Protein AF-A0A8J2MH77-F1 (afdb_monomer)

Organism: NCBI:txid2874296

Foldseek 3Di:
DCVVVVVLVVVCVVLVVVLCVPPPVVVVLVVCVVVLVVVVVVVVVDPPDPPQQWDWDDDPFFIWTAGSPRRDIDGDDGPDPDDPQDDPVRSVVLVVVVVVVVVDPDDDPVVVVNSVVVSVVVVVSVVVVVLVVLLVLLVPDLQRWLVSLLVLLCLLDDDPVNVVLVVLLVVLLLLLLLLVVLLVLLVVVLVVLLVVVVVDDDDPVVLVVSLVSLVVSVVVSVCSNPQPPDDPADPVNVVQLQLLLALLLCVQPVLLLVLLLLVVCFVPLVVSLCCCVLAVCQSLSVVLALSSLLSSLVSLLSNLLVQLLPDPALLCLLVTSCLSVLLVLCVSPHDCVPLLVVLLVLLVVLVPPPPPPDALDLDLQVRQCSVPVDGDPDSVRSCVDPVSVVNNVVNLVVLLVSLVVSLCSVQVDAGDDDLSLLSSLLSSLVSNCVNVVVDDSLQNLLSSLLNNCSSHPLCSQLPPSSPDPDDDDDPPPSSVSSNVSSVLLSCLSNLPADDPVSVVNNVNSVSSPVSNVSSCVRRVVSNVDDRPDRDDDPVNVVCCADNPAHDKRKDWLSSSLVNLVSCLVCVVSSDPPPDPSSVSSVPRDRDDRDDGHIDMHRRYHPDDDPLVVLVVLLVVLLVLVSLLSQLVQDDRALVRSLPDDDDPSSQVSSCVVPVDDPPDDTNNVSSVVSVVSVVVSVVVVNADVVVSRSVSVSVSSVSSVVSVVVVVSSVVSSVSSVVSSVVSVVSSVVSVVVSVVVVVVSVVVVD

Nearest PDB structures (foldseek):
  3fay-assembly1_A  TM=6.952E-01  e=3.331E-10  Homo sapiens
  5cjp-assembly1_F  TM=6.753E-01  e=3.017E-07  Homo sapiens
  8bos-assembly1_G  TM=6.877E-01  e=4.235E-05  Homo sapiens
  1wq1-assembly1_G  TM=7.220E-01  e=9.146E-05  Homo sapiens
  7r04-assembly1_A  TM=6.239E-01  e=4.298E-03  Homo sapiens

Structure (mmCIF, N/CA/C/O backbone):
data_AF-A0A8J2MH77-F1
#
_entry.id   AF-A0A8J2MH77-F1
#
loop_
_atom_site.group_PDB
_atom_site.id
_atom_site.type_symbol
_atom_site.label_atom_id
_atom_site.label_alt_id
_atom_site.label_comp_id
_atom_site.label_asym_id
_atom_site.label_entity_id
_atom_site.label_seq_id
_atom_site.pdbx_PDB_ins_code
_atom_site.Cartn_x
_atom_site.Cartn_y
_atom_site.Cartn_z
_atom_site.occupancy
_atom_site.B_iso_or_equiv
_atom_site.auth_seq_id
_atom_site.auth_comp_id
_atom_site.auth_asym_id
_atom_site.auth_atom_id
_atom_site.pdbx_PDB_model_num
ATOM 1 N N . MET A 1 1 ? -25.781 25.210 -47.324 1.00 32.56 1 MET A N 1
ATOM 2 C CA . MET A 1 1 ? -24.846 26.352 -47.526 1.00 32.56 1 MET A CA 1
ATOM 3 C C . MET A 1 1 ? -23.500 25.759 -47.931 1.00 32.56 1 MET A C 1
ATOM 5 O O . MET A 1 1 ? -22.536 25.812 -47.178 1.00 32.56 1 MET A O 1
ATOM 9 N N . ASP A 1 2 ? -23.463 25.140 -49.112 1.00 33.31 2 ASP A N 1
ATOM 10 C CA . ASP A 1 2 ? -22.453 24.125 -49.464 1.00 33.31 2 ASP A CA 1
ATOM 11 C C . ASP A 1 2 ? -21.458 24.575 -50.543 1.00 33.31 2 ASP A C 1
ATOM 13 O O . ASP A 1 2 ? -20.593 23.811 -50.939 1.00 33.31 2 ASP A O 1
ATOM 17 N N . GLY A 1 3 ? -21.502 25.842 -50.970 1.00 34.28 3 GLY A N 1
ATOM 18 C CA . GLY A 1 3 ? -20.587 26.362 -51.998 1.00 34.28 3 GLY A CA 1
ATOM 19 C C . GLY A 1 3 ? -19.181 26.726 -51.496 1.00 34.28 3 GLY A C 1
ATOM 20 O O . GLY A 1 3 ? -18.197 26.453 -52.171 1.00 34.28 3 GLY A O 1
ATOM 21 N N . ARG A 1 4 ? -19.044 27.297 -50.287 1.00 34.88 4 ARG A N 1
ATOM 22 C CA . ARG A 1 4 ? -17.733 27.769 -49.778 1.00 34.88 4 ARG A CA 1
ATOM 23 C C . ARG A 1 4 ? -16.819 26.645 -49.276 1.00 34.88 4 ARG A C 1
ATOM 25 O O . ARG A 1 4 ? -15.604 26.817 -49.256 1.00 34.88 4 ARG A O 1
ATOM 32 N N . LYS A 1 5 ? -17.395 25.503 -48.877 1.00 38.47 5 LYS A N 1
ATOM 33 C CA . LYS A 1 5 ? -16.638 24.297 -48.500 1.00 38.47 5 LYS A CA 1
ATOM 34 C C . LYS A 1 5 ? -15.933 23.693 -49.714 1.00 38.47 5 LYS A C 1
ATOM 36 O O . LYS A 1 5 ? -14.769 23.337 -49.601 1.00 38.47 5 LYS A O 1
ATOM 41 N N . ASP A 1 6 ? -16.605 23.664 -50.862 1.00 40.16 6 ASP A N 1
ATOM 42 C CA . ASP A 1 6 ? -16.087 23.111 -52.118 1.00 40.16 6 ASP A CA 1
ATOM 43 C C . ASP A 1 6 ? -14.986 23.973 -52.751 1.00 40.16 6 ASP A C 1
ATOM 45 O O . ASP A 1 6 ? -14.080 23.461 -53.403 1.00 40.16 6 ASP A O 1
ATOM 49 N N . GLU A 1 7 ? -15.032 25.287 -52.545 1.00 38.53 7 GLU A N 1
ATOM 50 C CA . GLU A 1 7 ? -14.050 26.217 -53.105 1.00 38.53 7 GLU A CA 1
ATOM 51 C C . GLU A 1 7 ? -12.748 26.232 -52.290 1.00 38.53 7 GLU A C 1
ATOM 53 O O . GLU A 1 7 ? -11.663 26.122 -52.859 1.00 38.53 7 GLU A O 1
ATOM 58 N N . ALA A 1 8 ? -12.842 26.243 -50.953 1.00 37.66 8 ALA A N 1
ATOM 59 C CA . ALA A 1 8 ? -11.688 26.078 -50.064 1.00 37.66 8 ALA A CA 1
ATOM 60 C C . ALA A 1 8 ? -11.055 24.680 -50.198 1.00 37.66 8 ALA A C 1
ATOM 62 O O . ALA A 1 8 ? -9.833 24.545 -50.154 1.00 37.66 8 ALA A O 1
ATOM 63 N N . ALA A 1 9 ? -11.878 23.651 -50.428 1.00 40.94 9 ALA A N 1
ATOM 64 C CA . ALA A 1 9 ? -11.451 22.293 -50.749 1.00 40.94 9 ALA A CA 1
ATOM 65 C C . ALA A 1 9 ? -10.641 22.208 -52.039 1.00 40.94 9 ALA A C 1
ATOM 67 O O . ALA A 1 9 ? -9.537 21.663 -52.057 1.00 40.94 9 ALA A O 1
ATOM 68 N N . LYS A 1 10 ? -11.199 22.761 -53.122 1.00 45.19 10 LYS A N 1
ATOM 69 C CA . LYS A 1 10 ? -10.570 22.791 -54.441 1.00 45.19 10 LYS A CA 1
ATOM 70 C C . LYS A 1 10 ? -9.275 23.596 -54.407 1.00 45.19 10 LYS A C 1
ATOM 72 O O . LYS A 1 10 ? -8.287 23.115 -54.946 1.00 45.19 10 LYS A O 1
ATOM 77 N N . LEU A 1 11 ? -9.254 24.733 -53.705 1.00 42.66 11 LEU A N 1
ATOM 78 C CA . LEU A 1 11 ? -8.065 25.574 -53.536 1.00 42.66 11 LEU A CA 1
ATOM 79 C C . LEU A 1 11 ? -6.962 24.883 -52.720 1.00 42.66 11 LEU A C 1
ATOM 81 O O . LEU A 1 11 ? -5.804 24.911 -53.131 1.00 42.66 11 LEU A O 1
ATOM 85 N N . LEU A 1 12 ? -7.304 24.201 -51.620 1.00 42.41 12 LEU A N 1
ATOM 86 C CA . LEU A 1 12 ? -6.349 23.396 -50.848 1.00 42.41 12 LEU A CA 1
ATOM 87 C C . LEU A 1 12 ? -5.789 22.233 -51.673 1.00 42.41 12 LEU A C 1
ATOM 89 O O . LEU A 1 12 ? -4.597 21.970 -51.590 1.00 42.41 12 LEU A O 1
ATOM 93 N N . LEU A 1 13 ? -6.610 21.571 -52.492 1.00 45.09 13 LEU A N 1
ATOM 94 C CA . LEU A 1 13 ? -6.180 20.496 -53.393 1.00 45.09 13 LEU A CA 1
ATOM 95 C C . LEU A 1 13 ? -5.223 20.992 -54.485 1.00 45.09 13 LEU A C 1
ATOM 97 O O . LEU A 1 13 ? -4.204 20.348 -54.729 1.00 45.09 13 LEU A O 1
ATOM 101 N N . THR A 1 14 ? -5.510 22.140 -55.103 1.00 43.84 14 THR A N 1
ATOM 102 C CA . THR A 1 14 ? -4.630 22.743 -56.117 1.00 43.84 14 THR A CA 1
ATOM 103 C C . THR A 1 14 ? -3.326 23.259 -55.515 1.00 43.84 14 THR A C 1
ATOM 105 O O . THR A 1 14 ? -2.261 23.008 -56.069 1.00 43.84 14 THR A O 1
ATOM 108 N N . SER A 1 15 ? -3.367 23.899 -54.341 1.00 43.00 15 SER A N 1
ATOM 109 C CA . SER A 1 15 ? -2.154 24.365 -53.657 1.00 43.00 15 SER A CA 1
ATOM 110 C C . SER A 1 15 ? -1.329 23.207 -53.085 1.00 43.00 15 SER A C 1
ATOM 112 O O . SER A 1 15 ? -0.107 23.290 -53.049 1.00 43.00 15 SER A O 1
ATOM 114 N N . TRP A 1 16 ? -1.955 22.098 -52.683 1.00 43.03 16 TRP A N 1
ATOM 115 C CA . TRP A 1 16 ? -1.269 20.885 -52.223 1.00 43.03 16 TRP A CA 1
ATOM 116 C C . TRP A 1 16 ? -0.548 20.171 -53.377 1.00 43.03 16 TRP A C 1
ATOM 118 O O . TRP A 1 16 ? 0.623 19.817 -53.227 1.00 43.03 16 TRP A O 1
ATOM 128 N N . GLU A 1 17 ? -1.188 20.006 -54.540 1.00 42.44 17 GLU A N 1
ATOM 129 C CA . GLU A 1 17 ? -0.544 19.450 -55.744 1.00 42.44 17 GLU A CA 1
ATOM 130 C C . GLU A 1 17 ? 0.687 20.273 -56.166 1.00 42.44 17 GLU A C 1
ATOM 132 O O . GLU A 1 17 ? 1.724 19.702 -56.510 1.00 42.44 17 GLU A O 1
ATOM 137 N N . GLU A 1 18 ? 0.611 21.600 -56.060 1.00 40.75 18 GLU A N 1
ATOM 138 C CA . GLU A 1 18 ? 1.691 22.527 -56.411 1.00 40.75 18 GLU A CA 1
ATOM 139 C C . GLU A 1 18 ? 2.835 22.536 -55.372 1.00 40.75 18 GLU A C 1
ATOM 141 O O . GLU A 1 18 ? 4.012 22.529 -55.738 1.00 40.75 18 GLU A O 1
ATOM 146 N N . ILE A 1 19 ? 2.512 22.442 -54.074 1.00 40.53 19 ILE A N 1
ATOM 147 C CA . ILE A 1 19 ? 3.480 22.316 -52.968 1.00 40.53 19 ILE A CA 1
ATOM 148 C C . ILE A 1 19 ? 4.237 20.981 -53.026 1.00 40.53 19 ILE A C 1
ATOM 150 O O . ILE A 1 19 ? 5.456 20.949 -52.827 1.00 40.53 19 ILE A O 1
ATOM 154 N N . ILE A 1 20 ? 3.540 19.867 -53.285 1.00 40.91 20 ILE A N 1
ATOM 155 C CA . ILE A 1 20 ? 4.188 18.553 -53.367 1.00 40.91 20 ILE A CA 1
ATOM 156 C C . ILE A 1 20 ? 5.107 18.484 -54.587 1.00 40.91 20 ILE A C 1
ATOM 158 O O . ILE A 1 20 ? 6.259 18.073 -54.440 1.00 40.91 20 ILE A O 1
ATOM 162 N N . ARG A 1 21 ? 4.640 18.931 -55.760 1.00 41.59 21 ARG A N 1
ATOM 163 C CA . ARG A 1 21 ? 5.411 18.841 -57.008 1.00 41.59 21 ARG A CA 1
ATOM 164 C C . ARG A 1 21 ? 6.644 19.745 -57.042 1.00 41.59 21 ARG A C 1
ATOM 166 O O . ARG A 1 21 ? 7.680 19.297 -57.521 1.00 41.59 21 ARG A O 1
ATOM 173 N N . ASN A 1 22 ? 6.561 20.970 -56.515 1.00 38.12 22 ASN A N 1
ATOM 174 C CA . ASN A 1 22 ? 7.612 21.975 -56.723 1.00 38.12 22 ASN A CA 1
ATOM 175 C C . ASN A 1 22 ? 8.608 22.121 -55.560 1.00 38.12 22 ASN A C 1
ATOM 177 O O . ASN A 1 22 ? 9.707 22.623 -55.778 1.00 38.12 22 ASN A O 1
ATOM 181 N N . ILE A 1 23 ? 8.250 21.704 -54.338 1.00 37.31 23 ILE A N 1
ATOM 182 C CA . ILE A 1 23 ? 9.076 21.939 -53.134 1.00 37.31 23 ILE A CA 1
ATOM 183 C C . ILE A 1 23 ? 9.503 20.621 -52.472 1.00 37.31 23 ILE A C 1
ATOM 185 O O . ILE A 1 23 ? 10.637 20.484 -52.024 1.00 37.31 23 ILE A O 1
ATOM 189 N N . LEU A 1 24 ? 8.614 19.625 -52.419 1.00 38.00 24 LEU A N 1
ATOM 190 C CA . LEU A 1 24 ? 8.828 18.401 -51.640 1.00 38.00 24 LEU A CA 1
ATOM 191 C C . LEU A 1 24 ? 9.552 17.291 -52.411 1.00 38.00 24 LEU A C 1
ATOM 193 O O . LEU A 1 24 ? 10.429 16.653 -51.841 1.00 38.00 24 LEU A O 1
ATOM 197 N N . ILE A 1 25 ? 9.234 17.060 -53.687 1.00 41.53 25 ILE A N 1
ATOM 198 C CA . ILE A 1 25 ? 9.850 15.978 -54.479 1.00 41.53 25 ILE A CA 1
ATOM 199 C C . ILE A 1 25 ? 11.392 16.088 -54.552 1.00 41.53 25 ILE A C 1
ATOM 201 O O . ILE A 1 25 ? 12.051 15.080 -54.297 1.00 41.53 25 ILE A O 1
ATOM 205 N N . PRO A 1 26 ? 12.010 17.264 -54.781 1.00 38.03 26 PRO A N 1
ATOM 206 C CA . PRO A 1 26 ? 13.470 17.363 -54.891 1.00 38.03 26 PRO A CA 1
ATOM 207 C C . PRO A 1 26 ? 14.224 17.074 -53.579 1.00 38.03 26 PRO A C 1
ATOM 209 O O . PRO A 1 26 ? 15.264 16.423 -53.599 1.00 38.03 26 PRO A O 1
ATOM 212 N N . GLU A 1 27 ? 13.696 17.489 -52.420 1.00 38.53 27 GLU A N 1
ATOM 213 C CA . GLU A 1 27 ? 14.328 17.250 -51.105 1.00 38.53 27 GLU A CA 1
ATOM 214 C C . GLU A 1 27 ? 13.970 15.891 -50.472 1.00 38.53 27 GLU A C 1
ATOM 216 O O . GLU A 1 27 ? 14.640 15.436 -49.534 1.00 38.53 27 GLU A O 1
ATOM 221 N N . TYR A 1 28 ? 12.906 15.239 -50.953 1.00 38.19 28 TYR A N 1
ATOM 222 C CA . TYR A 1 28 ? 12.456 13.921 -50.492 1.00 38.19 28 TYR A CA 1
ATOM 223 C C . TYR A 1 28 ? 13.142 12.779 -51.264 1.00 38.19 28 TYR A C 1
ATOM 225 O O . TYR A 1 28 ? 13.461 11.755 -50.661 1.00 38.19 28 TYR A O 1
ATOM 233 N N . VAL A 1 29 ? 13.468 12.990 -52.548 1.00 36.62 29 VAL A N 1
ATOM 234 C CA . VAL A 1 29 ? 14.237 12.060 -53.406 1.00 36.62 29 VAL A CA 1
ATOM 235 C C . VAL A 1 29 ? 15.697 11.928 -52.948 1.00 36.62 29 VAL A C 1
ATOM 237 O O . VAL A 1 29 ? 16.232 10.829 -52.907 1.00 36.62 29 VAL A O 1
ATOM 240 N N . VAL A 1 30 ? 16.320 12.999 -52.447 1.00 40.22 30 VAL A N 1
ATOM 241 C CA . VAL A 1 30 ? 17.690 12.956 -51.881 1.00 40.22 30 VAL A CA 1
ATOM 242 C C . VAL A 1 30 ? 17.781 12.117 -50.587 1.00 40.22 30 VAL A C 1
ATOM 244 O O . VAL A 1 30 ? 18.870 11.760 -50.138 1.00 40.22 30 VAL A O 1
ATOM 247 N N . ARG A 1 31 ? 16.643 11.796 -49.951 1.00 39.34 31 ARG A N 1
ATOM 248 C CA . ARG A 1 31 ? 16.578 11.117 -48.644 1.00 39.34 31 ARG A CA 1
ATOM 249 C C . ARG A 1 31 ? 16.193 9.635 -48.699 1.00 39.34 31 ARG A C 1
ATOM 251 O O . ARG A 1 31 ? 16.380 8.950 -47.697 1.00 39.34 31 ARG A O 1
ATOM 258 N N . LEU A 1 32 ? 15.671 9.138 -49.822 1.00 38.81 32 LEU A N 1
ATOM 259 C CA . LEU A 1 32 ? 15.300 7.724 -50.024 1.00 38.81 32 LEU A CA 1
ATOM 260 C C . LEU A 1 32 ? 16.290 6.956 -50.918 1.00 38.81 32 LEU A C 1
ATOM 262 O O . LEU A 1 32 ? 16.138 5.746 -51.106 1.00 38.81 32 LEU A O 1
ATOM 266 N N . THR A 1 33 ? 17.360 7.632 -51.341 1.00 41.03 33 THR A N 1
ATOM 267 C CA . THR A 1 33 ? 18.315 7.185 -52.362 1.00 41.03 33 THR A CA 1
ATOM 268 C C . THR A 1 33 ? 19.063 5.902 -52.019 1.00 41.03 33 THR A C 1
ATOM 270 O O . THR A 1 33 ? 19.430 5.109 -52.879 1.00 41.03 33 THR A O 1
ATOM 273 N N . GLU A 1 34 ? 19.260 5.631 -50.732 1.00 43.97 34 GLU A N 1
ATOM 274 C CA . GLU A 1 34 ? 19.968 4.431 -50.276 1.00 43.97 34 GLU A CA 1
ATOM 275 C C . GLU A 1 34 ? 19.021 3.227 -50.055 1.00 43.97 34 GLU A C 1
ATOM 277 O O . GLU A 1 34 ? 19.471 2.081 -50.095 1.00 43.97 34 GLU A O 1
ATOM 282 N N . GLU A 1 35 ? 17.708 3.452 -49.875 1.00 40.56 35 GLU A N 1
ATOM 283 C CA . GLU A 1 35 ? 16.699 2.390 -49.673 1.00 40.56 35 GLU A CA 1
ATOM 284 C C . GLU A 1 35 ? 16.152 1.843 -51.007 1.00 40.56 35 GLU A C 1
ATOM 286 O O . GLU A 1 35 ? 15.698 0.697 -51.085 1.00 40.56 35 GLU A O 1
ATOM 291 N N . ILE A 1 36 ? 16.257 2.630 -52.077 1.00 41.44 36 ILE A N 1
ATOM 292 C CA . ILE A 1 36 ? 15.829 2.254 -53.427 1.00 41.44 36 ILE A CA 1
ATOM 293 C C . ILE A 1 36 ? 16.927 1.464 -54.156 1.00 41.44 36 ILE A C 1
ATOM 295 O O . ILE A 1 36 ? 16.639 0.425 -54.754 1.00 41.44 36 ILE A O 1
ATOM 299 N N . VAL A 1 37 ? 18.202 1.816 -53.957 1.00 46.09 37 VAL A N 1
ATOM 300 C CA . VAL A 1 37 ? 19.368 1.052 -54.452 1.00 46.09 37 VAL A CA 1
ATOM 301 C C . VAL A 1 37 ? 19.386 -0.404 -53.952 1.00 46.09 37 VAL A C 1
ATOM 303 O O . VAL A 1 37 ? 19.778 -1.320 -54.678 1.00 46.09 37 VAL A O 1
ATOM 306 N N . GLU A 1 38 ? 18.929 -0.663 -52.727 1.00 45.69 38 GLU A N 1
ATOM 307 C CA . GLU A 1 38 ? 18.955 -2.006 -52.129 1.00 45.69 38 GLU A CA 1
ATOM 308 C C . GLU A 1 38 ? 17.793 -2.905 -52.594 1.00 45.69 38 GLU A C 1
ATOM 310 O O . GLU A 1 38 ? 17.936 -4.128 -52.670 1.00 45.69 38 GLU A O 1
ATOM 315 N N . ARG A 1 39 ? 16.648 -2.318 -52.963 1.00 42.66 39 ARG A N 1
ATOM 316 C CA . ARG A 1 39 ? 15.490 -3.054 -53.500 1.00 42.66 39 ARG A CA 1
ATOM 317 C C . ARG A 1 39 ? 15.588 -3.280 -55.015 1.00 42.66 39 ARG A C 1
ATOM 319 O O . ARG A 1 39 ? 15.124 -4.317 -55.487 1.00 42.66 39 ARG A O 1
ATOM 326 N N . LYS A 1 40 ? 16.311 -2.413 -55.731 1.00 42.69 40 LYS A N 1
ATOM 327 C CA . LYS A 1 40 ? 16.685 -2.555 -57.150 1.00 42.69 40 LYS A CA 1
ATOM 328 C C . LYS A 1 40 ? 17.549 -3.798 -57.428 1.00 42.69 40 LYS A C 1
ATOM 330 O O . LYS A 1 40 ? 17.243 -4.573 -58.328 1.00 42.69 40 LYS A O 1
ATOM 335 N N . LYS A 1 41 ? 18.512 -4.115 -56.550 1.00 49.72 41 LYS A N 1
ATOM 336 C CA . LYS A 1 41 ? 19.298 -5.373 -56.609 1.00 49.72 41 LYS A CA 1
ATOM 337 C C . LYS A 1 41 ? 18.456 -6.654 -56.478 1.00 49.72 41 LYS A C 1
ATOM 339 O O . LYS A 1 41 ? 18.820 -7.703 -57.009 1.00 49.72 41 LYS A O 1
ATOM 344 N N . LYS A 1 42 ? 17.326 -6.590 -55.764 1.00 44.25 42 LYS A N 1
ATOM 345 C CA . LYS A 1 42 ? 16.375 -7.709 -55.619 1.00 44.25 42 LYS A CA 1
ATOM 346 C C . LYS A 1 42 ? 15.509 -7.910 -56.866 1.00 44.25 42 LYS A C 1
ATOM 348 O O . LYS A 1 42 ? 15.154 -9.044 -57.171 1.00 44.25 42 LYS A O 1
ATOM 353 N N . TRP A 1 43 ? 15.201 -6.827 -57.574 1.00 43.38 43 TRP A N 1
ATOM 354 C CA . TRP A 1 43 ? 14.435 -6.816 -58.822 1.00 43.38 43 TRP A CA 1
ATOM 355 C C . TRP A 1 43 ? 15.252 -7.369 -60.007 1.00 43.38 43 TRP A C 1
ATOM 357 O O . TRP A 1 43 ? 14.765 -8.213 -60.753 1.00 43.38 43 TRP A O 1
ATOM 367 N N . GLU A 1 44 ? 16.547 -7.044 -60.092 1.00 45.06 44 GLU A N 1
ATOM 368 C CA . GLU A 1 44 ? 17.473 -7.555 -61.128 1.00 45.06 44 GLU A CA 1
ATOM 369 C C . GLU A 1 44 ? 17.693 -9.084 -61.096 1.00 45.06 44 GLU A C 1
ATOM 371 O O . GLU A 1 44 ? 18.141 -9.678 -62.081 1.00 45.06 44 GLU A O 1
ATOM 376 N N . SER A 1 45 ? 17.352 -9.735 -59.980 1.00 47.94 45 SER A N 1
ATOM 377 C CA . SER A 1 45 ? 17.552 -11.172 -59.754 1.00 47.94 45 SER A CA 1
ATOM 378 C C . SER A 1 45 ? 16.382 -12.053 -60.231 1.00 47.94 45 SER A C 1
ATOM 380 O O . SER A 1 45 ? 16.531 -13.271 -60.275 1.00 47.94 45 SER A O 1
ATOM 382 N N . ASN A 1 46 ? 15.230 -11.477 -60.607 1.00 48.06 46 ASN A N 1
ATOM 383 C CA . ASN A 1 46 ? 14.027 -12.219 -61.014 1.00 48.06 46 ASN A CA 1
ATOM 384 C C . ASN A 1 46 ? 13.506 -11.703 -62.373 1.00 48.06 46 ASN A C 1
ATOM 386 O O . ASN A 1 46 ? 12.667 -10.813 -62.453 1.00 48.06 46 ASN A O 1
ATOM 390 N N . ARG A 1 47 ? 14.035 -12.257 -63.472 1.00 43.41 47 ARG A N 1
ATOM 391 C CA . ARG A 1 47 ? 13.955 -11.674 -64.831 1.00 43.41 47 ARG A CA 1
ATOM 392 C C . ARG A 1 47 ? 12.625 -11.801 -65.597 1.00 43.41 47 ARG A C 1
ATOM 394 O O . ARG A 1 47 ? 12.576 -11.346 -66.736 1.00 43.41 47 ARG A O 1
ATOM 401 N N . ASN A 1 48 ? 11.560 -12.370 -65.027 1.00 44.22 48 ASN A N 1
ATOM 402 C CA . ASN A 1 48 ? 10.367 -12.738 -65.812 1.00 44.22 48 ASN A CA 1
ATOM 403 C C . ASN A 1 48 ? 9.104 -11.873 -65.639 1.00 44.22 48 ASN A C 1
ATOM 405 O O . ASN A 1 48 ? 8.105 -12.196 -66.268 1.00 44.22 48 ASN A O 1
ATOM 409 N N . ASN A 1 49 ? 9.129 -10.751 -64.912 1.00 42.03 49 ASN A N 1
ATOM 410 C CA . ASN A 1 49 ? 8.001 -9.803 -64.892 1.00 42.03 49 ASN A CA 1
ATOM 411 C C . ASN A 1 49 ? 8.479 -8.376 -65.196 1.00 42.03 49 ASN A C 1
ATOM 413 O O . ASN A 1 49 ? 9.029 -7.699 -64.336 1.00 42.03 49 ASN A O 1
ATOM 417 N N . LYS A 1 50 ? 8.264 -7.917 -66.433 1.00 42.19 50 LYS A N 1
ATOM 418 C CA . LYS A 1 50 ? 8.654 -6.579 -66.921 1.00 42.19 50 LYS A CA 1
ATOM 419 C C . LYS A 1 50 ? 7.561 -5.500 -66.789 1.00 42.19 50 LYS A C 1
ATOM 421 O O . LYS A 1 50 ? 7.726 -4.428 -67.352 1.00 42.19 50 LYS A O 1
ATOM 426 N N . ASN A 1 51 ? 6.482 -5.750 -66.041 1.00 40.22 51 ASN A N 1
ATOM 427 C CA . ASN A 1 51 ? 5.388 -4.779 -65.853 1.00 40.22 51 ASN A CA 1
ATOM 428 C C . ASN A 1 51 ? 5.390 -4.067 -64.479 1.00 40.22 51 ASN A C 1
ATOM 430 O O . ASN A 1 51 ? 4.469 -3.307 -64.200 1.00 40.22 51 ASN A O 1
ATOM 434 N N . ASP A 1 52 ? 6.421 -4.262 -63.648 1.00 42.66 52 ASP A N 1
ATOM 435 C CA . ASP A 1 52 ? 6.524 -3.697 -62.291 1.00 42.66 52 ASP A CA 1
ATOM 436 C C . ASP A 1 52 ? 7.585 -2.576 -62.200 1.00 42.66 52 ASP A C 1
ATOM 438 O O . ASP A 1 52 ? 8.521 -2.658 -61.405 1.00 42.66 52 ASP A O 1
ATOM 442 N N . GLU A 1 53 ? 7.477 -1.518 -63.013 1.00 43.25 53 GLU A N 1
ATOM 443 C CA . GLU A 1 53 ? 8.308 -0.304 -62.839 1.00 43.25 53 GLU A CA 1
ATOM 444 C C . GLU A 1 53 ? 7.928 0.488 -61.572 1.00 43.25 53 GLU A C 1
ATOM 446 O O . GLU A 1 53 ? 8.721 1.298 -61.093 1.00 43.25 53 GLU A O 1
ATOM 451 N N . TYR A 1 54 ? 6.746 0.229 -60.994 1.00 43.31 54 TYR A N 1
ATOM 452 C CA . TYR A 1 54 ? 6.190 0.948 -59.848 1.00 43.31 54 TYR A CA 1
ATOM 453 C C . TYR A 1 54 ? 5.694 0.003 -58.738 1.00 43.31 54 TYR A C 1
ATOM 455 O O . TYR A 1 54 ? 4.827 -0.837 -58.967 1.00 43.31 54 TYR A O 1
ATOM 463 N N . LEU A 1 55 ? 6.180 0.177 -57.504 1.00 38.72 55 LEU A N 1
ATOM 464 C CA . LEU A 1 55 ? 5.677 -0.525 -56.317 1.00 38.72 55 LEU A CA 1
ATOM 465 C C . LEU A 1 55 ? 4.349 0.091 -55.864 1.00 38.72 55 LEU A C 1
ATOM 467 O O . LEU A 1 55 ? 4.321 1.246 -55.438 1.00 38.72 55 LEU A O 1
ATOM 471 N N . ARG A 1 56 ? 3.271 -0.693 -55.961 1.00 40.16 56 ARG A N 1
ATOM 472 C CA . ARG A 1 56 ? 1.898 -0.315 -55.606 1.00 40.16 56 ARG A CA 1
ATOM 473 C C . ARG A 1 56 ? 1.610 -0.622 -54.135 1.00 40.16 56 ARG A C 1
ATOM 475 O O . ARG A 1 56 ? 1.669 -1.780 -53.729 1.00 40.16 56 ARG A O 1
ATOM 482 N N . GLU A 1 57 ? 1.259 0.390 -53.350 1.00 36.44 57 GLU A N 1
ATOM 483 C CA . GLU A 1 57 ? 0.781 0.232 -51.971 1.00 36.44 57 GLU A CA 1
ATOM 484 C C . GLU A 1 57 ? -0.653 0.780 -51.881 1.00 36.44 57 GLU A C 1
ATOM 486 O O . GLU A 1 57 ? -0.892 1.972 -52.097 1.00 36.44 57 GLU A O 1
ATOM 491 N N . GLU A 1 58 ? -1.620 -0.111 -51.643 1.00 36.62 58 GLU A N 1
ATOM 492 C CA . GLU A 1 58 ? -3.044 0.229 -51.548 1.00 36.62 58 GLU A CA 1
ATOM 493 C C . GLU A 1 58 ? -3.447 0.548 -50.107 1.00 36.62 58 GLU A C 1
ATOM 495 O O . GLU A 1 58 ? -3.090 -0.161 -49.163 1.00 36.62 58 GLU A O 1
ATOM 500 N N . PHE A 1 59 ? -4.239 1.604 -49.947 1.00 40.62 59 PHE A N 1
ATOM 501 C CA . PHE A 1 59 ? -4.885 1.987 -48.697 1.00 40.62 59 PHE A CA 1
ATOM 502 C C . PHE A 1 59 ? -6.397 2.112 -48.930 1.00 40.62 59 PHE A C 1
ATOM 504 O O . PHE A 1 59 ? -6.829 2.245 -50.073 1.00 40.62 59 PHE A O 1
ATOM 511 N N . GLU A 1 60 ? -7.199 2.126 -47.857 1.00 34.47 60 GLU A N 1
ATOM 512 C CA . GLU A 1 60 ? -8.671 2.242 -47.942 1.00 34.47 60 GLU A CA 1
ATOM 513 C C . GLU A 1 60 ? -9.156 3.449 -48.777 1.00 34.47 60 GLU A C 1
ATOM 515 O O . GLU A 1 60 ? -10.241 3.387 -49.345 1.00 34.47 60 GLU A O 1
ATOM 520 N N . ASP A 1 61 ? -8.331 4.497 -48.930 1.00 37.69 61 ASP A N 1
ATOM 521 C CA . ASP A 1 61 ? -8.697 5.758 -49.591 1.00 37.69 61 ASP A CA 1
ATOM 522 C C . ASP A 1 61 ? -7.771 6.182 -50.762 1.00 37.69 61 ASP A C 1
ATOM 524 O O . ASP A 1 61 ? -7.822 7.336 -51.196 1.00 37.69 61 ASP A O 1
ATOM 528 N N . GLY A 1 62 ? -6.910 5.300 -51.293 1.00 41.47 62 GLY A N 1
ATOM 529 C CA . GLY A 1 62 ? -6.078 5.608 -52.473 1.00 41.47 62 GLY A CA 1
ATOM 530 C C . GLY A 1 62 ? -4.862 4.697 -52.676 1.00 41.47 62 GLY A C 1
ATOM 531 O O . GLY A 1 62 ? -4.545 3.866 -51.825 1.00 41.47 62 GLY A O 1
ATOM 532 N N . VAL A 1 63 ? -4.166 4.868 -53.807 1.00 37.66 63 VAL A N 1
ATOM 533 C CA . VAL A 1 63 ? -3.046 4.006 -54.227 1.00 37.66 63 VAL A CA 1
ATOM 534 C C . VAL A 1 63 ? -1.778 4.825 -54.462 1.00 37.66 63 VAL A C 1
ATOM 536 O O . VAL A 1 63 ? -1.800 5.853 -55.140 1.00 37.66 63 VAL A O 1
ATOM 539 N N . LEU A 1 64 ? -0.661 4.368 -53.899 1.00 39.75 64 LEU A N 1
ATOM 540 C CA . LEU A 1 64 ? 0.646 5.005 -54.044 1.00 39.75 64 LEU A CA 1
ATOM 541 C C . LEU A 1 64 ? 1.565 4.124 -54.900 1.00 39.75 64 LEU A C 1
ATOM 543 O O . LEU A 1 64 ? 1.679 2.928 -54.640 1.00 39.75 64 LEU A O 1
ATOM 547 N N . TYR A 1 65 ? 2.208 4.714 -55.909 1.00 41.12 65 TYR A N 1
ATOM 548 C CA . TYR A 1 65 ? 3.080 4.031 -56.865 1.00 41.12 65 TYR A CA 1
ATOM 549 C C . TYR A 1 65 ? 4.508 4.582 -56.754 1.00 41.12 65 TYR A C 1
ATOM 551 O O . TYR A 1 65 ? 4.737 5.775 -56.935 1.00 41.12 65 TYR A O 1
ATOM 559 N N . ILE A 1 66 ? 5.493 3.737 -56.452 1.00 42.62 66 ILE A N 1
ATOM 560 C CA . ILE A 1 66 ? 6.898 4.158 -56.285 1.00 42.62 66 ILE A CA 1
ATOM 561 C C . ILE A 1 66 ? 7.736 3.606 -57.434 1.00 42.62 66 ILE A C 1
ATOM 563 O O . ILE A 1 66 ? 7.916 2.391 -57.498 1.00 42.62 66 ILE A O 1
ATOM 567 N N . ASN A 1 67 ? 8.271 4.472 -58.303 1.00 41.66 67 ASN A N 1
ATOM 568 C CA . ASN A 1 67 ? 9.154 4.057 -59.394 1.00 41.66 67 ASN A CA 1
ATOM 569 C C . ASN A 1 67 ? 10.468 3.497 -58.828 1.00 41.66 67 ASN A C 1
ATOM 571 O O . ASN A 1 67 ? 11.168 4.175 -58.069 1.00 41.66 67 ASN A O 1
ATOM 575 N N . VAL A 1 68 ? 10.799 2.260 -59.189 1.00 39.88 68 VAL A N 1
ATOM 576 C CA . VAL A 1 68 ? 11.935 1.519 -58.618 1.00 39.88 68 VAL A CA 1
ATOM 577 C C . VAL A 1 68 ? 13.279 1.962 -59.218 1.00 39.88 68 VAL A C 1
ATOM 579 O O . VAL A 1 68 ? 14.325 1.770 -58.597 1.00 39.88 68 VAL A O 1
ATOM 582 N N . ASP A 1 69 ? 13.268 2.593 -60.394 1.00 34.22 69 ASP A N 1
ATOM 583 C CA . ASP A 1 69 ? 14.472 2.955 -61.141 1.00 34.22 69 ASP A CA 1
ATOM 584 C C . ASP A 1 69 ? 14.971 4.376 -60.886 1.00 34.22 69 ASP A C 1
ATOM 586 O O . ASP A 1 69 ? 16.188 4.586 -60.880 1.00 34.22 69 ASP A O 1
ATOM 590 N N . ASN A 1 70 ? 14.059 5.327 -60.669 1.00 37.69 70 ASN A N 1
ATOM 591 C CA . ASN A 1 70 ? 14.374 6.753 -60.536 1.00 37.69 70 ASN A CA 1
ATOM 592 C C . ASN A 1 70 ? 13.768 7.422 -59.289 1.00 37.69 70 ASN A C 1
ATOM 594 O O . ASN A 1 70 ? 13.826 8.645 -59.164 1.00 37.69 70 ASN A O 1
ATOM 598 N N . GLU A 1 71 ? 13.191 6.635 -58.377 1.00 35.97 71 GLU A N 1
ATOM 599 C CA . GLU A 1 71 ? 12.673 7.097 -57.079 1.00 35.97 71 GLU A CA 1
ATOM 600 C C . GLU A 1 71 ? 11.478 8.052 -57.163 1.00 35.97 71 GLU A C 1
ATOM 602 O O . GLU A 1 71 ? 11.069 8.644 -56.159 1.00 35.97 71 GLU A O 1
ATOM 607 N N . GLN A 1 72 ? 10.881 8.202 -58.347 1.00 37.62 72 GLN A N 1
ATOM 608 C CA . GLN A 1 72 ? 9.696 9.026 -58.515 1.00 37.62 72 GLN A CA 1
ATOM 609 C C . GLN A 1 72 ? 8.489 8.364 -57.853 1.00 37.62 72 GLN A C 1
ATOM 611 O O . GLN A 1 72 ? 7.993 7.325 -58.289 1.00 37.62 72 GLN A O 1
ATOM 616 N N . VAL A 1 73 ? 7.982 9.007 -56.803 1.00 37.41 73 VAL A N 1
ATOM 617 C CA . VAL A 1 73 ? 6.693 8.660 -56.203 1.00 37.41 73 VAL A CA 1
ATOM 618 C C . VAL A 1 73 ? 5.588 9.281 -57.051 1.00 37.41 73 VAL A C 1
ATOM 620 O O . VAL A 1 73 ? 5.432 10.502 -57.087 1.00 37.41 73 VAL A O 1
ATOM 623 N N . ILE A 1 74 ? 4.811 8.435 -57.718 1.00 38.56 74 ILE A N 1
ATOM 624 C CA . ILE A 1 74 ? 3.556 8.809 -58.361 1.00 38.56 74 ILE A CA 1
ATOM 625 C C . ILE A 1 74 ? 2.440 8.496 -57.370 1.00 38.56 74 ILE A C 1
ATOM 627 O O . ILE A 1 74 ? 2.161 7.347 -57.035 1.00 38.56 74 ILE A O 1
ATOM 631 N N . TYR A 1 75 ? 1.829 9.549 -56.844 1.00 37.09 75 TYR A N 1
ATOM 632 C CA . TYR A 1 75 ? 0.691 9.430 -55.948 1.00 37.09 75 TYR A CA 1
ATOM 633 C C . TYR A 1 75 ? -0.590 9.687 -56.725 1.00 37.09 75 TYR A C 1
ATOM 635 O O . TYR A 1 75 ? -0.732 10.766 -57.306 1.00 37.09 75 TYR A O 1
ATOM 643 N N . ASP A 1 76 ? -1.513 8.727 -56.706 1.00 38.19 76 ASP A N 1
ATOM 644 C CA . ASP A 1 76 ? -2.854 8.964 -57.218 1.00 38.19 76 ASP A CA 1
ATOM 645 C C . ASP A 1 76 ? -3.724 9.593 -56.126 1.00 38.19 76 ASP A C 1
ATOM 647 O O . ASP A 1 76 ? -3.768 9.155 -54.973 1.00 38.19 76 ASP A O 1
ATOM 651 N N . LYS A 1 77 ? -4.377 10.688 -56.509 1.00 36.31 77 LYS A N 1
ATOM 652 C CA . LYS A 1 77 ? -5.138 11.590 -55.642 1.00 36.31 77 LYS A CA 1
ATOM 653 C C . LYS A 1 77 ? -6.236 10.833 -54.871 1.00 36.31 77 LYS A C 1
ATOM 655 O O . LYS A 1 77 ? -6.996 10.094 -55.494 1.00 36.31 77 LYS A O 1
ATOM 660 N N . PRO A 1 78 ? -6.416 11.050 -53.554 1.00 39.28 78 PRO A N 1
ATOM 661 C CA . PRO A 1 78 ? -7.554 10.490 -52.845 1.00 39.28 78 PRO A CA 1
ATOM 662 C C . PRO A 1 78 ? -8.818 11.227 -53.283 1.00 39.28 78 PRO A C 1
ATOM 664 O O . PRO A 1 78 ? -8.872 12.460 -53.291 1.00 39.28 78 PRO A O 1
ATOM 667 N N . ASN A 1 79 ? -9.859 10.465 -53.613 1.00 37.97 79 ASN A N 1
ATOM 668 C CA . ASN A 1 79 ? -11.115 11.000 -54.148 1.00 37.97 79 ASN A CA 1
ATOM 669 C C . ASN A 1 79 ? -11.889 11.877 -53.143 1.00 37.97 79 ASN A C 1
ATOM 671 O O . ASN A 1 79 ? -12.792 12.610 -53.540 1.00 37.97 79 ASN A O 1
ATOM 675 N N . LYS A 1 80 ? -11.537 11.830 -51.850 1.00 39.59 80 LYS A N 1
ATOM 676 C CA . LYS A 1 80 ? -12.101 12.675 -50.789 1.00 39.59 80 LYS A CA 1
ATOM 677 C C . LYS A 1 80 ? -11.014 13.122 -49.811 1.00 39.59 80 LYS A C 1
ATOM 679 O O . LYS A 1 80 ? -10.851 12.557 -48.736 1.00 39.59 80 LYS A O 1
ATOM 684 N N . ILE A 1 81 ? -10.287 14.184 -50.146 1.00 43.06 81 ILE A N 1
ATOM 685 C CA . ILE A 1 81 ? -9.664 15.006 -49.101 1.00 43.06 81 ILE A CA 1
ATOM 686 C C . ILE A 1 81 ? -10.783 15.890 -48.593 1.00 43.06 81 ILE A C 1
ATOM 688 O O . ILE A 1 81 ? -11.152 16.796 -49.323 1.00 43.06 81 ILE A O 1
ATOM 692 N N . ILE A 1 82 ? -11.350 15.589 -47.421 1.00 45.88 82 ILE A N 1
ATOM 693 C CA . ILE A 1 82 ? -11.890 16.543 -46.431 1.00 45.88 82 ILE A CA 1
ATOM 694 C C . ILE A 1 82 ? -12.715 15.793 -45.390 1.00 45.88 82 ILE A C 1
ATOM 696 O O . ILE A 1 82 ? -13.722 15.180 -45.712 1.00 45.88 82 ILE A O 1
ATOM 700 N N . GLU A 1 83 ? -12.245 15.871 -44.143 1.00 35.47 83 GLU A N 1
ATOM 701 C CA . GLU A 1 83 ? -13.029 16.242 -42.946 1.00 35.47 83 GLU A CA 1
ATOM 702 C C . GLU A 1 83 ? -12.197 16.065 -41.659 1.00 35.47 83 GLU A C 1
ATOM 704 O O . GLU A 1 83 ? -12.509 16.680 -40.647 1.00 35.47 83 GLU A O 1
ATOM 709 N N . TRP A 1 84 ? -11.108 15.282 -41.677 1.00 38.09 84 TRP A N 1
ATOM 710 C CA . TRP A 1 84 ? -10.471 14.792 -40.436 1.00 38.09 84 TRP A CA 1
ATOM 711 C C . TRP A 1 84 ? -9.014 15.252 -40.232 1.00 38.09 84 TRP A C 1
ATOM 713 O O . TRP A 1 84 ? -8.390 14.914 -39.227 1.00 38.09 84 TRP A O 1
ATOM 723 N N . MET A 1 85 ? -8.442 16.006 -41.180 1.00 35.91 85 MET A N 1
ATOM 724 C CA . MET A 1 85 ? -7.012 16.370 -41.183 1.00 35.91 85 MET A CA 1
ATOM 725 C C . MET A 1 85 ? -6.678 17.706 -40.498 1.00 35.91 85 MET A C 1
ATOM 727 O O . MET A 1 85 ? -5.546 17.879 -40.053 1.00 35.91 85 MET A O 1
ATOM 731 N N . LEU A 1 86 ? -7.638 18.628 -40.390 1.00 39.97 86 LEU A N 1
ATOM 732 C CA . LEU A 1 86 ? -7.492 19.948 -39.766 1.00 39.97 86 LEU A CA 1
ATOM 733 C C . LEU A 1 86 ? -8.759 20.251 -38.957 1.00 39.97 86 LEU A C 1
ATOM 735 O O . LEU A 1 86 ? -9.861 19.919 -39.399 1.00 39.97 86 LEU A O 1
ATOM 739 N N . ARG A 1 87 ? -8.630 20.873 -37.780 1.00 41.75 87 ARG A N 1
ATOM 740 C CA . ARG A 1 87 ? -9.803 21.328 -37.012 1.00 41.75 87 ARG A CA 1
ATOM 741 C C . ARG A 1 87 ? -10.498 22.475 -37.744 1.00 41.75 87 ARG A C 1
ATOM 743 O O . ARG A 1 87 ? -9.877 23.195 -38.520 1.00 41.75 87 ARG A O 1
ATOM 750 N N . ARG A 1 88 ? -11.788 22.678 -37.462 1.00 43.16 88 ARG A N 1
ATOM 751 C CA . ARG A 1 88 ? -12.618 23.724 -38.089 1.00 43.16 88 ARG A CA 1
ATOM 752 C C . ARG A 1 88 ? -11.964 25.113 -38.015 1.00 43.16 88 ARG A C 1
ATOM 754 O O . ARG A 1 88 ? -11.866 25.787 -39.031 1.00 43.16 88 ARG A O 1
ATOM 761 N N . GLU A 1 89 ? -11.394 25.449 -36.858 1.00 46.25 89 GLU A N 1
ATOM 762 C CA . GLU A 1 89 ? -10.642 26.692 -36.620 1.00 46.25 89 GLU A CA 1
ATOM 763 C C . GLU A 1 89 ? -9.355 26.808 -37.458 1.00 46.25 89 GLU A C 1
ATOM 765 O O . GLU A 1 89 ? -8.937 27.901 -37.828 1.00 46.25 89 GLU A O 1
ATOM 770 N N . GLU A 1 90 ? -8.698 25.690 -37.770 1.00 45.12 90 GLU A N 1
ATOM 771 C CA . GLU A 1 90 ? -7.456 25.663 -38.552 1.00 45.12 90 GLU A CA 1
ATOM 772 C C . GLU A 1 90 ? -7.754 25.822 -40.050 1.00 45.12 90 GLU A C 1
ATOM 774 O O . GLU A 1 90 ? -7.021 26.516 -40.752 1.00 45.12 90 GLU A O 1
ATOM 779 N N . ILE A 1 91 ? -8.866 25.252 -40.526 1.00 45.53 91 ILE A N 1
ATOM 780 C CA . ILE A 1 91 ? -9.376 25.446 -41.892 1.00 45.53 91 ILE A CA 1
ATOM 781 C C . ILE A 1 91 ? -9.862 26.887 -42.081 1.00 45.53 91 ILE A C 1
ATOM 783 O O . ILE A 1 91 ? -9.583 27.494 -43.115 1.00 45.53 91 ILE A O 1
ATOM 787 N N . GLU A 1 92 ? -10.549 27.451 -41.087 1.00 47.59 92 GLU A N 1
ATOM 788 C CA . GLU A 1 92 ? -11.037 28.833 -41.115 1.00 47.59 92 GLU A CA 1
ATOM 789 C C . GLU A 1 92 ? -9.890 29.848 -41.079 1.00 47.59 92 GLU A C 1
ATOM 791 O O . GLU A 1 92 ? -9.883 30.756 -41.906 1.00 47.59 92 GLU A O 1
ATOM 796 N N . ASN A 1 93 ? -8.867 29.641 -40.241 1.00 47.00 93 ASN A N 1
ATOM 797 C CA . ASN A 1 93 ? -7.668 30.486 -40.221 1.00 47.00 93 ASN A CA 1
ATOM 798 C C . ASN A 1 93 ? -6.901 30.452 -41.553 1.00 47.00 93 ASN A C 1
ATOM 800 O O . ASN A 1 93 ? -6.504 31.495 -42.070 1.00 47.00 93 ASN A O 1
ATOM 804 N N . ILE A 1 94 ? -6.707 29.266 -42.142 1.00 47.00 94 ILE A N 1
ATOM 805 C CA . ILE A 1 94 ? -6.030 29.134 -43.444 1.00 47.00 94 ILE A CA 1
ATOM 806 C C . ILE A 1 94 ? -6.879 29.770 -44.557 1.00 47.00 94 ILE A C 1
ATOM 808 O O . ILE A 1 94 ? -6.345 30.472 -45.415 1.00 47.00 94 ILE A O 1
ATOM 812 N N . SER A 1 95 ? -8.202 29.602 -44.511 1.00 48.69 95 SER A N 1
ATOM 813 C CA . SER A 1 95 ? -9.130 30.213 -45.472 1.00 48.69 95 SER A CA 1
ATOM 814 C C . SER A 1 95 ? -9.200 31.737 -45.338 1.00 48.69 95 SER A C 1
ATOM 816 O O . SER A 1 95 ? -9.311 32.424 -46.350 1.00 48.69 95 SER A O 1
ATOM 818 N N . GLN A 1 96 ? -9.110 32.287 -44.122 1.00 50.97 96 GLN A N 1
ATOM 819 C CA . GLN A 1 96 ? -9.015 33.732 -43.885 1.00 50.97 96 GLN A CA 1
ATOM 820 C C . GLN A 1 96 ? -7.706 34.298 -44.429 1.00 50.97 96 GLN A C 1
ATOM 822 O O . GLN A 1 96 ? -7.752 35.261 -45.183 1.00 50.97 96 GLN A O 1
ATOM 827 N N . MET A 1 97 ? -6.567 33.645 -44.183 1.00 47.06 97 MET A N 1
ATOM 828 C CA . MET A 1 97 ? -5.276 34.076 -44.738 1.00 47.06 97 MET A CA 1
ATOM 829 C C . MET A 1 97 ? -5.252 34.064 -46.279 1.00 47.06 97 MET A C 1
ATOM 831 O O . MET A 1 97 ? -4.658 34.947 -46.898 1.00 47.06 97 MET A O 1
ATOM 835 N N . ILE A 1 98 ? -5.921 33.097 -46.916 1.00 47.56 98 ILE A N 1
ATOM 836 C CA . ILE A 1 98 ? -6.048 33.014 -48.384 1.00 47.56 98 ILE A CA 1
ATOM 837 C C . ILE A 1 98 ? -7.059 34.046 -48.927 1.00 47.56 98 ILE A C 1
ATOM 839 O O . ILE A 1 98 ? -6.848 34.624 -49.994 1.00 47.56 98 ILE A O 1
ATOM 843 N N . ASN A 1 99 ? -8.140 34.334 -48.199 1.00 48.25 99 ASN A N 1
ATOM 844 C CA . ASN A 1 99 ? -9.119 35.351 -48.599 1.00 48.25 99 ASN A CA 1
ATOM 845 C C . ASN A 1 99 ? -8.614 36.787 -48.395 1.00 48.25 99 ASN A C 1
ATOM 847 O O . ASN A 1 99 ? -8.889 37.650 -49.232 1.00 48.25 99 ASN A O 1
ATOM 851 N N . ASP A 1 100 ? -7.829 37.040 -47.350 1.00 47.03 100 ASP A N 1
ATOM 852 C CA . ASP A 1 100 ? -7.134 38.314 -47.140 1.00 47.03 100 ASP A CA 1
ATOM 853 C C . ASP A 1 100 ? -6.099 38.566 -48.253 1.00 47.03 100 ASP A C 1
ATOM 855 O O . ASP A 1 100 ? -5.906 39.702 -48.687 1.00 47.03 100 ASP A O 1
ATOM 859 N N . LYS A 1 101 ? -5.534 37.495 -48.829 1.00 45.78 101 LYS A N 1
ATOM 860 C CA . LYS A 1 101 ? -4.701 37.527 -50.041 1.00 45.78 101 LYS A CA 1
ATOM 861 C C . LYS A 1 101 ? -5.490 37.867 -51.313 1.00 45.78 101 LYS A C 1
ATOM 863 O O . LYS A 1 101 ? -5.004 38.649 -52.127 1.00 45.78 101 LYS A O 1
ATOM 868 N N . ASN A 1 102 ? -6.720 37.375 -51.481 1.00 48.75 102 ASN A N 1
ATOM 869 C CA . ASN A 1 102 ? -7.564 37.768 -52.623 1.00 48.75 102 ASN A CA 1
ATOM 870 C C . ASN A 1 102 ? -7.904 39.272 -52.623 1.00 48.75 102 ASN A C 1
ATOM 872 O O . ASN A 1 102 ? -8.146 39.840 -53.689 1.00 48.75 102 ASN A O 1
ATOM 876 N N . LYS A 1 103 ? -7.865 39.927 -51.452 1.00 46.31 103 LYS A N 1
ATOM 877 C CA . LYS A 1 103 ? -7.997 41.387 -51.309 1.00 46.31 103 LYS A CA 1
ATOM 878 C C . LYS A 1 103 ? -6.686 42.161 -51.517 1.00 46.31 103 LYS A C 1
ATOM 880 O O . LYS A 1 103 ? -6.745 43.335 -51.865 1.00 46.31 103 LYS A O 1
ATOM 885 N N . MET A 1 104 ? -5.524 41.527 -51.357 1.00 43.16 104 MET A N 1
ATOM 886 C CA . MET A 1 104 ? -4.190 42.139 -51.456 1.00 43.16 104 MET A CA 1
ATOM 887 C C . MET A 1 104 ? -3.420 41.602 -52.676 1.00 43.16 104 MET A C 1
ATOM 889 O O . MET A 1 104 ? -2.365 40.979 -52.557 1.00 43.16 104 MET A O 1
ATOM 893 N N . ARG A 1 105 ? -3.936 41.836 -53.887 1.00 46.28 105 ARG A N 1
ATOM 894 C CA . ARG A 1 105 ? -3.187 41.570 -55.126 1.00 46.28 105 ARG A CA 1
ATOM 895 C C . ARG A 1 105 ? -2.097 42.629 -55.320 1.00 46.28 105 ARG A C 1
ATOM 897 O O . ARG A 1 105 ? -2.375 43.643 -55.947 1.00 46.28 105 ARG A O 1
ATOM 904 N N . GLN A 1 106 ? -0.894 42.384 -54.788 1.00 47.00 106 GLN A N 1
ATOM 905 C CA . GLN A 1 106 ? 0.427 42.770 -55.337 1.00 47.00 106 GLN A CA 1
ATOM 906 C C . GLN A 1 106 ? 1.552 42.518 -54.303 1.00 47.00 106 GLN A C 1
ATOM 908 O O . GLN A 1 106 ? 1.774 43.358 -53.435 1.00 47.00 106 GLN A O 1
ATOM 913 N N . LYS A 1 107 ? 2.272 41.384 -54.411 1.00 43.03 107 LYS A N 1
ATOM 914 C CA . LYS A 1 107 ? 3.739 41.217 -54.196 1.00 43.03 107 LYS A CA 1
ATOM 915 C C . LYS A 1 107 ? 4.126 39.727 -54.145 1.00 43.03 107 LYS A C 1
ATOM 917 O O . LYS A 1 107 ? 3.700 39.005 -53.252 1.00 43.03 107 LYS A O 1
ATOM 922 N N . ASN A 1 108 ? 4.984 39.306 -55.076 1.00 50.03 108 ASN A N 1
ATOM 923 C CA . ASN A 1 108 ? 5.329 37.905 -55.367 1.00 50.03 108 ASN A CA 1
ATOM 924 C C . ASN A 1 108 ? 6.265 37.197 -54.356 1.00 50.03 108 ASN A C 1
ATOM 926 O O . ASN A 1 108 ? 6.486 36.001 -54.512 1.00 50.03 108 ASN A O 1
ATOM 930 N N . ASP A 1 109 ? 6.780 37.864 -53.316 1.00 45.69 109 ASP A N 1
ATOM 931 C CA . ASP A 1 109 ? 7.673 37.217 -52.328 1.00 45.69 109 ASP A CA 1
ATOM 932 C C . ASP A 1 109 ? 6.935 36.615 -51.113 1.00 45.69 109 ASP A C 1
ATOM 934 O O . ASP A 1 109 ? 7.392 35.624 -50.547 1.00 45.69 109 ASP A O 1
ATOM 938 N N . ASN A 1 110 ? 5.747 37.123 -50.753 1.00 45.78 110 ASN A N 1
ATOM 939 C CA . ASN A 1 110 ? 4.951 36.582 -49.632 1.00 45.78 110 ASN A CA 1
ATOM 940 C C . ASN A 1 110 ? 4.274 35.235 -49.958 1.00 45.78 110 ASN A C 1
ATOM 942 O O . ASN A 1 110 ? 3.874 34.499 -49.055 1.00 45.78 110 ASN A O 1
ATOM 946 N N . ASP A 1 111 ? 4.139 34.899 -51.243 1.00 42.41 111 ASP A N 1
ATOM 947 C CA . ASP A 1 111 ? 3.451 33.690 -51.704 1.00 42.41 111 ASP A CA 1
ATOM 948 C C . ASP A 1 111 ? 4.258 32.416 -51.439 1.00 42.41 111 ASP A C 1
ATOM 950 O O . ASP A 1 111 ? 3.692 31.388 -51.060 1.00 42.41 111 ASP A O 1
ATOM 954 N N . LYS A 1 112 ? 5.585 32.496 -51.570 1.00 45.50 112 LYS A N 1
ATOM 955 C CA . LYS A 1 112 ? 6.491 31.366 -51.342 1.00 45.50 112 LYS A CA 1
ATOM 956 C C . LYS A 1 112 ? 6.566 31.005 -49.859 1.00 45.50 112 LYS A C 1
ATOM 958 O O . LYS A 1 112 ? 6.473 29.835 -49.503 1.00 45.50 112 LYS A O 1
ATOM 963 N N . GLU A 1 113 ? 6.598 32.015 -48.993 1.00 44.28 113 GLU A N 1
ATOM 964 C CA . GLU A 1 113 ? 6.657 31.839 -47.541 1.00 44.28 113 GLU A CA 1
ATOM 965 C C . GLU A 1 113 ? 5.374 31.204 -46.971 1.00 44.28 113 GLU A C 1
ATOM 967 O O . GLU A 1 113 ? 5.431 30.329 -46.107 1.00 44.28 113 GLU A O 1
ATOM 972 N N . ILE A 1 114 ? 4.195 31.590 -47.469 1.00 44.12 114 ILE A N 1
ATOM 973 C CA . ILE A 1 114 ? 2.918 30.990 -47.044 1.00 44.12 114 ILE A CA 1
ATOM 974 C C . ILE A 1 114 ? 2.820 29.528 -47.508 1.00 44.12 114 ILE A C 1
ATOM 976 O O . ILE A 1 114 ? 2.389 28.669 -46.734 1.00 44.12 114 ILE A O 1
ATOM 980 N N . MET A 1 115 ? 3.264 29.229 -48.732 1.00 43.00 115 MET A N 1
ATOM 981 C CA . MET A 1 115 ? 3.300 27.865 -49.272 1.00 43.00 115 MET A CA 1
ATOM 982 C C . MET A 1 115 ? 4.304 26.983 -48.517 1.00 43.00 115 MET A C 1
ATOM 984 O O . MET A 1 115 ? 3.979 25.849 -48.170 1.00 43.00 115 MET A O 1
ATOM 988 N N . GLU A 1 116 ? 5.476 27.507 -48.156 1.00 46.56 116 GLU A N 1
ATOM 989 C CA . GLU A 1 116 ? 6.461 26.823 -47.308 1.00 46.56 116 GLU A CA 1
ATOM 990 C C . GLU A 1 116 ? 5.934 26.595 -45.881 1.00 46.56 116 GLU A C 1
ATOM 992 O O . GLU A 1 116 ? 6.095 25.509 -45.316 1.00 46.56 116 GLU A O 1
ATOM 997 N N . ARG A 1 117 ? 5.216 27.562 -45.297 1.00 46.66 117 ARG A N 1
ATOM 998 C CA . ARG A 1 117 ? 4.545 27.405 -43.991 1.00 46.66 117 ARG A CA 1
ATOM 999 C C . ARG A 1 117 ? 3.423 26.360 -44.032 1.00 46.66 117 ARG A C 1
ATOM 1001 O O . ARG A 1 117 ? 3.231 25.625 -43.064 1.00 46.66 117 ARG A O 1
ATOM 1008 N N . ALA A 1 118 ? 2.687 26.256 -45.136 1.00 44.22 118 ALA A N 1
ATOM 1009 C CA . ALA A 1 118 ? 1.684 25.209 -45.328 1.00 44.22 118 ALA A CA 1
ATOM 1010 C C . ALA A 1 118 ? 2.341 23.831 -45.531 1.00 44.22 118 ALA A C 1
ATOM 1012 O O . ALA A 1 118 ? 1.959 22.864 -44.869 1.00 44.22 118 ALA A O 1
ATOM 1013 N N . ALA A 1 119 ? 3.384 23.751 -46.364 1.00 46.81 119 ALA A N 1
ATOM 1014 C CA . ALA A 1 119 ? 4.162 22.538 -46.608 1.00 46.81 119 ALA A CA 1
ATOM 1015 C C . ALA A 1 119 ? 4.775 21.989 -45.315 1.00 46.81 119 ALA A C 1
ATOM 1017 O O . ALA A 1 119 ? 4.640 20.805 -45.010 1.00 46.81 119 ALA A O 1
ATOM 1018 N N . THR A 1 120 ? 5.396 22.855 -44.512 1.00 48.09 120 THR A N 1
ATOM 1019 C CA . THR A 1 120 ? 5.985 22.484 -43.219 1.00 48.09 120 THR A CA 1
ATOM 1020 C C . THR A 1 120 ? 4.929 21.985 -42.236 1.00 48.09 120 THR A C 1
ATOM 1022 O O . THR A 1 120 ? 5.162 20.969 -41.582 1.00 48.09 120 THR A O 1
ATOM 1025 N N . LYS A 1 121 ? 3.739 22.600 -42.172 1.00 47.75 121 LYS A N 1
ATOM 1026 C CA . LYS A 1 121 ? 2.619 22.098 -41.351 1.00 47.75 121 LYS A CA 1
ATOM 1027 C C . LYS A 1 121 ? 2.119 20.724 -41.809 1.00 47.75 121 LYS A C 1
ATOM 1029 O O . LYS A 1 121 ? 1.934 19.838 -40.974 1.00 47.75 121 LYS A O 1
ATOM 1034 N N . ILE A 1 122 ? 1.957 20.510 -43.115 1.00 48.06 122 ILE A N 1
ATOM 1035 C CA . ILE A 1 122 ? 1.544 19.213 -43.682 1.00 48.06 122 ILE A CA 1
ATOM 1036 C C . ILE A 1 122 ? 2.607 18.143 -43.401 1.00 48.06 122 ILE A C 1
ATOM 1038 O O . ILE A 1 122 ? 2.284 17.045 -42.944 1.00 48.06 122 ILE A O 1
ATOM 1042 N N . GLN A 1 123 ? 3.889 18.470 -43.583 1.00 48.72 123 GLN A N 1
ATOM 1043 C CA . GLN A 1 123 ? 5.007 17.586 -43.250 1.00 48.72 123 GLN A CA 1
ATOM 1044 C C . GLN A 1 123 ? 5.049 17.245 -41.754 1.00 48.72 123 GLN A C 1
ATOM 1046 O O . GLN A 1 123 ? 5.284 16.089 -41.399 1.00 48.72 123 GLN A O 1
ATOM 1051 N N . GLN A 1 124 ? 4.829 18.222 -40.868 1.00 48.47 124 GLN A N 1
ATOM 1052 C CA . GLN A 1 124 ? 4.761 18.007 -39.420 1.00 48.47 124 GLN A CA 1
ATOM 1053 C C . GLN A 1 124 ? 3.602 17.073 -39.055 1.00 48.47 124 GLN A C 1
ATOM 1055 O O . GLN A 1 124 ? 3.793 16.143 -38.268 1.00 48.47 124 GLN A O 1
ATOM 1060 N N . TRP A 1 125 ? 2.429 17.261 -39.664 1.00 52.44 125 TRP A N 1
ATOM 1061 C CA . TRP A 1 125 ? 1.276 16.386 -39.457 1.00 52.44 125 TRP A CA 1
ATOM 1062 C C . TRP A 1 125 ? 1.531 14.965 -39.965 1.00 52.44 125 TRP A C 1
ATOM 1064 O O . TRP A 1 125 ? 1.289 14.007 -39.233 1.00 52.44 125 TRP A O 1
ATOM 1074 N N . TRP A 1 126 ? 2.083 14.804 -41.171 1.00 51.06 126 TRP A N 1
ATOM 1075 C CA . TRP A 1 126 ? 2.394 13.484 -41.725 1.00 51.06 126 TRP A CA 1
ATOM 1076 C C . TRP A 1 126 ? 3.438 12.751 -40.883 1.00 51.06 126 TRP A C 1
ATOM 1078 O O . TRP A 1 126 ? 3.244 11.586 -40.539 1.00 51.06 126 TRP A O 1
ATOM 1088 N N . LYS A 1 127 ? 4.509 13.441 -40.464 1.00 54.81 127 LYS A N 1
ATOM 1089 C CA . LYS A 1 127 ? 5.506 12.898 -39.526 1.00 54.81 127 LYS A CA 1
ATOM 1090 C C . LYS A 1 127 ? 4.852 12.460 -38.218 1.00 54.81 127 LYS A C 1
ATOM 1092 O O . LYS A 1 127 ? 5.150 11.370 -37.739 1.00 54.81 127 LYS A O 1
ATOM 1097 N N . LYS A 1 128 ? 3.925 13.259 -37.679 1.00 61.09 128 LYS A N 1
ATOM 1098 C CA . LYS A 1 128 ? 3.154 12.924 -36.476 1.00 61.09 128 LYS A CA 1
ATOM 1099 C C . LYS A 1 128 ? 2.280 11.684 -36.698 1.00 61.09 128 LYS A C 1
ATOM 1101 O O . LYS A 1 128 ? 2.365 10.755 -35.904 1.00 61.09 128 LYS A O 1
ATOM 1106 N N . ARG A 1 129 ? 1.491 11.611 -37.777 1.00 62.56 129 ARG A N 1
ATOM 1107 C CA . ARG A 1 129 ? 0.639 10.447 -38.099 1.00 62.56 129 ARG A CA 1
ATOM 1108 C C . ARG A 1 129 ? 1.462 9.179 -38.319 1.00 62.56 129 ARG A C 1
ATOM 1110 O O . ARG A 1 129 ? 1.124 8.132 -37.779 1.00 62.56 129 ARG A O 1
ATOM 1117 N N . LEU A 1 130 ? 2.553 9.274 -39.074 1.00 64.81 130 LEU A N 1
ATOM 1118 C CA . LEU A 1 130 ? 3.456 8.154 -39.330 1.00 64.81 130 LEU A CA 1
ATOM 1119 C C . LEU A 1 130 ? 4.144 7.680 -38.046 1.00 64.81 130 LEU A C 1
ATOM 1121 O O . LEU A 1 130 ? 4.288 6.476 -37.847 1.00 64.81 130 LEU A O 1
ATOM 1125 N N . PHE A 1 131 ? 4.546 8.607 -37.172 1.00 70.62 131 PHE A N 1
ATOM 1126 C CA . PHE A 1 131 ? 5.047 8.289 -35.837 1.00 70.62 131 PHE A CA 1
ATOM 1127 C C . PHE A 1 131 ? 3.998 7.518 -35.031 1.00 70.62 131 PHE A C 1
ATOM 1129 O O . PHE A 1 131 ? 4.309 6.436 -34.547 1.00 70.62 131 PHE A O 1
ATOM 1136 N N . TRP A 1 132 ? 2.754 8.007 -34.968 1.00 72.19 132 TRP A N 1
ATOM 1137 C CA . TRP A 1 132 ? 1.666 7.328 -34.256 1.00 72.19 132 TRP A CA 1
ATOM 1138 C C . TRP A 1 132 ? 1.360 5.941 -34.817 1.00 72.19 132 TRP A C 1
ATOM 1140 O O . TRP A 1 132 ? 1.234 5.012 -34.033 1.00 72.19 132 TRP A O 1
ATOM 1150 N N . LYS A 1 133 ? 1.334 5.761 -36.144 1.00 73.81 133 LYS A N 1
ATOM 1151 C CA . LYS A 1 133 ? 1.136 4.439 -36.762 1.00 73.81 133 LYS A CA 1
ATOM 1152 C C . LYS A 1 133 ? 2.236 3.450 -36.356 1.00 73.81 133 LYS A C 1
ATOM 1154 O O . LYS A 1 133 ? 1.932 2.342 -35.931 1.00 73.81 133 LYS A O 1
ATOM 1159 N N . ASN A 1 134 ? 3.506 3.859 -36.437 1.00 76.69 134 ASN A N 1
ATOM 1160 C CA . ASN A 1 134 ? 4.627 3.009 -36.010 1.00 76.69 134 ASN A CA 1
ATOM 1161 C C . ASN A 1 134 ? 4.566 2.733 -34.498 1.00 76.69 134 ASN A C 1
ATOM 1163 O O . ASN A 1 134 ? 4.896 1.643 -34.047 1.00 76.69 134 ASN A O 1
ATOM 1167 N N . PHE A 1 135 ? 4.149 3.721 -33.708 1.00 79.00 135 PHE A N 1
ATOM 1168 C CA . PHE A 1 135 ? 4.036 3.599 -32.259 1.00 79.00 135 PHE A CA 1
ATOM 1169 C C . PHE A 1 135 ? 2.880 2.677 -31.840 1.00 79.00 135 PHE A C 1
ATOM 1171 O O . PHE A 1 135 ? 3.020 1.908 -30.894 1.00 79.00 135 PHE A O 1
ATOM 1178 N N . GLU A 1 136 ? 1.758 2.696 -32.563 1.00 79.31 136 GLU A N 1
ATOM 1179 C CA . GLU A 1 136 ? 0.663 1.739 -32.389 1.00 79.31 136 GLU A CA 1
ATOM 1180 C C . GLU A 1 136 ? 1.079 0.317 -32.765 1.00 79.31 136 GLU A C 1
ATOM 1182 O O . GLU A 1 136 ? 0.767 -0.609 -32.018 1.00 79.31 136 GLU A O 1
ATOM 1187 N N . GLU A 1 137 ? 1.820 0.136 -33.867 1.00 81.19 137 GLU A N 1
ATOM 1188 C CA . GLU A 1 137 ? 2.403 -1.166 -34.226 1.00 81.19 137 GLU A CA 1
ATOM 1189 C C . GLU A 1 137 ? 3.317 -1.672 -33.104 1.00 81.19 137 GLU A C 1
ATOM 1191 O O . GLU A 1 137 ? 3.190 -2.818 -32.682 1.00 81.19 137 GLU A O 1
ATOM 1196 N N . LEU A 1 138 ? 4.180 -0.805 -32.564 1.00 86.38 138 LEU A N 1
ATOM 1197 C CA . LEU A 1 138 ? 5.090 -1.139 -31.467 1.00 86.38 138 LEU A CA 1
ATOM 1198 C C . LEU A 1 138 ? 4.350 -1.538 -30.176 1.00 86.38 138 LEU A C 1
ATOM 1200 O O . LEU A 1 138 ? 4.844 -2.387 -29.441 1.00 86.38 138 LEU A O 1
ATOM 1204 N N . LYS A 1 139 ? 3.167 -0.967 -29.911 1.00 80.19 139 LYS A N 1
ATOM 1205 C CA . LYS A 1 139 ? 2.353 -1.282 -28.723 1.00 80.19 139 LYS A CA 1
ATOM 1206 C C . LYS A 1 139 ? 1.457 -2.507 -28.868 1.00 80.19 139 LYS A C 1
ATOM 1208 O O . LYS A 1 139 ? 1.197 -3.172 -27.872 1.00 80.19 139 LYS A O 1
ATOM 1213 N N . ARG A 1 140 ? 0.909 -2.752 -30.061 1.00 81.75 140 ARG A N 1
ATOM 1214 C CA . ARG A 1 140 ? -0.090 -3.810 -30.295 1.00 81.75 140 ARG A CA 1
ATOM 1215 C C . ARG A 1 140 ? 0.512 -5.106 -30.830 1.00 81.75 140 ARG A C 1
ATOM 1217 O O . ARG A 1 140 ? -0.127 -6.143 -30.709 1.00 81.75 140 ARG A O 1
ATOM 1224 N N . SER A 1 141 ? 1.683 -5.050 -31.462 1.00 84.44 141 SER A N 1
ATOM 1225 C CA . SER A 1 141 ? 2.310 -6.223 -32.071 1.00 84.44 141 SER A CA 1
ATOM 1226 C C . SER A 1 141 ? 3.203 -6.969 -31.083 1.00 84.44 141 SER A C 1
ATOM 1228 O O . SER A 1 141 ? 4.120 -6.389 -30.508 1.00 84.44 141 SER A O 1
ATOM 1230 N N . ASP A 1 142 ? 3.027 -8.287 -30.989 1.00 83.69 142 ASP A N 1
ATOM 1231 C CA . ASP A 1 142 ? 3.945 -9.174 -30.255 1.00 83.69 142 ASP A CA 1
ATOM 1232 C C . ASP A 1 142 ? 5.313 -9.322 -30.953 1.00 83.69 142 ASP A C 1
ATOM 1234 O O . ASP A 1 142 ? 6.313 -9.735 -30.355 1.00 83.69 142 ASP A O 1
ATOM 1238 N N . LYS A 1 143 ? 5.371 -9.003 -32.253 1.00 85.06 143 LYS A N 1
ATOM 1239 C CA . LYS A 1 143 ? 6.559 -9.127 -33.109 1.00 85.06 143 LYS A CA 1
ATOM 1240 C C . LYS A 1 143 ? 6.727 -7.857 -33.950 1.00 85.06 143 LYS A C 1
ATOM 1242 O O . LYS A 1 143 ? 6.482 -7.885 -35.157 1.00 85.06 143 LYS A O 1
ATOM 1247 N N . PRO A 1 144 ? 7.106 -6.727 -33.330 1.00 87.81 144 PRO A N 1
ATOM 1248 C CA . PRO A 1 144 ? 7.278 -5.468 -34.044 1.00 87.81 144 PRO A CA 1
ATOM 1249 C C . PRO A 1 144 ? 8.411 -5.570 -35.069 1.00 87.81 144 PRO A C 1
ATOM 1251 O O . PRO A 1 144 ? 9.430 -6.230 -34.838 1.00 87.81 144 PRO A O 1
ATOM 1254 N N . SER A 1 145 ? 8.237 -4.907 -36.212 1.00 84.50 145 SER A N 1
ATOM 1255 C CA . SER A 1 145 ? 9.233 -4.923 -37.282 1.00 84.50 145 SER A CA 1
ATOM 1256 C C . SER A 1 145 ? 10.497 -4.141 -36.897 1.00 84.50 145 SER A C 1
ATOM 1258 O O . SER A 1 145 ? 10.431 -3.090 -36.252 1.00 84.50 145 SER A O 1
ATOM 1260 N N . LEU A 1 146 ? 11.672 -4.594 -37.357 1.00 81.94 146 LEU A N 1
ATOM 1261 C CA . LEU A 1 146 ? 12.939 -3.884 -37.116 1.00 81.94 146 LEU A CA 1
ATOM 1262 C C . LEU A 1 146 ? 12.905 -2.450 -37.671 1.00 81.94 146 LEU A C 1
ATOM 1264 O O . LEU A 1 146 ? 13.506 -1.543 -37.100 1.00 81.94 146 LEU A O 1
ATOM 1268 N N . ARG A 1 147 ? 12.149 -2.221 -38.754 1.00 82.06 147 ARG A N 1
ATOM 1269 C CA . ARG A 1 147 ? 11.899 -0.888 -39.319 1.00 82.06 147 ARG A CA 1
ATOM 1270 C C . ARG A 1 147 ? 11.218 0.039 -38.312 1.00 82.06 147 ARG A C 1
ATOM 1272 O O . ARG A 1 147 ? 11.630 1.193 -38.197 1.00 82.06 147 ARG A O 1
ATOM 1279 N N . VAL A 1 148 ? 10.183 -0.437 -37.622 1.00 82.00 148 VAL A N 1
ATOM 1280 C CA . VAL A 1 148 ? 9.472 0.347 -36.606 1.00 82.00 148 VAL A CA 1
ATOM 1281 C C . VAL A 1 148 ? 10.372 0.625 -35.410 1.00 82.00 148 VAL A C 1
ATOM 1283 O O . VAL A 1 148 ? 10.495 1.784 -35.013 1.00 82.00 148 VAL A O 1
ATOM 1286 N N . VAL A 1 149 ? 11.083 -0.391 -34.912 1.00 86.31 149 VAL A N 1
ATOM 1287 C CA . VAL A 1 149 ? 12.038 -0.234 -33.803 1.00 86.31 149 VAL A CA 1
ATOM 1288 C C . VAL A 1 149 ? 13.131 0.776 -34.156 1.00 86.31 149 VAL A C 1
ATOM 1290 O O . VAL A 1 149 ? 13.354 1.712 -33.399 1.00 86.31 149 VAL A O 1
ATOM 1293 N N . ARG A 1 150 ? 13.736 0.689 -35.348 1.00 85.31 150 ARG A N 1
ATOM 1294 C CA . ARG A 1 150 ? 14.750 1.643 -35.833 1.00 85.31 150 ARG A CA 1
ATOM 1295 C C . ARG A 1 150 ? 14.242 3.084 -35.911 1.00 85.31 150 ARG A C 1
ATOM 1297 O O . ARG A 1 150 ? 15.003 4.012 -35.681 1.00 85.31 150 ARG A O 1
ATOM 1304 N N . ARG A 1 151 ? 12.965 3.302 -36.238 1.00 81.81 151 ARG A N 1
ATOM 1305 C CA . ARG A 1 151 ? 12.381 4.656 -36.287 1.00 81.81 151 ARG A CA 1
ATOM 1306 C C . ARG A 1 151 ? 12.120 5.241 -34.902 1.00 81.81 151 ARG A C 1
ATOM 1308 O O . ARG A 1 151 ? 12.155 6.458 -34.750 1.00 81.81 151 ARG A O 1
ATOM 1315 N N . LEU A 1 152 ? 11.822 4.390 -33.924 1.00 85.94 152 LEU A N 1
ATOM 1316 C CA . LEU A 1 152 ? 11.453 4.792 -32.567 1.00 85.94 152 LEU A CA 1
ATOM 1317 C C . LEU A 1 152 ? 12.613 4.669 -31.568 1.00 85.94 152 LEU A C 1
ATOM 1319 O O . LEU A 1 152 ? 12.503 5.203 -30.470 1.00 85.94 152 LEU A O 1
ATOM 1323 N N . ILE A 1 153 ? 13.743 4.070 -31.961 1.00 86.38 153 ILE A N 1
ATOM 1324 C CA . ILE A 1 153 ? 14.950 3.939 -31.136 1.00 86.38 153 ILE A CA 1
ATOM 1325 C C . ILE A 1 153 ? 15.453 5.263 -30.539 1.00 86.38 153 ILE A C 1
ATOM 1327 O O . ILE A 1 153 ? 15.899 5.235 -29.394 1.00 86.38 153 ILE A O 1
ATOM 1331 N N . PRO A 1 154 ? 15.326 6.444 -31.193 1.00 84.81 154 PRO A N 1
ATOM 1332 C CA . PRO A 1 154 ? 15.762 7.695 -30.575 1.00 84.81 154 PRO A CA 1
ATOM 1333 C C . PRO A 1 154 ? 14.960 8.059 -29.318 1.00 84.81 154 PRO A C 1
ATOM 1335 O O . PRO A 1 154 ? 15.399 8.902 -28.545 1.00 84.81 154 PRO A O 1
ATOM 1338 N N . LEU A 1 155 ? 13.797 7.435 -29.086 1.00 84.12 155 LEU A N 1
ATOM 1339 C CA . LEU A 1 155 ? 13.056 7.584 -27.833 1.00 84.12 155 LEU A CA 1
ATOM 1340 C C . LEU A 1 155 ? 13.790 6.959 -26.638 1.00 84.12 155 LEU A C 1
ATOM 1342 O O . LEU A 1 155 ? 13.512 7.373 -25.520 1.00 84.12 155 LEU A O 1
ATOM 1346 N N . LEU A 1 156 ? 14.732 6.032 -26.841 1.00 81.94 156 LEU A N 1
ATOM 1347 C CA . LEU A 1 156 ? 15.589 5.509 -25.767 1.00 81.94 156 LEU A CA 1
ATOM 1348 C C . LEU A 1 156 ? 16.689 6.486 -25.340 1.00 81.94 156 LEU A C 1
ATOM 1350 O O . LEU A 1 156 ? 17.288 6.307 -24.285 1.00 81.94 156 LEU A O 1
ATOM 1354 N N . LEU A 1 157 ? 16.990 7.510 -26.146 1.00 79.94 157 LEU A N 1
ATOM 1355 C CA . LEU A 1 157 ? 18.033 8.471 -25.799 1.00 79.94 157 LEU A CA 1
ATOM 1356 C C . LEU A 1 157 ? 17.587 9.345 -24.628 1.00 79.94 157 LEU A C 1
ATOM 1358 O O . LEU A 1 157 ? 16.510 9.943 -24.660 1.00 79.94 157 LEU A O 1
ATOM 1362 N N . HIS A 1 158 ? 18.462 9.458 -23.634 1.00 69.81 158 HIS A N 1
ATOM 1363 C CA . HIS A 1 158 ? 18.262 10.302 -22.467 1.00 69.81 158 HIS A CA 1
ATOM 1364 C C . HIS A 1 158 ? 18.221 11.780 -22.878 1.00 69.81 158 HIS A C 1
ATOM 1366 O O . HIS A 1 158 ? 19.158 12.295 -23.496 1.00 69.81 158 HIS A O 1
ATOM 1372 N N . ARG A 1 159 ? 17.142 12.487 -22.539 1.00 73.94 159 ARG A N 1
ATOM 1373 C CA . ARG A 1 159 ? 17.020 13.931 -22.793 1.00 73.94 159 ARG A CA 1
ATOM 1374 C C . ARG A 1 159 ? 17.634 14.713 -21.637 1.00 73.94 159 ARG A C 1
ATOM 1376 O O . ARG A 1 159 ? 17.698 14.224 -20.515 1.00 73.94 159 ARG A O 1
ATOM 1383 N N . TRP A 1 160 ? 18.042 15.956 -21.886 1.00 56.78 160 TRP A N 1
ATOM 1384 C CA . TRP A 1 160 ? 18.487 16.852 -20.808 1.00 56.78 160 TRP A CA 1
ATOM 1385 C C . TRP A 1 160 ? 17.404 17.035 -19.733 1.00 56.78 160 TRP A C 1
ATOM 1387 O O . TRP A 1 160 ? 17.699 17.006 -18.541 1.00 56.78 160 TRP A O 1
ATOM 1397 N N . ASN A 1 161 ? 16.143 17.171 -20.159 1.00 68.94 161 ASN A N 1
ATOM 1398 C CA . ASN A 1 161 ? 15.019 17.315 -19.237 1.00 68.94 161 ASN A CA 1
ATOM 1399 C C . ASN A 1 161 ? 14.783 16.059 -18.393 1.00 68.94 161 ASN A C 1
ATOM 1401 O O . ASN A 1 161 ? 14.453 16.225 -17.227 1.00 68.94 161 ASN A O 1
ATOM 1405 N N . ASP A 1 162 ? 15.025 14.854 -18.927 1.00 78.06 162 ASP A N 1
ATOM 1406 C CA . ASP A 1 162 ? 14.827 13.598 -18.186 1.00 78.06 162 ASP A CA 1
ATOM 1407 C C . ASP A 1 162 ? 15.663 13.612 -16.890 1.00 78.06 162 ASP A C 1
ATOM 1409 O O . ASP A 1 162 ? 15.151 13.362 -15.807 1.00 78.06 162 ASP A O 1
ATOM 1413 N N . GLY A 1 163 ? 16.923 14.059 -16.963 1.00 78.12 163 GLY A N 1
ATOM 1414 C CA . GLY A 1 163 ? 17.811 14.095 -15.791 1.00 78.12 163 GLY A CA 1
ATOM 1415 C C . GLY A 1 163 ? 17.448 15.181 -14.780 1.00 78.12 163 GLY A C 1
ATOM 1416 O O . GLY A 1 163 ? 17.736 15.047 -13.592 1.00 78.12 163 GLY A O 1
ATOM 1417 N N . ARG A 1 164 ? 16.811 16.265 -15.238 1.00 84.12 164 ARG A N 1
ATOM 1418 C CA . ARG A 1 164 ? 16.286 17.308 -14.352 1.00 84.12 164 ARG A CA 1
ATOM 1419 C C . ARG A 1 164 ? 15.024 16.831 -13.641 1.00 84.12 164 ARG A C 1
ATOM 1421 O O . ARG A 1 164 ? 14.934 17.015 -12.435 1.00 84.12 164 ARG A O 1
ATOM 1428 N N . GLU A 1 165 ? 14.097 16.232 -14.386 1.00 85.50 165 GLU A N 1
ATOM 1429 C CA . GLU A 1 165 ? 12.841 15.675 -13.876 1.00 85.50 165 GLU A CA 1
ATOM 1430 C C . GLU A 1 165 ? 13.113 14.553 -12.864 1.00 85.50 165 GLU A C 1
ATOM 1432 O O . GLU A 1 165 ? 12.542 14.571 -11.777 1.00 85.50 165 GLU A O 1
ATOM 1437 N N . ASP A 1 166 ? 14.044 13.641 -13.164 1.00 85.12 166 ASP A N 1
ATOM 1438 C CA . ASP A 1 166 ? 14.445 12.561 -12.255 1.00 85.12 166 ASP A CA 1
ATOM 1439 C C . ASP A 1 166 ? 15.060 13.109 -10.960 1.00 85.12 166 ASP A C 1
ATOM 1441 O O . ASP A 1 166 ? 14.666 12.712 -9.863 1.00 85.12 166 ASP A O 1
ATOM 1445 N N . LYS A 1 167 ? 15.977 14.079 -11.071 1.00 87.38 167 LYS A N 1
ATOM 1446 C CA . LYS A 1 167 ? 16.595 14.719 -9.904 1.00 87.38 167 LYS A CA 1
ATOM 1447 C C . LYS A 1 167 ? 15.562 15.447 -9.040 1.00 87.38 167 LYS A C 1
ATOM 1449 O O . LYS A 1 167 ? 15.563 15.296 -7.823 1.00 87.38 167 LYS A O 1
ATOM 1454 N N . GLU A 1 168 ? 14.681 16.225 -9.663 1.00 90.50 168 GLU A N 1
ATOM 1455 C CA . GLU A 1 168 ? 13.603 16.938 -8.973 1.00 90.50 168 GLU A CA 1
ATOM 1456 C C . GLU A 1 168 ? 12.640 15.962 -8.282 1.00 90.50 168 GLU A C 1
ATOM 1458 O O . GLU A 1 168 ? 12.201 16.205 -7.157 1.00 90.50 168 GLU A O 1
ATOM 1463 N N . LEU A 1 169 ? 12.327 14.832 -8.922 1.00 89.12 169 LEU A N 1
ATOM 1464 C CA . LEU A 1 169 ? 11.478 13.798 -8.343 1.00 89.12 169 LEU A CA 1
ATOM 1465 C C . LEU A 1 169 ? 12.134 13.154 -7.116 1.00 89.12 169 LEU A C 1
ATOM 1467 O O . LEU A 1 169 ? 11.468 12.990 -6.093 1.00 89.12 169 LEU A O 1
ATOM 1471 N N . GLU A 1 170 ? 13.420 12.808 -7.191 1.00 87.31 170 GLU A N 1
ATOM 1472 C CA . GLU A 1 170 ? 14.176 12.251 -6.063 1.00 87.31 170 GLU A CA 1
ATOM 1473 C C . GLU A 1 170 ? 14.271 13.238 -4.889 1.00 87.31 170 GLU A C 1
ATOM 1475 O O . GLU A 1 170 ? 13.994 12.867 -3.745 1.00 87.31 170 GLU A O 1
ATOM 1480 N N . GLU A 1 171 ? 14.584 14.510 -5.155 1.00 89.69 171 GLU A N 1
ATOM 1481 C CA . GLU A 1 171 ? 14.649 15.561 -4.131 1.00 89.69 171 GLU A CA 1
ATOM 1482 C C . GLU A 1 171 ? 13.292 15.754 -3.436 1.00 89.69 171 GLU A C 1
ATOM 1484 O O . GLU A 1 171 ? 13.214 15.762 -2.203 1.00 89.69 171 GLU A O 1
ATOM 1489 N N . ASN A 1 172 ? 12.202 15.825 -4.208 1.00 91.88 172 ASN A N 1
ATOM 1490 C CA . ASN A 1 172 ? 10.850 15.958 -3.666 1.00 91.88 172 ASN A CA 1
ATOM 1491 C C . ASN A 1 172 ? 10.397 14.722 -2.878 1.00 91.88 172 ASN A C 1
ATOM 1493 O O . ASN A 1 172 ? 9.710 14.863 -1.865 1.00 91.88 172 ASN A O 1
ATOM 1497 N N . ARG A 1 173 ? 10.776 13.509 -3.299 1.00 91.69 173 ARG A N 1
ATOM 1498 C CA . ARG A 1 173 ? 10.485 12.274 -2.551 1.00 91.69 173 ARG A CA 1
ATOM 1499 C C . ARG A 1 173 ? 11.195 12.260 -1.206 1.00 91.69 173 ARG A C 1
ATOM 1501 O O . ARG A 1 173 ? 10.556 12.012 -0.183 1.00 91.69 173 ARG A O 1
ATOM 1508 N N . LEU A 1 174 ? 12.490 12.574 -1.188 1.00 90.69 174 LEU A N 1
ATOM 1509 C CA . LEU A 1 174 ? 13.243 12.698 0.058 1.00 90.69 174 LEU A CA 1
ATOM 1510 C C . LEU A 1 174 ? 12.615 13.764 0.966 1.00 90.69 174 LEU A C 1
ATOM 1512 O O . LEU A 1 174 ? 12.423 13.523 2.160 1.00 90.69 174 LEU A O 1
ATOM 1516 N N . TYR A 1 175 ? 12.242 14.916 0.407 1.00 92.44 175 TYR A N 1
ATOM 1517 C CA . TYR A 1 175 ? 11.593 15.986 1.158 1.00 92.44 175 TYR A CA 1
ATOM 1518 C C . TYR A 1 175 ? 10.238 15.563 1.742 1.00 92.44 175 TYR A C 1
ATOM 1520 O O . TYR A 1 175 ? 9.972 15.796 2.923 1.00 92.44 175 TYR A O 1
ATOM 1528 N N . ALA A 1 176 ? 9.405 14.862 0.970 1.00 93.00 176 ALA A N 1
ATOM 1529 C CA . ALA A 1 176 ? 8.137 14.323 1.449 1.00 93.00 176 ALA A CA 1
ATOM 1530 C C . ALA A 1 176 ? 8.339 13.327 2.603 1.00 93.00 176 ALA A C 1
ATOM 1532 O O . ALA A 1 176 ? 7.635 13.404 3.608 1.00 93.00 176 ALA A O 1
ATOM 1533 N N . ILE A 1 177 ? 9.331 12.434 2.517 1.00 91.06 177 ILE A N 1
ATOM 1534 C CA . ILE A 1 177 ? 9.649 11.476 3.590 1.00 91.06 177 ILE A CA 1
ATOM 1535 C C . ILE A 1 177 ? 10.091 12.208 4.863 1.00 91.06 177 ILE A C 1
ATOM 1537 O O . ILE A 1 177 ? 9.630 11.878 5.960 1.00 91.06 177 ILE A O 1
ATOM 1541 N N . LYS A 1 178 ? 10.928 13.243 4.726 1.00 90.94 178 LYS A N 1
ATOM 1542 C CA . LYS A 1 178 ? 11.321 14.111 5.842 1.00 90.94 178 LYS A CA 1
ATOM 1543 C C . LYS A 1 178 ? 10.113 14.768 6.506 1.00 90.94 178 LYS A C 1
ATOM 1545 O O . LYS A 1 178 ? 10.004 14.761 7.733 1.00 90.94 178 LYS A O 1
ATOM 1550 N N . LEU A 1 179 ? 9.183 15.297 5.710 1.00 91.50 179 LEU A N 1
ATOM 1551 C CA . LEU A 1 179 ? 7.944 15.888 6.214 1.00 91.50 179 LEU A CA 1
ATOM 1552 C C . LEU A 1 179 ? 7.049 14.862 6.917 1.00 91.50 179 LEU A C 1
ATOM 1554 O O . LEU A 1 179 ? 6.533 15.169 7.986 1.00 91.50 179 LEU A O 1
ATOM 1558 N N . ILE A 1 180 ? 6.894 13.649 6.376 1.00 91.12 180 ILE A N 1
ATOM 1559 C CA . ILE A 1 180 ? 6.120 12.570 7.016 1.00 91.12 180 ILE A CA 1
ATOM 1560 C C . ILE A 1 180 ? 6.704 12.234 8.389 1.00 91.12 180 ILE A C 1
ATOM 1562 O O . ILE A 1 180 ? 5.977 12.215 9.382 1.00 91.12 180 ILE A O 1
ATOM 1566 N N . ASN A 1 181 ? 8.019 12.024 8.470 1.00 89.94 181 ASN A N 1
ATOM 1567 C CA . ASN A 1 181 ? 8.689 11.698 9.728 1.00 89.94 181 ASN A CA 1
ATOM 1568 C C . ASN A 1 181 ? 8.588 12.846 10.750 1.00 89.94 181 ASN A C 1
ATOM 1570 O O . ASN A 1 181 ? 8.386 12.594 11.940 1.00 89.94 181 ASN A O 1
ATOM 1574 N N . ALA A 1 182 ? 8.697 14.100 10.297 1.00 89.06 182 ALA A N 1
ATOM 1575 C CA . ALA A 1 182 ? 8.515 15.285 11.134 1.00 89.06 182 ALA A CA 1
ATOM 1576 C C . ALA A 1 182 ? 7.076 15.426 11.645 1.00 89.06 182 ALA A C 1
ATOM 1578 O O . ALA A 1 182 ? 6.869 15.690 12.827 1.00 89.06 182 ALA A O 1
ATOM 1579 N N . ASN A 1 183 ? 6.086 15.216 10.778 1.00 90.81 183 ASN A N 1
ATOM 1580 C CA . ASN A 1 183 ? 4.669 15.293 11.127 1.00 90.81 183 ASN A CA 1
ATOM 1581 C C . ASN A 1 183 ? 4.281 14.208 12.128 1.00 90.81 183 ASN A C 1
ATOM 1583 O O . ASN A 1 183 ? 3.648 14.521 13.129 1.00 90.81 183 ASN A O 1
ATOM 1587 N N . ARG A 1 184 ? 4.739 12.970 11.918 1.00 86.44 184 ARG A N 1
ATOM 1588 C CA . ARG A 1 184 ? 4.525 11.875 12.869 1.00 86.44 184 ARG A CA 1
ATOM 1589 C C . ARG A 1 184 ? 5.141 12.178 14.233 1.00 86.44 184 ARG A C 1
ATOM 1591 O O . ARG A 1 184 ? 4.504 11.976 15.256 1.00 86.44 184 ARG A O 1
ATOM 1598 N N . TYR A 1 185 ? 6.362 12.712 14.254 1.00 87.88 185 TYR A N 1
ATOM 1599 C CA . TYR A 1 185 ? 6.996 13.119 15.507 1.00 87.88 185 TYR A CA 1
ATOM 1600 C C . TYR A 1 185 ? 6.195 14.202 16.240 1.00 87.88 185 TYR A C 1
ATOM 1602 O O . TYR A 1 185 ? 6.035 14.133 17.456 1.00 87.88 185 TYR A O 1
ATOM 1610 N N . LEU A 1 186 ? 5.677 15.197 15.513 1.00 86.00 186 LEU A N 1
ATOM 1611 C CA . LEU A 1 186 ? 4.815 16.225 16.094 1.00 86.00 186 LEU A CA 1
ATOM 1612 C C . LEU A 1 186 ? 3.523 15.624 16.652 1.00 86.00 186 LEU A C 1
ATOM 1614 O O . LEU A 1 186 ? 3.123 15.996 17.749 1.00 86.00 186 LEU A O 1
ATOM 1618 N N . GLU A 1 187 ? 2.906 14.691 15.933 1.00 83.94 187 GLU A N 1
ATOM 1619 C CA . GLU A 1 187 ? 1.698 13.986 16.362 1.00 83.94 187 GLU A CA 1
ATOM 1620 C C . GLU A 1 187 ? 1.923 13.185 17.653 1.00 83.94 187 GLU A C 1
ATOM 1622 O O . GLU A 1 187 ? 1.215 13.399 18.636 1.00 83.94 187 GLU A O 1
ATOM 1627 N N . GLU A 1 188 ? 2.961 12.345 17.703 1.00 84.19 188 GLU A N 1
ATOM 1628 C CA . GLU A 1 188 ? 3.338 11.578 18.900 1.00 84.19 188 GLU A CA 1
ATOM 1629 C C . GLU A 1 188 ? 3.590 12.504 20.096 1.00 84.19 188 GLU A C 1
ATOM 1631 O O . GLU A 1 188 ? 3.058 12.304 21.189 1.00 84.19 188 GLU A O 1
ATOM 1636 N N . LYS A 1 189 ? 4.361 13.579 19.889 1.00 84.38 189 LYS A N 1
ATOM 1637 C CA . LYS A 1 189 ? 4.665 14.535 20.958 1.00 84.38 189 LYS A CA 1
ATOM 1638 C C . LYS A 1 189 ? 3.445 15.331 21.400 1.00 84.38 189 LYS A C 1
ATOM 1640 O O . LYS A 1 189 ? 3.384 15.729 22.559 1.00 84.38 189 LYS A O 1
ATOM 1645 N N . MET A 1 190 ? 2.475 15.569 20.523 1.00 80.06 190 MET A N 1
ATOM 1646 C CA . MET A 1 190 ? 1.208 16.186 20.910 1.00 80.06 190 MET A CA 1
ATOM 1647 C C . MET A 1 190 ? 0.364 15.284 21.792 1.00 80.06 190 MET A C 1
ATOM 1649 O O . MET A 1 190 ? -0.215 15.782 22.754 1.00 80.06 190 MET A O 1
ATOM 1653 N N . ILE A 1 191 ? 0.314 13.987 21.493 1.00 76.44 191 ILE A N 1
ATOM 1654 C CA . ILE A 1 191 ? -0.372 13.008 22.340 1.00 76.44 191 ILE A CA 1
ATOM 1655 C C . ILE A 1 191 ? 0.278 13.005 23.731 1.00 76.44 191 ILE A C 1
ATOM 1657 O O . ILE A 1 191 ? -0.416 13.216 24.724 1.00 76.44 191 ILE A O 1
ATOM 1661 N N . ASP A 1 192 ? 1.614 12.929 23.801 1.00 77.38 192 ASP A N 1
ATOM 1662 C CA . ASP A 1 192 ? 2.357 13.012 25.069 1.00 77.38 192 ASP A CA 1
ATOM 1663 C C . ASP A 1 192 ? 2.048 14.304 25.852 1.00 77.38 192 ASP A C 1
ATOM 1665 O O . ASP A 1 192 ? 1.954 14.300 27.082 1.00 77.38 192 ASP A O 1
ATOM 1669 N N . LEU A 1 193 ? 1.947 15.442 25.156 1.00 75.00 193 LEU A N 1
ATOM 1670 C CA . LEU A 1 193 ? 1.648 16.737 25.769 1.00 75.00 193 LEU A CA 1
ATOM 1671 C C . LEU A 1 193 ? 0.214 16.802 26.292 1.00 75.00 193 LEU A C 1
ATOM 1673 O O . LEU A 1 193 ? 0.006 17.322 27.385 1.00 75.00 193 LEU A O 1
ATOM 1677 N N . ASN A 1 194 ? -0.751 16.262 25.552 1.00 69.56 194 ASN A N 1
ATOM 1678 C CA . ASN A 1 194 ? -2.141 16.176 25.988 1.00 69.56 194 ASN A CA 1
ATOM 1679 C C . ASN A 1 194 ? -2.276 15.337 27.258 1.00 69.56 194 ASN A C 1
ATOM 1681 O O . ASN A 1 194 ? -2.877 15.796 28.227 1.00 69.56 194 ASN A O 1
ATOM 1685 N N . ASP A 1 195 ? -1.632 14.171 27.294 1.00 68.62 195 ASP A N 1
ATOM 1686 C CA . ASP A 1 195 ? -1.600 13.307 28.474 1.00 68.62 195 ASP A CA 1
ATOM 1687 C C . ASP A 1 195 ? -0.983 14.009 29.684 1.00 68.62 195 ASP A C 1
ATOM 1689 O O . ASP A 1 195 ? -1.459 13.863 30.813 1.00 68.62 195 ASP A O 1
ATOM 1693 N N . LYS A 1 196 ? 0.092 14.777 29.467 1.00 71.25 196 LYS A N 1
ATOM 1694 C CA . LYS A 1 196 ? 0.717 15.579 30.524 1.00 71.25 196 LYS A CA 1
ATOM 1695 C C . LYS A 1 196 ? -0.231 16.667 31.013 1.00 71.25 196 LYS A C 1
ATOM 1697 O O . LYS A 1 196 ? -0.430 16.766 32.215 1.00 71.25 196 LYS A O 1
ATOM 1702 N N . ILE A 1 197 ? -0.849 17.437 30.118 1.00 67.38 197 ILE A N 1
ATOM 1703 C CA . ILE A 1 197 ? -1.802 18.500 30.477 1.00 67.38 197 ILE A CA 1
ATOM 1704 C C . ILE A 1 197 ? -2.992 17.932 31.260 1.00 67.38 197 ILE A C 1
ATOM 1706 O O . ILE A 1 197 ? -3.355 18.497 32.287 1.00 67.38 197 ILE A O 1
ATOM 1710 N N . ALA A 1 198 ? -3.544 16.787 30.849 1.00 65.50 198 ALA A N 1
ATOM 1711 C CA . ALA A 1 198 ? -4.640 16.123 31.556 1.00 65.50 198 ALA A CA 1
ATOM 1712 C C . ALA A 1 198 ? -4.261 15.692 32.987 1.00 65.50 198 ALA A C 1
ATOM 1714 O O . ALA A 1 198 ? -5.098 15.709 33.889 1.00 65.50 198 ALA A O 1
ATOM 1715 N N . LYS A 1 199 ? -2.993 15.324 33.212 1.00 65.00 199 LYS A N 1
ATOM 1716 C CA . LYS A 1 199 ? -2.464 14.901 34.521 1.00 65.00 199 LYS A CA 1
ATOM 1717 C C . LYS A 1 199 ? -2.011 16.065 35.407 1.00 65.00 199 LYS A C 1
ATOM 1719 O O . LYS A 1 199 ? -1.793 15.860 36.600 1.00 65.00 199 LYS A O 1
ATOM 1724 N N . LEU A 1 200 ? -1.844 17.268 34.859 1.00 62.22 200 LEU A N 1
ATOM 1725 C CA . LEU A 1 200 ? -1.322 18.419 35.593 1.00 62.22 200 LEU A CA 1
ATOM 1726 C C . LEU A 1 200 ? -2.412 19.084 36.438 1.00 62.22 200 LEU A C 1
ATOM 1728 O O . LEU A 1 200 ? -3.128 19.980 35.997 1.00 62.22 200 LEU A O 1
ATOM 1732 N N . SER A 1 201 ? -2.481 18.693 37.710 1.00 52.00 201 SER A N 1
ATOM 1733 C CA . SER A 1 201 ? -3.064 19.524 38.761 1.00 52.00 201 SER A CA 1
ATOM 1734 C C . SER A 1 201 ? -2.039 20.581 39.197 1.00 52.00 201 SER A C 1
ATOM 1736 O O . SER A 1 201 ? -1.182 20.296 40.025 1.00 52.00 201 SER A O 1
ATOM 1738 N N . ILE A 1 202 ? -2.112 21.767 38.583 1.00 49.69 202 ILE A N 1
ATOM 1739 C CA . ILE A 1 202 ? -1.638 23.084 39.063 1.00 49.69 202 ILE A CA 1
ATOM 1740 C C . ILE A 1 202 ? -0.360 23.045 39.937 1.00 49.69 202 ILE A C 1
ATOM 1742 O O . ILE A 1 202 ? -0.461 22.962 41.155 1.00 49.69 202 ILE A O 1
ATOM 1746 N N . ASN A 1 203 ? 0.830 23.173 39.331 1.00 54.81 203 ASN A N 1
ATOM 1747 C CA . ASN A 1 203 ? 2.079 23.554 40.019 1.00 54.81 203 ASN A CA 1
ATOM 1748 C C . ASN A 1 203 ? 3.013 24.331 39.066 1.00 54.81 203 ASN A C 1
ATOM 1750 O O . ASN A 1 203 ? 3.444 23.777 38.057 1.00 54.81 203 ASN A O 1
ATOM 1754 N N . GLU A 1 204 ? 3.371 25.579 39.401 1.00 54.03 204 GLU A N 1
ATOM 1755 C CA . GLU A 1 204 ? 4.145 26.531 38.565 1.00 54.03 204 GLU A CA 1
ATOM 1756 C C . GLU A 1 204 ? 5.479 25.981 38.015 1.00 54.03 204 GLU A C 1
ATOM 1758 O O . GLU A 1 204 ? 5.826 26.226 36.860 1.00 54.03 204 GLU A O 1
ATOM 1763 N N . ILE A 1 205 ? 6.207 25.169 38.793 1.00 51.50 205 ILE A N 1
ATOM 1764 C CA . ILE A 1 205 ? 7.510 24.599 38.388 1.00 51.50 205 ILE A CA 1
ATOM 1765 C C . ILE A 1 205 ? 7.365 23.649 37.180 1.00 51.50 205 ILE A C 1
ATOM 1767 O O . ILE A 1 205 ? 8.236 23.606 36.315 1.00 51.50 205 ILE A O 1
ATOM 1771 N N . GLN A 1 206 ? 6.230 22.951 37.053 1.00 59.72 206 GLN A N 1
ATOM 1772 C CA . GLN A 1 206 ? 5.970 22.027 35.942 1.00 59.72 206 GLN A CA 1
ATOM 1773 C C . GLN A 1 206 ? 5.623 22.755 34.628 1.00 59.72 206 GLN A C 1
ATOM 1775 O O . GLN A 1 206 ? 5.752 22.165 33.555 1.00 59.72 206 GLN A O 1
ATOM 1780 N N . PHE A 1 207 ? 5.234 24.038 34.679 1.00 64.06 207 PHE A N 1
ATOM 1781 C CA . PHE A 1 207 ? 4.884 24.835 33.494 1.00 64.06 207 PHE A CA 1
ATOM 1782 C C . PHE A 1 207 ? 6.114 25.301 32.708 1.00 64.06 207 PHE A C 1
ATOM 1784 O O . PHE A 1 207 ? 6.101 25.269 31.473 1.00 64.06 207 PHE A O 1
ATOM 1791 N N . GLN A 1 208 ? 7.191 25.689 33.397 1.00 64.19 208 GLN A N 1
ATOM 1792 C CA . GLN A 1 208 ? 8.435 26.126 32.753 1.00 64.19 208 GLN A CA 1
ATOM 1793 C C . GLN A 1 208 ? 9.102 24.972 31.984 1.00 64.19 208 GLN A C 1
ATOM 1795 O O . GLN A 1 208 ? 9.544 25.143 30.843 1.00 64.19 208 GLN A O 1
ATOM 1800 N N . ASP A 1 209 ? 9.088 23.770 32.567 1.00 69.38 209 ASP A N 1
ATOM 1801 C CA . ASP A 1 209 ? 9.565 22.541 31.924 1.00 69.38 209 ASP A CA 1
ATOM 1802 C C . ASP A 1 209 ? 8.737 22.187 30.680 1.00 69.38 209 ASP A C 1
ATOM 1804 O O . ASP A 1 209 ? 9.282 21.774 29.651 1.00 69.38 209 ASP A O 1
ATOM 1808 N N . LEU A 1 210 ? 7.421 22.418 30.726 1.00 70.38 210 LEU A N 1
ATOM 1809 C CA . LEU A 1 210 ? 6.518 22.196 29.596 1.00 70.38 210 LEU A CA 1
ATOM 1810 C C . LEU A 1 210 ? 6.773 23.182 28.450 1.00 70.38 210 LEU A C 1
ATOM 1812 O O . LEU A 1 210 ? 6.804 22.773 27.288 1.00 70.38 210 LEU A O 1
ATOM 1816 N N . GLN A 1 211 ? 7.035 24.457 28.752 1.00 70.38 211 GLN A N 1
ATOM 1817 C CA . GLN A 1 211 ? 7.415 25.451 27.742 1.00 70.38 211 GLN A CA 1
ATOM 1818 C C . GLN A 1 211 ? 8.754 25.119 27.068 1.00 70.38 211 GLN A C 1
ATOM 1820 O O . GLN A 1 211 ? 8.876 25.239 25.845 1.00 70.38 211 GLN A O 1
ATOM 1825 N N . ASN A 1 212 ? 9.749 24.668 27.835 1.00 74.25 212 ASN A N 1
ATOM 1826 C CA . ASN A 1 212 ? 11.034 24.229 27.286 1.00 74.25 212 ASN A CA 1
ATOM 1827 C C . ASN A 1 212 ? 10.877 22.965 26.430 1.00 74.25 212 ASN A C 1
ATOM 1829 O O . ASN A 1 212 ? 11.425 22.895 25.329 1.00 74.25 212 ASN A O 1
ATOM 1833 N N . SER A 1 213 ? 10.060 22.006 26.879 1.00 77.31 213 SER A N 1
ATOM 1834 C CA . SER A 1 213 ? 9.702 20.818 26.099 1.00 77.31 213 SER A CA 1
ATOM 1835 C C . SER A 1 213 ? 9.032 21.191 24.774 1.00 77.31 213 SER A C 1
ATOM 1837 O O . SER A 1 213 ? 9.394 20.635 23.742 1.00 77.31 213 SER A O 1
ATOM 1839 N N . LEU A 1 214 ? 8.094 22.145 24.772 1.00 76.88 214 LEU A N 1
ATOM 1840 C CA . LEU A 1 214 ? 7.409 22.621 23.563 1.00 76.88 214 LEU A CA 1
ATOM 1841 C C . LEU A 1 214 ? 8.380 23.244 22.558 1.00 76.88 214 LEU A C 1
ATOM 1843 O O . LEU A 1 214 ? 8.347 22.890 21.380 1.00 76.88 214 LEU A O 1
ATOM 1847 N N . LYS A 1 215 ? 9.274 24.129 23.019 1.00 79.12 215 LYS A N 1
ATOM 1848 C CA . LYS A 1 215 ? 10.316 24.712 22.162 1.00 79.12 215 LYS A CA 1
ATOM 1849 C C . LYS A 1 215 ? 11.193 23.619 21.563 1.00 79.12 215 LYS A C 1
ATOM 1851 O O . LYS A 1 215 ? 11.321 23.579 20.348 1.00 79.12 215 LYS A O 1
ATOM 1856 N N . ASN A 1 216 ? 11.697 22.695 22.384 1.00 83.75 216 ASN A N 1
ATOM 1857 C CA . ASN A 1 216 ? 12.536 21.581 21.933 1.00 83.75 216 ASN A CA 1
ATOM 1858 C C . ASN A 1 216 ? 11.837 20.689 20.898 1.00 83.75 216 ASN A C 1
ATOM 1860 O O . ASN A 1 216 ? 12.470 20.276 19.930 1.00 83.75 216 ASN A O 1
ATOM 1864 N N . ILE A 1 217 ? 10.538 20.418 21.063 1.00 83.00 217 ILE A N 1
ATOM 1865 C CA . ILE A 1 217 ? 9.746 19.650 20.091 1.00 83.00 217 ILE A CA 1
ATOM 1866 C C . ILE A 1 217 ? 9.714 20.361 18.733 1.00 83.00 217 ILE A C 1
ATOM 1868 O O . ILE A 1 217 ? 9.919 19.714 17.707 1.00 83.00 217 ILE A O 1
ATOM 1872 N N . ILE A 1 218 ? 9.502 21.681 18.711 1.00 80.25 218 ILE A N 1
ATOM 1873 C CA . ILE A 1 218 ? 9.484 22.466 17.468 1.00 80.25 218 ILE A CA 1
ATOM 1874 C C . ILE A 1 218 ? 10.861 22.441 16.796 1.00 80.25 218 ILE A C 1
ATOM 1876 O O . ILE A 1 218 ? 10.942 22.150 15.601 1.00 80.25 218 ILE A O 1
ATOM 1880 N N . THR A 1 219 ? 11.937 22.686 17.551 1.00 83.44 219 THR A N 1
ATOM 1881 C CA . THR A 1 219 ? 13.304 22.677 17.008 1.00 83.44 219 THR A CA 1
ATOM 1882 C C . THR A 1 219 ? 13.683 21.304 16.465 1.00 83.44 219 THR A C 1
ATOM 1884 O O . THR A 1 219 ? 14.309 21.208 15.413 1.00 83.44 219 THR A O 1
ATOM 1887 N N . GLU A 1 220 ? 13.299 20.230 17.154 1.00 82.62 220 GLU A N 1
ATOM 1888 C CA . GLU A 1 220 ? 13.606 18.872 16.715 1.00 82.62 220 GLU A CA 1
ATOM 1889 C C . GLU A 1 220 ? 12.823 18.502 15.452 1.00 82.62 220 GLU A C 1
ATOM 1891 O O . GLU A 1 220 ? 13.407 17.987 14.502 1.00 82.62 220 GLU A O 1
ATOM 1896 N N . ALA A 1 221 ? 11.540 18.867 15.371 1.00 80.19 221 ALA A N 1
ATOM 1897 C CA . ALA A 1 221 ? 10.743 18.703 14.155 1.00 80.19 221 ALA A CA 1
ATOM 1898 C C . ALA A 1 221 ? 11.340 19.458 12.949 1.00 80.19 221 ALA A C 1
ATOM 1900 O O . ALA A 1 221 ? 11.271 18.977 11.819 1.00 80.19 221 ALA A O 1
ATOM 1901 N N . GLU A 1 222 ? 11.946 20.629 13.172 1.00 82.75 222 GLU A N 1
ATOM 1902 C CA . GLU A 1 222 ? 12.670 21.382 12.138 1.00 82.75 222 GLU A CA 1
ATOM 1903 C C . GLU A 1 222 ? 13.976 20.717 11.715 1.00 82.75 222 GLU A C 1
ATOM 1905 O O . GLU A 1 222 ? 14.291 20.677 10.520 1.00 82.75 222 GLU A O 1
ATOM 1910 N N . ARG A 1 223 ? 14.718 20.147 12.666 1.00 81.00 223 ARG A N 1
ATOM 1911 C CA . ARG A 1 223 ? 15.931 19.372 12.376 1.00 81.00 223 ARG A CA 1
ATOM 1912 C C . ARG A 1 223 ? 15.628 18.146 11.521 1.00 81.00 223 ARG A C 1
ATOM 1914 O O . ARG A 1 223 ? 16.367 17.909 10.570 1.00 81.00 223 ARG A O 1
ATOM 1921 N N . LYS A 1 224 ? 14.509 17.444 11.760 1.00 79.06 224 LYS A N 1
ATOM 1922 C CA . LYS A 1 224 ? 14.084 16.283 10.942 1.00 79.06 224 LYS A CA 1
ATOM 1923 C C . LYS A 1 224 ? 13.953 16.606 9.450 1.00 79.06 224 LYS A C 1
ATOM 1925 O O . LYS A 1 224 ? 14.055 15.717 8.608 1.00 79.06 224 LYS A O 1
ATOM 1930 N N . VAL A 1 225 ? 13.705 17.876 9.129 1.00 79.38 225 VAL A N 1
ATOM 1931 C CA . VAL A 1 225 ? 13.491 18.370 7.764 1.00 79.38 225 VAL A CA 1
ATOM 1932 C C . VAL A 1 225 ? 14.779 18.947 7.180 1.00 79.38 225 VAL A C 1
ATOM 1934 O O . VAL A 1 225 ? 15.118 18.672 6.032 1.00 79.38 225 VAL A O 1
ATOM 1937 N N . THR A 1 226 ? 15.526 19.713 7.973 1.00 75.75 226 THR A N 1
ATOM 1938 C CA . THR A 1 226 ? 16.748 20.414 7.535 1.00 75.75 226 THR A CA 1
ATOM 1939 C C . THR A 1 226 ? 18.018 19.559 7.594 1.00 75.75 226 THR A C 1
ATOM 1941 O O . THR A 1 226 ? 19.080 20.004 7.163 1.00 75.75 226 THR A O 1
ATOM 1944 N N . ALA A 1 227 ? 17.944 18.323 8.101 1.00 66.50 227 ALA A N 1
ATOM 1945 C CA . ALA A 1 227 ? 19.063 17.384 8.103 1.00 66.50 227 ALA A CA 1
ATOM 1946 C C . ALA A 1 227 ? 19.471 16.991 6.666 1.00 66.50 227 ALA A C 1
ATOM 1948 O O . ALA A 1 227 ? 18.910 16.068 6.076 1.00 66.50 227 ALA A O 1
ATOM 1949 N N . ASP A 1 228 ? 20.449 17.702 6.099 1.00 55.47 228 ASP A N 1
ATOM 1950 C CA . ASP A 1 228 ? 20.951 17.513 4.723 1.00 55.47 228 ASP A CA 1
ATOM 1951 C C . ASP A 1 228 ? 22.334 16.850 4.644 1.00 55.47 228 ASP A C 1
ATOM 1953 O O . ASP A 1 228 ? 22.909 16.723 3.563 1.00 55.47 228 ASP A O 1
ATOM 1957 N N . LYS A 1 229 ? 22.898 16.396 5.770 1.00 52.44 229 LYS A N 1
ATOM 1958 C CA . LYS A 1 229 ? 24.198 15.708 5.760 1.00 52.44 229 LYS A CA 1
ATOM 1959 C C . LYS A 1 229 ? 24.059 14.286 5.205 1.00 52.44 229 LYS A C 1
ATOM 1961 O O . LYS A 1 229 ? 24.006 13.320 5.958 1.00 52.44 229 LYS A O 1
ATOM 1966 N N . LEU A 1 230 ? 24.035 14.174 3.878 1.00 52.75 230 LEU A N 1
ATOM 1967 C CA . LEU A 1 230 ? 24.387 12.956 3.152 1.00 52.75 230 LEU A CA 1
ATOM 1968 C C . LEU A 1 230 ? 25.829 12.585 3.522 1.00 52.75 230 LEU A C 1
ATOM 1970 O O . LEU A 1 230 ? 26.748 13.387 3.352 1.00 52.75 230 LEU A O 1
ATOM 1974 N N . LEU A 1 231 ? 26.023 11.387 4.074 1.00 51.69 231 LEU A N 1
ATOM 1975 C CA . LEU A 1 231 ? 27.343 10.890 4.456 1.00 51.69 231 LEU A CA 1
ATOM 1976 C C . LEU A 1 231 ? 28.277 10.857 3.238 1.00 51.69 231 LEU A C 1
ATOM 1978 O O . LEU A 1 231 ? 27.941 10.298 2.194 1.00 51.69 231 LEU A O 1
ATOM 1982 N N . SER A 1 232 ? 29.487 11.398 3.391 1.00 43.31 232 SER A N 1
ATOM 1983 C CA . SER A 1 232 ? 30.609 11.056 2.520 1.00 43.31 232 SER A CA 1
ATOM 1984 C C . SER A 1 232 ? 30.971 9.594 2.784 1.00 43.31 232 SER A C 1
ATOM 1986 O O . SER A 1 232 ? 31.523 9.268 3.832 1.00 43.31 232 SER A O 1
ATOM 1988 N N . VAL A 1 233 ? 30.588 8.703 1.874 1.00 50.84 233 VAL A N 1
ATOM 1989 C CA . VAL A 1 233 ? 30.721 7.255 2.069 1.00 50.84 233 VAL A CA 1
ATOM 1990 C C . VAL A 1 233 ? 32.153 6.797 1.768 1.00 50.84 233 VAL A C 1
ATOM 1992 O O . VAL A 1 233 ? 32.586 6.817 0.613 1.00 50.84 233 VAL A O 1
ATOM 1995 N N . ASP A 1 234 ? 32.867 6.308 2.783 1.00 54.59 234 ASP A N 1
ATOM 1996 C CA . ASP A 1 234 ? 34.142 5.606 2.608 1.00 54.59 234 ASP A CA 1
ATOM 1997 C C . ASP A 1 234 ? 33.956 4.259 1.884 1.00 54.59 234 ASP A C 1
ATOM 1999 O O . ASP A 1 234 ? 32.893 3.636 1.917 1.00 54.59 234 ASP A O 1
ATOM 2003 N N . LYS A 1 235 ? 35.015 3.722 1.256 1.00 54.66 235 LYS A N 1
ATOM 2004 C CA . LYS A 1 235 ? 34.944 2.436 0.521 1.00 54.66 235 LYS A CA 1
ATOM 2005 C C . LYS A 1 235 ? 34.424 1.262 1.371 1.00 54.66 235 LYS A C 1
ATOM 2007 O O . LYS A 1 235 ? 33.750 0.387 0.830 1.00 54.66 235 LYS A O 1
ATOM 2012 N N . LYS A 1 236 ? 34.723 1.234 2.678 1.00 55.09 236 LYS A N 1
ATOM 2013 C CA . LYS A 1 236 ? 34.216 0.211 3.615 1.00 55.09 236 LYS A CA 1
ATOM 2014 C C . LYS A 1 236 ? 32.720 0.381 3.893 1.00 55.09 236 LYS A C 1
ATOM 2016 O O . LYS A 1 236 ? 31.993 -0.611 3.891 1.00 55.09 236 LYS A O 1
ATOM 2021 N N . ASP A 1 237 ? 32.256 1.615 4.055 1.00 62.38 237 ASP A N 1
ATOM 2022 C CA . ASP A 1 237 ? 30.837 1.908 4.262 1.00 62.38 237 ASP A CA 1
ATOM 2023 C C . ASP A 1 237 ? 30.027 1.641 2.998 1.00 62.38 237 ASP A C 1
ATOM 2025 O O . ASP A 1 237 ? 28.927 1.109 3.079 1.00 62.38 237 ASP A O 1
ATOM 2029 N N . ARG A 1 238 ? 30.615 1.836 1.812 1.00 65.56 238 ARG A N 1
ATOM 2030 C CA . ARG A 1 238 ? 29.982 1.462 0.541 1.00 65.56 238 ARG A CA 1
ATOM 2031 C C . ARG A 1 238 ? 29.695 -0.038 0.443 1.00 65.56 238 ARG A C 1
ATOM 2033 O O . ARG A 1 238 ? 28.643 -0.421 -0.057 1.00 65.56 238 ARG A O 1
ATOM 2040 N N . MET A 1 239 ? 30.594 -0.892 0.942 1.00 61.81 239 MET A N 1
ATOM 2041 C CA . MET A 1 239 ? 30.357 -2.342 0.989 1.00 61.81 239 MET A CA 1
ATOM 2042 C C . MET A 1 239 ? 29.261 -2.726 1.991 1.00 61.81 239 MET A C 1
ATOM 2044 O O . MET A 1 239 ? 28.501 -3.652 1.713 1.00 61.81 239 MET A O 1
ATOM 2048 N N . LYS A 1 240 ? 29.154 -2.020 3.127 1.00 70.00 240 LYS A N 1
ATOM 2049 C CA . LYS A 1 240 ? 28.057 -2.206 4.093 1.00 70.00 240 LYS A CA 1
ATOM 2050 C C . LYS A 1 240 ? 26.716 -1.755 3.506 1.00 70.00 240 LYS A C 1
ATOM 2052 O O . LYS A 1 240 ? 25.758 -2.520 3.544 1.00 70.00 240 LYS A O 1
ATOM 2057 N N . LEU A 1 241 ? 26.668 -0.568 2.898 1.00 74.75 241 LEU A N 1
ATOM 2058 C CA . LEU A 1 241 ? 25.465 -0.007 2.271 1.00 74.75 241 LEU A CA 1
ATOM 2059 C C . LEU A 1 241 ? 24.940 -0.902 1.142 1.00 74.75 241 LEU A C 1
ATOM 2061 O O . LEU A 1 241 ? 23.746 -1.174 1.086 1.00 74.75 241 LEU A O 1
ATOM 2065 N N . ASN A 1 242 ? 25.838 -1.467 0.332 1.00 84.31 242 ASN A N 1
ATOM 2066 C CA . ASN A 1 242 ? 25.497 -2.424 -0.724 1.00 84.31 242 ASN A CA 1
ATOM 2067 C C . ASN A 1 242 ? 24.782 -3.686 -0.192 1.00 84.31 242 ASN A C 1
ATOM 2069 O O . ASN A 1 242 ? 23.997 -4.301 -0.909 1.00 84.31 242 ASN A O 1
ATOM 2073 N N . ARG A 1 243 ? 25.019 -4.097 1.065 1.00 88.62 243 ARG A N 1
ATOM 2074 C CA . ARG A 1 243 ? 24.255 -5.206 1.663 1.00 88.62 243 ARG A CA 1
ATOM 2075 C C . ARG A 1 243 ? 22.808 -4.808 1.919 1.00 88.62 243 ARG A C 1
ATOM 2077 O O . ARG A 1 243 ? 21.908 -5.580 1.598 1.00 88.62 243 ARG A O 1
ATOM 2084 N N . TYR A 1 244 ? 22.581 -3.609 2.448 1.00 91.06 244 TYR A N 1
ATOM 2085 C CA . TYR A 1 244 ? 21.232 -3.107 2.691 1.00 91.06 244 TYR A CA 1
ATOM 2086 C C . TYR A 1 244 ? 20.453 -2.938 1.382 1.00 91.06 244 TYR A C 1
ATOM 2088 O O . TYR A 1 244 ? 19.309 -3.374 1.313 1.00 91.06 244 TYR A O 1
ATOM 2096 N N . GLU A 1 245 ? 21.080 -2.434 0.314 1.00 91.94 245 GLU A N 1
ATOM 2097 C CA . GLU A 1 245 ? 20.443 -2.324 -1.012 1.00 91.94 245 GLU A CA 1
ATOM 2098 C C . GLU A 1 245 ? 19.865 -3.662 -1.498 1.00 91.94 245 GLU A C 1
ATOM 2100 O O . GLU A 1 245 ? 18.735 -3.712 -1.986 1.00 91.94 245 GLU A O 1
ATOM 2105 N N . ILE A 1 246 ? 20.605 -4.758 -1.299 1.00 92.19 246 ILE A N 1
ATOM 2106 C CA . ILE A 1 246 ? 20.163 -6.108 -1.670 1.00 92.19 246 ILE A CA 1
ATOM 2107 C C . ILE A 1 246 ? 19.047 -6.610 -0.753 1.00 92.19 246 ILE A C 1
ATOM 2109 O O . ILE A 1 246 ? 18.062 -7.175 -1.228 1.00 92.19 246 ILE A O 1
ATOM 2113 N N . ILE A 1 247 ? 19.182 -6.422 0.562 1.00 93.69 247 ILE A N 1
ATOM 2114 C CA . ILE A 1 247 ? 18.183 -6.891 1.531 1.00 93.69 247 ILE A CA 1
ATOM 2115 C C . ILE A 1 247 ? 16.834 -6.220 1.258 1.00 93.69 247 ILE A C 1
ATOM 2117 O O . ILE A 1 247 ? 15.827 -6.909 1.103 1.00 93.69 247 ILE A O 1
ATOM 2121 N N . PHE A 1 248 ? 16.814 -4.893 1.134 1.00 95.12 248 PHE A N 1
ATOM 2122 C CA . PHE A 1 248 ? 15.579 -4.141 0.913 1.00 95.12 248 PHE A CA 1
ATOM 2123 C C . PHE A 1 248 ? 14.983 -4.382 -0.477 1.00 95.12 248 PHE A C 1
ATOM 2125 O O . PHE A 1 248 ? 13.760 -4.392 -0.605 1.00 95.12 248 PHE A O 1
ATOM 2132 N N . PHE A 1 249 ? 15.805 -4.679 -1.491 1.00 94.56 249 PHE A N 1
ATOM 2133 C CA . PHE A 1 249 ? 15.305 -5.150 -2.784 1.00 94.56 249 PHE A CA 1
ATOM 2134 C C . PHE A 1 249 ? 14.436 -6.407 -2.626 1.00 94.56 249 PHE A C 1
ATOM 2136 O O . PHE A 1 249 ? 13.313 -6.459 -3.130 1.00 94.56 249 PHE A O 1
ATOM 2143 N N . TYR A 1 250 ? 14.922 -7.418 -1.901 1.00 93.75 250 TYR A N 1
ATOM 2144 C CA . TYR A 1 250 ? 14.160 -8.651 -1.689 1.00 93.75 250 TYR A CA 1
ATOM 2145 C C . TYR A 1 250 ? 12.985 -8.472 -0.726 1.00 93.75 250 TYR A C 1
ATOM 2147 O O . TYR A 1 250 ? 11.944 -9.075 -0.951 1.00 93.75 250 TYR A O 1
ATOM 2155 N N . LEU A 1 251 ? 13.100 -7.616 0.295 1.00 94.31 251 LEU A N 1
ATOM 2156 C CA . LEU A 1 251 ? 11.966 -7.298 1.174 1.00 94.31 251 LEU A CA 1
ATOM 2157 C C . LEU A 1 251 ? 10.807 -6.628 0.426 1.00 94.31 251 LEU A C 1
ATOM 2159 O O . LEU A 1 251 ? 9.655 -6.853 0.784 1.00 94.31 251 LEU A O 1
ATOM 2163 N N . GLN A 1 252 ? 11.105 -5.815 -0.594 1.00 94.56 252 GLN A N 1
ATOM 2164 C CA . GLN A 1 252 ? 10.082 -5.202 -1.441 1.00 94.56 252 GLN A CA 1
ATOM 2165 C C . GLN A 1 252 ? 9.500 -6.176 -2.474 1.00 94.56 252 GLN A C 1
ATOM 2167 O O . GLN A 1 252 ? 8.307 -6.129 -2.750 1.00 94.56 252 GLN A O 1
ATOM 2172 N N . THR A 1 253 ? 10.340 -7.005 -3.100 1.00 93.25 253 THR A N 1
ATOM 2173 C CA . THR A 1 253 ? 9.944 -7.798 -4.281 1.00 93.25 253 THR A CA 1
ATOM 2174 C C . THR A 1 253 ? 9.424 -9.198 -3.955 1.00 93.25 253 THR A C 1
ATOM 2176 O O . THR A 1 253 ? 8.666 -9.751 -4.749 1.00 93.25 253 THR A O 1
ATOM 2179 N N . GLU A 1 254 ? 9.792 -9.762 -2.803 1.00 92.94 254 GLU A N 1
ATOM 2180 C CA . GLU A 1 254 ? 9.296 -11.046 -2.290 1.00 92.94 254 GLU A CA 1
ATOM 2181 C C . GLU A 1 254 ? 8.361 -10.774 -1.100 1.00 92.94 254 GLU A C 1
ATOM 2183 O O . GLU A 1 254 ? 8.745 -10.827 0.076 1.0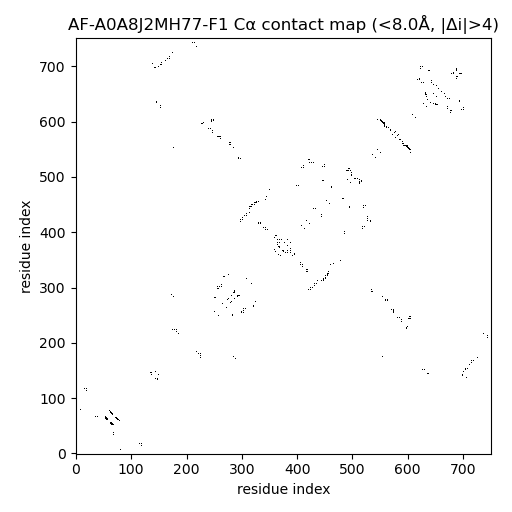0 92.94 254 GLU A O 1
ATOM 2188 N N . VAL A 1 255 ? 7.117 -10.413 -1.419 1.00 93.50 255 VAL A N 1
ATOM 2189 C CA . VAL A 1 255 ? 6.128 -9.922 -0.446 1.00 93.50 255 VAL A CA 1
ATOM 2190 C C . VAL A 1 255 ? 5.798 -10.935 0.658 1.00 93.50 255 VAL A C 1
ATOM 2192 O O . VAL A 1 255 ? 5.347 -10.557 1.739 1.00 93.50 255 VAL A O 1
ATOM 2195 N N . GLU A 1 256 ? 6.055 -12.226 0.437 1.00 94.00 256 GLU A N 1
ATOM 2196 C CA . GLU A 1 256 ? 5.839 -13.284 1.423 1.00 94.00 256 GLU A CA 1
ATOM 2197 C C . GLU A 1 256 ? 6.668 -13.088 2.693 1.00 94.00 256 GLU A C 1
ATOM 2199 O O . GLU A 1 256 ? 6.213 -13.469 3.773 1.00 94.00 256 GLU A O 1
ATOM 2204 N N . TYR A 1 257 ? 7.864 -12.503 2.590 1.00 94.06 257 TYR A N 1
ATOM 2205 C CA . TYR A 1 257 ? 8.734 -12.307 3.748 1.00 94.06 257 TYR A CA 1
ATOM 2206 C C . TYR A 1 257 ? 8.101 -11.323 4.735 1.00 94.06 257 TYR A C 1
ATOM 2208 O O . TYR A 1 257 ? 7.856 -11.664 5.892 1.00 94.06 257 TYR A O 1
ATOM 2216 N N . LEU A 1 258 ? 7.738 -10.125 4.281 1.00 95.25 258 LEU A N 1
ATOM 2217 C CA . LEU A 1 258 ? 7.095 -9.155 5.167 1.00 95.25 258 LEU A CA 1
ATOM 2218 C C . LEU A 1 258 ? 5.702 -9.614 5.616 1.00 95.25 258 LEU A C 1
ATOM 2220 O O . LEU A 1 258 ? 5.343 -9.355 6.761 1.00 95.25 258 LEU A O 1
ATOM 2224 N N . ALA A 1 259 ? 4.958 -10.364 4.794 1.00 96.12 259 ALA A N 1
ATOM 2225 C CA . ALA A 1 259 ? 3.671 -10.927 5.209 1.00 96.12 259 ALA A CA 1
ATOM 2226 C C . ALA A 1 259 ? 3.827 -11.894 6.398 1.00 96.12 259 ALA A C 1
ATOM 2228 O O . ALA A 1 259 ? 3.062 -11.820 7.360 1.00 96.12 259 ALA A O 1
ATOM 2229 N N . ARG A 1 260 ? 4.843 -12.770 6.373 1.00 95.06 260 ARG A N 1
ATOM 2230 C CA . ARG A 1 260 ? 5.151 -13.679 7.492 1.00 95.06 260 ARG A CA 1
ATOM 2231 C C . ARG A 1 260 ? 5.617 -12.929 8.733 1.00 95.06 260 ARG A C 1
ATOM 2233 O O . ARG A 1 260 ? 5.163 -13.253 9.827 1.00 95.06 260 ARG A O 1
ATOM 2240 N N . LEU A 1 261 ? 6.477 -11.922 8.558 1.00 94.50 261 LEU A N 1
ATOM 2241 C CA . LEU A 1 261 ? 6.942 -11.085 9.664 1.00 94.50 261 LEU A CA 1
ATOM 2242 C C . LEU A 1 261 ? 5.764 -10.371 10.334 1.00 94.50 261 LEU A C 1
ATOM 2244 O O . LEU A 1 261 ? 5.630 -10.426 11.546 1.00 94.50 261 LEU A O 1
ATOM 2248 N N . MET A 1 262 ? 4.859 -9.766 9.563 1.00 95.62 262 MET A N 1
ATOM 2249 C CA . MET A 1 262 ? 3.644 -9.149 10.105 1.00 95.62 262 MET A CA 1
ATOM 2250 C C . MET A 1 262 ? 2.763 -10.174 10.832 1.00 95.62 262 MET A C 1
ATOM 2252 O O . MET A 1 262 ? 2.264 -9.889 11.917 1.00 95.62 262 MET A O 1
ATOM 2256 N N . GLY A 1 263 ? 2.638 -11.392 10.291 1.00 94.00 263 GLY A N 1
ATOM 2257 C CA . GLY A 1 263 ? 1.862 -12.476 10.904 1.00 94.00 263 GLY A CA 1
ATOM 2258 C C . GLY A 1 263 ? 2.328 -12.848 12.311 1.00 94.00 263 GLY A C 1
ATOM 2259 O O . GLY A 1 263 ? 1.499 -13.187 13.155 1.00 94.00 263 GLY A O 1
ATOM 2260 N N . LYS A 1 264 ? 3.627 -12.715 12.608 1.00 92.00 264 LYS A N 1
ATOM 2261 C CA . LYS A 1 264 ? 4.190 -12.960 13.947 1.00 92.00 264 LYS A CA 1
ATOM 2262 C C . LYS A 1 264 ? 3.689 -11.984 15.005 1.00 92.00 264 LYS A C 1
ATOM 2264 O O . LYS A 1 264 ? 3.495 -12.382 16.150 1.00 92.00 264 LYS A O 1
ATOM 2269 N N . TYR A 1 265 ? 3.418 -10.745 14.612 1.00 92.06 265 TYR A N 1
ATOM 2270 C CA . TYR A 1 265 ? 2.920 -9.703 15.506 1.00 92.06 265 TYR A CA 1
ATOM 2271 C C . TYR A 1 265 ? 1.387 -9.613 15.533 1.00 92.06 265 TYR A C 1
ATOM 2273 O O . TYR A 1 265 ? 0.848 -8.761 16.226 1.00 92.06 265 TYR A O 1
ATOM 2281 N N . SER A 1 266 ? 0.664 -10.498 14.839 1.00 89.94 266 SER A N 1
ATOM 2282 C CA . SER A 1 266 ? -0.810 -10.462 14.762 1.00 89.94 266 SER A CA 1
ATOM 2283 C C . SER A 1 266 ? -1.523 -10.537 16.123 1.00 89.94 266 SER A C 1
ATOM 2285 O O . SER A 1 266 ? -2.617 -9.995 16.272 1.00 89.94 266 SER A O 1
ATOM 2287 N N . ASN A 1 267 ? -0.897 -11.156 17.131 1.00 89.44 267 ASN A N 1
ATOM 2288 C CA . ASN A 1 267 ? -1.443 -11.249 18.489 1.00 89.44 267 ASN A CA 1
ATOM 2289 C C . ASN A 1 267 ? -1.281 -9.956 19.310 1.00 89.44 267 ASN A C 1
ATOM 2291 O O . ASN A 1 267 ? -2.023 -9.757 20.271 1.00 89.44 267 ASN A O 1
ATOM 2295 N N . ASP A 1 268 ? -0.332 -9.086 18.950 1.00 91.56 268 ASP A N 1
ATOM 2296 C CA . ASP A 1 268 ? -0.087 -7.803 19.613 1.00 91.56 268 ASP A CA 1
ATOM 2297 C C . ASP A 1 268 ? -0.303 -6.655 18.620 1.00 91.56 268 ASP A C 1
ATOM 2299 O O . ASP A 1 268 ? 0.571 -6.272 17.839 1.00 91.56 268 ASP A O 1
ATOM 2303 N N . MET A 1 269 ? -1.505 -6.084 18.687 1.00 88.44 269 MET A N 1
ATOM 2304 C CA . MET A 1 269 ? -1.964 -5.001 17.818 1.00 88.44 269 MET A CA 1
ATOM 2305 C C . MET A 1 269 ? -1.055 -3.766 17.862 1.00 88.44 269 MET A C 1
ATOM 2307 O O . MET A 1 269 ? -0.873 -3.107 16.836 1.00 88.44 269 MET A O 1
ATOM 2311 N N . ASN A 1 270 ? -0.465 -3.458 19.020 1.00 89.81 270 ASN A N 1
ATOM 2312 C CA . ASN A 1 270 ? 0.421 -2.305 19.168 1.00 89.81 270 ASN A CA 1
ATOM 2313 C C . ASN A 1 270 ? 1.768 -2.589 18.503 1.00 89.81 270 ASN A C 1
ATOM 2315 O O . ASN A 1 270 ? 2.235 -1.791 17.693 1.00 89.81 270 ASN A O 1
ATOM 2319 N N . ALA A 1 271 ? 2.343 -3.769 18.749 1.00 92.62 271 ALA A N 1
ATOM 2320 C CA . ALA A 1 271 ? 3.591 -4.168 18.106 1.00 92.62 271 ALA A CA 1
ATOM 2321 C C . ALA A 1 271 ? 3.454 -4.269 16.574 1.00 92.62 271 ALA A C 1
ATOM 2323 O O . ALA A 1 271 ? 4.373 -3.879 15.844 1.00 92.62 271 ALA A O 1
ATOM 2324 N N . LEU A 1 272 ? 2.299 -4.733 16.075 1.00 94.69 272 LEU A N 1
ATOM 2325 C CA . LEU A 1 272 ? 1.976 -4.746 14.646 1.00 94.69 272 LEU A CA 1
ATOM 2326 C C . LEU A 1 272 ? 1.847 -3.326 14.077 1.00 94.69 272 LEU A C 1
ATOM 2328 O O . LEU A 1 272 ? 2.398 -3.056 13.009 1.00 94.69 272 LEU A O 1
ATOM 2332 N N . SER A 1 273 ? 1.171 -2.414 14.785 1.00 93.44 273 SER A N 1
ATOM 2333 C CA . SER A 1 273 ? 1.096 -0.993 14.413 1.00 93.44 273 SER A CA 1
ATOM 2334 C C . SER A 1 273 ? 2.494 -0.380 14.295 1.00 93.44 273 SER A C 1
ATOM 2336 O O . SER A 1 273 ? 2.830 0.225 13.272 1.00 93.44 273 SER A O 1
ATOM 2338 N N . ASP A 1 274 ? 3.346 -0.612 15.294 1.00 92.44 274 ASP A N 1
ATOM 2339 C CA . ASP A 1 274 ? 4.716 -0.102 15.328 1.00 92.44 274 ASP A CA 1
ATOM 2340 C C . ASP A 1 274 ? 5.575 -0.699 14.212 1.00 92.44 274 ASP A C 1
ATOM 2342 O O . ASP A 1 274 ? 6.380 0.005 13.603 1.00 92.44 274 ASP A O 1
ATOM 2346 N N . LEU A 1 275 ? 5.404 -1.990 13.903 1.00 95.00 275 LEU A N 1
ATOM 2347 C CA . LEU A 1 275 ? 6.074 -2.636 12.769 1.00 95.00 275 LEU A CA 1
ATOM 2348 C C . LEU A 1 275 ? 5.638 -2.002 11.456 1.00 95.00 275 LEU A C 1
ATOM 2350 O O . LEU A 1 275 ? 6.469 -1.679 10.603 1.00 95.00 275 LEU A O 1
ATOM 2354 N N . PHE A 1 276 ? 4.334 -1.814 11.292 1.00 96.00 276 PHE A N 1
ATOM 2355 C CA . PHE A 1 276 ? 3.785 -1.302 10.055 1.00 96.00 276 PHE A CA 1
ATOM 2356 C C . PHE A 1 276 ? 4.221 0.150 9.810 1.00 96.00 276 PHE A C 1
ATOM 2358 O O . PHE A 1 276 ? 4.706 0.470 8.725 1.00 96.00 276 PHE A O 1
ATOM 2365 N N . ARG A 1 277 ? 4.152 1.015 10.831 1.00 93.00 277 ARG A N 1
ATOM 2366 C CA . ARG A 1 277 ? 4.575 2.426 10.750 1.00 93.00 277 ARG A CA 1
ATOM 2367 C C . ARG A 1 277 ? 6.089 2.615 10.718 1.00 93.00 277 ARG A C 1
ATOM 2369 O O . ARG A 1 277 ? 6.579 3.523 10.048 1.00 93.00 277 ARG A O 1
ATOM 2376 N N . GLY A 1 278 ? 6.825 1.834 11.502 1.00 91.19 278 GLY A N 1
ATOM 2377 C CA . GLY A 1 278 ? 8.265 1.995 11.708 1.00 91.19 278 GLY A CA 1
ATOM 2378 C C . GLY A 1 278 ? 9.125 1.298 10.658 1.00 91.19 278 GLY A C 1
ATOM 2379 O O . GLY A 1 278 ? 10.238 1.754 10.399 1.00 91.19 278 GLY A O 1
ATOM 2380 N N . SER A 1 279 ? 8.605 0.237 10.034 1.00 94.31 279 SER A N 1
ATOM 2381 C CA . SER A 1 279 ? 9.361 -0.605 9.103 1.00 94.31 279 SER A CA 1
ATOM 2382 C C . SER A 1 279 ? 8.656 -0.789 7.764 1.00 94.31 279 SER A C 1
ATOM 2384 O O . SER A 1 279 ? 9.230 -0.432 6.740 1.00 94.31 279 SER A O 1
ATOM 2386 N N . VAL A 1 280 ? 7.415 -1.289 7.734 1.00 96.56 280 VAL A N 1
ATOM 2387 C CA . VAL A 1 280 ? 6.756 -1.653 6.462 1.00 96.56 280 VAL A CA 1
ATOM 2388 C C . VAL A 1 280 ? 6.505 -0.427 5.582 1.00 96.56 280 VAL A C 1
ATOM 2390 O O . VAL A 1 280 ? 6.970 -0.395 4.446 1.00 96.56 280 VAL A O 1
ATOM 2393 N N . LEU A 1 281 ? 5.833 0.609 6.090 1.00 95.69 281 LEU A N 1
ATOM 2394 C CA . LEU A 1 281 ? 5.577 1.827 5.316 1.00 95.69 281 LEU A CA 1
ATOM 2395 C C . LEU A 1 281 ? 6.878 2.493 4.823 1.00 95.69 281 LEU A C 1
ATOM 2397 O O . LEU A 1 281 ? 6.956 2.766 3.625 1.00 95.69 281 LEU A O 1
ATOM 2401 N N . PRO A 1 282 ? 7.924 2.689 5.656 1.00 95.12 282 PRO A N 1
ATOM 2402 C CA . PRO A 1 282 ? 9.217 3.189 5.185 1.00 95.12 282 PRO A CA 1
ATOM 2403 C C . PRO A 1 282 ? 9.873 2.322 4.104 1.00 95.12 282 PRO A C 1
ATOM 2405 O O . PRO A 1 282 ? 10.348 2.870 3.113 1.00 95.12 282 PRO A O 1
ATOM 2408 N N . VAL A 1 283 ? 9.862 0.987 4.244 1.00 96.12 283 VAL A N 1
ATOM 2409 C CA . VAL A 1 283 ? 10.411 0.054 3.236 1.00 96.12 283 VAL A CA 1
ATOM 2410 C C . VAL A 1 283 ? 9.743 0.257 1.881 1.00 96.12 283 VAL A C 1
ATOM 2412 O O . VAL A 1 283 ? 10.426 0.200 0.865 1.00 96.12 283 VAL A O 1
ATOM 2415 N N . TYR A 1 284 ? 8.440 0.533 1.852 1.00 96.25 284 TYR A N 1
ATOM 2416 C CA . TYR A 1 284 ? 7.693 0.843 0.629 1.00 96.25 284 TYR A CA 1
ATOM 2417 C C . TYR A 1 284 ? 7.589 2.347 0.353 1.00 96.25 284 TYR A C 1
ATOM 2419 O O . TYR A 1 284 ? 6.694 2.765 -0.372 1.00 96.25 284 TYR A O 1
ATOM 2427 N N .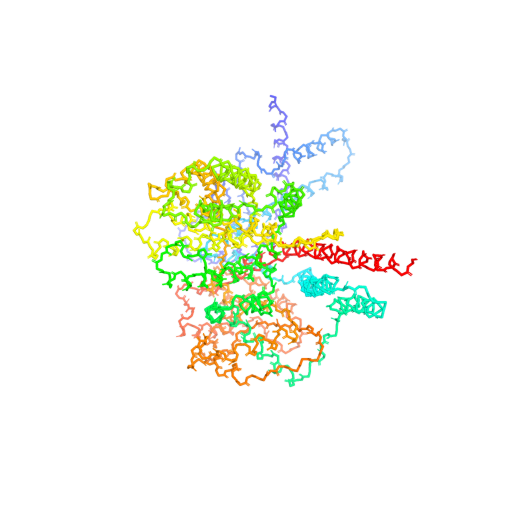 SER A 1 285 ? 8.452 3.179 0.946 1.00 93.38 285 SER A N 1
ATOM 2428 C CA . SER A 1 285 ? 8.464 4.642 0.762 1.00 93.38 285 SER A CA 1
ATOM 2429 C C . SER A 1 285 ? 7.069 5.274 0.859 1.00 93.38 285 SER A C 1
ATOM 2431 O O . SER A 1 285 ? 6.710 6.160 0.090 1.00 93.38 285 SER A O 1
ATOM 2433 N N . TYR A 1 286 ? 6.252 4.775 1.790 1.00 93.00 286 TYR A N 1
ATOM 2434 C CA . TYR A 1 286 ? 4.871 5.194 2.023 1.00 93.00 286 TYR A CA 1
ATOM 2435 C C . TYR A 1 286 ? 3.967 5.120 0.776 1.00 93.00 286 TYR A C 1
ATOM 2437 O O . TYR A 1 286 ? 2.960 5.822 0.706 1.00 93.00 286 TYR A O 1
ATOM 2445 N N . GLY A 1 287 ? 4.288 4.280 -0.213 1.00 91.31 287 GLY A N 1
ATOM 2446 C CA . GLY A 1 287 ? 3.502 4.124 -1.440 1.00 91.31 287 GLY A CA 1
ATOM 2447 C C . GLY A 1 287 ? 3.491 5.370 -2.333 1.00 91.31 287 GLY A C 1
ATOM 2448 O O . GLY A 1 287 ? 2.499 5.620 -3.013 1.00 91.31 287 GLY A O 1
ATOM 2449 N N . MET A 1 288 ? 4.553 6.182 -2.320 1.00 87.94 288 MET A N 1
ATOM 2450 C CA . MET A 1 288 ? 4.617 7.437 -3.086 1.00 87.94 288 MET A CA 1
ATOM 2451 C C . MET A 1 288 ? 4.611 7.231 -4.606 1.00 87.94 288 MET A C 1
ATOM 2453 O O . MET A 1 288 ? 4.122 8.088 -5.343 1.00 87.94 288 MET A O 1
ATOM 2457 N N . SER A 1 289 ? 5.150 6.112 -5.089 1.00 87.81 289 SER A N 1
ATOM 2458 C CA . SER A 1 289 ? 5.120 5.740 -6.505 1.00 87.81 289 SER A CA 1
ATOM 2459 C C . SER A 1 289 ? 4.137 4.606 -6.792 1.00 87.81 289 SER A C 1
ATOM 2461 O O . SER A 1 289 ? 3.807 3.801 -5.922 1.00 87.81 289 SER A O 1
ATOM 2463 N N . ASN A 1 290 ? 3.716 4.479 -8.056 1.00 87.06 290 ASN A N 1
ATOM 2464 C CA . ASN A 1 290 ? 2.841 3.379 -8.476 1.00 87.06 290 ASN A CA 1
ATOM 2465 C C . ASN A 1 290 ? 3.468 1.999 -8.212 1.00 87.06 290 ASN A C 1
ATOM 2467 O O . ASN A 1 290 ? 2.768 1.062 -7.835 1.00 87.06 290 ASN A O 1
ATOM 2471 N N . ARG A 1 291 ? 4.793 1.882 -8.379 1.00 90.31 291 ARG A N 1
ATOM 2472 C CA . ARG A 1 291 ? 5.543 0.651 -8.101 1.00 90.31 291 ARG A CA 1
ATOM 2473 C C . ARG A 1 291 ? 5.442 0.272 -6.624 1.00 90.31 291 ARG A C 1
ATOM 2475 O O . ARG A 1 291 ? 5.042 -0.840 -6.301 1.00 90.31 291 ARG A O 1
ATOM 2482 N N . GLU A 1 292 ? 5.794 1.197 -5.737 1.00 92.69 292 GLU A N 1
ATOM 2483 C CA . GLU A 1 292 ? 5.763 0.973 -4.288 1.00 92.69 292 GLU A CA 1
ATOM 2484 C C . GLU A 1 292 ? 4.348 0.710 -3.778 1.00 92.69 292 GLU A C 1
ATOM 2486 O O . GLU A 1 292 ? 4.149 -0.220 -3.001 1.00 92.69 292 GLU A O 1
ATOM 2491 N N . MET A 1 293 ? 3.362 1.479 -4.253 1.00 93.69 293 MET A N 1
ATOM 2492 C CA . MET A 1 293 ? 1.956 1.278 -3.904 1.00 93.69 293 MET A CA 1
ATOM 2493 C C . MET A 1 293 ? 1.454 -0.092 -4.373 1.00 93.69 293 MET A C 1
ATOM 2495 O O . MET A 1 293 ? 0.756 -0.772 -3.627 1.00 93.69 293 MET A O 1
ATOM 2499 N N . SER A 1 294 ? 1.850 -0.531 -5.574 1.00 94.06 294 SER A N 1
ATOM 2500 C CA . SER A 1 294 ? 1.485 -1.855 -6.089 1.00 94.06 294 SER A CA 1
ATOM 2501 C C . SER A 1 294 ? 2.075 -2.974 -5.236 1.00 94.06 294 SER A C 1
ATOM 2503 O O . SER A 1 294 ? 1.361 -3.902 -4.865 1.00 94.06 294 SER A O 1
ATOM 2505 N N . LEU A 1 295 ? 3.358 -2.881 -4.879 1.00 96.25 295 LEU A N 1
ATOM 2506 C CA . LEU A 1 295 ? 4.005 -3.884 -4.033 1.00 96.25 295 LEU A CA 1
ATOM 2507 C C . LEU A 1 295 ? 3.431 -3.899 -2.608 1.00 96.25 295 LEU A C 1
ATOM 2509 O O . LEU A 1 295 ? 3.178 -4.976 -2.071 1.00 96.25 295 LEU A O 1
ATOM 2513 N N . LEU A 1 296 ? 3.149 -2.730 -2.020 1.00 97.44 296 LEU A N 1
ATOM 2514 C CA . LEU A 1 296 ? 2.483 -2.627 -0.719 1.00 97.44 296 LEU A CA 1
ATOM 2515 C C . LEU A 1 296 ? 1.078 -3.245 -0.766 1.00 97.44 296 LEU A C 1
ATOM 2517 O O . LEU A 1 296 ? 0.711 -4.007 0.126 1.00 97.44 296 LEU A O 1
ATOM 2521 N N . ALA A 1 297 ? 0.302 -2.975 -1.817 1.00 96.81 297 ALA A N 1
ATOM 2522 C CA . ALA A 1 297 ? -1.021 -3.563 -2.007 1.00 96.81 297 ALA A CA 1
ATOM 2523 C C . ALA A 1 297 ? -0.954 -5.096 -2.137 1.00 96.81 297 ALA A C 1
ATOM 2525 O O . ALA A 1 297 ? -1.757 -5.800 -1.521 1.00 96.81 297 ALA A O 1
ATOM 2526 N N . LEU A 1 298 ? 0.024 -5.621 -2.884 1.00 96.69 298 LEU A N 1
ATOM 2527 C CA . LEU A 1 298 ? 0.270 -7.061 -3.017 1.00 96.69 298 LEU A CA 1
ATOM 2528 C C . LEU A 1 298 ? 0.685 -7.700 -1.686 1.00 96.69 298 LEU A C 1
ATOM 2530 O O . LEU A 1 298 ? 0.163 -8.758 -1.336 1.00 96.69 298 LEU A O 1
ATOM 2534 N N . LEU A 1 299 ? 1.558 -7.045 -0.917 1.00 97.88 299 LEU A N 1
ATOM 2535 C CA . LEU A 1 299 ? 1.930 -7.465 0.433 1.00 97.88 299 LEU A CA 1
ATOM 2536 C C . LEU A 1 299 ? 0.709 -7.562 1.347 1.00 97.88 299 LEU A C 1
ATOM 2538 O O . LEU A 1 299 ? 0.519 -8.576 2.016 1.00 97.88 299 LEU A O 1
ATOM 2542 N N . LEU A 1 300 ? -0.134 -6.532 1.370 1.00 97.88 300 LEU A N 1
ATOM 2543 C CA . LEU A 1 300 ? -1.314 -6.510 2.228 1.00 97.88 300 LEU A CA 1
ATOM 2544 C C . LEU A 1 300 ? -2.354 -7.547 1.813 1.00 97.88 300 LEU A C 1
ATOM 2546 O O . LEU A 1 300 ? -2.907 -8.227 2.673 1.00 97.88 300 LEU A O 1
ATOM 2550 N N . ALA A 1 301 ? -2.581 -7.725 0.511 1.00 96.81 301 ALA A N 1
ATOM 2551 C CA . ALA A 1 301 ? -3.424 -8.805 0.009 1.00 96.81 301 ALA A CA 1
ATOM 2552 C C . ALA A 1 301 ? -2.882 -10.175 0.443 1.00 96.81 301 ALA A C 1
ATOM 2554 O O . ALA A 1 301 ? -3.641 -11.021 0.915 1.00 96.81 301 ALA A O 1
ATOM 2555 N N . LYS A 1 302 ? -1.560 -10.377 0.365 1.00 96.94 302 LYS A N 1
ATOM 2556 C CA . LYS A 1 302 ? -0.913 -11.611 0.813 1.00 96.94 302 LYS A CA 1
ATOM 2557 C C . LYS A 1 302 ? -1.044 -11.823 2.323 1.00 96.94 302 LYS A C 1
ATOM 2559 O O . LYS A 1 302 ? -1.327 -12.937 2.752 1.00 96.94 302 LYS A O 1
ATOM 2564 N N . TYR A 1 303 ? -0.881 -10.771 3.118 1.00 97.62 303 TYR A N 1
ATOM 2565 C CA . TYR A 1 303 ? -1.069 -10.810 4.566 1.00 97.62 303 TYR A CA 1
ATOM 2566 C C . TYR A 1 303 ? -2.503 -11.205 4.949 1.00 97.62 303 TYR A C 1
ATOM 2568 O O . TYR A 1 303 ? -2.702 -12.166 5.692 1.00 97.62 303 TYR A O 1
ATOM 2576 N N . LEU A 1 304 ? -3.501 -10.529 4.368 1.00 97.19 304 LEU A N 1
ATOM 2577 C CA . LEU A 1 304 ? -4.919 -10.833 4.582 1.00 97.19 304 LEU A CA 1
ATOM 2578 C C . LEU A 1 304 ? -5.260 -12.265 4.184 1.00 97.19 304 LEU A C 1
ATOM 2580 O O . LEU A 1 304 ? -6.005 -12.939 4.889 1.00 97.19 304 LEU A O 1
ATOM 2584 N N . GLN A 1 305 ? -4.691 -12.750 3.080 1.00 96.69 305 GLN A N 1
ATOM 2585 C CA . GLN A 1 305 ? -4.879 -14.127 2.646 1.00 96.69 305 GLN A CA 1
ATOM 2586 C C . GLN A 1 305 ? -4.425 -15.131 3.719 1.00 96.69 305 GLN A C 1
ATOM 2588 O O . GLN A 1 305 ? -5.104 -16.136 3.931 1.00 96.69 305 GLN A O 1
ATOM 2593 N N . GLU A 1 306 ? -3.295 -14.894 4.393 1.00 94.56 306 GLU A N 1
ATOM 2594 C CA . GLU A 1 306 ? -2.822 -15.778 5.466 1.00 94.56 306 GLU A CA 1
ATOM 2595 C C . GLU A 1 306 ? -3.678 -15.670 6.739 1.00 94.56 306 GLU A C 1
ATOM 2597 O O . GLU A 1 306 ? -3.943 -16.701 7.358 1.00 94.56 306 GLU A O 1
ATOM 2602 N N . GLU A 1 307 ? -4.186 -14.482 7.094 1.00 95.06 307 GLU A N 1
ATOM 2603 C CA . GLU A 1 307 ? -5.156 -14.334 8.194 1.00 95.06 307 GLU A CA 1
ATOM 2604 C C . GLU A 1 307 ? -6.469 -15.078 7.895 1.00 95.06 307 GLU A C 1
ATOM 2606 O O . GLU A 1 307 ? -6.963 -15.841 8.726 1.00 95.06 307 GLU A O 1
ATOM 2611 N N . ILE A 1 308 ? -7.021 -14.915 6.688 1.00 96.81 308 ILE A N 1
ATOM 2612 C CA . ILE A 1 308 ? -8.308 -15.506 6.284 1.00 96.81 308 ILE A CA 1
ATOM 2613 C C . ILE A 1 308 ? -8.267 -17.039 6.322 1.00 96.81 308 ILE A C 1
ATOM 2615 O O . ILE A 1 308 ? -9.256 -17.680 6.683 1.00 96.81 308 ILE A O 1
ATOM 2619 N N . LYS A 1 309 ? -7.121 -17.656 6.007 1.00 95.31 309 LYS A N 1
ATOM 2620 C CA . LYS A 1 309 ? -6.949 -19.118 6.093 1.00 95.31 309 LYS A CA 1
ATOM 2621 C C . LYS A 1 309 ? -7.138 -19.671 7.505 1.00 95.31 309 LYS A C 1
ATOM 2623 O O . LYS A 1 309 ? -7.475 -20.846 7.635 1.00 95.31 309 LYS A O 1
ATOM 2628 N N . GLN A 1 310 ? -6.903 -18.863 8.536 1.00 93.44 310 GLN A N 1
ATOM 2629 C CA . GLN A 1 310 ? -6.998 -19.275 9.939 1.00 93.44 310 GLN A CA 1
ATOM 2630 C C . GLN A 1 310 ? -8.408 -19.085 10.517 1.00 93.44 310 GLN A C 1
ATOM 2632 O O . GLN A 1 310 ? -8.673 -19.521 11.635 1.00 93.44 310 GLN A O 1
ATOM 2637 N N . LEU A 1 311 ? -9.328 -18.469 9.766 1.00 95.62 311 LEU A N 1
ATOM 2638 C CA . LEU A 1 311 ? -10.689 -18.213 10.227 1.00 95.62 311 LEU A CA 1
ATOM 2639 C C . LEU A 1 311 ? -11.546 -19.486 10.241 1.00 95.62 311 LEU A C 1
ATOM 2641 O O . LEU A 1 311 ? -11.470 -20.331 9.336 1.00 95.62 311 LEU A O 1
ATOM 2645 N N . ASN A 1 312 ? -12.419 -19.553 11.249 1.00 94.56 312 ASN A N 1
ATOM 2646 C CA . ASN A 1 312 ? -13.450 -20.581 11.404 1.00 94.56 312 ASN A CA 1
ATOM 2647 C C . ASN A 1 312 ? -14.830 -20.093 10.943 1.00 94.56 312 ASN A C 1
ATOM 2649 O O . ASN A 1 312 ? -15.619 -20.887 10.442 1.00 94.56 312 ASN A O 1
ATOM 2653 N N . ASN A 1 313 ? -15.112 -18.796 11.087 1.00 94.69 313 ASN A N 1
ATOM 2654 C CA . ASN A 1 313 ? -16.344 -18.153 10.640 1.00 94.69 313 ASN A CA 1
ATOM 2655 C C . ASN A 1 313 ? -16.005 -16.878 9.838 1.00 94.69 313 ASN A C 1
ATOM 2657 O O . ASN A 1 313 ? -15.101 -16.144 10.250 1.00 94.69 313 ASN A O 1
ATOM 2661 N N . PRO A 1 314 ? -16.714 -16.562 8.733 1.00 95.06 314 PRO A N 1
ATOM 2662 C CA . PRO A 1 314 ? -16.498 -15.322 7.984 1.00 95.06 314 PRO A CA 1
ATOM 2663 C C . PRO A 1 314 ? -16.546 -14.064 8.857 1.00 95.06 314 PRO A C 1
ATOM 2665 O O . PRO A 1 314 ? -15.719 -13.168 8.705 1.00 95.06 314 PRO A O 1
ATOM 2668 N N . PHE A 1 315 ? -17.483 -13.996 9.805 1.00 94.69 315 PHE A N 1
ATOM 2669 C CA . PHE A 1 315 ? -17.669 -12.823 10.650 1.00 94.69 315 PHE A CA 1
ATOM 2670 C C . PHE A 1 315 ? -16.508 -12.590 11.617 1.00 94.69 315 PHE A C 1
ATOM 2672 O O . PHE A 1 315 ? -16.336 -11.455 12.066 1.00 94.69 315 PHE A O 1
ATOM 2679 N N . ASP A 1 316 ? -15.696 -13.604 11.929 1.00 94.44 316 ASP A N 1
ATOM 2680 C CA . ASP A 1 316 ? -14.515 -13.444 12.788 1.00 94.44 316 ASP A CA 1
ATOM 2681 C C . ASP A 1 316 ? -13.466 -12.524 12.152 1.00 94.44 316 ASP A C 1
ATOM 2683 O O . ASP A 1 316 ? -12.684 -11.906 12.874 1.00 94.44 316 ASP A O 1
ATOM 2687 N N . PHE A 1 317 ? -13.515 -12.335 10.827 1.00 95.19 317 PHE A N 1
ATOM 2688 C CA . PHE A 1 317 ? -12.628 -11.434 10.092 1.00 95.19 317 PHE A CA 1
ATOM 2689 C C . PHE A 1 317 ? -12.653 -9.993 10.619 1.00 95.19 317 PHE A C 1
ATOM 2691 O O . PHE A 1 317 ? -11.630 -9.316 10.646 1.00 95.19 317 PHE A O 1
ATOM 2698 N N . ARG A 1 318 ? -13.790 -9.516 11.143 1.00 91.62 318 ARG A N 1
ATOM 2699 C CA . ARG A 1 318 ? -13.864 -8.181 11.763 1.00 91.62 318 ARG A CA 1
ATOM 2700 C C . ARG A 1 318 ? -12.933 -8.033 12.972 1.00 91.62 318 ARG A C 1
ATOM 2702 O O . ARG A 1 318 ? -12.607 -6.926 13.374 1.00 91.62 318 ARG A O 1
ATOM 2709 N N . ASN A 1 319 ? -12.503 -9.131 13.587 1.00 89.81 319 ASN A N 1
ATOM 2710 C CA . ASN A 1 319 ? -11.580 -9.130 14.719 1.00 89.81 319 ASN A CA 1
ATOM 2711 C C . ASN A 1 319 ? -10.129 -9.419 14.324 1.00 89.81 319 ASN A C 1
ATOM 2713 O O . ASN A 1 319 ? -9.278 -9.460 15.208 1.00 89.81 319 ASN A O 1
ATOM 2717 N N . SER A 1 320 ? -9.845 -9.565 13.029 1.00 91.88 320 SER A N 1
ATOM 2718 C CA . SER A 1 320 ? -8.493 -9.751 12.513 1.00 91.88 320 SER A CA 1
ATOM 2719 C C . SER A 1 320 ? -7.587 -8.561 12.824 1.00 91.88 320 SER A C 1
ATOM 2721 O O . SER A 1 320 ? -8.024 -7.409 12.931 1.00 91.88 320 SER A O 1
ATOM 2723 N N . SER A 1 321 ? -6.295 -8.849 12.943 1.00 92.38 321 SER A N 1
ATOM 2724 C CA . SER A 1 321 ? -5.275 -7.857 13.282 1.00 92.38 321 SER A CA 1
ATOM 2725 C C . SER A 1 321 ? -5.062 -6.820 12.182 1.00 92.38 321 SER A C 1
ATOM 2727 O O . SER A 1 321 ? -4.690 -5.676 12.450 1.00 92.38 321 SER A O 1
ATOM 2729 N N . SER A 1 322 ? -5.424 -7.162 10.944 1.00 93.56 322 SER A N 1
ATOM 2730 C CA . SER A 1 322 ? -5.473 -6.232 9.815 1.00 93.56 322 SER A CA 1
ATOM 2731 C C . SER A 1 322 ? -6.371 -5.010 10.000 1.00 93.56 322 SER A C 1
ATOM 2733 O O . SER A 1 322 ? -6.169 -4.029 9.284 1.00 93.56 322 SER A O 1
ATOM 2735 N N . CYS A 1 323 ? -7.304 -4.995 10.959 1.00 92.62 323 CYS A N 1
ATOM 2736 C CA . CYS A 1 323 ? -8.066 -3.785 11.295 1.00 92.62 323 CYS A CA 1
ATOM 2737 C C . CYS A 1 323 ? -7.152 -2.610 11.686 1.00 92.62 323 CYS A C 1
ATOM 2739 O O . CYS A 1 323 ? -7.429 -1.470 11.317 1.00 92.62 323 CYS A O 1
ATOM 2741 N N . VAL A 1 324 ? -6.043 -2.888 12.381 1.00 92.56 324 VAL A N 1
ATOM 2742 C CA . VAL A 1 324 ? -5.047 -1.873 12.769 1.00 92.56 324 VAL A CA 1
ATOM 2743 C C . VAL A 1 324 ? -4.348 -1.312 11.535 1.00 92.56 324 VAL A C 1
ATOM 2745 O O . VAL A 1 324 ? -4.187 -0.104 11.396 1.00 92.56 324 VAL A O 1
ATOM 2748 N N . ILE A 1 325 ? -3.982 -2.183 10.594 1.00 95.00 325 ILE A N 1
ATOM 2749 C CA . ILE A 1 325 ? -3.366 -1.778 9.328 1.00 95.00 325 ILE A CA 1
ATOM 2750 C C . ILE A 1 325 ? -4.335 -0.904 8.534 1.00 95.00 325 ILE A C 1
ATOM 2752 O O . ILE A 1 325 ? -3.948 0.150 8.036 1.00 95.00 325 ILE A O 1
ATOM 2756 N N . LEU A 1 326 ? -5.605 -1.310 8.451 1.00 93.44 326 LEU A N 1
ATOM 2757 C CA . LEU A 1 326 ? -6.639 -0.543 7.770 1.00 93.44 326 LEU A CA 1
ATOM 2758 C C . LEU A 1 326 ? -6.783 0.859 8.376 1.00 93.44 326 LEU A C 1
ATOM 2760 O O . LEU A 1 326 ? -6.829 1.831 7.625 1.00 93.44 326 LEU A O 1
ATOM 2764 N N . GLN A 1 327 ? -6.774 0.980 9.705 1.00 90.00 327 GLN A N 1
ATOM 2765 C CA . GLN A 1 327 ? -6.786 2.278 10.377 1.00 90.00 327 GLN A CA 1
ATOM 2766 C C . GLN A 1 327 ? -5.604 3.154 9.931 1.00 90.00 327 GLN A C 1
ATOM 2768 O O . GLN A 1 327 ? -5.804 4.305 9.536 1.00 90.00 327 GLN A O 1
ATOM 2773 N N . ILE A 1 328 ? -4.390 2.595 9.921 1.00 91.31 328 ILE A N 1
ATOM 2774 C CA . ILE A 1 328 ? -3.177 3.311 9.504 1.00 91.31 328 ILE A CA 1
ATOM 2775 C C . ILE A 1 328 ? -3.286 3.774 8.044 1.00 91.31 328 ILE A C 1
ATOM 2777 O O . ILE A 1 328 ? -2.926 4.909 7.734 1.00 91.31 328 ILE A O 1
ATOM 2781 N N . LEU A 1 329 ? -3.798 2.934 7.137 1.00 92.19 329 LEU A N 1
ATOM 2782 C CA . LEU A 1 329 ? -3.998 3.304 5.730 1.00 92.19 329 LEU A CA 1
ATOM 2783 C C . LEU A 1 329 ? -5.011 4.439 5.578 1.00 92.19 329 LEU A C 1
ATOM 2785 O O . LEU A 1 329 ? -4.799 5.350 4.778 1.00 92.19 329 LEU A O 1
ATOM 2789 N N . ILE A 1 330 ? -6.105 4.398 6.338 1.00 88.38 330 ILE A N 1
ATOM 2790 C CA . ILE A 1 330 ? -7.136 5.432 6.272 1.00 88.38 330 ILE A CA 1
ATOM 2791 C C . ILE A 1 330 ? -6.575 6.773 6.735 1.00 88.38 330 ILE A C 1
ATOM 2793 O O . ILE A 1 330 ? -6.794 7.776 6.058 1.00 88.38 330 ILE A O 1
ATOM 2797 N N . GLU A 1 331 ? -5.817 6.779 7.831 1.00 83.44 331 GLU A N 1
ATOM 2798 C CA . GLU A 1 331 ? -5.117 7.963 8.338 1.00 83.44 331 GLU A CA 1
ATOM 2799 C C . GLU A 1 331 ? -4.047 8.475 7.367 1.00 83.44 331 GLU A C 1
ATOM 2801 O O . GLU A 1 331 ? -3.895 9.681 7.209 1.00 83.44 331 GLU A O 1
ATOM 2806 N N . SER A 1 332 ? -3.331 7.574 6.689 1.00 82.44 332 SER A N 1
ATOM 2807 C CA . SER A 1 332 ? -2.209 7.943 5.816 1.00 82.44 332 SER A CA 1
ATOM 2808 C C . SER A 1 332 ? -2.648 8.438 4.435 1.00 82.44 332 SER A C 1
ATOM 2810 O O . SER A 1 332 ? -1.978 9.284 3.847 1.00 82.44 332 SER A O 1
ATOM 2812 N N . TYR A 1 333 ? -3.748 7.903 3.893 1.00 83.31 333 TYR A N 1
ATOM 2813 C CA . TYR A 1 333 ? -4.120 8.099 2.486 1.00 83.31 333 TYR A CA 1
ATOM 2814 C C . TYR A 1 333 ? -5.488 8.748 2.266 1.00 83.31 333 TYR A C 1
ATOM 2816 O O . TYR A 1 333 ? -5.798 9.098 1.126 1.00 83.31 333 TYR A O 1
ATOM 2824 N N . THR A 1 334 ? -6.318 8.923 3.301 1.00 75.00 334 THR A N 1
ATOM 2825 C CA . THR A 1 334 ? -7.685 9.446 3.123 1.00 75.00 334 THR A CA 1
ATOM 2826 C C . THR A 1 334 ? -7.873 10.846 3.678 1.00 75.00 334 THR A C 1
ATOM 2828 O O . THR A 1 334 ? -7.342 11.204 4.722 1.00 75.00 334 THR A O 1
ATOM 2831 N N . ARG A 1 335 ? -8.736 11.620 3.016 1.00 68.38 335 ARG A N 1
ATOM 2832 C CA . ARG A 1 335 ? -9.149 12.970 3.422 1.00 68.38 335 ARG A CA 1
ATOM 2833 C C . ARG A 1 335 ? -10.581 12.973 3.962 1.00 68.38 335 ARG A C 1
ATOM 2835 O O . ARG A 1 335 ? -11.462 13.625 3.415 1.00 68.38 335 ARG A O 1
ATOM 2842 N N . MET A 1 336 ? -10.831 12.217 5.032 1.00 72.44 336 MET A N 1
ATOM 2843 C CA . MET A 1 336 ? -12.150 12.125 5.697 1.00 72.44 336 MET A CA 1
ATOM 2844 C C . MET A 1 336 ? -12.378 13.241 6.734 1.00 72.44 336 MET A C 1
ATOM 2846 O O . MET A 1 336 ? -13.042 13.032 7.749 1.00 72.44 336 MET A O 1
ATOM 2850 N N . GLU A 1 337 ? -11.792 14.421 6.520 1.00 73.75 337 GLU A N 1
ATOM 2851 C CA . GLU A 1 337 ? -11.800 15.525 7.490 1.00 73.75 337 GLU A CA 1
ATOM 2852 C C . GLU A 1 337 ? -13.229 15.964 7.832 1.00 73.75 337 GLU A C 1
ATOM 2854 O O . GLU A 1 337 ? -13.549 16.146 9.003 1.00 73.75 337 GLU A O 1
ATOM 2859 N N . LEU A 1 338 ? -14.121 16.036 6.838 1.00 79.69 338 LEU A N 1
ATOM 2860 C CA . LEU A 1 338 ? -15.510 16.442 7.053 1.00 79.69 338 LEU A CA 1
ATOM 2861 C C . LEU A 1 338 ? -16.267 15.466 7.962 1.00 79.69 338 LEU A C 1
ATOM 2863 O O . LEU A 1 338 ? -16.857 15.891 8.950 1.00 79.69 338 LEU A O 1
ATOM 2867 N N . GLN A 1 339 ? -16.249 14.166 7.660 1.00 82.31 339 GLN A N 1
ATOM 2868 C CA . GLN A 1 339 ? -16.950 13.162 8.466 1.00 82.31 339 GLN A CA 1
ATOM 2869 C C . GLN A 1 339 ? -16.373 13.101 9.880 1.00 82.31 339 GLN A C 1
ATOM 2871 O O . GLN A 1 339 ? -17.128 13.018 10.845 1.00 82.31 339 GLN A O 1
ATOM 2876 N N . ARG A 1 340 ? -15.044 13.197 10.016 1.00 82.38 340 ARG A N 1
ATOM 2877 C CA . ARG A 1 340 ? -14.378 13.250 11.324 1.00 82.38 340 ARG A CA 1
ATOM 2878 C C . ARG A 1 340 ? -14.827 14.466 12.136 1.00 82.38 340 ARG A C 1
ATOM 2880 O O . ARG A 1 340 ? -15.130 14.304 13.313 1.00 82.38 340 ARG A O 1
ATOM 2887 N N . LEU A 1 341 ? -14.942 15.643 11.518 1.00 82.00 341 LEU A N 1
ATOM 2888 C CA . LEU A 1 341 ? -15.469 16.847 12.172 1.00 82.00 341 LEU A CA 1
ATOM 2889 C C . LEU A 1 341 ? -16.929 16.668 12.603 1.00 82.00 341 LEU A C 1
ATOM 2891 O O . LEU A 1 341 ? -17.266 16.954 13.747 1.00 82.00 341 LEU A O 1
ATOM 2895 N N . GLN A 1 342 ? -17.783 16.129 11.732 1.00 86.00 342 GLN A N 1
ATOM 2896 C CA . GLN A 1 342 ? -19.189 15.885 12.064 1.00 86.00 342 GLN A CA 1
ATOM 2897 C C . GLN A 1 342 ? -19.349 14.872 13.210 1.00 86.00 342 GLN A C 1
ATOM 2899 O O . GLN A 1 342 ? -20.184 15.062 14.092 1.00 86.00 342 GLN A O 1
ATOM 2904 N N . ILE A 1 343 ? -18.531 13.815 13.233 1.00 87.25 343 ILE A N 1
ATOM 2905 C CA . ILE A 1 343 ? -18.491 12.846 14.337 1.00 87.25 343 ILE A CA 1
ATOM 2906 C C . ILE A 1 343 ? -17.999 13.515 15.623 1.00 87.25 343 ILE A C 1
ATOM 2908 O O . ILE A 1 343 ? -18.588 13.293 16.677 1.00 87.25 343 ILE A O 1
ATOM 2912 N N . ALA A 1 344 ? -16.975 14.370 15.555 1.00 83.75 344 ALA A N 1
ATOM 2913 C CA . ALA A 1 344 ? -16.490 15.113 16.715 1.00 83.75 344 ALA A CA 1
ATOM 2914 C C . ALA A 1 344 ? -17.568 16.051 17.292 1.00 83.75 344 ALA A C 1
ATOM 2916 O O . ALA A 1 344 ? -17.753 16.097 18.509 1.00 83.75 344 ALA A O 1
ATOM 2917 N N . GLU A 1 345 ? -18.336 16.737 16.440 1.00 84.81 345 GLU A N 1
ATOM 2918 C CA . GLU A 1 345 ? -19.488 17.549 16.854 1.00 84.81 345 GLU A CA 1
ATOM 2919 C C . GLU A 1 345 ? -20.591 16.703 17.506 1.00 84.81 345 GLU A C 1
ATOM 2921 O O . GLU A 1 345 ? -21.163 17.109 18.519 1.00 84.81 345 GLU A O 1
ATOM 2926 N N . LEU A 1 346 ? -20.902 15.520 16.959 1.00 86.06 346 LEU A N 1
ATOM 2927 C CA . LEU A 1 346 ? -21.852 14.600 17.590 1.00 86.06 346 LEU A CA 1
ATOM 2928 C C . LEU A 1 346 ? -21.348 14.103 18.941 1.00 86.06 346 LEU A C 1
ATOM 2930 O O . LEU A 1 346 ? -22.129 14.065 19.889 1.00 86.06 346 LEU A O 1
ATOM 2934 N N . ASN A 1 347 ? -20.065 13.758 19.040 1.00 84.94 347 ASN A N 1
ATOM 2935 C CA . ASN A 1 347 ? -19.443 13.341 20.290 1.00 84.94 347 ASN A CA 1
ATOM 2936 C C . ASN A 1 347 ? -19.592 14.441 21.353 1.00 84.94 347 ASN A C 1
ATOM 2938 O O . ASN A 1 347 ? -19.997 14.141 22.471 1.00 84.94 347 ASN A O 1
ATOM 2942 N N . GLN A 1 348 ? -19.359 15.710 20.996 1.00 79.88 348 GLN A N 1
ATOM 2943 C CA . GLN A 1 348 ? -19.581 16.844 21.903 1.00 79.88 348 GLN A CA 1
ATOM 2944 C C . GLN A 1 348 ? -21.055 17.001 22.293 1.00 79.88 348 GLN A C 1
ATOM 2946 O O . GLN A 1 348 ? -21.370 17.159 23.468 1.00 79.88 348 GLN A O 1
ATOM 2951 N N . LYS A 1 349 ? -21.984 16.937 21.331 1.00 82.19 349 LYS A N 1
ATOM 2952 C CA . LYS A 1 349 ? -23.429 17.012 21.625 1.00 82.19 349 LYS A CA 1
ATOM 2953 C C . LYS A 1 349 ? -23.879 15.895 22.557 1.00 82.19 349 LYS A C 1
ATOM 2955 O O . LYS A 1 349 ? -24.740 16.127 23.400 1.00 82.19 349 LYS A O 1
ATOM 2960 N N . LEU A 1 350 ? -23.309 14.703 22.390 1.00 79.06 350 LEU A N 1
ATOM 2961 C CA . LEU A 1 350 ? -23.527 13.579 23.280 1.00 79.06 350 LEU A CA 1
ATOM 2962 C C . LEU A 1 350 ? -23.075 13.988 24.689 1.00 79.06 350 LEU A C 1
ATOM 2964 O O . LEU A 1 350 ? -23.906 13.995 25.585 1.00 79.06 350 LEU A O 1
ATOM 2968 N N . ASP A 1 351 ? -21.840 14.464 24.860 1.00 71.12 351 ASP A N 1
ATOM 2969 C CA . ASP A 1 351 ? -21.284 14.861 26.166 1.00 71.12 351 ASP A CA 1
ATOM 2970 C C . ASP A 1 351 ? -22.135 15.894 26.930 1.00 71.12 351 ASP A C 1
ATOM 2972 O O . ASP A 1 351 ? -22.242 15.812 28.157 1.00 71.12 351 ASP A O 1
ATOM 2976 N N . TYR A 1 352 ? -22.767 16.833 26.216 1.00 65.69 352 TYR A N 1
ATOM 2977 C CA . TYR A 1 352 ? -23.645 17.862 26.791 1.00 65.69 352 TYR A CA 1
ATOM 2978 C C . TYR A 1 352 ? -25.110 17.447 26.953 1.00 65.69 352 TYR A C 1
ATOM 2980 O O . TYR A 1 352 ? -25.870 18.172 27.600 1.00 65.69 352 TYR A O 1
ATOM 2988 N N . ALA A 1 353 ? -25.541 16.320 26.384 1.00 64.50 353 ALA A N 1
ATOM 2989 C CA . ALA A 1 353 ? -26.894 15.834 26.605 1.00 64.50 353 ALA A CA 1
ATOM 2990 C C . ALA A 1 353 ? -27.076 15.582 28.110 1.00 64.50 353 ALA A C 1
ATOM 2992 O O . ALA A 1 353 ? -26.291 14.859 28.722 1.00 64.50 353 ALA A O 1
ATOM 2993 N N . GLU A 1 354 ? -28.090 16.187 28.737 1.00 57.94 354 GLU A N 1
ATOM 2994 C CA . GLU A 1 354 ? -28.416 15.940 30.144 1.00 57.94 354 GLU A CA 1
ATOM 2995 C C . GLU A 1 354 ? -28.810 14.469 30.334 1.00 57.94 354 GLU A C 1
ATOM 2997 O O . GLU A 1 354 ? -29.973 14.071 30.260 1.00 57.94 354 GLU A O 1
ATOM 3002 N N . TYR A 1 355 ? -27.820 13.613 30.560 1.00 58.34 355 TYR A N 1
ATOM 3003 C CA . TYR A 1 355 ? -28.065 12.213 30.830 1.00 58.34 355 TYR A CA 1
ATOM 3004 C C . TYR A 1 355 ? -28.757 12.112 32.179 1.00 58.34 355 TYR A C 1
ATOM 3006 O O . TYR A 1 355 ? -28.199 12.543 33.193 1.00 58.34 355 TYR A O 1
ATOM 3014 N N . ARG A 1 356 ? -29.951 11.509 32.225 1.00 52.72 356 ARG A N 1
ATOM 3015 C CA . ARG A 1 356 ? -30.572 11.102 33.492 1.00 52.72 356 ARG A CA 1
ATOM 3016 C C . ARG A 1 356 ? -29.599 10.153 34.203 1.00 52.72 356 ARG A C 1
ATOM 3018 O O . ARG A 1 356 ? -29.461 8.979 33.865 1.00 52.72 356 ARG A O 1
ATOM 3025 N N . LYS A 1 357 ? -28.854 10.721 35.146 1.00 51.75 357 LYS A N 1
ATOM 3026 C CA . LYS A 1 357 ? -27.452 10.399 35.448 1.00 51.75 357 LYS A CA 1
ATOM 3027 C C . LYS A 1 357 ? -27.207 9.123 36.261 1.00 51.75 357 LYS A C 1
ATOM 3029 O O . LYS A 1 357 ? -26.224 9.078 36.991 1.00 51.75 357 LYS A O 1
ATOM 3034 N N . LYS A 1 358 ? -28.050 8.086 36.181 1.00 55.84 358 LYS A N 1
ATOM 3035 C CA . LYS A 1 358 ? -27.823 6.866 36.986 1.00 55.84 358 LYS A CA 1
ATOM 3036 C C . LYS A 1 358 ? -28.104 5.501 36.352 1.00 55.84 358 LYS A C 1
ATOM 3038 O O . LYS A 1 358 ? -27.571 4.537 36.883 1.00 55.84 358 LYS A O 1
ATOM 3043 N N . TYR A 1 359 ? -28.863 5.371 35.257 1.00 60.53 359 TYR A N 1
ATOM 3044 C CA . TYR A 1 359 ? -29.424 4.047 34.913 1.00 60.53 359 TYR A CA 1
ATOM 3045 C C . TYR A 1 359 ? -29.525 3.702 33.413 1.00 60.53 359 TYR A C 1
ATOM 3047 O O . TYR A 1 359 ? -30.406 2.930 33.050 1.00 60.53 359 TYR A O 1
ATOM 3055 N N . PHE A 1 360 ? -28.677 4.222 32.513 1.00 74.62 360 PHE A N 1
ATOM 3056 C CA . PHE A 1 360 ? -28.647 3.650 31.153 1.00 74.62 360 PHE A CA 1
ATOM 3057 C C . PHE A 1 360 ? -28.204 2.184 31.244 1.00 74.62 360 PHE A C 1
ATOM 3059 O O . PHE A 1 360 ? -27.052 1.895 31.570 1.00 74.62 360 PHE A O 1
ATOM 3066 N N . ASN A 1 361 ? -29.131 1.260 31.003 1.00 75.50 361 ASN A N 1
ATOM 3067 C CA . ASN A 1 361 ? -28.879 -0.170 31.094 1.00 75.50 361 ASN A CA 1
ATOM 3068 C C . ASN A 1 361 ? -29.867 -0.925 30.201 1.00 75.50 361 ASN A C 1
ATOM 3070 O O . ASN A 1 361 ? -31.080 -0.744 30.296 1.00 75.50 361 ASN A O 1
ATOM 3074 N N . LEU A 1 362 ? -29.338 -1.800 29.349 1.00 81.25 362 LEU A N 1
ATOM 3075 C CA . LEU A 1 362 ? -30.129 -2.668 28.474 1.00 81.25 362 LEU A CA 1
ATOM 3076 C C . LEU A 1 362 ? -30.372 -4.055 29.092 1.00 81.25 362 LEU A C 1
ATOM 3078 O O . LEU A 1 362 ? -30.849 -4.962 28.412 1.00 81.25 362 LEU A O 1
ATOM 3082 N N . ASN A 1 363 ? -30.049 -4.232 30.375 1.00 85.81 363 ASN A N 1
ATOM 3083 C CA . ASN A 1 363 ? -30.357 -5.420 31.154 1.00 85.81 363 ASN A CA 1
ATOM 3084 C C . ASN A 1 363 ? -31.414 -5.094 32.231 1.00 85.81 363 ASN A C 1
ATOM 3086 O O . ASN A 1 363 ? -31.081 -4.463 33.240 1.00 85.81 363 ASN A O 1
ATOM 3090 N N . PRO A 1 364 ? -32.669 -5.552 32.047 1.00 85.31 364 PRO A N 1
ATOM 3091 C CA . PRO A 1 364 ? -33.756 -5.315 32.995 1.00 85.31 364 PRO A CA 1
ATOM 3092 C C . PRO A 1 364 ? -33.473 -5.801 34.422 1.00 85.31 364 PRO A C 1
ATOM 3094 O O . PRO A 1 364 ? -33.870 -5.134 35.372 1.00 85.31 364 PRO A O 1
ATOM 3097 N N . ILE A 1 365 ? -32.754 -6.920 34.586 1.00 86.38 365 ILE A N 1
ATOM 3098 C CA . ILE A 1 365 ? -32.445 -7.516 35.898 1.00 86.38 365 ILE A CA 1
ATOM 3099 C C . ILE A 1 365 ? -31.527 -6.590 36.693 1.00 86.38 365 ILE A C 1
ATOM 3101 O O . ILE A 1 365 ? -31.858 -6.211 37.814 1.00 86.38 365 ILE A O 1
ATOM 3105 N N . TYR A 1 366 ? -30.407 -6.176 36.092 1.00 84.69 366 TYR A N 1
ATOM 3106 C CA . TYR A 1 366 ? -29.480 -5.245 36.742 1.00 84.69 366 TYR A CA 1
ATOM 3107 C C . TYR A 1 366 ? -30.133 -3.891 37.009 1.00 84.69 366 TYR A C 1
ATOM 3109 O O . TYR A 1 366 ? -29.859 -3.265 38.029 1.00 84.69 366 TYR A O 1
ATOM 3117 N N . LEU A 1 367 ? -31.000 -3.429 36.105 1.00 83.94 367 LEU A N 1
ATOM 3118 C CA . LEU A 1 367 ? -31.707 -2.171 36.297 1.00 83.94 367 LEU A CA 1
ATOM 3119 C C . LEU A 1 367 ? -32.671 -2.252 37.490 1.00 83.94 367 LEU A C 1
ATOM 3121 O O . LEU A 1 367 ? -32.646 -1.370 38.346 1.00 83.94 367 LEU A O 1
ATOM 3125 N N . PHE A 1 368 ? -33.450 -3.330 37.600 1.00 85.94 368 PHE A N 1
ATOM 3126 C CA . PHE A 1 368 ? -34.331 -3.576 38.742 1.00 85.94 368 PHE A CA 1
ATOM 3127 C C . PHE A 1 368 ? -33.547 -3.684 40.055 1.00 85.94 368 PHE A C 1
ATOM 3129 O O . PHE A 1 368 ? -33.905 -3.019 41.026 1.00 85.94 368 PHE A O 1
ATOM 3136 N N . GLU A 1 369 ? -32.448 -4.444 40.077 1.00 86.69 369 GLU A N 1
ATOM 3137 C CA . GLU A 1 369 ? -31.575 -4.592 41.250 1.00 86.69 369 GLU A CA 1
ATOM 3138 C C . GLU A 1 369 ? -30.966 -3.249 41.676 1.00 86.69 369 GLU A C 1
ATOM 3140 O O . GLU A 1 369 ? -30.969 -2.913 42.856 1.00 86.69 369 GLU A O 1
ATOM 3145 N N . SER A 1 370 ? -30.541 -2.417 40.721 1.00 83.44 370 SER A N 1
ATOM 3146 C CA . SER A 1 370 ? -29.977 -1.092 41.012 1.00 83.44 370 SER A CA 1
ATOM 3147 C C . SER A 1 370 ? -30.987 -0.087 41.579 1.00 83.44 370 SER A C 1
ATOM 3149 O O . SER A 1 370 ? -30.595 0.839 42.287 1.00 83.44 370 SER A O 1
ATOM 3151 N N . ILE A 1 371 ? -32.276 -0.251 41.264 1.00 83.06 371 ILE A N 1
ATOM 3152 C CA . ILE A 1 371 ? -33.351 0.661 41.685 1.00 83.06 371 ILE A CA 1
ATOM 3153 C C . ILE A 1 371 ? -33.987 0.195 42.997 1.00 83.06 371 ILE A C 1
ATOM 3155 O O . ILE A 1 371 ? -34.329 1.020 43.840 1.00 83.06 371 ILE A O 1
ATOM 3159 N N . THR A 1 372 ? -34.165 -1.115 43.164 1.00 83.88 372 THR A N 1
ATOM 3160 C CA . THR A 1 372 ? -34.905 -1.707 44.291 1.00 83.88 372 THR A CA 1
ATOM 3161 C C . THR A 1 372 ? -34.002 -2.307 45.369 1.00 83.88 372 THR A C 1
ATOM 3163 O O . THR A 1 372 ? -34.464 -2.528 46.484 1.00 83.88 372 THR A O 1
ATOM 3166 N N . GLY A 1 373 ? -32.733 -2.591 45.054 1.00 84.62 373 GLY A N 1
ATOM 3167 C CA . GLY A 1 373 ? -31.808 -3.332 45.917 1.00 84.62 373 GLY A CA 1
ATOM 3168 C C . GLY A 1 373 ? -32.069 -4.843 45.976 1.00 84.62 373 GLY A C 1
ATOM 3169 O O . GLY A 1 373 ? -31.366 -5.546 46.697 1.00 84.62 373 GLY A O 1
ATOM 3170 N N . ILE A 1 374 ? -33.068 -5.352 45.243 1.00 87.38 374 ILE A N 1
ATOM 3171 C CA . ILE A 1 374 ? -33.484 -6.759 45.257 1.00 87.38 374 ILE A CA 1
ATOM 3172 C C . ILE A 1 374 ? -33.187 -7.385 43.899 1.00 87.38 374 ILE A C 1
ATOM 3174 O O . ILE A 1 374 ? -33.497 -6.812 42.856 1.00 87.38 374 ILE A O 1
ATOM 3178 N N . LYS A 1 375 ? -32.629 -8.596 43.902 1.00 87.75 375 LYS A N 1
ATOM 3179 C CA . LYS A 1 375 ? -32.406 -9.361 42.676 1.00 87.75 375 LYS A CA 1
ATOM 3180 C C . LYS A 1 375 ? -33.706 -10.058 42.236 1.00 87.75 375 LYS A C 1
ATOM 3182 O O . LYS A 1 375 ? -34.198 -10.903 42.986 1.00 87.75 375 LYS A O 1
ATOM 3187 N N . PRO A 1 376 ? -34.261 -9.743 41.052 1.00 88.88 376 PRO A N 1
ATOM 3188 C CA . PRO A 1 376 ? -35.482 -10.377 40.559 1.00 88.88 376 PRO A CA 1
ATOM 3189 C C . PRO A 1 376 ? -35.196 -11.814 40.095 1.00 88.88 376 PRO A C 1
ATOM 3191 O O . PRO A 1 376 ? -34.073 -12.139 39.695 1.00 88.88 376 PRO A O 1
ATOM 3194 N N . LYS A 1 377 ? -36.210 -12.684 40.122 1.00 87.00 377 LYS A N 1
ATOM 3195 C CA . LYS A 1 377 ? -36.105 -14.092 39.703 1.00 87.00 377 LYS A CA 1
ATOM 3196 C C . LYS A 1 377 ? -35.970 -14.227 38.192 1.00 87.00 377 LYS A C 1
ATOM 3198 O O . LYS A 1 377 ? -35.248 -15.095 37.709 1.00 87.00 377 LYS A O 1
ATOM 3203 N N . ASN A 1 378 ? -36.683 -13.390 37.450 1.00 87.00 378 ASN A N 1
ATOM 3204 C CA . ASN A 1 378 ? -36.740 -13.417 35.996 1.00 87.00 378 ASN A CA 1
ATOM 3205 C C . ASN A 1 378 ? -37.001 -12.016 35.419 1.00 87.00 378 ASN A C 1
ATOM 3207 O O . ASN A 1 378 ? -37.216 -11.035 36.133 1.00 87.00 378 ASN A O 1
ATOM 3211 N N . ILE A 1 379 ? -36.929 -11.920 34.093 1.00 87.38 379 ILE A N 1
ATOM 3212 C CA . ILE A 1 379 ? -37.057 -10.650 33.371 1.00 87.38 379 ILE A CA 1
ATOM 3213 C C . ILE A 1 379 ? -38.478 -10.099 33.466 1.00 87.38 379 ILE A C 1
ATOM 3215 O O . ILE A 1 379 ? -38.634 -8.887 33.559 1.00 87.38 379 ILE A O 1
ATOM 3219 N N . ASP A 1 380 ? -39.491 -10.963 33.516 1.00 86.94 380 ASP A N 1
ATOM 3220 C CA . ASP A 1 380 ? -40.890 -10.549 33.650 1.00 86.94 380 ASP A CA 1
ATOM 3221 C C . ASP A 1 380 ? -41.143 -9.839 34.991 1.00 86.94 380 ASP A C 1
ATOM 3223 O O . ASP A 1 380 ? -41.789 -8.792 35.028 1.00 86.94 380 ASP A O 1
ATOM 3227 N N . GLU A 1 381 ? -40.563 -10.343 36.089 1.00 87.31 381 GLU A N 1
ATOM 3228 C CA . GLU A 1 381 ? -40.610 -9.686 37.403 1.00 87.31 381 GLU A CA 1
ATOM 3229 C C . GLU A 1 381 ? -39.889 -8.331 37.371 1.00 87.31 381 GLU A C 1
ATOM 3231 O O . GLU A 1 381 ? -40.428 -7.325 37.837 1.00 87.31 381 GLU A O 1
ATOM 3236 N N . ALA A 1 382 ? -38.714 -8.268 36.734 1.00 86.69 382 ALA A N 1
ATOM 3237 C CA . ALA A 1 382 ? -37.986 -7.013 36.560 1.00 86.69 382 ALA A CA 1
ATOM 3238 C C . ALA A 1 382 ? -38.800 -5.979 35.754 1.00 86.69 382 ALA A C 1
ATOM 3240 O O . ALA A 1 382 ? -38.902 -4.809 36.127 1.00 86.69 382 ALA A O 1
ATOM 3241 N N . MET A 1 383 ? -39.428 -6.430 34.669 1.00 85.44 383 MET A N 1
ATOM 3242 C CA . MET A 1 383 ? -40.230 -5.628 33.743 1.00 85.44 383 MET A CA 1
ATOM 3243 C C . MET A 1 383 ? -41.663 -5.380 34.229 1.00 85.44 383 MET A C 1
ATOM 3245 O O . MET A 1 383 ? -42.433 -4.744 33.520 1.00 85.44 383 MET A O 1
ATOM 3249 N N . SER A 1 384 ? -42.025 -5.819 35.435 1.00 88.12 384 SER A N 1
ATOM 3250 C CA . SER A 1 384 ? -43.300 -5.465 36.071 1.00 88.12 384 SER A CA 1
ATOM 3251 C C . SER A 1 384 ? -43.241 -4.102 36.775 1.00 88.12 384 SER A C 1
ATOM 3253 O O . SER A 1 384 ? -44.270 -3.477 37.028 1.00 88.12 384 SER A O 1
ATOM 3255 N N . ASN A 1 385 ? -42.037 -3.603 37.084 1.00 88.19 385 ASN A N 1
ATOM 3256 C CA . ASN A 1 385 ? -41.855 -2.305 37.726 1.00 88.19 385 ASN A CA 1
ATOM 3257 C C . ASN A 1 385 ? -41.938 -1.162 36.696 1.00 88.19 385 ASN A C 1
ATOM 3259 O O . ASN A 1 385 ? -41.129 -1.068 35.771 1.00 88.19 385 ASN A O 1
ATOM 3263 N N . SER A 1 386 ? -42.884 -0.239 36.888 1.00 87.06 386 SER A N 1
ATOM 3264 C CA . SER A 1 386 ? -43.136 0.877 35.964 1.00 87.06 386 SER A CA 1
ATOM 3265 C C . SER A 1 386 ? -41.933 1.811 35.775 1.00 87.06 386 SER A C 1
ATOM 3267 O O . SER A 1 386 ? -41.712 2.324 34.675 1.00 87.06 386 SER A O 1
ATOM 3269 N N . THR A 1 387 ? -41.116 2.010 36.814 1.00 85.75 387 THR A N 1
ATOM 3270 C CA . THR A 1 387 ? -39.897 2.830 36.728 1.00 85.75 387 THR A CA 1
ATOM 3271 C C . THR A 1 387 ? -38.815 2.140 35.898 1.00 85.75 387 THR A C 1
ATOM 3273 O O . THR A 1 387 ? -38.177 2.793 35.069 1.00 85.75 387 THR A O 1
ATOM 3276 N N . VAL A 1 388 ? -38.675 0.816 36.047 1.00 86.94 388 VAL A N 1
ATOM 3277 C CA . VAL A 1 388 ? -37.744 -0.020 35.275 1.00 86.94 388 VAL A CA 1
ATOM 3278 C C . VAL A 1 388 ? -38.107 0.015 33.795 1.00 86.94 388 VAL A C 1
ATOM 3280 O O . VAL A 1 388 ? -37.250 0.318 32.967 1.00 86.94 388 VAL A O 1
ATOM 3283 N N . ILE A 1 389 ? -39.387 -0.187 33.463 1.00 87.94 389 ILE A N 1
ATOM 3284 C CA . ILE A 1 389 ? -39.886 -0.127 32.081 1.00 87.94 389 ILE A CA 1
ATOM 3285 C C . ILE A 1 389 ? -39.587 1.232 31.444 1.00 87.94 389 ILE A C 1
ATOM 3287 O O . ILE A 1 389 ? -39.095 1.290 30.316 1.00 87.94 389 ILE A O 1
ATOM 3291 N N . LYS A 1 390 ? -39.869 2.332 32.157 1.00 87.56 390 LYS A N 1
ATOM 3292 C CA . LYS A 1 390 ? -39.656 3.688 31.636 1.00 87.56 390 LYS A CA 1
ATOM 3293 C C . LYS A 1 390 ? -38.183 3.937 31.317 1.00 87.56 390 LYS A C 1
ATOM 3295 O O . LYS A 1 390 ? -37.866 4.343 30.206 1.00 87.56 390 LYS A O 1
ATOM 3300 N N . ILE A 1 391 ? -37.280 3.642 32.253 1.00 85.19 391 ILE A N 1
ATOM 3301 C CA . ILE A 1 391 ? -35.839 3.863 32.058 1.00 85.19 391 ILE A CA 1
ATOM 3302 C C . ILE A 1 391 ? -35.275 2.933 30.974 1.00 85.19 391 ILE A C 1
ATOM 3304 O O . ILE A 1 391 ? -34.445 3.352 30.165 1.00 85.19 391 ILE A O 1
ATOM 3308 N N . PHE A 1 392 ? -35.730 1.681 30.926 1.00 87.38 392 PHE A N 1
ATOM 3309 C CA . PHE A 1 392 ? -35.312 0.721 29.910 1.00 87.38 392 PHE A CA 1
ATOM 3310 C C . PHE A 1 392 ? -35.745 1.158 28.500 1.00 87.38 392 PHE A C 1
ATOM 3312 O O . PHE A 1 392 ? -34.939 1.137 27.569 1.00 87.38 392 PHE A O 1
ATOM 3319 N N . ASN A 1 393 ? -36.987 1.622 28.334 1.00 89.12 393 ASN A N 1
ATOM 3320 C CA . ASN A 1 393 ? -37.470 2.150 27.056 1.00 89.12 393 ASN A CA 1
ATOM 3321 C C . ASN A 1 393 ? -36.764 3.455 26.662 1.00 89.12 393 ASN A C 1
ATOM 3323 O O . ASN A 1 393 ? -36.355 3.575 25.506 1.00 89.12 393 ASN A O 1
ATOM 3327 N N . ASP A 1 394 ? -36.532 4.369 27.610 1.00 86.81 394 ASP A N 1
ATOM 3328 C CA . ASP A 1 394 ? -35.729 5.580 27.386 1.00 86.81 394 ASP A CA 1
ATOM 3329 C C . ASP A 1 394 ? -34.305 5.208 26.911 1.00 86.81 394 ASP A C 1
ATOM 3331 O O . ASP A 1 394 ? -33.774 5.814 25.980 1.00 86.81 394 ASP A O 1
ATOM 3335 N N . SER A 1 395 ? -33.702 4.157 27.486 1.00 87.25 395 SER A N 1
ATOM 3336 C CA . SER A 1 395 ? -32.374 3.654 27.093 1.00 87.25 395 SER A CA 1
ATOM 3337 C C . SER A 1 395 ? -32.364 3.073 25.675 1.00 87.25 395 SER A C 1
ATOM 3339 O O . SER A 1 395 ? -31.435 3.329 24.907 1.00 87.25 395 SER A O 1
ATOM 3341 N N . LYS A 1 396 ? -33.405 2.322 25.290 1.00 89.38 396 LYS A N 1
ATOM 3342 C CA . LYS A 1 396 ? -33.550 1.805 23.920 1.00 89.38 396 LYS A CA 1
ATOM 3343 C C . LYS A 1 396 ? -33.711 2.936 22.907 1.00 89.38 396 LYS A C 1
ATOM 3345 O O . LYS A 1 396 ? -33.005 2.941 21.903 1.00 89.38 396 LYS A O 1
ATOM 3350 N N . GLN A 1 397 ? -34.583 3.907 23.183 1.00 89.06 397 GLN A N 1
ATOM 3351 C CA . GLN A 1 397 ? -34.782 5.063 22.303 1.00 89.06 397 GLN A CA 1
ATOM 3352 C C . GLN A 1 397 ? -33.508 5.893 22.158 1.00 89.06 397 GLN A C 1
ATOM 3354 O O . GLN A 1 397 ? -33.167 6.289 21.046 1.00 89.06 397 GLN A O 1
ATOM 3359 N N . PHE A 1 398 ? -32.770 6.095 23.253 1.00 88.00 398 PHE A N 1
ATOM 3360 C CA . PHE A 1 398 ? -31.469 6.755 23.219 1.00 88.00 398 PHE A CA 1
ATOM 3361 C C . PHE A 1 398 ? -30.499 6.034 22.274 1.00 88.00 398 PHE A C 1
ATOM 3363 O O . PHE A 1 398 ? -29.929 6.663 21.382 1.00 88.00 398 PHE A O 1
ATOM 3370 N N . LEU A 1 399 ? -30.340 4.714 22.433 1.00 90.06 399 LEU A N 1
ATOM 3371 C CA . LEU A 1 399 ? -29.440 3.927 21.590 1.00 90.06 399 LEU A CA 1
ATOM 3372 C C . LEU A 1 399 ? -29.856 3.987 20.116 1.00 90.06 399 LEU A C 1
ATOM 3374 O O . LEU A 1 399 ? -29.013 4.239 19.259 1.00 90.06 399 LEU A O 1
ATOM 3378 N N . MET A 1 400 ? -31.147 3.795 19.829 1.00 91.94 400 MET A N 1
ATOM 3379 C CA . MET A 1 400 ? -31.686 3.842 18.468 1.00 91.94 400 MET A CA 1
ATOM 3380 C C . MET A 1 400 ? -31.477 5.210 17.823 1.00 91.94 400 MET A C 1
ATOM 3382 O O . MET A 1 400 ? -31.055 5.278 16.671 1.00 91.94 400 MET A O 1
ATOM 3386 N N . HIS A 1 401 ? -31.764 6.297 18.543 1.00 90.94 401 HIS A N 1
ATOM 3387 C CA . HIS A 1 401 ? -31.608 7.652 18.027 1.00 90.94 401 HIS A CA 1
ATOM 3388 C C . HIS A 1 401 ? -30.155 7.918 17.631 1.00 90.94 401 HIS A C 1
ATOM 3390 O O . HIS A 1 401 ? -29.878 8.217 16.471 1.00 90.94 401 HIS A O 1
ATOM 3396 N N . TRP A 1 402 ? -29.219 7.743 18.565 1.00 90.44 402 TRP A N 1
ATOM 3397 C CA . TRP A 1 402 ? -27.820 8.062 18.307 1.00 90.44 402 TRP A CA 1
ATOM 3398 C C . TRP A 1 402 ? -27.182 7.125 17.287 1.00 90.44 402 TRP A C 1
ATOM 3400 O O . TRP A 1 402 ? -26.466 7.601 16.412 1.00 90.44 402 TRP A O 1
ATOM 3410 N N . ALA A 1 403 ? -27.474 5.822 17.328 1.00 94.00 403 ALA A N 1
ATOM 3411 C CA . ALA A 1 403 ? -26.954 4.886 16.334 1.00 94.00 403 ALA A CA 1
ATOM 3412 C C . ALA A 1 403 ? -27.399 5.242 14.909 1.00 94.00 403 ALA A C 1
ATOM 3414 O O . ALA A 1 403 ? -26.577 5.203 13.998 1.00 94.00 403 ALA A O 1
ATOM 3415 N N . ASN A 1 404 ? -28.660 5.649 14.723 1.00 94.69 404 ASN A N 1
ATOM 3416 C CA . ASN A 1 404 ? -29.146 6.121 13.426 1.00 94.69 404 ASN A CA 1
ATOM 3417 C C . ASN A 1 404 ? -28.445 7.412 12.989 1.00 94.69 404 ASN A C 1
ATOM 3419 O O . ASN A 1 404 ? -27.998 7.496 11.853 1.00 94.69 404 ASN A O 1
ATOM 3423 N N . VAL A 1 405 ? -28.290 8.387 13.890 1.00 93.62 405 VAL A N 1
ATOM 3424 C CA . VAL A 1 405 ? -27.626 9.663 13.572 1.00 93.62 405 VAL A CA 1
ATOM 3425 C C . VAL A 1 405 ? -26.161 9.448 13.162 1.00 93.62 405 VAL A C 1
ATOM 3427 O O . VAL A 1 405 ? -25.709 10.045 12.186 1.00 93.62 405 VAL A O 1
ATOM 3430 N N . TYR A 1 406 ? -25.424 8.563 13.844 1.00 93.50 406 TYR A N 1
ATOM 3431 C CA . TYR A 1 406 ? -24.074 8.178 13.414 1.00 93.50 406 TYR A CA 1
ATOM 3432 C C . TYR A 1 406 ? -24.095 7.435 12.075 1.00 93.50 406 TYR A C 1
ATOM 3434 O O . TYR A 1 406 ? -23.323 7.778 11.182 1.00 93.50 406 TYR A O 1
ATOM 3442 N N . ALA A 1 407 ? -24.974 6.444 11.906 1.00 94.69 407 ALA A N 1
ATOM 3443 C CA . ALA A 1 407 ? -25.064 5.666 10.671 1.00 94.69 407 ALA A CA 1
ATOM 3444 C C . ALA A 1 407 ? -25.387 6.541 9.447 1.00 94.69 407 ALA A C 1
ATOM 3446 O O . ALA A 1 407 ? -24.782 6.355 8.392 1.00 94.69 407 ALA A O 1
ATOM 3447 N N . ASP A 1 408 ? -26.262 7.537 9.592 1.00 93.12 408 ASP A N 1
ATOM 3448 C CA . ASP A 1 408 ? -26.613 8.471 8.520 1.00 93.12 408 ASP A CA 1
ATOM 3449 C C . ASP A 1 408 ? -25.399 9.320 8.081 1.00 93.12 408 ASP A C 1
ATOM 3451 O O . ASP A 1 408 ? -25.234 9.599 6.893 1.00 93.12 408 ASP A O 1
ATOM 3455 N N . ILE A 1 409 ? -24.495 9.684 9.000 1.00 90.94 409 ILE A N 1
ATOM 3456 C CA . ILE A 1 409 ? -23.244 10.392 8.664 1.00 90.94 409 ILE A CA 1
ATOM 3457 C C . ILE A 1 409 ? -22.230 9.459 8.000 1.00 90.94 409 ILE A C 1
ATOM 3459 O O . ILE A 1 409 ? -21.574 9.846 7.032 1.00 90.94 409 ILE A O 1
ATOM 3463 N N . LEU A 1 410 ? -22.089 8.244 8.530 1.00 90.06 410 LEU A N 1
ATOM 3464 C CA . LEU A 1 410 ? -21.073 7.283 8.100 1.00 90.06 410 LEU A CA 1
ATOM 3465 C C . LEU A 1 410 ? -21.391 6.637 6.752 1.00 90.06 410 LEU A C 1
ATOM 3467 O O . LEU A 1 410 ? -20.478 6.366 5.976 1.00 90.06 410 LEU A O 1
ATOM 3471 N N . PHE A 1 411 ? -22.670 6.365 6.495 1.00 90.88 411 PHE A N 1
ATOM 3472 C CA . PHE A 1 411 ? -23.121 5.546 5.369 1.00 90.88 411 PHE A CA 1
ATOM 3473 C C . PHE A 1 411 ? -24.127 6.265 4.464 1.00 90.88 411 PHE A C 1
ATOM 3475 O O . PHE A 1 411 ? -24.349 5.840 3.334 1.00 90.88 411 PHE A O 1
ATOM 3482 N N . GLY A 1 412 ? -24.739 7.363 4.921 1.00 85.88 412 GLY A N 1
ATOM 3483 C CA . GLY A 1 412 ? -25.747 8.088 4.139 1.00 85.88 412 GLY A CA 1
ATOM 3484 C C . GLY A 1 412 ? -25.180 8.870 2.949 1.00 85.88 412 GLY A C 1
ATOM 3485 O O . GLY A 1 412 ? -25.938 9.332 2.097 1.00 85.88 412 GLY A O 1
ATOM 3486 N N . LYS A 1 413 ? -23.854 9.028 2.859 1.00 83.81 413 LYS A N 1
ATOM 3487 C CA . LYS A 1 413 ? -23.162 9.669 1.733 1.00 83.81 413 LYS A CA 1
ATOM 3488 C C . LYS A 1 413 ? -22.076 8.756 1.187 1.00 83.81 413 LYS A C 1
ATOM 3490 O O . LYS A 1 413 ? -21.413 8.056 1.940 1.00 83.81 413 LYS A O 1
ATOM 3495 N N . VAL A 1 414 ? -21.834 8.846 -0.121 1.00 78.12 414 VAL A N 1
ATOM 3496 C CA . VAL A 1 414 ? -20.714 8.149 -0.764 1.00 78.12 414 VAL A CA 1
ATOM 3497 C C . VAL A 1 414 ? -19.398 8.710 -0.225 1.00 78.12 414 VAL A C 1
ATOM 3499 O O . VAL A 1 414 ? -19.161 9.915 -0.296 1.00 78.12 414 VAL A O 1
ATOM 3502 N N . ILE A 1 415 ? -18.549 7.828 0.302 1.00 79.31 415 ILE A N 1
ATOM 3503 C CA . ILE A 1 415 ? -17.212 8.168 0.796 1.00 79.31 415 ILE A CA 1
ATOM 3504 C C . ILE A 1 415 ? -16.177 7.623 -0.185 1.00 79.31 415 ILE A C 1
ATOM 3506 O O . ILE A 1 415 ? -16.220 6.452 -0.562 1.00 79.31 415 ILE A O 1
ATOM 3510 N N . GLU A 1 416 ? -15.241 8.478 -0.591 1.00 80.75 416 GLU A N 1
ATOM 3511 C CA . GLU A 1 416 ? -14.094 8.081 -1.405 1.00 80.75 416 GLU A CA 1
ATOM 3512 C C . GLU A 1 416 ? -13.006 7.495 -0.502 1.00 80.75 416 GLU A C 1
ATOM 3514 O O . GLU A 1 416 ? -12.260 8.208 0.169 1.00 80.75 416 GLU A O 1
ATOM 3519 N N . TYR A 1 417 ? -12.949 6.167 -0.459 1.00 85.44 417 TYR A N 1
ATOM 3520 C CA . TYR A 1 417 ? -11.868 5.435 0.190 1.00 85.44 417 TYR A CA 1
ATOM 3521 C C . TYR A 1 417 ? -10.641 5.348 -0.731 1.00 85.44 417 TYR A C 1
ATOM 3523 O O . TYR A 1 417 ? -10.803 5.313 -1.954 1.00 85.44 417 TYR A O 1
ATOM 3531 N N . PRO A 1 418 ? -9.420 5.234 -0.175 1.00 88.81 418 PRO A N 1
ATOM 3532 C CA . PRO A 1 418 ? -8.215 5.052 -0.974 1.00 88.81 418 PRO A CA 1
ATOM 3533 C C . PRO A 1 418 ? -8.277 3.784 -1.831 1.00 88.81 418 PRO A C 1
ATOM 3535 O O . PRO A 1 418 ? -8.753 2.735 -1.387 1.00 88.81 418 PRO A O 1
ATOM 3538 N N . ASP A 1 419 ? -7.708 3.852 -3.033 1.00 89.88 419 ASP A N 1
ATOM 3539 C CA . ASP A 1 419 ? -7.690 2.733 -3.978 1.00 89.88 419 ASP A CA 1
ATOM 3540 C C . ASP A 1 419 ? -7.025 1.471 -3.406 1.00 89.88 419 ASP A C 1
ATOM 3542 O O . ASP A 1 419 ? -7.512 0.362 -3.636 1.00 89.88 419 ASP A O 1
ATOM 3546 N N . ILE A 1 420 ? -5.981 1.615 -2.583 1.00 92.75 420 ILE A N 1
ATOM 3547 C CA . ILE A 1 420 ? -5.354 0.479 -1.893 1.00 92.75 420 ILE A CA 1
ATOM 3548 C C . ILE A 1 420 ? -6.329 -0.242 -0.955 1.00 92.75 420 ILE A C 1
ATOM 3550 O O . ILE A 1 420 ? -6.352 -1.471 -0.937 1.00 92.75 420 ILE A O 1
ATOM 3554 N N . VAL A 1 421 ? -7.188 0.492 -0.235 1.00 93.00 421 VAL A N 1
ATOM 3555 C CA . VAL A 1 421 ? -8.207 -0.093 0.652 1.00 93.00 421 VAL A CA 1
ATOM 3556 C C . VAL A 1 421 ? -9.233 -0.869 -0.170 1.00 93.00 421 VAL A C 1
ATOM 3558 O O . VAL A 1 421 ? -9.641 -1.967 0.208 1.00 93.00 421 VAL A O 1
ATOM 3561 N N . ARG A 1 422 ? -9.607 -0.336 -1.338 1.00 91.25 422 ARG A N 1
ATOM 3562 C CA . ARG A 1 422 ? -10.519 -1.007 -2.271 1.00 91.25 422 ARG A CA 1
ATOM 3563 C C . ARG A 1 422 ? -9.920 -2.299 -2.802 1.00 91.25 422 ARG A C 1
ATOM 3565 O O . ARG A 1 422 ? -10.579 -3.334 -2.778 1.00 91.25 422 ARG A O 1
ATOM 3572 N N . TYR A 1 423 ? -8.662 -2.252 -3.227 1.00 93.75 423 TYR A N 1
ATOM 3573 C CA . TYR A 1 423 ? -7.943 -3.423 -3.712 1.00 93.75 423 TYR A CA 1
ATOM 3574 C C . TYR A 1 423 ? -7.897 -4.543 -2.668 1.00 93.75 423 TYR A C 1
ATOM 3576 O O . TYR A 1 423 ? -8.300 -5.671 -2.960 1.00 93.75 423 TYR A O 1
ATOM 3584 N N . ILE A 1 424 ? -7.468 -4.237 -1.439 1.00 95.25 424 ILE A N 1
ATOM 3585 C CA . ILE A 1 424 ? -7.342 -5.257 -0.390 1.00 95.25 424 ILE A CA 1
ATOM 3586 C C . ILE A 1 424 ? -8.709 -5.777 0.075 1.00 95.25 424 ILE A C 1
ATOM 3588 O O . ILE A 1 424 ? -8.825 -6.967 0.352 1.00 95.25 424 ILE A O 1
ATOM 3592 N N . ALA A 1 425 ? -9.759 -4.945 0.085 1.00 94.50 425 ALA A N 1
ATOM 3593 C CA . ALA A 1 425 ? -11.119 -5.379 0.411 1.00 94.50 425 ALA A CA 1
ATOM 3594 C C . ALA A 1 425 ? -11.684 -6.346 -0.644 1.00 94.50 425 ALA A C 1
ATOM 3596 O O . ALA A 1 425 ? -12.272 -7.371 -0.299 1.00 94.50 425 ALA A O 1
ATOM 3597 N N . VAL A 1 426 ? -11.464 -6.064 -1.934 1.00 93.44 426 VAL A N 1
ATOM 3598 C CA . VAL A 1 426 ? -11.861 -6.966 -3.029 1.00 93.44 426 VAL A CA 1
ATOM 3599 C C . VAL A 1 426 ? -11.049 -8.264 -2.992 1.00 93.44 426 VAL A C 1
ATOM 3601 O O . VAL A 1 426 ? -11.616 -9.344 -3.167 1.00 93.44 426 VAL A O 1
ATOM 3604 N N . SER A 1 427 ? -9.742 -8.193 -2.715 1.00 94.06 427 SER A N 1
ATOM 3605 C CA . SER A 1 427 ? -8.914 -9.392 -2.531 1.00 94.06 427 SER A CA 1
ATOM 3606 C C . SER A 1 427 ? -9.425 -10.244 -1.367 1.00 94.06 427 SER A C 1
ATOM 3608 O O . SER A 1 427 ? -9.656 -11.440 -1.543 1.00 94.06 427 SER A O 1
ATOM 3610 N N . ALA A 1 428 ? -9.693 -9.623 -0.214 1.00 95.56 428 ALA A N 1
ATOM 3611 C CA . ALA A 1 428 ? -10.239 -10.291 0.963 1.00 95.56 428 ALA A CA 1
ATOM 3612 C C . ALA A 1 428 ? -11.601 -10.936 0.682 1.00 95.56 428 ALA A C 1
ATOM 3614 O O . ALA A 1 428 ? -11.833 -12.062 1.109 1.00 95.56 428 ALA A O 1
ATOM 3615 N N . ARG A 1 429 ? -12.479 -10.287 -0.100 1.00 94.62 429 ARG A N 1
ATOM 3616 C CA . ARG A 1 429 ? -13.748 -10.884 -0.553 1.00 94.62 429 ARG A CA 1
ATOM 3617 C C . ARG A 1 429 ? -13.535 -12.184 -1.301 1.00 94.62 429 ARG A C 1
ATOM 3619 O O . ARG A 1 429 ? -14.188 -13.185 -1.004 1.00 94.62 429 ARG A O 1
ATOM 3626 N N . ASN A 1 430 ? -12.639 -12.157 -2.279 1.00 94.06 430 ASN A N 1
ATOM 3627 C CA . ASN A 1 430 ? -12.362 -13.317 -3.111 1.00 94.06 430 ASN A CA 1
ATOM 3628 C C . ASN A 1 430 ? -11.764 -14.455 -2.276 1.00 94.06 430 ASN A C 1
ATOM 3630 O O . ASN A 1 430 ? -12.138 -15.610 -2.464 1.00 94.06 430 ASN A O 1
ATOM 3634 N N . ASP A 1 431 ? -10.877 -14.142 -1.334 1.00 96.62 431 ASP A N 1
ATOM 3635 C CA . ASP A 1 431 ? -10.253 -15.143 -0.470 1.00 96.62 431 ASP A CA 1
ATOM 3636 C C . ASP A 1 431 ? -11.214 -15.688 0.601 1.00 96.62 431 ASP A C 1
ATOM 3638 O O . ASP A 1 431 ? -11.236 -16.899 0.828 1.00 96.62 431 ASP A O 1
ATOM 3642 N N . LEU A 1 432 ? -12.090 -14.855 1.176 1.00 96.62 432 LEU A N 1
ATOM 3643 C CA . LEU A 1 432 ? -13.173 -15.297 2.063 1.00 96.62 432 LEU A CA 1
ATOM 3644 C C . LEU A 1 432 ? -14.149 -16.221 1.333 1.00 96.62 432 LEU A C 1
ATOM 3646 O O . LEU A 1 432 ? -14.492 -17.277 1.859 1.00 96.62 432 LEU A O 1
ATOM 3650 N N . LYS A 1 433 ? -14.551 -15.882 0.101 1.00 95.56 433 LYS A N 1
ATOM 3651 C CA . LYS A 1 433 ? -15.445 -16.736 -0.694 1.00 95.56 433 LYS A CA 1
ATOM 3652 C C . LYS A 1 433 ? -14.798 -18.074 -1.056 1.00 95.56 433 LYS A C 1
ATOM 3654 O O . LYS A 1 433 ? -15.475 -19.097 -1.052 1.00 95.56 433 LYS A O 1
ATOM 3659 N N . LYS A 1 434 ? -13.488 -18.091 -1.331 1.00 96.50 434 LYS A N 1
ATOM 3660 C CA . LYS A 1 434 ? -12.730 -19.340 -1.533 1.00 96.50 434 LYS A CA 1
ATOM 3661 C C . LYS A 1 434 ? -12.661 -20.184 -0.260 1.00 96.50 434 LYS A C 1
ATOM 3663 O O . LYS A 1 434 ? -12.738 -21.404 -0.348 1.00 96.50 434 LYS A O 1
ATOM 3668 N N . ARG A 1 435 ? -12.492 -19.554 0.908 1.00 96.81 435 ARG A N 1
ATOM 3669 C CA . ARG A 1 435 ? -12.422 -20.239 2.209 1.00 96.81 435 ARG A CA 1
ATOM 3670 C C . ARG A 1 435 ? -13.782 -20.780 2.658 1.00 96.81 435 ARG A C 1
ATOM 3672 O O . ARG A 1 435 ? -13.830 -21.877 3.205 1.00 96.81 435 ARG A O 1
ATOM 3679 N N . PHE A 1 436 ? -14.859 -20.041 2.402 1.00 97.25 436 PHE A N 1
ATOM 3680 C CA . PHE A 1 436 ? -16.228 -20.361 2.813 1.00 97.25 436 PHE A CA 1
ATOM 3681 C C . PHE A 1 436 ? -17.167 -20.440 1.593 1.00 97.25 436 PHE A C 1
ATOM 3683 O O . PHE A 1 436 ? -18.026 -19.577 1.406 1.00 97.25 436 PHE A O 1
ATOM 3690 N N . PRO A 1 437 ? -17.021 -21.463 0.731 1.00 95.81 437 PRO A N 1
ATOM 3691 C CA . PRO A 1 437 ? -17.759 -21.542 -0.532 1.00 95.81 437 PRO A CA 1
ATOM 3692 C C . PRO A 1 437 ? -19.269 -21.762 -0.352 1.00 95.81 437 PRO A C 1
ATOM 3694 O O . PRO A 1 437 ? -20.041 -21.397 -1.237 1.00 95.81 437 PRO A O 1
ATOM 3697 N N . THR A 1 438 ? -19.689 -22.347 0.774 1.00 96.00 438 THR A N 1
ATOM 3698 C CA . THR A 1 438 ? -21.098 -22.619 1.106 1.00 96.00 438 THR A CA 1
ATOM 3699 C C . THR A 1 438 ? -21.859 -21.378 1.560 1.00 96.00 438 THR A C 1
ATOM 3701 O O . THR A 1 438 ? -23.084 -21.356 1.485 1.00 96.00 438 THR A O 1
ATOM 3704 N N . GLU A 1 439 ? -21.150 -20.355 2.034 1.00 95.69 439 GLU A N 1
ATOM 3705 C CA . GLU A 1 439 ? -21.760 -19.127 2.533 1.00 95.69 439 GLU A CA 1
ATOM 3706 C C . GLU A 1 439 ? -22.262 -18.256 1.382 1.00 95.69 439 GLU A C 1
ATOM 3708 O O . GLU A 1 439 ? -21.656 -18.179 0.305 1.00 95.69 439 GLU A O 1
ATOM 3713 N N . SER A 1 440 ? -23.383 -17.573 1.609 1.00 94.38 440 SER A N 1
ATOM 3714 C CA . SER A 1 440 ? -23.949 -16.651 0.621 1.00 94.38 440 SER A CA 1
ATOM 3715 C C . SER A 1 440 ? -23.056 -15.422 0.426 1.00 94.38 440 SER A C 1
ATOM 3717 O O . SER A 1 440 ? -22.343 -15.001 1.337 1.00 94.38 440 SER A O 1
ATOM 3719 N N . ASP A 1 441 ? -23.120 -14.796 -0.751 1.00 91.12 441 ASP A N 1
ATOM 3720 C CA . ASP A 1 441 ? -22.342 -13.576 -1.015 1.00 91.12 441 ASP A CA 1
ATOM 3721 C C . ASP A 1 441 ? -22.727 -12.432 -0.066 1.00 91.12 441 ASP A C 1
ATOM 3723 O O . ASP A 1 441 ? -21.858 -11.665 0.341 1.00 91.12 441 ASP A O 1
ATOM 3727 N N . ALA A 1 442 ? -23.993 -12.373 0.361 1.00 90.75 442 ALA A N 1
ATOM 3728 C CA . ALA A 1 442 ? -24.468 -11.409 1.351 1.00 90.75 442 ALA A CA 1
ATOM 3729 C C . ALA A 1 442 ? -23.731 -11.546 2.696 1.00 90.75 442 ALA A C 1
ATOM 3731 O O . ALA A 1 442 ? -23.299 -10.543 3.259 1.00 90.75 442 ALA A O 1
ATOM 3732 N N . ILE A 1 443 ? -23.509 -12.776 3.175 1.00 93.62 443 ILE A N 1
ATOM 3733 C CA . ILE A 1 443 ? -22.769 -13.042 4.423 1.00 93.62 443 ILE A CA 1
ATOM 3734 C C . ILE A 1 443 ? -21.303 -12.615 4.290 1.00 93.62 443 ILE A C 1
ATOM 3736 O O . ILE A 1 443 ? -20.756 -11.963 5.181 1.00 93.62 443 ILE A O 1
ATOM 3740 N N . ILE A 1 444 ? -20.668 -12.927 3.155 1.00 94.56 444 ILE A N 1
ATOM 3741 C CA . ILE A 1 444 ? -19.282 -12.516 2.886 1.00 94.56 444 ILE A CA 1
ATOM 3742 C C . ILE A 1 444 ? -19.168 -10.987 2.837 1.00 94.56 444 ILE A C 1
ATOM 3744 O O . ILE A 1 444 ? -18.240 -10.417 3.410 1.00 94.56 444 ILE A O 1
ATOM 3748 N N . ILE A 1 445 ? -20.119 -10.310 2.194 1.00 92.62 445 ILE A N 1
ATOM 3749 C CA . ILE A 1 445 ? -20.160 -8.846 2.130 1.00 92.62 445 ILE A CA 1
ATOM 3750 C C . ILE A 1 445 ? -20.349 -8.250 3.525 1.00 92.62 445 ILE A C 1
ATOM 3752 O O . ILE A 1 445 ? -19.576 -7.374 3.896 1.00 92.62 445 ILE A O 1
ATOM 3756 N N . GLN A 1 446 ? -21.281 -8.764 4.333 1.00 93.94 446 GLN A N 1
ATOM 3757 C CA . GLN A 1 446 ? -21.486 -8.318 5.717 1.00 93.94 446 GLN A CA 1
ATOM 3758 C C . GLN A 1 446 ? -20.217 -8.457 6.569 1.00 93.94 446 GLN A C 1
ATOM 3760 O O . GLN A 1 446 ? -19.875 -7.540 7.319 1.00 93.94 446 GLN A O 1
ATOM 3765 N N . ALA A 1 447 ? -19.480 -9.564 6.429 1.00 95.06 447 ALA A N 1
ATOM 3766 C CA . ALA A 1 447 ? -18.213 -9.764 7.131 1.00 95.06 447 ALA A CA 1
ATOM 3767 C C . ALA A 1 447 ? -17.168 -8.693 6.768 1.00 95.06 447 ALA A C 1
ATOM 3769 O O . ALA A 1 447 ? -16.508 -8.138 7.651 1.00 95.06 447 ALA A O 1
ATOM 3770 N N . ILE A 1 448 ? -17.050 -8.352 5.483 1.00 95.44 448 ILE A N 1
ATOM 3771 C CA . ILE A 1 448 ? -16.118 -7.321 5.001 1.00 95.44 448 ILE A CA 1
ATOM 3772 C C . ILE A 1 448 ? -16.589 -5.926 5.403 1.00 95.44 448 ILE A C 1
ATOM 3774 O O . ILE A 1 448 ? -15.772 -5.114 5.822 1.00 95.44 448 ILE A O 1
ATOM 3778 N N . SER A 1 449 ? -17.889 -5.643 5.327 1.00 95.19 449 SER A N 1
ATOM 3779 C CA . SER A 1 449 ? -18.478 -4.383 5.785 1.00 95.19 449 SER A CA 1
ATOM 3780 C C . SER A 1 449 ? -18.213 -4.150 7.270 1.00 95.19 449 SER A C 1
ATOM 3782 O O . SER A 1 449 ? -17.857 -3.038 7.657 1.00 95.19 449 SER A O 1
ATOM 3784 N N . ALA A 1 450 ? -18.314 -5.191 8.100 1.00 95.56 450 ALA A N 1
ATOM 3785 C CA . ALA A 1 450 ? -17.977 -5.105 9.517 1.00 95.56 450 ALA A CA 1
ATOM 3786 C C . ALA A 1 450 ? -16.474 -4.859 9.743 1.00 95.56 450 ALA A C 1
ATOM 3788 O O . ALA A 1 450 ? -16.117 -4.018 10.567 1.00 95.56 450 ALA A O 1
ATOM 3789 N N . TRP A 1 451 ? -15.595 -5.526 8.986 1.00 95.69 451 TRP A N 1
ATOM 3790 C CA . TRP A 1 451 ? -14.145 -5.277 9.018 1.00 95.69 451 TRP A CA 1
ATOM 3791 C C . TRP A 1 451 ? -13.791 -3.840 8.598 1.00 95.69 451 TRP A C 1
ATOM 3793 O O . TRP A 1 451 ? -13.062 -3.149 9.313 1.00 95.69 451 TRP A O 1
ATOM 3803 N N . LEU A 1 452 ? -14.381 -3.344 7.503 1.00 94.38 452 LEU A N 1
ATOM 3804 C CA . LEU A 1 452 ? -14.219 -1.965 7.034 1.00 94.38 452 LEU A CA 1
ATOM 3805 C C . LEU A 1 452 ? -14.717 -0.958 8.072 1.00 94.38 452 LEU A C 1
ATOM 3807 O O . LEU A 1 452 ? -14.013 -0.007 8.402 1.00 94.38 452 LEU A O 1
ATOM 3811 N N . TYR A 1 453 ? -15.909 -1.168 8.631 1.00 94.25 453 TYR A N 1
ATOM 3812 C CA . TYR A 1 453 ? -16.444 -0.304 9.680 1.00 94.25 453 TYR A CA 1
ATOM 3813 C C . TYR A 1 453 ? -15.519 -0.245 10.897 1.00 94.25 453 TYR A C 1
ATOM 3815 O O . TYR A 1 453 ? -15.222 0.843 11.401 1.00 94.25 453 TYR A O 1
ATOM 3823 N N . LYS A 1 454 ? -15.023 -1.402 11.344 1.00 92.19 454 LYS A N 1
ATOM 3824 C CA . LYS A 1 454 ? -14.159 -1.478 12.516 1.00 92.19 454 LYS A CA 1
ATOM 3825 C C . LYS A 1 454 ? -12.837 -0.745 12.303 1.00 92.19 454 LYS A C 1
ATOM 3827 O O . LYS A 1 454 ? -12.458 0.059 13.150 1.00 92.19 454 LYS A O 1
ATOM 3832 N N . GLY A 1 455 ? -12.165 -0.978 11.175 1.00 89.38 455 GLY A N 1
ATOM 3833 C CA . GLY A 1 455 ? -10.882 -0.336 10.883 1.00 89.38 455 GLY A CA 1
ATOM 3834 C C . GLY A 1 455 ? -10.992 1.143 10.497 1.00 89.38 455 GLY A C 1
ATOM 3835 O O . GLY A 1 455 ? -10.074 1.907 10.778 1.00 89.38 455 GLY A O 1
ATOM 3836 N N . CYS A 1 456 ? -12.097 1.581 9.883 1.00 88.44 456 CYS A N 1
ATOM 3837 C CA . CYS A 1 456 ? -12.240 2.968 9.423 1.00 88.44 456 CYS A CA 1
ATOM 3838 C C . CYS A 1 456 ? -12.922 3.901 10.434 1.00 88.44 456 CYS A C 1
ATOM 3840 O O . CYS A 1 456 ? -12.567 5.077 10.497 1.00 88.44 456 CYS A O 1
ATOM 3842 N N . TRP A 1 457 ? -13.918 3.418 11.187 1.00 88.38 457 TRP A N 1
ATOM 3843 C CA . TRP A 1 457 ? -14.871 4.295 11.885 1.00 88.38 457 TRP A CA 1
ATOM 3844 C C . TRP A 1 457 ? -15.030 4.020 13.372 1.00 88.38 457 TRP A C 1
ATOM 3846 O O . TRP A 1 457 ? -15.257 4.968 14.123 1.00 88.38 457 TRP A O 1
ATOM 3856 N N . MET A 1 458 ? -14.893 2.768 13.822 1.00 88.81 458 MET A N 1
ATOM 3857 C CA . MET A 1 458 ? -15.128 2.416 15.229 1.00 88.81 458 MET A CA 1
ATOM 3858 C C . MET A 1 458 ? -14.304 3.295 16.175 1.00 88.81 458 MET A C 1
ATOM 3860 O O . MET A 1 458 ? -14.874 3.902 17.082 1.00 88.81 458 MET A O 1
ATOM 3864 N N . ASN A 1 459 ? -13.004 3.439 15.895 1.00 81.44 459 ASN A N 1
ATOM 3865 C CA . ASN A 1 459 ? -12.091 4.252 16.698 1.00 81.44 459 ASN A CA 1
ATOM 3866 C C . ASN A 1 459 ? -12.375 5.754 16.602 1.00 81.44 459 ASN A C 1
ATOM 3868 O O . ASN A 1 459 ? -12.102 6.464 17.556 1.00 81.44 459 ASN A O 1
ATOM 3872 N N . VAL A 1 460 ? -12.968 6.238 15.506 1.00 84.12 460 VAL A N 1
ATOM 3873 C CA . VAL A 1 460 ? -13.346 7.654 15.351 1.00 84.12 460 VAL A CA 1
ATOM 3874 C C . VAL A 1 460 ? -14.541 7.997 16.250 1.00 84.12 460 VAL A C 1
ATOM 3876 O O . VAL A 1 460 ? -14.568 9.053 16.874 1.00 84.12 460 VAL A O 1
ATOM 3879 N N . ILE A 1 461 ? -15.513 7.088 16.368 1.00 86.25 461 ILE A N 1
ATOM 3880 C CA . ILE A 1 461 ? -16.679 7.263 17.253 1.00 86.25 461 ILE A CA 1
ATOM 3881 C C . ILE A 1 461 ? -16.263 7.120 18.720 1.00 86.25 461 ILE A C 1
ATOM 3883 O O . ILE A 1 461 ? -16.681 7.898 19.574 1.00 86.25 461 ILE A O 1
ATOM 3887 N N . SER A 1 462 ? -15.437 6.117 19.028 1.00 81.12 462 SER A N 1
ATOM 3888 C CA . SER A 1 462 ? -14.980 5.849 20.392 1.00 81.12 462 SER A CA 1
ATOM 3889 C C . SER A 1 462 ? -13.687 6.575 20.771 1.00 81.12 462 SER A C 1
ATOM 3891 O O . SER A 1 462 ? -13.076 6.192 21.768 1.00 81.12 462 SER A O 1
ATOM 3893 N N . ALA A 1 463 ? -13.261 7.576 19.997 1.00 68.69 463 ALA A N 1
ATOM 3894 C CA . ALA A 1 463 ? -12.104 8.397 20.325 1.00 68.69 463 ALA A CA 1
ATOM 3895 C C . ALA A 1 463 ? -12.395 9.258 21.560 1.00 68.69 463 ALA A C 1
ATOM 3897 O O . ALA A 1 463 ? -13.481 9.832 21.703 1.00 68.69 463 ALA A O 1
ATOM 3898 N N . GLU A 1 464 ? -11.400 9.386 22.431 1.00 57.47 464 GLU A N 1
ATOM 3899 C CA . GLU A 1 464 ? -11.337 10.481 23.394 1.00 57.47 464 GLU A CA 1
ATOM 3900 C C . GLU A 1 464 ? -11.063 11.751 22.577 1.00 57.47 464 GLU A C 1
ATOM 3902 O O . GLU A 1 464 ? -10.094 11.815 21.820 1.00 57.47 464 GLU A O 1
ATOM 3907 N N . ASN A 1 465 ? -11.977 12.726 22.604 1.00 47.59 465 ASN A N 1
ATOM 3908 C CA . ASN A 1 465 ? -11.858 13.930 21.779 1.00 47.59 465 ASN A CA 1
ATOM 3909 C C . ASN A 1 465 ? -10.662 14.769 22.277 1.00 47.59 465 ASN A C 1
ATOM 3911 O O . ASN A 1 465 ? -10.824 15.619 23.143 1.00 47.59 465 ASN A O 1
ATOM 3915 N N . LEU A 1 466 ? -9.471 14.550 21.717 1.00 39.56 466 LEU A N 1
ATOM 3916 C CA . LEU A 1 466 ? -8.213 15.214 22.102 1.00 39.56 466 LEU A CA 1
ATOM 3917 C C . LEU A 1 466 ? -8.050 16.648 21.553 1.00 39.56 466 LEU A C 1
ATOM 3919 O O . LEU A 1 466 ? -7.071 17.322 21.873 1.00 39.56 466 LEU A O 1
ATOM 3923 N N . ASP A 1 467 ? -8.979 17.127 20.719 1.00 36.97 467 ASP A N 1
ATOM 3924 C CA . ASP A 1 467 ? -8.787 18.353 19.923 1.00 36.97 467 ASP A CA 1
ATOM 3925 C C . ASP A 1 467 ? -9.474 19.612 20.469 1.00 36.97 467 ASP A C 1
ATOM 3927 O O . ASP A 1 467 ? -9.221 20.710 19.965 1.00 36.97 467 ASP A O 1
ATOM 3931 N N . VAL A 1 468 ? -10.288 19.506 21.522 1.00 37.56 468 VAL A N 1
ATOM 3932 C CA . VAL A 1 468 ? -10.864 20.684 22.179 1.00 37.56 468 VAL A CA 1
ATOM 3933 C C . VAL A 1 468 ? -10.476 20.661 23.644 1.00 37.56 468 VAL A C 1
ATOM 3935 O O . VAL A 1 468 ? -10.934 19.823 24.410 1.00 37.56 468 VAL A O 1
ATOM 3938 N N . ILE A 1 469 ? -9.616 21.607 24.019 1.00 33.22 469 ILE A N 1
ATOM 3939 C CA . ILE A 1 469 ? -9.338 21.965 25.408 1.00 33.22 469 ILE A CA 1
ATOM 3940 C C . ILE A 1 469 ? -10.658 22.493 25.990 1.00 33.22 469 ILE A C 1
ATOM 3942 O O . ILE A 1 469 ? -10.922 23.693 25.956 1.00 33.22 469 ILE A O 1
ATOM 3946 N N . THR A 1 470 ? -11.540 21.606 26.443 1.00 34.16 470 THR A N 1
ATOM 3947 C CA . THR A 1 470 ? -12.698 21.981 27.253 1.00 34.16 470 THR A CA 1
ATOM 3948 C C . THR A 1 470 ? -12.350 21.790 28.714 1.00 34.16 470 THR A C 1
ATOM 3950 O O . THR A 1 470 ? -12.013 20.699 29.168 1.00 34.16 470 THR A O 1
ATOM 3953 N N . GLU A 1 471 ? -12.430 22.896 29.444 1.00 37.28 471 GLU A N 1
ATOM 3954 C CA . GLU A 1 471 ? -12.338 22.952 30.891 1.00 37.28 471 GLU A CA 1
ATOM 3955 C C . GLU A 1 471 ? -13.321 21.969 31.539 1.00 37.28 471 GLU A C 1
ATOM 3957 O O . GLU A 1 471 ? -14.523 22.058 31.313 1.00 37.28 471 GLU A O 1
ATOM 3962 N N . LYS A 1 472 ? -12.787 21.109 32.419 1.00 43.53 472 LYS A N 1
ATOM 3963 C CA . LYS A 1 472 ? -13.500 20.298 33.424 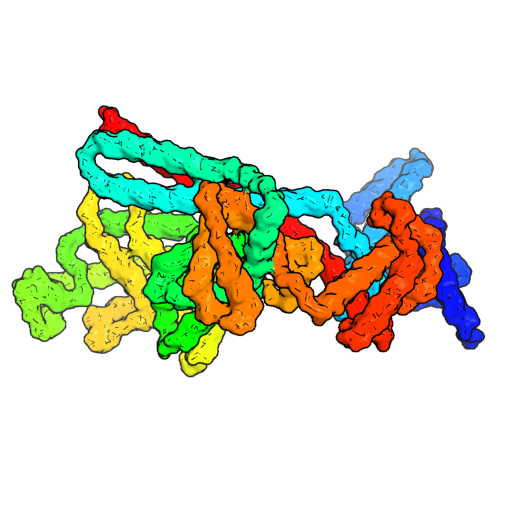1.00 43.53 472 LYS A CA 1
ATOM 3964 C C . LYS A 1 472 ? -14.519 19.287 32.862 1.00 43.53 472 LYS A C 1
ATOM 3966 O O . LYS A 1 472 ? -15.561 19.673 32.354 1.00 43.53 472 LYS A O 1
ATOM 3971 N N . SER A 1 473 ? -14.368 17.998 33.198 1.00 34.00 473 SER A N 1
ATOM 3972 C CA . SER A 1 473 ? -15.322 17.264 34.069 1.00 34.00 473 SER A CA 1
ATOM 3973 C C . SER A 1 473 ? -15.254 15.726 33.955 1.00 34.00 473 SER A C 1
ATOM 3975 O O . SER A 1 473 ? -15.342 15.155 32.883 1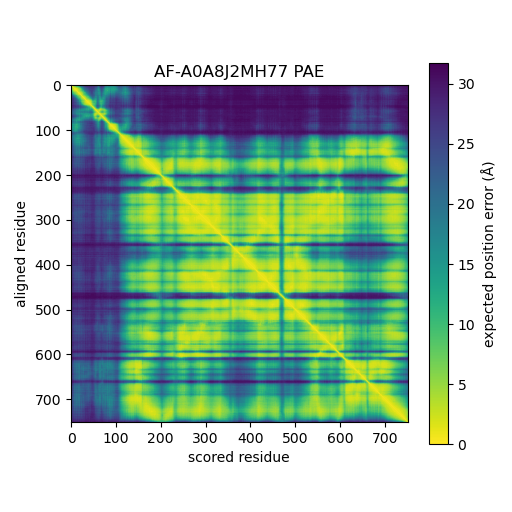.00 34.00 473 SER A O 1
ATOM 3977 N N . LYS A 1 474 ? -15.173 15.055 35.118 1.00 39.88 474 LYS A N 1
ATOM 3978 C CA . LYS A 1 474 ? -15.711 13.712 35.463 1.00 39.88 474 LYS A CA 1
ATOM 3979 C C . LYS A 1 474 ? -16.055 12.778 34.271 1.00 39.88 474 LYS A C 1
ATOM 3981 O O . LYS A 1 474 ? -17.200 12.716 33.832 1.00 39.88 474 LYS A O 1
ATOM 3986 N N . GLU A 1 475 ? -15.087 11.969 33.847 1.00 48.34 475 GLU A N 1
ATOM 3987 C CA . GLU A 1 475 ? -14.920 11.549 32.443 1.00 48.34 475 GLU A CA 1
ATOM 3988 C C . GLU A 1 475 ? -15.194 10.058 32.110 1.00 48.34 475 GLU A C 1
ATOM 3990 O O . GLU A 1 475 ? -14.580 9.497 31.215 1.00 48.34 475 GLU A O 1
ATOM 3995 N N . TYR A 1 476 ? -16.114 9.364 32.792 1.00 54.09 476 TYR A N 1
ATOM 3996 C CA . TYR A 1 476 ? -16.342 7.917 32.539 1.00 54.09 476 TYR A CA 1
ATOM 3997 C C . TYR A 1 476 ? -17.661 7.499 31.838 1.00 54.09 476 TYR A C 1
ATOM 3999 O O . TYR A 1 476 ? -17.644 6.493 31.125 1.00 54.09 476 TYR A O 1
ATOM 4007 N N . PRO A 1 477 ? -18.806 8.209 31.947 1.00 65.38 477 PRO A N 1
ATOM 4008 C CA . PRO A 1 477 ? -20.064 7.733 31.345 1.00 65.38 477 PRO A CA 1
ATOM 4009 C C . PRO A 1 477 ? -20.165 7.894 29.816 1.00 65.38 477 PRO A C 1
ATOM 4011 O O . PRO A 1 477 ? -20.665 7.001 29.134 1.00 65.38 477 PRO A O 1
ATOM 4014 N N . ALA A 1 478 ? -19.693 9.013 29.258 1.00 72.44 478 ALA A N 1
ATOM 4015 C CA . ALA A 1 478 ? -19.938 9.350 27.853 1.00 72.44 478 ALA A CA 1
ATOM 4016 C C . ALA A 1 478 ? -19.159 8.458 26.870 1.00 72.44 478 ALA A C 1
ATOM 4018 O O . ALA A 1 478 ? -19.727 7.960 25.896 1.00 72.44 478 ALA A O 1
ATOM 4019 N N . LEU A 1 479 ? -17.888 8.161 27.162 1.00 77.31 479 LEU A N 1
ATOM 4020 C CA . LEU A 1 479 ? -17.082 7.222 26.376 1.00 77.31 479 LEU A CA 1
ATOM 4021 C C . LEU A 1 479 ? -17.701 5.814 26.355 1.00 77.31 479 LEU A C 1
ATOM 4023 O O . LEU A 1 479 ? -17.718 5.151 25.315 1.00 77.31 479 LEU A O 1
ATOM 4027 N N . ALA A 1 480 ? -18.255 5.361 27.485 1.00 78.44 480 ALA A N 1
ATOM 4028 C CA . ALA A 1 480 ? -18.957 4.081 27.568 1.00 78.44 480 ALA A CA 1
ATOM 4029 C C . ALA A 1 480 ? -20.209 4.055 26.671 1.00 78.44 480 ALA A C 1
ATOM 4031 O O . ALA A 1 480 ? -20.464 3.048 25.999 1.00 78.44 480 ALA A O 1
ATOM 4032 N N . PHE A 1 481 ? -20.952 5.165 26.580 1.00 82.19 481 PHE A N 1
ATOM 4033 C CA . PHE A 1 481 ? -22.071 5.289 25.642 1.00 82.19 481 PHE A CA 1
ATOM 4034 C C . PHE A 1 481 ? -21.612 5.243 24.189 1.00 82.19 481 PHE A C 1
ATOM 4036 O O . PHE A 1 481 ? -22.167 4.459 23.423 1.00 82.19 481 PHE A O 1
ATOM 4043 N N . ARG A 1 482 ? -20.567 5.988 23.811 1.00 86.31 482 ARG A N 1
ATOM 4044 C CA . ARG A 1 482 ? -20.017 5.953 22.442 1.00 86.31 482 ARG A CA 1
ATOM 4045 C C . ARG A 1 482 ? -19.571 4.551 22.040 1.00 86.31 482 ARG A C 1
ATOM 4047 O O . ARG A 1 482 ? -19.920 4.087 20.958 1.00 86.31 482 ARG A O 1
ATOM 4054 N N . LYS A 1 483 ? -18.876 3.832 22.930 1.00 86.38 483 LYS A N 1
ATOM 4055 C CA . LYS A 1 483 ? -18.488 2.425 22.714 1.00 86.38 483 LYS A CA 1
ATOM 4056 C C . LYS A 1 483 ? -19.709 1.518 22.534 1.00 86.38 483 LYS A C 1
ATOM 4058 O O . LYS A 1 483 ? -19.706 0.660 21.655 1.00 86.38 483 LYS A O 1
ATOM 4063 N N . THR A 1 484 ? -20.765 1.727 23.321 1.00 88.19 484 THR A N 1
ATOM 4064 C CA . THR A 1 484 ? -22.018 0.958 23.214 1.00 88.19 484 THR A CA 1
ATOM 4065 C C . THR A 1 484 ? -22.743 1.234 21.897 1.00 88.19 484 THR A C 1
ATOM 4067 O O . THR A 1 484 ? -23.141 0.294 21.214 1.00 88.19 484 THR A O 1
ATOM 4070 N N . ILE A 1 485 ? -22.866 2.506 21.510 1.00 91.88 485 ILE A N 1
ATOM 4071 C CA . ILE A 1 485 ? -23.465 2.934 20.239 1.00 91.88 485 ILE A CA 1
ATOM 4072 C C . ILE A 1 485 ? -22.677 2.347 19.064 1.00 91.88 485 ILE A C 1
ATOM 4074 O O . ILE A 1 485 ? -23.259 1.711 18.191 1.00 91.88 485 ILE A O 1
ATOM 4078 N N . SER A 1 486 ? -21.351 2.487 19.080 1.00 93.31 486 SER A N 1
ATOM 4079 C CA . SER A 1 486 ? -20.467 1.972 18.032 1.00 93.31 486 SER A CA 1
ATOM 4080 C C . SER A 1 486 ? -20.575 0.450 17.873 1.00 93.31 486 SER A C 1
ATOM 4082 O O . SER A 1 486 ? -20.658 -0.055 16.753 1.00 93.31 486 SER A O 1
ATOM 4084 N N . LYS A 1 487 ? -20.670 -0.288 18.987 1.00 91.88 487 LYS A N 1
ATOM 4085 C CA . LYS A 1 487 ? -20.883 -1.741 18.975 1.00 91.88 487 LYS A CA 1
ATOM 4086 C C . LYS A 1 487 ? -22.275 -2.131 18.476 1.00 91.88 487 LYS A C 1
ATOM 4088 O O . LYS A 1 487 ? -22.413 -3.150 17.807 1.00 91.88 487 LYS A O 1
ATOM 4093 N N . PHE A 1 488 ? -23.302 -1.336 18.778 1.00 94.31 488 PHE A N 1
ATOM 4094 C CA . PHE A 1 488 ? -24.647 -1.553 18.245 1.00 94.31 488 PHE A CA 1
ATOM 4095 C C . PHE A 1 488 ? -24.703 -1.329 16.727 1.00 94.31 488 PHE A C 1
ATOM 4097 O O . PHE A 1 488 ? -25.353 -2.103 16.028 1.00 94.31 488 PHE A O 1
ATOM 4104 N N . ILE A 1 489 ? -23.970 -0.343 16.198 1.00 96.50 489 ILE A N 1
ATOM 4105 C CA . ILE A 1 489 ? -23.815 -0.143 14.748 1.00 96.50 489 ILE A CA 1
ATOM 4106 C C . ILE A 1 489 ? -23.118 -1.352 14.108 1.00 96.50 489 ILE A C 1
ATOM 4108 O O . ILE A 1 489 ? -23.630 -1.875 13.125 1.00 96.50 489 ILE A O 1
ATOM 4112 N N . GLU A 1 490 ? -22.021 -1.860 14.685 1.00 94.81 490 GLU A N 1
ATOM 4113 C CA . GLU A 1 490 ? -21.354 -3.089 14.207 1.00 94.81 490 GLU A CA 1
ATOM 4114 C C . GLU A 1 490 ? -22.324 -4.283 14.160 1.00 94.81 490 GLU A C 1
ATOM 4116 O O . GLU A 1 490 ? -22.420 -4.975 13.147 1.00 94.81 490 GLU A O 1
ATOM 4121 N N . TYR A 1 491 ? -23.090 -4.492 15.237 1.00 93.31 491 TYR A N 1
ATOM 4122 C CA . TYR A 1 491 ? -24.129 -5.528 15.316 1.00 93.31 491 TYR A CA 1
ATOM 4123 C C . TYR A 1 491 ? -25.199 -5.360 14.234 1.00 93.31 491 TYR A C 1
ATOM 4125 O O . TYR A 1 491 ? -25.685 -6.343 13.674 1.00 93.31 491 TYR A O 1
ATOM 4133 N N . SER A 1 492 ? -25.543 -4.108 13.931 1.00 96.38 492 SER A N 1
ATOM 4134 C CA . SER A 1 492 ? -26.523 -3.769 12.907 1.00 96.38 492 SER A CA 1
ATOM 4135 C C . SER A 1 492 ? -26.002 -4.051 11.498 1.00 96.38 492 SER A C 1
ATOM 4137 O O . SER A 1 492 ? -26.727 -4.608 10.683 1.00 96.38 492 SER A O 1
ATOM 4139 N N . ILE A 1 493 ? -24.727 -3.765 11.215 1.00 95.88 493 ILE A N 1
ATOM 4140 C CA . ILE A 1 493 ? -24.080 -4.097 9.931 1.00 95.88 493 ILE A CA 1
ATOM 4141 C C . ILE A 1 493 ? -24.110 -5.608 9.678 1.00 95.88 493 ILE A C 1
ATOM 4143 O O . ILE A 1 493 ? -24.379 -6.038 8.561 1.00 95.88 493 ILE A O 1
ATOM 4147 N N . LEU A 1 494 ? -23.901 -6.414 10.719 1.00 94.38 494 LEU A N 1
ATOM 4148 C CA . LEU A 1 494 ? -23.983 -7.878 10.654 1.00 94.38 494 LEU A CA 1
ATOM 4149 C C . LEU A 1 494 ? -25.424 -8.415 10.604 1.00 94.38 494 LEU A C 1
ATOM 4151 O O . LEU A 1 494 ? -25.625 -9.621 10.496 1.00 94.38 494 LEU A O 1
ATOM 4155 N N . ASN A 1 495 ? -26.424 -7.535 10.702 1.00 94.06 495 ASN A N 1
ATOM 4156 C CA . ASN A 1 495 ? -27.844 -7.872 10.773 1.00 94.06 495 ASN A CA 1
ATOM 4157 C C . ASN A 1 495 ? -28.194 -8.853 11.912 1.00 94.06 495 ASN A C 1
ATOM 4159 O O . ASN A 1 495 ? -29.066 -9.714 11.783 1.00 94.06 495 ASN A O 1
ATOM 4163 N N . PHE A 1 496 ? -27.505 -8.743 13.050 1.00 91.44 496 PHE A N 1
ATOM 4164 C CA . PHE A 1 496 ? -27.753 -9.592 14.214 1.00 91.44 496 PHE A CA 1
ATOM 4165 C C . PHE A 1 496 ? -28.938 -9.066 15.031 1.00 91.44 496 PHE A C 1
ATOM 4167 O O . PHE A 1 496 ? -28.771 -8.307 15.986 1.00 91.44 496 PHE A O 1
ATOM 4174 N N . GLY A 1 497 ? -30.147 -9.478 14.644 1.00 88.00 497 GLY A N 1
ATOM 4175 C CA . GLY A 1 497 ? -31.386 -9.164 15.357 1.00 88.00 497 GLY A CA 1
ATOM 4176 C C . GLY A 1 497 ? -31.582 -9.950 16.660 1.00 88.00 497 GLY A C 1
ATOM 4177 O O . GLY A 1 497 ? -30.971 -10.992 16.900 1.00 88.00 497 GLY A O 1
ATOM 4178 N N . TYR A 1 498 ? -32.490 -9.461 17.502 1.00 89.75 498 TYR A N 1
ATOM 4179 C CA . TYR A 1 498 ? -32.959 -10.154 18.701 1.00 89.75 498 TYR A CA 1
ATOM 4180 C C . TYR A 1 498 ? -34.156 -11.053 18.368 1.00 89.75 498 TYR A C 1
ATOM 4182 O O . TYR A 1 498 ? -35.118 -10.607 17.739 1.00 89.75 498 TYR A O 1
ATOM 4190 N N . GLY A 1 499 ? -34.070 -12.327 18.763 1.00 87.19 499 GLY A N 1
ATOM 4191 C CA . GLY A 1 499 ? -35.134 -13.323 18.602 1.00 87.19 499 GLY A CA 1
ATOM 4192 C C . GLY A 1 499 ? -36.026 -13.468 19.841 1.00 87.19 499 GLY A C 1
ATOM 4193 O O . GLY A 1 499 ? -35.942 -12.687 20.788 1.00 87.19 499 GLY A O 1
ATOM 4194 N N . ALA A 1 500 ? -36.854 -14.518 19.866 1.00 85.56 500 ALA A N 1
ATOM 4195 C CA . ALA A 1 500 ? -37.811 -14.777 20.952 1.00 85.56 500 ALA A CA 1
ATOM 4196 C C . ALA A 1 500 ? -37.155 -14.914 22.342 1.00 85.56 500 ALA A C 1
ATOM 4198 O O . ALA A 1 500 ? -37.729 -14.485 23.339 1.00 85.56 500 ALA A O 1
ATOM 4199 N N . GLU A 1 501 ? -35.925 -15.430 22.410 1.00 85.06 501 GLU A N 1
ATOM 4200 C CA . GLU A 1 501 ? -35.161 -15.570 23.661 1.00 85.06 501 GLU A CA 1
ATOM 4201 C C . GLU A 1 501 ? -34.819 -14.232 24.329 1.00 85.06 501 GLU A C 1
ATOM 4203 O O . GLU A 1 501 ? -34.572 -14.189 25.532 1.00 85.06 501 GLU A O 1
ATOM 4208 N N . LYS A 1 502 ? -34.789 -13.135 23.561 1.00 87.38 502 LYS A N 1
ATOM 4209 C CA . LYS A 1 502 ? -34.526 -11.771 24.045 1.00 87.38 502 LYS A CA 1
ATOM 4210 C C . LYS A 1 502 ? -35.633 -10.812 23.623 1.00 87.38 502 LYS A C 1
ATOM 4212 O O . LYS A 1 502 ? -35.361 -9.682 23.217 1.00 87.38 502 LYS A O 1
ATOM 4217 N N . TYR A 1 503 ? -36.882 -11.261 23.748 1.00 88.06 503 TYR A N 1
ATOM 4218 C CA . TYR A 1 503 ? -38.062 -10.555 23.243 1.00 88.06 503 TYR A CA 1
ATOM 4219 C C . TYR A 1 503 ? -38.152 -9.081 23.694 1.00 88.06 503 TYR A C 1
ATOM 4221 O O . TYR A 1 503 ? -38.615 -8.226 22.941 1.00 88.06 503 TYR A O 1
ATOM 4229 N N . TRP A 1 504 ? -37.661 -8.750 24.896 1.00 86.75 504 TRP A N 1
ATOM 4230 C CA . TRP A 1 504 ? -37.671 -7.389 25.456 1.00 86.75 504 TRP A CA 1
ATOM 4231 C C . TRP A 1 504 ? -36.805 -6.384 24.666 1.00 86.75 504 TRP A C 1
ATOM 4233 O O . TRP A 1 504 ? -36.980 -5.165 24.807 1.00 86.75 504 TRP A O 1
ATOM 4243 N N . LEU A 1 505 ? -35.902 -6.871 23.805 1.00 90.12 505 LEU A N 1
ATOM 4244 C CA . LEU A 1 505 ? -35.045 -6.078 22.917 1.00 90.12 505 LEU A CA 1
ATOM 4245 C C . LEU A 1 505 ? -35.537 -6.029 21.462 1.00 90.12 505 LEU A C 1
ATOM 4247 O O . LEU A 1 505 ? -34.972 -5.265 20.684 1.00 90.12 505 LEU A O 1
ATOM 4251 N N . ASN A 1 506 ? -36.597 -6.754 21.086 1.00 91.19 506 ASN A N 1
ATOM 4252 C CA . ASN A 1 506 ? -37.056 -6.850 19.688 1.00 91.19 506 ASN A CA 1
ATOM 4253 C C . ASN A 1 506 ? -37.384 -5.496 19.047 1.00 91.19 506 ASN A C 1
ATOM 4255 O O . ASN A 1 506 ? -37.237 -5.340 17.839 1.00 91.19 506 ASN A O 1
ATOM 4259 N N . SER A 1 507 ? -37.766 -4.492 19.844 1.00 91.00 507 SER A N 1
ATOM 4260 C CA . SER A 1 507 ? -37.996 -3.128 19.351 1.00 91.00 507 SER A CA 1
ATOM 4261 C C . SER A 1 507 ? -36.743 -2.474 18.745 1.00 91.00 507 SER A C 1
ATOM 4263 O O . SER A 1 507 ? -36.860 -1.485 18.037 1.00 91.00 507 SER A O 1
ATOM 4265 N N . LEU A 1 508 ? -35.542 -2.998 19.017 1.00 93.62 508 LEU A N 1
ATOM 4266 C CA . LEU A 1 508 ? -34.287 -2.533 18.416 1.00 93.62 508 LEU A CA 1
ATOM 4267 C C . LEU A 1 508 ? -34.082 -3.055 16.984 1.00 93.62 508 LEU A C 1
ATOM 4269 O O . LEU A 1 508 ? -33.289 -2.474 16.244 1.00 93.62 508 LEU A O 1
ATOM 4273 N N . ASN A 1 509 ? -34.791 -4.116 16.576 1.00 94.56 509 ASN A N 1
ATOM 4274 C CA . ASN A 1 509 ? -34.609 -4.752 15.266 1.00 94.56 509 ASN A CA 1
ATOM 4275 C C . ASN A 1 509 ? -34.951 -3.810 14.097 1.00 94.56 509 ASN A C 1
ATOM 4277 O O . ASN A 1 509 ? -34.363 -3.921 13.024 1.00 94.56 509 ASN A O 1
ATOM 4281 N N . GLU A 1 510 ? -35.848 -2.842 14.304 1.00 93.62 510 GLU A N 1
ATOM 4282 C CA . GLU A 1 510 ? -36.157 -1.807 13.307 1.00 93.62 510 GLU A CA 1
ATOM 4283 C C . GLU A 1 510 ? -34.936 -0.919 13.010 1.00 93.62 510 GLU A C 1
ATOM 4285 O O . GLU A 1 510 ? -34.608 -0.658 11.855 1.00 93.62 510 GLU A O 1
ATOM 4290 N N . ALA A 1 511 ? -34.196 -0.508 14.045 1.00 94.62 511 ALA A N 1
ATOM 4291 C CA . ALA A 1 511 ? -32.965 0.256 13.854 1.00 94.62 511 ALA A CA 1
ATOM 4292 C C . ALA A 1 511 ? -31.853 -0.605 13.231 1.00 94.62 511 ALA A C 1
ATOM 4294 O O . ALA A 1 511 ? -31.138 -0.126 12.354 1.00 94.62 511 ALA A O 1
ATOM 4295 N N . ILE A 1 512 ? -31.741 -1.875 13.640 1.00 96.12 512 ILE A N 1
ATOM 4296 C CA . ILE A 1 512 ? -30.773 -2.837 13.085 1.00 96.12 512 ILE A CA 1
ATOM 4297 C C . ILE A 1 512 ? -30.962 -2.979 11.575 1.00 96.12 512 ILE A C 1
ATOM 4299 O O . ILE A 1 512 ? -30.012 -2.803 10.817 1.00 96.12 512 ILE A O 1
ATOM 4303 N N . THR A 1 513 ? -32.195 -3.233 11.135 1.00 95.50 513 THR A N 1
ATOM 4304 C CA . THR A 1 513 ? -32.523 -3.420 9.714 1.00 95.50 513 THR A CA 1
ATOM 4305 C C . THR A 1 513 ? -32.305 -2.148 8.899 1.00 95.50 513 THR A C 1
ATOM 4307 O O . THR A 1 513 ? -31.734 -2.211 7.810 1.00 95.50 513 THR A O 1
ATOM 4310 N N . LYS A 1 514 ? -32.670 -0.976 9.439 1.00 95.50 514 LYS A N 1
ATOM 4311 C CA . LYS A 1 514 ? -32.397 0.312 8.787 1.00 95.50 514 LYS A CA 1
ATOM 4312 C C . LYS A 1 514 ? -30.894 0.555 8.602 1.00 95.50 514 LYS A C 1
ATOM 4314 O O . LYS A 1 514 ? -30.462 0.883 7.499 1.00 95.50 514 LYS A O 1
ATOM 4319 N N . ILE A 1 515 ? -30.096 0.394 9.659 1.00 96.56 515 ILE A N 1
ATOM 4320 C CA . ILE A 1 515 ? -28.641 0.607 9.604 1.00 96.56 515 ILE A CA 1
ATOM 4321 C C . ILE A 1 515 ? -27.987 -0.420 8.673 1.00 96.56 515 ILE A C 1
ATOM 4323 O O . ILE A 1 515 ? -27.123 -0.044 7.882 1.00 96.56 515 ILE A O 1
ATOM 4327 N N . ASN A 1 516 ? -28.427 -1.684 8.715 1.00 95.50 516 ASN A N 1
ATOM 4328 C CA . ASN A 1 516 ? -27.957 -2.732 7.813 1.00 95.50 516 ASN A CA 1
ATOM 4329 C C . ASN A 1 516 ? -28.133 -2.318 6.347 1.00 95.50 516 ASN A C 1
ATOM 4331 O O . ASN A 1 516 ? -27.144 -2.272 5.620 1.00 95.50 516 ASN A O 1
ATOM 4335 N N . ALA A 1 517 ? -29.342 -1.906 5.953 1.00 93.44 517 ALA A N 1
ATOM 4336 C CA . ALA A 1 517 ? -29.652 -1.521 4.578 1.00 93.44 517 ALA A CA 1
ATOM 4337 C C . ALA A 1 517 ? -28.800 -0.341 4.074 1.00 93.44 517 ALA A C 1
ATOM 4339 O O . ALA A 1 517 ? -28.266 -0.386 2.965 1.00 93.44 517 ALA A O 1
ATOM 4340 N N . ILE A 1 518 ? -28.628 0.708 4.889 1.00 93.56 518 ILE A N 1
ATOM 4341 C CA . ILE A 1 518 ? -27.810 1.872 4.501 1.00 93.56 518 ILE A CA 1
ATOM 4342 C C . ILE A 1 518 ? -26.326 1.477 4.420 1.00 93.56 518 ILE A C 1
ATOM 4344 O O . ILE A 1 518 ? -25.631 1.858 3.477 1.00 93.56 518 ILE A O 1
ATOM 4348 N N . SER A 1 519 ? -25.834 0.673 5.370 1.00 93.19 519 SER A N 1
ATOM 4349 C CA . SER A 1 519 ? -24.445 0.199 5.365 1.00 93.19 519 SER A CA 1
ATOM 4350 C C . SER A 1 519 ? -24.142 -0.723 4.181 1.00 93.19 519 SER A C 1
ATOM 4352 O O . SER A 1 519 ? -23.078 -0.614 3.568 1.00 93.19 519 SER A O 1
ATOM 4354 N N . GLU A 1 520 ? -25.088 -1.591 3.815 1.00 90.56 520 GLU A N 1
ATOM 4355 C CA . GLU A 1 520 ? -24.977 -2.480 2.667 1.00 90.56 520 GLU A CA 1
ATOM 4356 C C . GLU A 1 520 ? -24.905 -1.659 1.384 1.00 90.56 520 GLU A C 1
ATOM 4358 O O . GLU A 1 520 ? -23.977 -1.845 0.602 1.00 90.56 520 GLU A O 1
ATOM 4363 N N . TRP A 1 521 ? -25.805 -0.689 1.203 1.00 89.06 521 TRP A N 1
ATOM 4364 C CA . TRP A 1 521 ? -25.774 0.210 0.049 1.00 89.06 521 TRP A CA 1
ATOM 4365 C C . TRP A 1 521 ? -24.426 0.937 -0.090 1.00 89.06 521 TRP A C 1
ATOM 4367 O O . TRP A 1 521 ? -23.862 1.002 -1.187 1.00 89.06 521 TRP A O 1
ATOM 4377 N N . HIS A 1 522 ? -23.878 1.429 1.024 1.00 89.81 522 HIS A N 1
ATOM 4378 C CA . HIS A 1 522 ? -22.600 2.141 1.061 1.00 89.81 522 HIS A CA 1
ATOM 4379 C C . HIS A 1 522 ? -21.416 1.254 0.660 1.00 89.81 522 HIS A C 1
ATOM 4381 O O . HIS A 1 522 ? -20.626 1.611 -0.219 1.00 89.81 522 HIS A O 1
ATOM 4387 N N . PHE A 1 523 ? -21.293 0.074 1.273 1.00 89.81 523 PHE A N 1
ATOM 4388 C CA . PHE A 1 523 ? -20.142 -0.807 1.066 1.00 89.81 523 PHE A CA 1
ATOM 4389 C C . PHE A 1 523 ? -20.258 -1.698 -0.176 1.00 89.81 523 PHE A C 1
ATOM 4391 O O . PHE A 1 523 ? -19.238 -2.011 -0.785 1.00 89.81 523 PHE A O 1
ATOM 4398 N N . MET A 1 524 ? -21.462 -2.071 -0.616 1.00 85.56 524 MET A N 1
ATOM 4399 C CA . MET A 1 524 ? -21.659 -2.888 -1.822 1.00 85.56 524 MET A CA 1
ATOM 4400 C C . MET A 1 524 ? -21.053 -2.231 -3.055 1.00 85.56 524 MET A C 1
ATOM 4402 O O . MET A 1 524 ? -20.296 -2.861 -3.796 1.00 85.56 524 MET A O 1
ATOM 4406 N N . LYS A 1 525 ? -21.326 -0.936 -3.252 1.00 75.81 525 LYS A N 1
ATOM 4407 C CA . LYS A 1 525 ? -20.762 -0.175 -4.372 1.00 75.81 525 LYS A CA 1
ATOM 4408 C C . LYS A 1 525 ? -19.232 -0.187 -4.343 1.00 75.81 525 LYS A C 1
ATOM 4410 O O . LYS A 1 525 ? -18.604 -0.235 -5.393 1.00 75.81 525 LYS A O 1
ATOM 4415 N N . PHE A 1 526 ? -18.645 -0.178 -3.152 1.00 80.69 526 PHE A N 1
ATOM 4416 C CA . PHE A 1 526 ? -17.203 -0.195 -2.945 1.00 80.69 526 PHE A CA 1
ATOM 4417 C C . PHE A 1 526 ? -16.569 -1.580 -3.185 1.00 80.69 526 PHE A C 1
ATOM 4419 O O . PHE A 1 526 ? -15.519 -1.669 -3.818 1.00 80.69 526 PHE A O 1
ATOM 4426 N N . ILE A 1 527 ? -17.216 -2.656 -2.726 1.00 82.56 527 ILE A N 1
ATOM 4427 C CA . ILE A 1 527 ? -16.688 -4.035 -2.731 1.00 82.56 527 ILE A CA 1
ATOM 4428 C C . ILE A 1 527 ? -16.935 -4.767 -4.067 1.00 82.56 527 ILE A C 1
ATOM 4430 O O . ILE A 1 527 ? -16.206 -5.700 -4.416 1.00 82.56 527 ILE A O 1
ATOM 4434 N N . VAL A 1 528 ? -17.984 -4.405 -4.810 1.00 79.44 528 VAL A N 1
ATOM 4435 C CA . VAL A 1 528 ? -18.397 -5.138 -6.024 1.00 79.44 528 VAL A CA 1
ATOM 4436 C C . VAL A 1 528 ? -17.763 -4.579 -7.304 1.00 79.44 528 VAL A C 1
ATOM 4438 O O . VAL A 1 528 ? -17.665 -5.293 -8.299 1.00 79.44 528 VAL A O 1
ATOM 4441 N N . GLN A 1 529 ? -17.285 -3.334 -7.290 1.00 76.69 529 GLN A N 1
ATOM 4442 C CA . GLN A 1 529 ? -16.616 -2.722 -8.441 1.00 76.69 529 GLN A CA 1
ATOM 4443 C C . GLN A 1 529 ? -15.278 -3.390 -8.786 1.00 76.69 529 GLN A C 1
ATOM 4445 O O . GLN A 1 529 ? -14.605 -3.955 -7.925 1.00 76.69 529 GLN A O 1
ATOM 4450 N N . ASN A 1 530 ? -14.857 -3.254 -10.050 1.00 78.25 530 ASN A N 1
ATOM 4451 C CA . ASN A 1 530 ? -13.536 -3.705 -10.487 1.00 78.25 530 ASN A CA 1
ATOM 4452 C C . ASN A 1 530 ? -12.448 -3.028 -9.638 1.00 78.25 530 ASN A C 1
ATOM 4454 O O . ASN A 1 530 ? -12.421 -1.790 -9.586 1.00 78.25 530 ASN A O 1
ATOM 4458 N N . PRO A 1 531 ? -11.564 -3.800 -8.980 1.00 77.50 531 PRO A N 1
ATOM 4459 C CA . PRO A 1 531 ? -10.519 -3.227 -8.151 1.00 77.50 531 PRO A CA 1
ATOM 4460 C C . PRO A 1 531 ? -9.560 -2.396 -9.015 1.00 77.50 531 PRO A C 1
ATOM 4462 O O . PRO A 1 531 ? -9.434 -2.642 -10.220 1.00 77.50 531 PRO A O 1
ATOM 4465 N N . PRO A 1 532 ? -8.876 -1.406 -8.422 1.00 80.69 532 PRO A N 1
ATOM 4466 C CA . PRO A 1 532 ? -7.804 -0.714 -9.120 1.00 80.69 532 PRO A CA 1
ATOM 4467 C C . PRO A 1 532 ? -6.710 -1.722 -9.492 1.00 80.69 532 PRO A C 1
ATOM 4469 O O . PRO A 1 532 ? -6.477 -2.703 -8.781 1.00 80.69 532 PRO A O 1
ATOM 4472 N N . VAL A 1 533 ? -6.061 -1.500 -10.634 1.00 82.75 533 VAL A N 1
ATOM 4473 C CA . VAL A 1 533 ? -5.032 -2.413 -11.138 1.00 82.75 533 VAL A CA 1
ATOM 4474 C C . VAL A 1 533 ? -3.715 -2.100 -10.439 1.00 82.75 533 VAL A C 1
ATOM 4476 O O . VAL A 1 533 ? -3.007 -1.173 -10.824 1.00 82.75 533 VAL A O 1
ATOM 4479 N N . TYR A 1 534 ? -3.395 -2.894 -9.422 1.00 85.81 534 TYR A N 1
ATOM 4480 C CA . TYR A 1 534 ? -2.055 -2.983 -8.857 1.00 85.81 534 TYR A CA 1
ATOM 4481 C C . TYR A 1 534 ? -1.399 -4.260 -9.363 1.00 85.81 534 TYR A C 1
ATOM 4483 O O . TYR A 1 534 ? -1.936 -5.355 -9.193 1.00 85.81 534 TYR A O 1
ATOM 4491 N N . SER A 1 535 ? -0.250 -4.123 -10.014 1.00 81.31 535 SER A N 1
ATOM 4492 C CA . SER A 1 535 ? 0.467 -5.257 -10.588 1.00 81.31 535 SER A CA 1
ATOM 4493 C C . SER A 1 535 ? 1.966 -5.076 -10.448 1.00 81.31 535 SER A C 1
ATOM 4495 O O . SER A 1 535 ? 2.487 -3.977 -10.628 1.00 81.31 535 SER A O 1
ATOM 4497 N N . TYR A 1 536 ? 2.643 -6.182 -10.169 1.00 86.31 536 TYR A N 1
ATOM 4498 C CA . TYR A 1 536 ? 4.089 -6.299 -10.236 1.00 86.31 536 TYR A CA 1
ATOM 4499 C C . TYR A 1 536 ? 4.411 -7.646 -10.872 1.00 86.31 536 TYR A C 1
ATOM 4501 O O . TYR A 1 536 ? 4.377 -8.693 -10.223 1.00 86.31 536 TYR A O 1
ATOM 4509 N N . ASN A 1 537 ? 4.622 -7.623 -12.182 1.00 85.19 537 ASN A N 1
ATOM 4510 C CA . ASN A 1 537 ? 4.752 -8.827 -12.987 1.00 85.19 537 ASN A CA 1
ATOM 4511 C C . ASN A 1 537 ? 6.226 -9.221 -13.151 1.00 85.19 537 ASN A C 1
ATOM 4513 O O . ASN A 1 537 ? 7.141 -8.471 -12.812 1.00 85.19 537 ASN A O 1
ATOM 4517 N N . ILE A 1 538 ? 6.472 -10.399 -13.735 1.00 80.75 538 ILE A N 1
ATOM 4518 C CA . ILE A 1 538 ? 7.833 -10.884 -14.046 1.00 80.75 538 ILE A CA 1
ATOM 4519 C C . ILE A 1 538 ? 8.618 -9.834 -14.848 1.00 80.75 538 ILE A C 1
ATOM 4521 O O . ILE A 1 538 ? 9.797 -9.607 -14.602 1.00 80.75 538 ILE A O 1
ATOM 4525 N N . GLU A 1 539 ? 7.935 -9.150 -15.763 1.00 77.38 539 GLU A N 1
ATOM 4526 C CA . GLU A 1 539 ? 8.491 -8.080 -16.585 1.00 77.38 539 GLU A CA 1
ATOM 4527 C C . GLU A 1 539 ? 8.977 -6.859 -15.789 1.00 77.38 539 GLU A C 1
ATOM 4529 O O . GLU A 1 539 ? 10.047 -6.323 -16.101 1.00 77.38 539 GLU A O 1
ATOM 4534 N N . ASP A 1 540 ? 8.220 -6.449 -14.767 1.00 82.50 540 ASP A N 1
ATOM 4535 C CA . ASP A 1 540 ? 8.578 -5.353 -13.860 1.00 82.50 540 ASP A CA 1
ATOM 4536 C C . ASP A 1 540 ? 9.753 -5.771 -12.974 1.00 82.50 540 ASP A C 1
ATOM 4538 O O . ASP A 1 540 ? 10.711 -5.020 -12.797 1.00 82.50 540 ASP A O 1
ATOM 4542 N N . LYS A 1 541 ? 9.740 -7.024 -12.504 1.00 82.88 541 LYS A N 1
ATOM 4543 C CA . LYS A 1 541 ? 10.844 -7.617 -11.744 1.00 82.88 541 LYS A CA 1
ATOM 4544 C C . LYS A 1 541 ? 12.137 -7.661 -12.549 1.00 82.88 541 LYS A C 1
ATOM 4546 O O . LYS A 1 541 ? 13.198 -7.368 -12.012 1.00 82.88 541 LYS A O 1
ATOM 4551 N N . GLU A 1 542 ? 12.087 -8.007 -13.831 1.00 78.50 542 GLU A N 1
ATOM 4552 C CA . GLU A 1 542 ? 13.264 -7.948 -14.703 1.00 78.50 542 GLU A CA 1
ATOM 4553 C C . GLU A 1 542 ? 13.752 -6.516 -14.935 1.00 78.50 542 GLU A C 1
ATOM 4555 O O . GLU A 1 542 ? 14.961 -6.286 -15.002 1.00 78.50 542 GLU A O 1
ATOM 4560 N N . TRP A 1 543 ? 12.834 -5.555 -15.052 1.00 79.38 543 TRP A N 1
ATOM 4561 C CA . TRP A 1 543 ? 13.195 -4.148 -15.193 1.00 79.38 543 TRP A CA 1
ATOM 4562 C C . TRP A 1 543 ? 13.893 -3.616 -13.943 1.00 79.38 543 TRP A C 1
ATOM 4564 O O . TRP A 1 543 ? 14.965 -3.037 -14.052 1.00 79.38 543 TRP A O 1
ATOM 4574 N N . ASP A 1 544 ? 13.364 -3.901 -12.756 1.00 84.50 544 ASP A N 1
ATOM 4575 C CA . ASP A 1 544 ? 13.996 -3.521 -11.490 1.00 84.50 544 ASP A CA 1
ATOM 4576 C C . ASP A 1 544 ? 15.399 -4.139 -11.321 1.00 84.50 544 ASP A C 1
ATOM 4578 O O . ASP A 1 544 ? 16.260 -3.567 -10.653 1.00 84.50 544 ASP A O 1
ATOM 4582 N N . LYS A 1 545 ? 15.642 -5.318 -11.913 1.00 81.38 545 LYS A N 1
ATOM 4583 C CA . LYS A 1 545 ? 16.933 -6.022 -11.841 1.00 81.38 545 LYS A CA 1
ATOM 4584 C C . LYS A 1 545 ? 17.975 -5.500 -12.831 1.00 81.38 545 LYS A C 1
ATOM 4586 O O . LYS A 1 545 ? 19.144 -5.382 -12.466 1.00 81.38 545 LYS A O 1
ATOM 4591 N N . TYR A 1 546 ? 17.583 -5.264 -14.084 1.00 76.12 546 TYR A N 1
ATOM 4592 C CA . TYR A 1 546 ? 18.523 -5.018 -15.193 1.00 76.12 546 TYR A CA 1
ATOM 4593 C C . TYR A 1 546 ? 18.285 -3.706 -15.944 1.00 76.12 546 TYR A C 1
ATOM 4595 O O . TYR A 1 546 ? 19.056 -3.376 -16.851 1.00 76.12 546 TYR A O 1
ATOM 4603 N N . GLY A 1 547 ? 17.214 -2.992 -15.611 1.00 73.44 547 GLY A N 1
ATOM 4604 C CA . GLY A 1 547 ? 16.857 -1.721 -16.214 1.00 73.44 547 GLY A CA 1
ATOM 4605 C C . GLY A 1 547 ? 17.899 -0.632 -15.941 1.00 73.44 547 GLY A C 1
ATOM 4606 O O . GLY A 1 547 ? 18.758 -0.773 -15.063 1.00 73.44 547 GLY A O 1
ATOM 4607 N N . PRO A 1 548 ? 17.859 0.463 -16.716 1.00 71.94 548 PRO A N 1
ATOM 4608 C CA . PRO A 1 548 ? 18.750 1.603 -16.521 1.00 71.94 548 PRO A CA 1
ATOM 4609 C C . PRO A 1 548 ? 18.477 2.343 -15.202 1.00 71.94 548 PRO A C 1
ATOM 4611 O O . PRO A 1 548 ? 19.418 2.848 -14.590 1.00 71.94 548 PRO A O 1
ATOM 4614 N N . TYR A 1 549 ? 17.223 2.348 -14.743 1.00 79.12 549 TYR A N 1
ATOM 4615 C CA . TYR A 1 549 ? 16.779 3.012 -13.519 1.00 79.12 549 TYR A CA 1
ATOM 4616 C C . TYR A 1 549 ? 16.564 1.987 -12.404 1.00 79.12 549 TYR A C 1
ATOM 4618 O O . TYR A 1 549 ? 15.700 1.116 -12.509 1.00 79.12 549 TYR A O 1
ATOM 4626 N N . LYS A 1 550 ? 17.355 2.087 -11.331 1.00 85.12 550 LYS A N 1
ATOM 4627 C CA . LYS A 1 550 ? 17.190 1.246 -10.138 1.00 85.12 550 LYS A CA 1
ATOM 4628 C C . LYS A 1 550 ? 16.120 1.831 -9.212 1.00 85.12 550 LYS A C 1
ATOM 4630 O O . LYS A 1 550 ? 16.082 3.052 -9.065 1.00 85.12 550 LYS A O 1
ATOM 4635 N N . PRO A 1 551 ? 15.311 1.003 -8.526 1.00 91.06 551 PRO A N 1
ATOM 4636 C CA . PRO A 1 551 ? 14.415 1.493 -7.485 1.00 91.06 551 PRO A CA 1
ATOM 4637 C C . PRO A 1 551 ? 15.197 2.208 -6.376 1.00 91.06 551 PRO A C 1
ATOM 4639 O O . PRO A 1 551 ? 16.192 1.682 -5.877 1.00 91.06 551 PRO A O 1
ATOM 4642 N N . VAL A 1 552 ? 14.742 3.397 -5.988 1.00 90.44 552 VAL A N 1
ATOM 4643 C CA . VAL A 1 552 ? 15.403 4.235 -4.980 1.00 90.44 552 VAL A CA 1
ATOM 4644 C C . VAL A 1 552 ? 14.601 4.211 -3.687 1.00 90.44 552 VAL A C 1
ATOM 4646 O O . VAL A 1 552 ? 13.400 4.457 -3.707 1.00 90.44 552 VAL A O 1
ATOM 4649 N N . LEU A 1 553 ? 15.267 3.931 -2.569 1.00 93.19 553 LEU A N 1
ATOM 4650 C CA . LEU A 1 553 ? 14.685 3.943 -1.229 1.00 93.19 553 LEU A CA 1
ATOM 4651 C C . LEU A 1 553 ? 15.387 4.997 -0.374 1.00 93.19 553 LEU A C 1
ATOM 4653 O O . LEU A 1 553 ? 16.596 4.914 -0.163 1.00 93.19 553 LEU A O 1
ATOM 4657 N N . HIS A 1 554 ? 14.622 5.939 0.175 1.00 91.38 554 HIS A N 1
ATOM 4658 C CA . HIS A 1 554 ? 15.107 6.839 1.221 1.00 91.38 554 HIS A CA 1
ATOM 4659 C C . HIS A 1 554 ? 14.581 6.382 2.581 1.00 91.38 554 HIS A C 1
ATOM 4661 O O . HIS A 1 554 ? 13.377 6.201 2.763 1.00 91.38 554 HIS A O 1
ATOM 4667 N N . ILE A 1 555 ? 15.479 6.212 3.546 1.00 90.25 555 ILE A N 1
ATOM 4668 C CA . ILE A 1 555 ? 15.142 5.718 4.884 1.00 90.25 555 ILE A CA 1
ATOM 4669 C C . ILE A 1 555 ? 16.058 6.363 5.927 1.00 90.25 555 ILE A C 1
ATOM 4671 O O . ILE A 1 555 ? 17.190 6.740 5.614 1.00 90.25 555 ILE A O 1
ATOM 4675 N N . THR A 1 556 ? 15.586 6.517 7.166 1.00 88.12 556 THR A N 1
ATOM 4676 C CA . THR A 1 556 ? 16.460 6.966 8.261 1.00 88.12 556 THR A CA 1
ATOM 4677 C C . THR A 1 556 ? 17.331 5.821 8.778 1.00 88.12 556 THR A C 1
ATOM 4679 O O . THR A 1 556 ? 16.926 4.657 8.733 1.00 88.12 556 THR A O 1
ATOM 4682 N N . MET A 1 557 ? 18.509 6.131 9.328 1.00 86.25 557 MET A N 1
ATOM 4683 C CA . MET A 1 557 ? 19.365 5.129 9.986 1.00 86.25 557 MET A CA 1
ATOM 4684 C C . MET A 1 557 ? 18.633 4.383 11.111 1.00 86.25 557 MET A C 1
ATOM 4686 O O . MET A 1 557 ? 18.756 3.163 11.222 1.00 86.25 557 MET A O 1
ATOM 4690 N N . HIS A 1 558 ? 17.789 5.088 11.866 1.00 87.38 558 HIS A N 1
ATOM 4691 C CA . HIS A 1 558 ? 16.930 4.489 12.882 1.00 87.38 558 HIS A CA 1
ATOM 4692 C C . HIS A 1 558 ? 15.942 3.467 12.292 1.00 87.38 558 HIS A C 1
ATOM 4694 O O . HIS A 1 558 ? 15.875 2.324 12.743 1.00 87.38 558 HIS A O 1
ATOM 4700 N N . GLN A 1 559 ? 15.204 3.838 11.237 1.00 90.88 559 GLN A N 1
ATOM 4701 C CA . GLN A 1 559 ? 14.261 2.937 10.558 1.00 90.88 559 GLN A CA 1
ATOM 4702 C C . GLN A 1 559 ? 14.977 1.725 9.949 1.00 90.88 559 GLN A C 1
ATOM 4704 O O . GLN A 1 559 ? 14.479 0.602 10.048 1.00 90.88 559 GLN A O 1
ATOM 4709 N N . LEU A 1 560 ? 16.159 1.932 9.363 1.00 91.56 560 LEU A N 1
ATOM 4710 C CA . LEU A 1 560 ? 17.016 0.867 8.847 1.00 91.56 560 LEU A CA 1
ATOM 4711 C C . LEU A 1 560 ? 17.391 -0.123 9.958 1.00 91.56 560 LEU A C 1
ATOM 4713 O O . LEU A 1 560 ? 17.177 -1.327 9.804 1.00 91.56 560 LEU A O 1
ATOM 4717 N N . ARG A 1 561 ? 17.895 0.383 11.090 1.00 90.75 561 ARG A N 1
ATOM 4718 C CA . ARG A 1 561 ? 18.276 -0.425 12.254 1.00 90.75 561 ARG A CA 1
ATOM 4719 C C . ARG A 1 561 ? 17.099 -1.220 12.801 1.00 90.75 561 ARG A C 1
ATOM 4721 O O . ARG A 1 561 ? 17.215 -2.431 12.950 1.00 90.75 561 ARG A O 1
ATOM 4728 N N . VAL A 1 562 ? 15.975 -0.557 13.077 1.00 91.50 562 VAL A N 1
ATOM 4729 C CA . VAL A 1 562 ? 14.779 -1.191 13.652 1.00 91.50 562 VAL A CA 1
ATOM 4730 C C . VAL A 1 562 ? 14.241 -2.276 12.722 1.00 91.50 562 VAL A C 1
ATOM 4732 O O . VAL A 1 562 ? 13.925 -3.374 13.178 1.00 91.50 562 VAL A O 1
ATOM 4735 N N . THR A 1 563 ? 14.184 -2.004 11.417 1.00 93.38 563 THR A N 1
ATOM 4736 C CA . THR A 1 563 ? 13.701 -2.973 10.423 1.00 93.38 563 THR A CA 1
ATOM 4737 C C . THR A 1 563 ? 14.599 -4.204 10.361 1.00 93.38 563 THR A C 1
ATOM 4739 O O . THR A 1 563 ? 14.102 -5.327 10.413 1.00 93.38 563 THR A O 1
ATOM 4742 N N . LEU A 1 564 ? 15.919 -4.010 10.300 1.00 92.56 564 LEU A N 1
ATOM 4743 C CA . LEU A 1 564 ? 16.875 -5.117 10.274 1.00 92.56 564 LEU A CA 1
ATOM 4744 C C . LEU A 1 564 ? 16.875 -5.910 11.575 1.00 92.56 564 LEU A C 1
ATOM 4746 O O . LEU A 1 564 ? 16.902 -7.132 11.522 1.00 92.56 564 LEU A O 1
ATOM 4750 N N . GLN A 1 565 ? 16.797 -5.241 12.724 1.00 92.75 565 GLN A N 1
ATOM 4751 C CA . GLN A 1 565 ? 16.762 -5.902 14.024 1.00 92.75 565 GLN A CA 1
ATOM 4752 C C . GLN A 1 565 ? 15.541 -6.819 14.145 1.00 92.75 565 GLN A C 1
ATOM 4754 O O . GLN A 1 565 ? 15.679 -7.979 14.524 1.00 92.75 565 GLN A O 1
ATOM 4759 N N . ARG A 1 566 ? 14.350 -6.333 13.772 1.00 91.38 566 ARG A N 1
ATOM 4760 C CA . ARG A 1 566 ? 13.124 -7.147 13.777 1.00 91.38 566 ARG A CA 1
ATOM 4761 C C . ARG A 1 566 ? 13.226 -8.319 12.802 1.00 91.38 566 ARG A C 1
ATOM 4763 O O . ARG A 1 566 ? 12.889 -9.440 13.155 1.00 91.38 566 ARG A O 1
ATOM 4770 N N . LEU A 1 567 ? 13.760 -8.078 11.604 1.00 92.12 567 LEU A N 1
ATOM 4771 C CA . LEU A 1 567 ? 13.967 -9.133 10.615 1.00 92.12 567 LEU A CA 1
ATOM 4772 C C . LEU A 1 567 ? 14.959 -10.202 11.094 1.00 92.12 567 LEU A C 1
ATOM 4774 O O . LEU A 1 567 ? 14.717 -11.381 10.867 1.00 92.12 567 LEU A O 1
ATOM 4778 N N . GLN A 1 568 ? 16.063 -9.805 11.734 1.00 92.25 568 GLN A N 1
ATOM 4779 C CA . GLN A 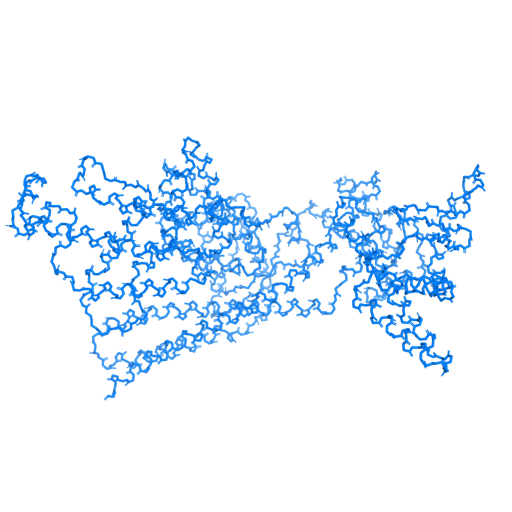1 568 ? 17.095 -10.713 12.243 1.00 92.25 568 GLN A CA 1
ATOM 4780 C C . GLN A 1 568 ? 16.595 -11.568 13.409 1.00 92.25 568 GLN A C 1
ATOM 4782 O O . GLN A 1 568 ? 16.928 -12.750 13.464 1.00 92.25 568 GLN A O 1
ATOM 4787 N N . ASN A 1 569 ? 15.769 -11.005 14.295 1.00 91.56 569 ASN A N 1
ATOM 4788 C CA . ASN A 1 569 ? 15.188 -11.741 15.420 1.00 91.56 569 ASN A CA 1
ATOM 4789 C C . ASN A 1 569 ? 14.323 -12.925 14.954 1.00 91.56 569 ASN A C 1
ATOM 4791 O O . ASN A 1 569 ? 14.416 -14.007 15.527 1.00 91.56 569 ASN A O 1
ATOM 4795 N N . ASP A 1 570 ? 13.550 -12.739 13.879 1.00 90.50 570 ASP A N 1
ATOM 4796 C CA . ASP A 1 570 ? 12.559 -13.718 13.402 1.00 90.50 570 ASP A CA 1
ATOM 4797 C C . ASP A 1 570 ? 12.941 -14.368 12.054 1.00 90.50 570 ASP A C 1
ATOM 4799 O O . ASP A 1 570 ? 12.121 -14.983 11.363 1.00 90.50 570 ASP A O 1
ATOM 4803 N N . ILE A 1 571 ? 14.210 -14.254 11.645 1.00 89.94 571 ILE A N 1
ATOM 4804 C CA . ILE A 1 571 ? 14.643 -14.536 10.268 1.00 89.94 571 ILE A CA 1
ATOM 4805 C C . ILE A 1 571 ? 14.321 -15.951 9.780 1.00 89.94 571 ILE A C 1
ATOM 4807 O O . ILE A 1 571 ? 13.972 -16.138 8.615 1.00 89.94 571 ILE A O 1
ATOM 4811 N N . ASN A 1 572 ? 14.417 -16.948 10.659 1.00 87.25 572 ASN A N 1
ATOM 4812 C CA . ASN A 1 572 ? 14.251 -18.361 10.309 1.00 87.25 572 ASN A CA 1
ATOM 4813 C C . ASN A 1 572 ? 12.802 -18.749 10.007 1.00 87.25 572 ASN A C 1
ATOM 4815 O O . ASN A 1 572 ? 12.558 -19.765 9.357 1.00 87.25 572 ASN A O 1
ATOM 4819 N N . GLU A 1 573 ? 11.853 -17.951 10.479 1.00 85.81 573 GLU A N 1
ATOM 4820 C CA . GLU A 1 573 ? 10.424 -18.151 10.253 1.00 85.81 573 GLU A CA 1
ATOM 4821 C C . GLU A 1 573 ? 9.939 -17.308 9.071 1.00 85.81 573 GLU A C 1
ATOM 4823 O O . GLU A 1 573 ? 9.020 -17.691 8.344 1.00 85.81 573 GLU A O 1
ATOM 4828 N N . VAL A 1 574 ? 10.605 -16.176 8.837 1.00 88.31 574 VAL A N 1
ATOM 4829 C CA . VAL A 1 574 ? 10.329 -15.273 7.723 1.00 88.31 574 VAL A CA 1
ATOM 4830 C C . VAL A 1 574 ? 10.911 -15.817 6.417 1.00 88.31 574 VAL A C 1
ATOM 4832 O O . VAL A 1 574 ? 10.194 -15.962 5.420 1.00 88.31 574 VAL A O 1
ATOM 4835 N N . ILE A 1 575 ? 12.198 -16.169 6.421 1.00 89.75 575 ILE A N 1
ATOM 4836 C CA . ILE A 1 575 ? 12.974 -16.552 5.239 1.00 89.75 575 ILE A CA 1
ATOM 4837 C C . ILE A 1 575 ? 13.473 -17.997 5.392 1.00 89.75 575 ILE A C 1
ATOM 4839 O O . ILE A 1 575 ? 14.093 -18.324 6.406 1.00 89.75 575 ILE A O 1
ATOM 4843 N N . PRO A 1 576 ? 13.301 -18.866 4.373 1.00 87.12 576 PRO A N 1
ATOM 4844 C CA . PRO A 1 576 ? 13.802 -20.239 4.421 1.00 87.12 576 PRO A CA 1
ATOM 4845 C C . PRO A 1 576 ? 15.286 -20.319 4.821 1.00 87.12 576 PRO A C 1
ATOM 4847 O O . PRO A 1 576 ? 16.130 -19.655 4.211 1.00 87.12 576 PRO A O 1
ATOM 4850 N N . GLN A 1 577 ? 15.606 -21.174 5.799 1.00 79.50 577 GLN A N 1
ATOM 4851 C CA . GLN A 1 577 ? 16.954 -21.316 6.385 1.00 79.50 577 GLN A CA 1
ATOM 4852 C C . GLN A 1 577 ? 18.040 -21.654 5.351 1.00 79.50 577 GLN A C 1
ATOM 4854 O O . GLN A 1 577 ? 19.176 -21.196 5.448 1.00 79.50 577 GLN A O 1
ATOM 4859 N N . ASN A 1 578 ? 17.682 -22.413 4.313 1.00 79.50 578 ASN A N 1
ATOM 4860 C CA . ASN A 1 578 ? 18.610 -22.818 3.255 1.00 79.50 578 ASN A CA 1
ATOM 4861 C C . ASN A 1 578 ? 18.854 -21.728 2.197 1.00 79.50 578 ASN A C 1
ATOM 4863 O O . ASN A 1 578 ? 19.627 -21.939 1.264 1.00 79.50 578 ASN A O 1
ATOM 4867 N N . SER A 1 579 ? 18.193 -20.573 2.297 1.00 86.50 579 SER A N 1
ATOM 4868 C CA . SER A 1 579 ? 18.340 -19.509 1.306 1.00 86.50 579 SER A CA 1
ATOM 4869 C C . SER A 1 579 ? 19.649 -18.728 1.485 1.00 86.50 579 SER A C 1
ATOM 4871 O O . SER A 1 579 ? 20.081 -18.425 2.599 1.00 86.50 579 SER A O 1
ATOM 4873 N N . ARG A 1 580 ? 20.252 -18.323 0.358 1.00 87.44 580 ARG A N 1
ATOM 4874 C CA . ARG A 1 580 ? 21.399 -17.394 0.325 1.00 87.44 580 ARG A CA 1
ATOM 4875 C C . ARG A 1 580 ? 21.086 -16.083 1.057 1.00 87.44 580 ARG A C 1
ATOM 4877 O O . ARG A 1 580 ? 21.960 -15.541 1.722 1.00 87.44 580 ARG A O 1
ATOM 4884 N N . LEU A 1 581 ? 19.844 -15.601 0.948 1.00 88.12 581 LEU A N 1
ATOM 4885 C CA . LEU A 1 581 ? 19.388 -14.360 1.573 1.00 88.12 581 LEU A CA 1
ATOM 4886 C C . LEU A 1 581 ? 19.350 -14.448 3.105 1.00 88.12 581 LEU A C 1
ATOM 4888 O O . LEU A 1 581 ? 19.776 -13.499 3.755 1.00 88.12 581 LEU A O 1
ATOM 4892 N N . ASN A 1 582 ? 18.904 -15.575 3.676 1.00 89.75 582 ASN A N 1
ATOM 4893 C CA . ASN A 1 582 ? 18.864 -15.759 5.130 1.00 89.75 582 ASN A CA 1
ATOM 4894 C C . ASN A 1 582 ? 20.274 -15.605 5.732 1.00 89.75 582 ASN A C 1
ATOM 4896 O O . ASN A 1 582 ? 20.495 -14.717 6.551 1.00 89.75 582 ASN A O 1
ATOM 4900 N N . ARG A 1 583 ? 21.259 -16.364 5.229 1.00 85.88 583 ARG A N 1
ATOM 4901 C CA . ARG A 1 583 ? 22.663 -16.240 5.673 1.00 85.88 583 ARG A CA 1
ATOM 4902 C C . ARG A 1 583 ? 23.194 -14.818 5.497 1.00 85.88 583 ARG A C 1
ATOM 4904 O O . ARG A 1 583 ? 23.810 -14.264 6.398 1.00 85.88 583 ARG A O 1
ATOM 4911 N N . PHE A 1 584 ? 22.891 -14.204 4.355 1.00 88.31 584 PHE A N 1
ATOM 4912 C CA . PHE A 1 584 ? 23.337 -12.851 4.044 1.00 88.31 584 PHE A CA 1
ATOM 4913 C C . PHE A 1 584 ? 22.823 -11.796 5.035 1.00 88.31 584 PHE A C 1
ATOM 4915 O O . PHE A 1 584 ? 23.575 -10.895 5.405 1.00 88.31 584 PHE A O 1
ATOM 4922 N N . ILE A 1 585 ? 21.569 -11.895 5.483 1.00 89.00 585 ILE A N 1
ATOM 4923 C CA . ILE A 1 585 ? 20.998 -10.979 6.482 1.00 89.00 585 ILE A CA 1
ATOM 4924 C C . ILE A 1 585 ? 21.574 -11.263 7.873 1.00 89.00 585 ILE A C 1
ATOM 4926 O O . ILE A 1 585 ? 21.908 -10.314 8.579 1.00 89.00 585 ILE A O 1
ATOM 4930 N N . THR A 1 586 ? 21.732 -12.534 8.253 1.00 87.94 586 THR A N 1
ATOM 4931 C CA . THR A 1 586 ? 22.327 -12.926 9.544 1.00 87.94 586 THR A CA 1
ATOM 4932 C C . THR A 1 586 ? 23.757 -12.402 9.690 1.00 87.94 586 THR A C 1
ATOM 4934 O O . THR A 1 586 ? 24.123 -11.883 10.739 1.00 87.94 586 THR A O 1
ATOM 4937 N N . ASP A 1 587 ? 24.541 -12.438 8.611 1.00 86.75 587 ASP A N 1
ATOM 4938 C CA . ASP A 1 587 ? 25.923 -11.943 8.589 1.00 86.75 587 ASP A CA 1
ATOM 4939 C C . ASP A 1 587 ? 26.024 -10.409 8.483 1.00 86.75 587 ASP A C 1
ATOM 4941 O O . ASP A 1 587 ? 27.127 -9.854 8.419 1.00 86.75 587 ASP A O 1
ATOM 4945 N N . THR A 1 588 ? 24.900 -9.701 8.351 1.00 87.56 588 THR A N 1
ATOM 4946 C CA . THR A 1 588 ? 24.880 -8.245 8.192 1.00 87.56 588 THR 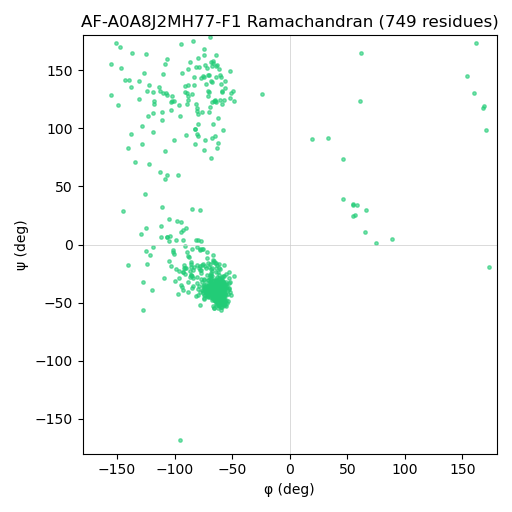A CA 1
ATOM 4947 C C . THR A 1 588 ? 24.837 -7.563 9.555 1.00 87.56 588 THR A C 1
ATOM 4949 O O . THR A 1 588 ? 23.955 -7.809 10.368 1.00 87.56 588 THR A O 1
ATOM 4952 N N . LEU A 1 589 ? 25.802 -6.680 9.810 1.00 86.38 589 LEU A N 1
ATOM 4953 C CA . LEU A 1 589 ? 25.864 -5.917 11.057 1.00 86.38 589 LEU A CA 1
ATOM 4954 C C . LEU A 1 589 ? 24.746 -4.871 11.111 1.00 86.38 589 LEU A C 1
ATOM 4956 O O . LEU A 1 589 ? 24.405 -4.282 10.087 1.00 86.38 589 LEU A O 1
ATOM 4960 N N . LEU A 1 590 ? 24.220 -4.606 12.308 1.00 86.06 590 LEU A N 1
ATOM 4961 C CA . LEU A 1 590 ? 23.308 -3.484 12.528 1.00 86.06 590 LEU A CA 1
ATOM 4962 C C . LEU A 1 590 ? 24.064 -2.152 12.368 1.00 86.06 590 LEU A C 1
ATOM 4964 O O . LEU A 1 590 ? 25.211 -2.051 12.811 1.00 86.06 590 LEU A O 1
ATOM 4968 N N . PRO A 1 591 ? 23.452 -1.128 11.750 1.00 82.31 591 PRO A N 1
ATOM 4969 C CA . PRO A 1 591 ? 24.075 0.183 11.627 1.00 82.31 591 PRO A CA 1
ATOM 4970 C C . PRO A 1 591 ? 24.121 0.921 12.976 1.00 82.31 591 PRO A C 1
ATOM 4972 O O . PRO A 1 591 ? 23.256 0.743 13.846 1.00 82.31 591 PRO A O 1
ATOM 4975 N N . ASP A 1 592 ? 25.124 1.788 13.121 1.00 77.00 592 ASP A N 1
ATOM 4976 C CA . ASP A 1 592 ? 25.223 2.727 14.238 1.00 77.00 592 ASP A CA 1
ATOM 4977 C C . ASP A 1 592 ? 24.158 3.824 14.085 1.00 77.00 592 ASP A C 1
ATOM 4979 O O . ASP A 1 592 ? 24.050 4.456 13.034 1.00 77.00 592 ASP A O 1
ATOM 4983 N N . ASP A 1 593 ? 23.358 4.044 15.130 1.00 66.94 593 ASP A N 1
ATOM 4984 C CA . ASP A 1 593 ? 22.194 4.944 15.104 1.00 66.94 593 ASP A CA 1
ATOM 4985 C C . ASP A 1 593 ? 22.541 6.333 15.665 1.00 66.94 593 ASP A C 1
ATOM 4987 O O . ASP A 1 593 ? 22.015 6.777 16.685 1.00 66.94 593 ASP A O 1
ATOM 4991 N N . ASN A 1 594 ? 23.501 7.006 15.026 1.00 56.53 594 ASN A N 1
ATOM 4992 C CA . ASN A 1 594 ? 23.936 8.341 15.437 1.00 56.53 594 ASN A CA 1
ATOM 4993 C C . ASN A 1 594 ? 23.112 9.431 14.724 1.00 56.53 594 ASN A C 1
ATOM 4995 O O . ASN A 1 594 ? 23.479 9.890 13.641 1.00 56.53 594 ASN A O 1
ATOM 4999 N N . MET A 1 595 ? 22.047 9.891 15.394 1.00 57.94 595 MET A N 1
ATOM 5000 C CA . MET A 1 595 ? 21.090 10.926 14.954 1.00 57.94 595 MET A CA 1
ATOM 5001 C C . MET A 1 595 ? 20.300 10.579 13.676 1.00 57.94 595 MET A C 1
ATOM 5003 O O . MET A 1 595 ? 20.652 9.680 12.918 1.00 57.94 595 MET A O 1
ATOM 5007 N N . GLU A 1 596 ? 19.215 11.324 13.428 1.00 61.78 596 GLU A N 1
ATOM 5008 C CA . GLU A 1 596 ? 18.305 11.146 12.286 1.00 61.78 596 GLU A CA 1
ATOM 5009 C C . GLU A 1 596 ? 18.951 11.498 10.938 1.00 61.78 596 GLU A C 1
ATOM 5011 O O . GLU A 1 596 ? 18.689 12.532 10.323 1.00 61.78 596 GLU A O 1
ATOM 5016 N N . GLN A 1 597 ? 19.828 10.614 10.477 1.00 76.38 597 GLN A N 1
ATOM 5017 C CA . GLN A 1 597 ? 20.464 10.692 9.173 1.00 76.38 597 GLN A CA 1
ATOM 5018 C C . GLN A 1 597 ? 19.637 9.924 8.149 1.00 76.38 597 GLN A C 1
ATOM 5020 O O . GLN A 1 597 ? 19.255 8.773 8.377 1.00 76.38 597 GLN A O 1
ATOM 5025 N N . TYR A 1 598 ? 19.377 10.569 7.015 1.00 81.88 598 TYR A N 1
ATOM 5026 C CA . TYR A 1 598 ? 18.736 9.947 5.864 1.00 81.88 598 TYR A CA 1
ATOM 5027 C C . TYR A 1 598 ? 19.787 9.312 4.961 1.00 81.88 598 TYR A C 1
ATOM 5029 O O . TYR A 1 598 ? 20.828 9.909 4.683 1.00 81.88 598 TYR A O 1
ATOM 5037 N N . VAL A 1 599 ? 19.487 8.112 4.478 1.00 83.38 599 VAL A N 1
ATOM 5038 C CA . VAL A 1 599 ? 20.311 7.381 3.518 1.00 83.38 599 VAL A CA 1
ATOM 5039 C C . VAL A 1 599 ? 19.471 7.070 2.288 1.00 83.38 599 VAL A C 1
ATOM 5041 O O . VAL A 1 599 ? 18.306 6.686 2.402 1.00 83.38 599 VAL A O 1
ATOM 5044 N N . THR A 1 600 ? 20.079 7.244 1.117 1.00 87.81 600 THR A N 1
ATOM 5045 C CA . THR A 1 600 ? 19.497 6.884 -0.177 1.00 87.81 600 THR A CA 1
ATOM 5046 C C . THR A 1 600 ? 20.126 5.583 -0.659 1.00 87.81 600 THR A C 1
ATOM 5048 O O . THR A 1 600 ? 21.346 5.493 -0.785 1.00 87.81 600 THR A O 1
ATOM 5051 N N . PHE A 1 601 ? 19.290 4.587 -0.929 1.00 90.38 601 PHE A N 1
ATOM 5052 C CA . PHE A 1 601 ? 19.678 3.269 -1.416 1.00 90.38 601 PHE A CA 1
ATOM 5053 C C . PHE A 1 601 ? 19.182 3.056 -2.840 1.00 90.38 601 PHE A C 1
ATOM 5055 O O . PHE A 1 601 ? 18.002 3.263 -3.117 1.00 90.38 601 PHE A O 1
ATOM 5062 N N . HIS A 1 602 ? 20.054 2.575 -3.724 1.00 90.19 602 HIS A N 1
ATOM 5063 C CA . HIS A 1 602 ? 19.679 2.177 -5.080 1.00 90.19 602 HIS A CA 1
ATOM 5064 C C . HIS A 1 602 ? 19.536 0.657 -5.131 1.00 90.19 602 HIS A C 1
ATOM 5066 O O . HIS A 1 602 ? 20.496 -0.066 -5.392 1.00 90.19 602 HIS A O 1
ATOM 5072 N N . LEU A 1 603 ? 18.327 0.174 -4.857 1.00 92.19 603 LEU A N 1
ATOM 5073 C CA . LEU A 1 603 ? 18.026 -1.237 -4.647 1.00 92.19 603 LEU A CA 1
ATOM 5074 C C . LEU A 1 603 ? 18.383 -2.083 -5.872 1.00 92.19 603 LEU A C 1
ATOM 5076 O O . LEU A 1 603 ? 18.124 -1.708 -7.016 1.00 92.19 603 LEU A O 1
ATOM 5080 N N . HIS A 1 604 ? 18.973 -3.251 -5.631 1.00 88.25 604 HIS A N 1
ATOM 5081 C CA . HIS A 1 604 ? 19.332 -4.195 -6.683 1.00 88.25 604 HIS A CA 1
ATOM 5082 C C . HIS A 1 604 ? 19.414 -5.626 -6.129 1.00 88.25 604 HIS A C 1
ATOM 5084 O O . HIS A 1 604 ? 19.680 -5.807 -4.943 1.00 88.25 604 HIS A O 1
ATOM 5090 N N . PRO A 1 605 ? 19.228 -6.670 -6.955 1.00 89.06 605 PRO A N 1
ATOM 5091 C CA . PRO A 1 605 ? 19.366 -8.054 -6.504 1.00 89.06 605 PRO A CA 1
ATOM 5092 C C . PRO A 1 605 ? 20.829 -8.416 -6.186 1.00 89.06 605 PRO A C 1
ATOM 5094 O O . PRO A 1 605 ? 21.760 -7.632 -6.400 1.00 89.06 605 PRO A O 1
ATOM 5097 N N . PHE A 1 606 ? 21.045 -9.655 -5.730 1.00 84.31 606 PHE A N 1
ATOM 5098 C CA . PHE A 1 606 ? 22.383 -10.254 -5.694 1.00 84.31 606 PHE A CA 1
ATOM 5099 C C . PHE A 1 606 ? 23.070 -10.154 -7.055 1.00 84.31 606 PHE A C 1
ATOM 5101 O O . PHE A 1 606 ? 22.415 -10.220 -8.094 1.00 84.31 606 PHE A O 1
ATOM 5108 N N . ILE A 1 607 ? 24.401 -10.051 -7.035 1.00 70.00 607 ILE A N 1
ATOM 5109 C CA . ILE A 1 607 ? 25.172 -10.203 -8.262 1.00 70.00 607 ILE A CA 1
ATOM 5110 C C . ILE A 1 607 ? 24.961 -11.649 -8.762 1.00 70.00 607 ILE A C 1
ATOM 5112 O O . ILE A 1 607 ? 25.251 -12.575 -8.001 1.00 70.00 607 ILE A O 1
ATOM 5116 N N . PRO A 1 608 ? 24.465 -11.819 -9.998 1.00 56.88 608 PRO A N 1
ATOM 5117 C CA . PRO A 1 608 ? 24.487 -13.050 -10.783 1.00 56.88 608 PRO A CA 1
ATOM 5118 C C . PRO A 1 608 ? 25.547 -14.123 -10.490 1.00 56.88 608 PRO A C 1
ATOM 5120 O O . PRO A 1 608 ? 26.738 -13.826 -10.579 1.00 56.88 608 PRO A O 1
ATOM 5123 N N . ASP A 1 609 ? 25.132 -15.385 -10.322 1.00 52.59 609 ASP A N 1
ATOM 5124 C CA . ASP A 1 609 ? 25.999 -16.555 -10.578 1.00 52.59 609 ASP A CA 1
ATOM 5125 C C . ASP A 1 609 ? 25.969 -16.908 -12.099 1.00 52.59 609 ASP A C 1
ATOM 5127 O O . ASP A 1 609 ? 25.229 -16.287 -12.864 1.00 52.59 609 ASP A O 1
ATOM 5131 N N . GLU A 1 610 ? 26.753 -17.883 -12.590 1.00 47.47 610 GLU A N 1
ATOM 5132 C CA . GLU A 1 610 ? 27.022 -18.129 -14.034 1.00 47.47 610 GLU A CA 1
ATOM 5133 C C . GLU A 1 610 ? 25.799 -18.180 -14.988 1.00 47.47 610 GLU A C 1
ATOM 5135 O O . GLU A 1 610 ? 25.927 -17.831 -16.160 1.00 47.47 610 GLU A O 1
ATOM 5140 N N . ILE A 1 611 ? 24.600 -18.553 -14.526 1.00 50.53 611 ILE A N 1
ATOM 5141 C CA . ILE A 1 611 ? 23.369 -18.595 -15.348 1.00 50.53 611 ILE A CA 1
ATOM 5142 C C . ILE A 1 611 ? 22.848 -17.185 -15.678 1.00 50.53 611 ILE A C 1
ATOM 5144 O O . ILE A 1 611 ? 22.400 -16.938 -16.801 1.00 50.53 611 ILE A O 1
ATOM 5148 N N . ASP A 1 612 ? 22.981 -16.238 -14.749 1.00 55.62 612 ASP A N 1
ATOM 5149 C CA . ASP A 1 612 ? 22.696 -14.821 -14.990 1.00 55.62 612 ASP A CA 1
ATOM 5150 C C . ASP A 1 612 ? 23.758 -14.179 -15.911 1.00 55.62 612 ASP A C 1
ATOM 5152 O O . ASP A 1 612 ? 23.534 -13.105 -16.477 1.00 55.62 612 ASP A O 1
ATOM 5156 N N . ASN A 1 613 ? 24.923 -14.816 -16.099 1.00 67.00 613 ASN A N 1
ATOM 5157 C CA . ASN A 1 613 ? 25.923 -14.329 -17.049 1.00 67.00 613 ASN A CA 1
ATOM 5158 C C . ASN A 1 613 ? 25.352 -14.319 -18.476 1.00 67.00 613 ASN A C 1
ATOM 5160 O O . ASN A 1 613 ? 25.632 -13.395 -19.234 1.00 67.00 613 ASN A O 1
ATOM 5164 N N . ASN A 1 614 ? 24.485 -15.280 -18.822 1.00 77.25 614 ASN A N 1
ATOM 5165 C CA . ASN A 1 614 ? 23.818 -15.325 -20.126 1.00 77.25 614 ASN A CA 1
ATOM 5166 C C . ASN A 1 614 ? 22.747 -14.236 -20.283 1.00 77.25 614 ASN A C 1
ATOM 5168 O O . ASN A 1 614 ? 22.636 -13.658 -21.360 1.00 77.25 614 ASN A O 1
ATOM 5172 N N . ASP A 1 615 ? 21.992 -13.907 -19.232 1.00 75.19 615 ASP A N 1
ATOM 5173 C CA . ASP A 1 615 ? 20.986 -12.833 -19.286 1.00 75.19 615 ASP A CA 1
ATOM 5174 C C . ASP A 1 615 ? 21.649 -11.447 -19.307 1.00 75.19 615 ASP A C 1
ATOM 5176 O O . ASP A 1 615 ? 21.257 -10.556 -20.066 1.00 75.19 615 ASP A O 1
ATOM 5180 N N . LYS A 1 616 ? 22.750 -11.284 -18.568 1.00 74.62 616 LYS A N 1
ATOM 5181 C CA . LYS A 1 616 ? 23.619 -10.106 -18.660 1.00 74.62 616 LYS A CA 1
ATOM 5182 C C . LYS A 1 616 ? 24.272 -9.991 -20.038 1.00 74.62 616 LYS A C 1
ATOM 5184 O O . LYS A 1 616 ? 24.350 -8.888 -20.582 1.00 74.62 616 LYS A O 1
ATOM 5189 N N . LEU A 1 617 ? 24.724 -11.110 -20.609 1.00 82.81 617 LEU A N 1
ATOM 5190 C CA . LEU A 1 617 ? 25.246 -11.171 -21.973 1.00 82.81 617 LEU A CA 1
ATOM 5191 C C . LEU A 1 617 ? 24.165 -10.746 -22.969 1.00 82.81 617 LEU A C 1
ATOM 5193 O O . LEU A 1 617 ? 24.433 -9.864 -23.776 1.00 82.81 617 LEU A O 1
ATOM 5197 N N . LEU A 1 618 ? 22.941 -11.269 -22.847 1.00 85.31 618 LEU A N 1
ATOM 5198 C CA . LEU A 1 618 ? 21.791 -10.897 -23.675 1.00 85.31 618 LEU A CA 1
ATOM 5199 C C . LEU A 1 618 ? 21.508 -9.394 -23.609 1.00 85.31 618 LEU A C 1
ATOM 5201 O O . LEU A 1 618 ? 21.408 -8.749 -24.650 1.00 85.31 618 LEU A O 1
ATOM 5205 N N . ARG A 1 619 ? 21.442 -8.808 -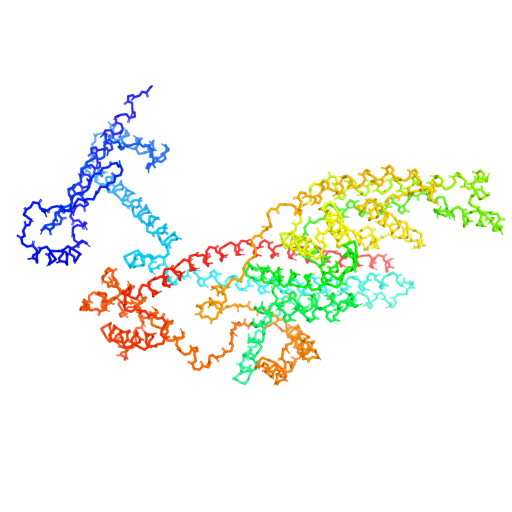22.408 1.00 83.81 619 ARG A N 1
ATOM 5206 C CA . ARG A 1 619 ? 21.249 -7.357 -22.235 1.00 83.81 619 ARG A CA 1
ATOM 5207 C C . ARG A 1 619 ? 22.384 -6.542 -22.845 1.00 83.81 619 ARG A C 1
ATOM 5209 O O . ARG A 1 619 ? 22.136 -5.504 -23.452 1.00 83.81 619 ARG A O 1
ATOM 5216 N N . ARG A 1 620 ? 23.630 -7.006 -22.729 1.00 83.19 620 ARG A N 1
ATOM 5217 C CA . ARG A 1 620 ? 24.779 -6.357 -23.371 1.00 83.19 620 ARG A CA 1
ATOM 5218 C C . ARG A 1 620 ? 24.679 -6.429 -24.898 1.00 83.19 620 ARG A C 1
ATOM 5220 O O . ARG A 1 620 ? 24.932 -5.425 -25.555 1.00 83.19 620 ARG A O 1
ATOM 5227 N N . THR A 1 621 ? 24.274 -7.572 -25.450 1.00 88.31 621 THR A N 1
ATOM 5228 C CA . THR A 1 621 ? 24.027 -7.740 -26.888 1.00 88.31 621 THR A CA 1
ATOM 5229 C C . THR A 1 621 ? 22.915 -6.818 -27.371 1.00 88.31 621 THR A C 1
ATOM 5231 O O . THR A 1 621 ? 23.093 -6.153 -28.386 1.00 88.31 621 THR A O 1
ATOM 5234 N N . ILE A 1 622 ? 21.811 -6.714 -26.623 1.00 87.94 622 ILE A N 1
ATOM 5235 C CA . ILE A 1 622 ? 20.711 -5.781 -26.904 1.00 87.94 622 ILE A CA 1
ATOM 5236 C C . ILE A 1 622 ? 21.243 -4.346 -27.014 1.00 87.94 622 ILE A C 1
ATOM 5238 O O . ILE A 1 622 ? 21.034 -3.718 -28.046 1.00 87.94 622 ILE A O 1
ATOM 5242 N N . ARG A 1 623 ? 22.034 -3.868 -26.041 1.00 84.88 623 ARG A N 1
ATOM 5243 C CA . ARG A 1 623 ? 22.636 -2.518 -26.081 1.00 84.88 623 ARG A CA 1
ATOM 5244 C C . ARG A 1 623 ? 23.527 -2.282 -27.300 1.00 84.88 623 ARG A C 1
ATOM 5246 O O . ARG A 1 623 ? 23.510 -1.198 -27.873 1.00 84.88 623 ARG A O 1
ATOM 5253 N N . TYR A 1 624 ? 24.305 -3.278 -27.720 1.00 87.00 624 TYR A N 1
ATOM 5254 C CA . TYR A 1 624 ? 25.101 -3.154 -28.944 1.00 87.00 624 TYR A CA 1
ATOM 5255 C C . TYR A 1 624 ? 24.218 -3.065 -30.195 1.00 87.00 624 TYR A C 1
ATOM 5257 O O . TYR A 1 624 ? 24.496 -2.271 -31.091 1.00 87.00 624 TYR A O 1
ATOM 5265 N N . VAL A 1 625 ? 23.119 -3.823 -30.247 1.00 89.38 625 VAL A N 1
ATOM 5266 C CA . VAL A 1 625 ? 22.145 -3.733 -31.344 1.00 89.38 625 VAL A CA 1
ATOM 5267 C C . VAL A 1 625 ? 21.429 -2.376 -31.344 1.00 89.38 625 VAL A C 1
ATOM 5269 O O . VAL A 1 625 ? 21.255 -1.792 -32.412 1.00 89.38 625 VAL A O 1
ATOM 5272 N N . GLU A 1 626 ? 21.067 -1.835 -30.178 1.00 88.31 626 GLU A N 1
ATOM 5273 C CA . GLU A 1 626 ? 20.511 -0.480 -30.038 1.00 88.31 626 GLU A CA 1
ATOM 5274 C C . GLU A 1 626 ? 21.458 0.577 -30.606 1.00 88.31 626 GLU A C 1
ATOM 5276 O O . GLU A 1 626 ? 21.018 1.442 -31.361 1.00 88.31 626 GLU A O 1
ATOM 5281 N N . GLN A 1 627 ? 22.759 0.482 -30.308 1.00 85.94 627 GLN A N 1
ATOM 5282 C CA . GLN A 1 627 ? 23.773 1.379 -30.868 1.00 85.94 627 GLN A CA 1
ATOM 5283 C C . GLN A 1 627 ? 23.801 1.306 -32.396 1.00 85.94 627 GLN A C 1
ATOM 5285 O O . GLN A 1 627 ? 23.732 2.343 -33.050 1.00 85.94 627 GLN A O 1
ATOM 5290 N N . CYS A 1 628 ? 23.810 0.103 -32.983 1.00 85.31 628 CYS A N 1
ATOM 5291 C CA . CYS A 1 628 ? 23.747 -0.037 -34.439 1.00 85.31 628 CYS A CA 1
ATOM 5292 C C . CYS A 1 628 ? 22.468 0.587 -35.029 1.00 85.31 628 CYS A C 1
ATOM 5294 O O . CYS A 1 628 ? 22.520 1.231 -36.079 1.00 85.31 628 CYS A O 1
ATOM 5296 N N . LEU A 1 629 ? 21.323 0.431 -34.358 1.00 85.75 629 LEU A N 1
ATOM 5297 C CA . LEU A 1 629 ? 20.051 1.020 -34.789 1.00 85.75 629 LEU A CA 1
ATOM 5298 C C . LEU A 1 629 ? 20.042 2.549 -34.672 1.00 85.75 629 LEU A C 1
ATOM 5300 O O . LEU A 1 629 ? 19.523 3.212 -35.570 1.00 85.75 629 LEU A O 1
ATOM 5304 N N . LEU A 1 630 ? 20.637 3.110 -33.616 1.00 84.56 630 LEU A N 1
ATOM 5305 C CA . LEU A 1 630 ? 20.802 4.556 -33.422 1.00 84.56 630 LEU A CA 1
ATOM 5306 C C . LEU A 1 630 ? 21.699 5.187 -34.494 1.00 84.56 630 LEU A C 1
ATOM 5308 O O . LEU A 1 630 ? 21.460 6.323 -34.896 1.00 84.56 630 LEU A O 1
ATOM 5312 N N . CYS A 1 631 ? 22.676 4.437 -35.010 1.00 81.19 631 CYS A N 1
ATOM 5313 C CA . CYS A 1 631 ? 23.504 4.841 -36.150 1.00 81.19 631 CYS A CA 1
ATOM 5314 C C . CYS A 1 631 ? 22.761 4.826 -37.493 1.00 81.19 631 CYS A C 1
ATOM 5316 O O . CYS A 1 631 ? 23.316 5.265 -38.495 1.00 81.19 631 CYS A O 1
ATOM 5318 N N . GLY A 1 632 ? 21.518 4.334 -37.529 1.00 73.50 632 GLY A N 1
ATOM 5319 C CA . GLY A 1 632 ? 20.690 4.289 -38.733 1.00 73.50 632 GLY A CA 1
ATOM 5320 C C . GLY A 1 632 ? 20.849 3.027 -39.583 1.00 73.50 632 GLY A C 1
ATOM 5321 O O . GLY A 1 632 ? 20.191 2.945 -40.624 1.00 73.50 632 GLY A O 1
ATOM 5322 N N . CYS A 1 633 ? 21.629 2.033 -39.126 1.00 75.31 633 CYS A N 1
ATOM 5323 C CA . CYS A 1 633 ? 21.944 0.821 -39.892 1.00 75.31 633 CYS A CA 1
ATOM 5324 C C . CYS A 1 633 ? 20.675 0.182 -40.497 1.00 75.31 633 CYS A C 1
ATOM 5326 O O . CYS A 1 633 ? 19.729 -0.124 -39.757 1.00 75.31 633 CYS A O 1
ATOM 5328 N N . PRO A 1 634 ? 20.606 -0.026 -41.825 1.00 70.94 634 PRO A N 1
ATOM 5329 C CA . PRO A 1 634 ? 19.436 -0.594 -42.480 1.00 70.94 634 PRO A CA 1
ATOM 5330 C C . PRO A 1 634 ? 19.355 -2.115 -42.365 1.00 70.94 634 PRO A C 1
ATOM 5332 O O . PRO A 1 634 ? 20.328 -2.801 -42.075 1.00 70.94 634 PRO A O 1
ATOM 5335 N N . GLY A 1 635 ? 18.148 -2.638 -42.579 1.00 69.69 635 GLY A N 1
ATOM 5336 C CA . GLY A 1 635 ? 17.843 -4.066 -42.520 1.00 69.69 635 GLY A CA 1
ATOM 5337 C C . GLY A 1 635 ? 16.376 -4.314 -42.177 1.00 69.69 635 GLY A C 1
ATOM 5338 O O . GLY A 1 635 ? 15.775 -3.562 -41.406 1.00 69.69 635 GLY A O 1
ATOM 5339 N N . ASN A 1 636 ? 15.779 -5.368 -42.745 1.00 73.12 636 ASN A N 1
ATOM 5340 C CA . ASN A 1 636 ? 14.419 -5.783 -42.369 1.00 73.12 636 ASN A CA 1
ATOM 5341 C C . ASN A 1 636 ? 14.422 -6.722 -41.152 1.00 73.12 636 ASN A C 1
ATOM 5343 O O . ASN A 1 636 ? 13.398 -6.872 -40.491 1.00 73.12 636 ASN A O 1
ATOM 5347 N N . ASN A 1 637 ? 15.565 -7.344 -40.853 1.00 81.88 637 ASN A N 1
ATOM 5348 C CA . ASN A 1 637 ? 15.784 -8.219 -39.705 1.00 81.88 637 ASN A CA 1
ATOM 5349 C C . ASN A 1 637 ? 17.235 -8.106 -39.198 1.00 81.88 637 ASN A C 1
ATOM 5351 O O . ASN A 1 637 ? 18.076 -7.482 -39.852 1.00 81.88 637 ASN A O 1
ATOM 5355 N N . LEU A 1 638 ? 17.527 -8.687 -38.026 1.00 87.88 638 LEU A N 1
ATOM 5356 C CA . LEU A 1 638 ? 18.827 -8.504 -37.372 1.00 87.88 638 LEU A CA 1
ATOM 5357 C C . LEU A 1 638 ? 19.983 -9.108 -38.184 1.00 87.88 638 LEU A C 1
ATOM 5359 O O . LEU A 1 638 ? 21.064 -8.533 -38.230 1.00 87.88 638 LEU A O 1
ATOM 5363 N N . ILE A 1 639 ? 19.747 -10.224 -38.878 1.00 86.44 639 ILE A N 1
ATOM 5364 C CA . ILE A 1 639 ? 20.758 -10.868 -39.730 1.00 86.44 639 ILE A CA 1
ATOM 5365 C C . ILE A 1 639 ? 21.162 -9.942 -40.886 1.00 86.44 639 ILE A C 1
ATOM 5367 O O . ILE A 1 639 ? 22.351 -9.753 -41.128 1.00 86.44 639 ILE A O 1
ATOM 5371 N N . GLN A 1 640 ? 20.190 -9.318 -41.561 1.00 81.56 640 GLN A N 1
ATOM 5372 C CA . GLN A 1 640 ? 20.452 -8.363 -42.645 1.00 81.56 640 GLN A CA 1
ATOM 5373 C C . GLN A 1 640 ? 21.203 -7.123 -42.150 1.00 81.56 640 GLN A C 1
ATOM 5375 O O . GLN A 1 640 ? 22.116 -6.663 -42.829 1.00 81.56 640 GLN A O 1
ATOM 5380 N N . LEU A 1 641 ? 20.857 -6.618 -40.962 1.00 85.94 641 LEU A N 1
ATOM 5381 C CA . LEU A 1 641 ? 21.538 -5.474 -40.353 1.00 85.94 641 LEU A CA 1
ATOM 5382 C C . LEU A 1 641 ? 23.013 -5.776 -40.053 1.00 85.94 641 LEU A C 1
ATOM 5384 O O . LEU A 1 641 ? 23.884 -4.941 -40.306 1.00 85.94 641 LEU A O 1
ATOM 5388 N N . LEU A 1 642 ? 23.298 -6.969 -39.526 1.00 87.44 642 LEU A N 1
ATOM 5389 C CA . LEU A 1 642 ? 24.652 -7.382 -39.147 1.00 87.44 642 LEU A CA 1
ATOM 5390 C C . LEU A 1 642 ? 25.519 -7.787 -40.347 1.00 87.44 642 LEU A C 1
ATOM 5392 O O . LEU A 1 642 ? 26.731 -7.619 -40.288 1.00 87.44 642 LEU A O 1
ATOM 5396 N N . ALA A 1 643 ? 24.922 -8.303 -41.426 1.00 80.31 643 ALA A N 1
ATOM 5397 C CA . ALA A 1 643 ? 25.648 -8.753 -42.616 1.00 80.31 643 ALA A CA 1
ATOM 5398 C C . ALA A 1 643 ? 26.057 -7.615 -43.569 1.00 80.31 643 ALA A C 1
ATOM 5400 O O . ALA A 1 643 ? 26.901 -7.814 -44.443 1.00 80.31 643 ALA A O 1
ATOM 5401 N N . ARG A 1 644 ? 25.446 -6.431 -43.447 1.00 78.50 644 ARG A N 1
ATOM 5402 C CA . ARG A 1 644 ? 25.714 -5.297 -44.337 1.00 78.50 644 ARG A CA 1
ATOM 5403 C C . ARG A 1 644 ? 26.958 -4.514 -43.900 1.00 78.50 644 ARG A C 1
ATOM 5405 O O . ARG A 1 644 ? 27.098 -4.192 -42.719 1.00 78.50 644 ARG A O 1
ATOM 5412 N N . HIS A 1 645 ? 27.785 -4.137 -44.880 1.00 74.12 645 HIS A N 1
ATOM 5413 C CA . HIS A 1 645 ? 28.928 -3.234 -44.694 1.00 74.12 645 HIS A CA 1
ATOM 5414 C C . HIS A 1 645 ? 28.500 -1.895 -44.075 1.00 74.12 645 HIS A C 1
ATOM 5416 O O . HIS A 1 645 ? 27.436 -1.368 -44.412 1.00 74.12 645 HIS A O 1
ATOM 5422 N N . THR A 1 646 ? 29.311 -1.357 -43.164 1.00 79.25 646 THR A N 1
ATOM 5423 C CA . THR A 1 646 ? 29.053 -0.043 -42.562 1.00 79.25 646 THR A CA 1
ATOM 5424 C C . THR A 1 646 ? 29.329 1.085 -43.549 1.00 79.25 646 THR A C 1
ATOM 5426 O O . THR A 1 646 ? 30.300 1.058 -44.307 1.00 79.25 646 THR A O 1
ATOM 5429 N N . LEU A 1 647 ? 28.448 2.085 -43.565 1.00 77.56 647 LEU A N 1
ATOM 5430 C CA . LEU A 1 647 ? 28.659 3.312 -44.330 1.00 77.56 647 LEU A CA 1
ATOM 5431 C C . LEU A 1 647 ? 29.421 4.344 -43.490 1.00 77.56 647 LEU A C 1
ATOM 5433 O O . LEU A 1 647 ? 29.251 4.428 -42.275 1.00 77.56 647 LEU A O 1
ATOM 5437 N N . GLN A 1 648 ? 30.193 5.211 -44.151 1.00 73.88 648 GLN A N 1
ATOM 5438 C CA . GLN A 1 648 ? 30.981 6.262 -43.486 1.00 73.88 648 GLN A CA 1
ATOM 5439 C C . GLN A 1 648 ? 30.119 7.191 -42.611 1.00 73.88 648 GLN A C 1
ATOM 5441 O O . GLN A 1 648 ? 30.512 7.544 -41.503 1.00 73.88 648 GLN A O 1
ATOM 5446 N N . LYS A 1 649 ? 28.901 7.518 -43.067 1.00 74.69 649 LYS A N 1
ATOM 5447 C CA . LYS A 1 649 ? 27.925 8.313 -42.301 1.00 74.69 649 LYS A CA 1
ATOM 5448 C C . LYS A 1 649 ? 27.474 7.612 -41.009 1.00 74.69 649 LYS A C 1
ATOM 5450 O O . LYS A 1 649 ? 27.293 8.273 -39.992 1.00 74.69 649 LYS A O 1
ATOM 5455 N N . GLU A 1 650 ? 27.280 6.292 -41.042 1.00 78.94 650 GLU A N 1
ATOM 5456 C CA . GLU A 1 650 ? 26.856 5.500 -39.874 1.00 78.94 650 GLU A CA 1
ATOM 5457 C C . GLU A 1 650 ? 27.977 5.440 -38.831 1.00 78.94 650 GLU A C 1
ATOM 5459 O O . GLU A 1 650 ? 27.730 5.618 -37.637 1.00 78.94 650 GLU A O 1
ATOM 5464 N N . GLU A 1 651 ? 29.214 5.260 -39.298 1.00 81.12 651 GLU A N 1
ATOM 5465 C CA . GLU A 1 651 ? 30.422 5.291 -38.475 1.00 81.12 651 GLU A CA 1
ATOM 5466 C C . GLU A 1 651 ? 30.599 6.672 -37.821 1.00 81.12 651 GLU A C 1
ATOM 5468 O O . GLU A 1 651 ? 30.786 6.759 -36.613 1.00 81.12 651 GLU A O 1
ATOM 5473 N N . GLU A 1 652 ? 30.437 7.778 -38.552 1.00 79.94 652 GLU A N 1
ATOM 5474 C CA . GLU A 1 652 ? 30.489 9.127 -37.965 1.00 79.94 652 GLU A CA 1
ATOM 5475 C C . GLU A 1 652 ? 29.444 9.352 -36.859 1.00 79.94 652 GLU A C 1
ATOM 5477 O O . GLU A 1 652 ? 29.739 9.995 -35.846 1.00 79.94 652 GLU A O 1
ATOM 5482 N N . VAL A 1 653 ? 28.224 8.830 -37.026 1.00 80.19 653 VAL A N 1
ATOM 5483 C CA . VAL A 1 653 ? 27.179 8.892 -35.990 1.00 80.19 653 VAL A CA 1
ATOM 5484 C C . VAL A 1 653 ? 27.555 8.019 -34.793 1.00 80.19 653 VAL A C 1
ATOM 5486 O O . VAL A 1 653 ? 27.425 8.467 -33.654 1.00 80.19 653 VAL A O 1
ATOM 5489 N N . PHE A 1 654 ? 28.080 6.815 -35.029 1.00 81.88 654 PHE A N 1
ATOM 5490 C CA . PHE A 1 654 ? 28.564 5.913 -33.980 1.00 81.88 654 PHE A CA 1
ATOM 5491 C C . PHE A 1 654 ? 29.649 6.570 -33.116 1.00 81.88 654 PHE A C 1
ATOM 5493 O O . PHE A 1 654 ? 29.562 6.571 -31.887 1.00 81.88 654 PHE A O 1
ATOM 5500 N N . ARG A 1 655 ? 30.607 7.242 -33.761 1.00 79.44 655 ARG A N 1
ATOM 5501 C CA . ARG A 1 655 ? 31.677 8.002 -33.102 1.00 79.44 655 ARG A CA 1
ATOM 5502 C C . ARG A 1 655 ? 31.152 9.144 -32.231 1.00 79.44 655 ARG A C 1
ATOM 5504 O O . ARG A 1 655 ? 31.681 9.398 -31.149 1.00 79.44 655 ARG A O 1
ATOM 5511 N N . LYS A 1 656 ? 30.094 9.832 -32.672 1.00 79.94 656 LYS A N 1
ATOM 5512 C CA . LYS A 1 656 ? 29.450 10.906 -31.894 1.00 79.94 656 LYS A CA 1
ATOM 5513 C C . LYS A 1 656 ? 28.690 10.372 -30.676 1.00 79.94 656 LYS A C 1
ATOM 5515 O O . LYS A 1 656 ? 28.694 11.033 -29.642 1.00 79.94 656 LYS A O 1
ATOM 5520 N N . LEU A 1 657 ? 28.074 9.193 -30.776 1.00 73.44 657 LEU A N 1
ATOM 5521 C CA . LEU A 1 657 ? 27.300 8.579 -29.688 1.00 73.44 657 LEU A CA 1
ATOM 5522 C C . LEU A 1 657 ? 28.169 8.100 -28.510 1.00 73.44 657 LEU A C 1
ATOM 5524 O O . LEU A 1 657 ? 27.688 8.074 -27.381 1.00 73.44 657 LEU A O 1
ATOM 5528 N N . LEU A 1 658 ? 29.435 7.735 -28.742 1.00 66.69 658 LEU A N 1
ATOM 5529 C CA . LEU A 1 658 ? 30.315 7.144 -27.721 1.00 66.69 658 LEU A CA 1
ATOM 5530 C C . LEU A 1 658 ? 31.169 8.144 -26.911 1.00 66.69 658 LEU A C 1
ATOM 5532 O O . LEU A 1 658 ? 31.890 7.703 -26.017 1.00 66.69 658 LEU A O 1
ATOM 5536 N N . HIS A 1 659 ? 31.092 9.458 -27.179 1.00 56.41 659 HIS A N 1
ATOM 5537 C CA . HIS A 1 659 ? 31.956 10.495 -26.576 1.00 56.41 659 HIS A CA 1
ATOM 5538 C C . HIS A 1 659 ? 33.451 10.094 -26.589 1.00 56.41 659 HIS A C 1
ATOM 5540 O O . HIS A 1 659 ? 34.024 9.711 -25.569 1.00 56.41 659 HIS A O 1
ATOM 5546 N N . HIS A 1 660 ? 34.079 10.143 -27.766 1.00 50.44 660 HIS A N 1
ATOM 5547 C CA . HIS A 1 660 ? 35.365 9.490 -28.041 1.00 50.44 660 HIS A CA 1
ATOM 5548 C C . HIS A 1 660 ? 36.515 9.712 -27.037 1.00 50.44 660 HIS A C 1
ATOM 5550 O O . HIS A 1 660 ? 36.928 10.837 -26.753 1.00 50.44 660 HIS A O 1
ATOM 5556 N N . LYS A 1 661 ? 37.144 8.585 -26.669 1.00 44.12 661 LYS A N 1
ATOM 5557 C CA . LYS A 1 661 ? 38.604 8.429 -26.505 1.00 44.12 661 LYS A CA 1
ATOM 5558 C C . LYS A 1 661 ? 39.128 7.563 -27.668 1.00 44.12 661 LYS A C 1
ATOM 5560 O O . LYS A 1 661 ? 38.358 6.792 -28.239 1.00 44.12 661 LYS A O 1
ATOM 5565 N N . ASN A 1 662 ? 40.408 7.687 -28.027 1.00 48.84 662 ASN A N 1
ATOM 5566 C CA . ASN A 1 662 ? 40.991 7.119 -29.260 1.00 48.84 662 ASN A CA 1
ATOM 5567 C C . ASN A 1 662 ? 41.058 5.570 -29.343 1.00 48.84 662 ASN A C 1
ATOM 5569 O O . ASN A 1 662 ? 41.316 5.061 -30.425 1.00 48.84 662 ASN A O 1
ATOM 5573 N N . ASP A 1 663 ? 40.767 4.827 -28.265 1.00 56.91 663 ASP A N 1
ATOM 5574 C CA . ASP A 1 663 ? 40.919 3.353 -28.188 1.00 56.91 663 ASP A CA 1
ATOM 5575 C C . ASP A 1 663 ? 39.594 2.552 -28.274 1.00 56.91 663 ASP A C 1
ATOM 5577 O O . ASP A 1 663 ? 39.499 1.430 -27.772 1.00 56.91 663 ASP A O 1
ATOM 5581 N N . GLN A 1 664 ? 38.521 3.115 -28.838 1.00 65.69 664 GLN A N 1
ATOM 5582 C CA . GLN A 1 664 ? 37.211 2.442 -28.908 1.00 65.69 664 GLN A CA 1
ATOM 5583 C C . GLN A 1 664 ? 36.991 1.667 -30.229 1.00 65.69 664 GLN A C 1
ATOM 5585 O O . GLN A 1 664 ? 37.496 2.092 -31.267 1.00 65.69 664 GLN A O 1
ATOM 5590 N N . PRO A 1 665 ? 36.247 0.536 -30.200 1.00 77.44 665 PRO A N 1
ATOM 5591 C CA . PRO A 1 665 ? 35.998 -0.325 -31.367 1.00 77.44 665 PRO A CA 1
ATOM 5592 C C . PRO A 1 665 ? 35.197 0.391 -32.463 1.00 77.44 665 PRO A C 1
ATOM 5594 O O . PRO A 1 665 ? 34.413 1.283 -32.150 1.00 77.44 665 PRO A O 1
ATOM 5597 N N . THR A 1 666 ? 35.348 -0.025 -33.725 1.00 84.88 666 THR A N 1
ATOM 5598 C CA . THR A 1 666 ? 34.546 0.486 -34.857 1.00 84.88 666 THR A CA 1
ATOM 5599 C C . THR A 1 666 ? 33.113 -0.068 -34.852 1.00 84.88 666 THR A C 1
ATOM 5601 O O . THR A 1 666 ? 32.789 -1.018 -34.120 1.00 84.88 666 THR A O 1
ATOM 5604 N N . LEU A 1 667 ? 32.221 0.490 -35.680 1.00 84.00 667 LEU A N 1
ATOM 5605 C CA . LEU A 1 667 ? 30.864 -0.044 -35.829 1.00 84.00 667 LEU A CA 1
ATOM 5606 C C . LEU A 1 667 ? 30.879 -1.483 -36.381 1.00 84.00 667 LEU A C 1
ATOM 5608 O O . LEU A 1 667 ? 30.098 -2.319 -35.923 1.00 84.00 667 LEU A O 1
ATOM 5612 N N . ASP A 1 668 ? 31.804 -1.808 -37.289 1.00 84.81 668 ASP A N 1
ATOM 5613 C CA . ASP A 1 668 ? 31.979 -3.172 -37.808 1.00 84.81 668 ASP A CA 1
ATOM 5614 C C . ASP A 1 668 ? 32.546 -4.139 -36.756 1.00 84.81 668 ASP A C 1
ATOM 5616 O O . ASP A 1 668 ? 32.071 -5.275 -36.649 1.00 84.81 668 ASP A O 1
ATOM 5620 N N . ASP A 1 669 ? 33.474 -3.691 -35.901 1.00 86.00 669 ASP A N 1
ATOM 5621 C CA . ASP A 1 669 ? 33.940 -4.485 -34.753 1.00 86.00 669 ASP A CA 1
ATOM 5622 C C . ASP A 1 669 ? 32.785 -4.811 -33.800 1.00 86.00 669 ASP A C 1
ATOM 5624 O O . ASP A 1 669 ? 32.677 -5.931 -33.287 1.00 86.00 669 ASP A O 1
ATOM 5628 N N . THR A 1 670 ? 31.885 -3.846 -33.600 1.00 85.75 670 THR A N 1
ATOM 5629 C CA . THR A 1 670 ? 30.685 -3.995 -32.772 1.00 85.75 670 THR A CA 1
ATOM 5630 C C . THR A 1 670 ? 29.704 -4.987 -33.397 1.00 85.75 670 THR A C 1
ATOM 5632 O O . THR A 1 670 ? 29.250 -5.901 -32.704 1.00 85.75 670 THR A O 1
ATOM 5635 N N . LYS A 1 671 ? 29.442 -4.906 -34.712 1.00 88.88 671 LYS A N 1
ATOM 5636 C CA . LYS A 1 671 ? 28.635 -5.904 -35.446 1.00 88.88 671 LYS A CA 1
ATOM 5637 C C . LYS A 1 671 ? 29.233 -7.309 -35.334 1.00 88.88 671 LYS A C 1
ATOM 5639 O O . LYS A 1 671 ? 28.520 -8.258 -35.005 1.00 88.88 671 LYS A O 1
ATOM 5644 N N . CYS A 1 672 ? 30.547 -7.450 -35.510 1.00 87.75 672 CYS A N 1
ATOM 5645 C CA . CYS A 1 672 ? 31.243 -8.729 -35.347 1.00 87.75 672 CYS A CA 1
ATOM 5646 C C . CYS A 1 672 ? 31.148 -9.257 -33.910 1.00 87.75 672 CYS A C 1
ATOM 5648 O O . CYS A 1 672 ? 30.986 -10.459 -33.686 1.00 87.75 672 CYS A O 1
ATOM 5650 N N . HIS A 1 673 ? 31.228 -8.371 -32.916 1.00 88.00 673 HIS A N 1
ATOM 5651 C CA . HIS A 1 673 ? 31.049 -8.733 -31.515 1.00 88.00 673 HIS A CA 1
ATOM 5652 C C . HIS A 1 673 ? 29.627 -9.234 -31.234 1.00 88.00 673 HIS A C 1
ATOM 5654 O O . HIS A 1 673 ? 29.479 -10.273 -30.588 1.00 88.00 673 HIS A O 1
ATOM 5660 N N . ILE A 1 674 ? 28.597 -8.572 -31.776 1.00 90.00 674 ILE A N 1
ATOM 5661 C CA . ILE A 1 674 ? 27.198 -9.015 -31.674 1.00 90.00 674 ILE A CA 1
ATOM 5662 C C . ILE A 1 674 ? 27.049 -10.433 -32.236 1.00 90.00 674 ILE A C 1
ATOM 5664 O O . ILE A 1 674 ? 26.524 -11.300 -31.544 1.00 90.00 674 ILE A O 1
ATOM 5668 N N . ILE A 1 675 ? 27.568 -10.712 -33.437 1.00 90.81 675 ILE A N 1
ATOM 5669 C CA . ILE A 1 675 ? 27.476 -12.043 -34.072 1.00 90.81 675 ILE A CA 1
ATOM 5670 C C . ILE A 1 675 ? 28.070 -13.144 -33.172 1.00 90.81 675 ILE A C 1
ATOM 5672 O O . ILE A 1 675 ? 27.467 -14.210 -32.999 1.00 90.81 675 ILE A O 1
ATOM 5676 N N . ARG A 1 676 ? 29.224 -12.883 -32.540 1.00 89.12 676 ARG A N 1
ATOM 5677 C CA . ARG A 1 676 ? 29.848 -13.826 -31.593 1.00 89.12 676 ARG A CA 1
ATOM 5678 C C . ARG A 1 676 ? 28.970 -14.061 -30.362 1.00 89.12 676 ARG A C 1
ATOM 5680 O O . ARG A 1 676 ? 28.811 -15.203 -29.939 1.00 89.12 676 ARG A O 1
ATOM 5687 N N . GLN A 1 677 ? 28.379 -13.005 -29.802 1.00 89.44 677 GLN A N 1
ATOM 5688 C CA . GLN A 1 677 ? 27.493 -13.119 -28.641 1.00 89.44 677 GLN A CA 1
ATOM 5689 C C . GLN A 1 677 ? 26.194 -13.865 -28.970 1.00 89.44 677 GLN A C 1
ATOM 5691 O O . GLN A 1 677 ? 25.776 -14.714 -28.186 1.00 89.44 677 GLN A O 1
ATOM 5696 N N . LEU A 1 678 ? 25.596 -13.617 -30.142 1.00 91.69 678 LEU A N 1
ATOM 5697 C CA . LEU A 1 678 ? 24.400 -14.327 -30.611 1.00 91.69 678 LEU A CA 1
ATOM 5698 C C . LEU A 1 678 ? 24.631 -15.836 -30.691 1.00 91.69 678 LEU A C 1
ATOM 5700 O O . LEU A 1 678 ? 23.784 -16.598 -30.239 1.00 91.69 678 LEU A O 1
ATOM 5704 N N . SER A 1 679 ? 25.806 -16.260 -31.163 1.00 88.75 679 SER A N 1
ATOM 5705 C CA . SER A 1 679 ? 26.177 -17.680 -31.227 1.00 88.75 679 SER A CA 1
ATOM 5706 C C . SER A 1 679 ? 26.215 -18.335 -29.837 1.00 88.75 679 SER A C 1
ATOM 5708 O O . SER A 1 679 ? 25.777 -19.472 -29.660 1.00 88.75 679 SER A O 1
ATOM 5710 N N . THR A 1 680 ? 26.719 -17.624 -28.826 1.00 88.38 680 THR A N 1
ATOM 5711 C CA . THR A 1 680 ? 26.743 -18.100 -27.431 1.00 88.38 680 THR A CA 1
ATOM 5712 C C . THR A 1 680 ? 25.340 -18.132 -26.821 1.00 88.38 680 THR A C 1
ATOM 5714 O O . THR A 1 680 ? 24.970 -19.107 -26.168 1.00 88.38 680 THR A O 1
ATOM 5717 N N . LEU A 1 681 ? 24.531 -17.100 -27.073 1.00 88.81 681 LEU A N 1
ATOM 5718 C CA . LEU A 1 681 ? 23.153 -17.003 -26.584 1.00 88.81 681 LEU A CA 1
ATOM 5719 C C . LEU A 1 681 ? 22.219 -18.032 -27.237 1.00 88.81 681 LEU A C 1
ATOM 5721 O O . LEU A 1 681 ? 21.289 -18.511 -26.587 1.00 88.81 681 LEU A O 1
ATOM 5725 N N . GLU A 1 682 ? 22.470 -18.398 -28.493 1.00 90.50 682 GLU A N 1
ATOM 5726 C CA . GLU A 1 682 ? 21.732 -19.443 -29.205 1.00 90.50 682 GLU A CA 1
ATOM 5727 C C . GLU A 1 682 ? 22.038 -20.832 -28.634 1.00 90.50 682 GLU A C 1
ATOM 5729 O O . GLU A 1 682 ? 21.113 -21.597 -28.355 1.00 90.50 682 GLU A O 1
ATOM 5734 N N . LYS A 1 683 ? 23.310 -21.129 -28.322 1.00 88.25 683 LYS A N 1
ATOM 5735 C CA . LYS A 1 683 ? 23.685 -22.348 -27.577 1.00 88.25 683 LYS A CA 1
ATOM 5736 C C . LYS A 1 683 ? 23.006 -22.415 -26.206 1.00 88.25 683 LYS A C 1
ATOM 5738 O O . LYS A 1 683 ? 22.592 -23.489 -25.778 1.00 88.25 683 LYS A O 1
ATOM 5743 N N . ALA A 1 684 ? 22.843 -21.267 -25.548 1.00 85.00 684 ALA A N 1
ATOM 5744 C CA . ALA A 1 684 ? 22.127 -21.137 -24.280 1.00 85.00 684 ALA A CA 1
ATOM 5745 C C . ALA A 1 684 ? 20.587 -21.105 -24.425 1.00 85.00 684 ALA A C 1
ATOM 5747 O O . ALA A 1 684 ? 19.893 -20.916 -23.427 1.00 85.00 684 ALA A O 1
ATOM 5748 N N . LYS A 1 685 ? 20.040 -21.273 -25.641 1.00 86.31 685 LYS A N 1
ATOM 5749 C CA . LYS A 1 685 ? 18.598 -21.230 -25.963 1.00 86.31 685 LYS A CA 1
ATOM 5750 C C . LYS A 1 685 ? 17.889 -19.929 -25.552 1.00 86.31 685 LYS A C 1
ATOM 5752 O O . LYS A 1 685 ? 16.678 -19.923 -25.344 1.00 86.31 685 LYS A O 1
ATOM 5757 N N . ARG A 1 686 ? 18.621 -18.815 -25.445 1.00 84.12 686 ARG A N 1
ATOM 5758 C CA . ARG A 1 686 ? 18.058 -17.489 -25.119 1.00 84.12 686 ARG A CA 1
ATOM 5759 C C . ARG A 1 686 ? 17.565 -16.736 -26.356 1.00 84.12 686 ARG A C 1
ATOM 5761 O O . ARG A 1 686 ? 16.640 -15.934 -26.264 1.00 84.12 686 ARG A O 1
ATOM 5768 N N . VAL A 1 687 ? 18.164 -17.009 -27.513 1.00 88.38 687 VAL A N 1
ATOM 5769 C CA . VAL A 1 687 ? 17.787 -16.451 -28.821 1.00 88.38 687 VAL A CA 1
ATOM 5770 C C . VAL A 1 687 ? 17.806 -17.556 -29.876 1.00 88.38 687 VAL A C 1
ATOM 5772 O O . VAL A 1 687 ? 18.363 -18.624 -29.636 1.00 88.38 687 VAL A O 1
ATOM 5775 N N . THR A 1 688 ? 17.206 -17.319 -31.043 1.00 89.00 688 THR A N 1
ATOM 5776 C CA . THR A 1 688 ? 17.217 -18.291 -32.144 1.00 89.00 688 THR A CA 1
ATOM 5777 C C . THR A 1 688 ? 17.454 -17.609 -33.487 1.00 89.00 688 THR A C 1
ATOM 5779 O O . THR A 1 688 ? 16.852 -16.579 -33.792 1.00 89.00 688 THR A O 1
ATOM 5782 N N . SER A 1 689 ? 18.323 -18.195 -34.306 1.00 87.69 689 SER A N 1
ATOM 5783 C CA . SER A 1 689 ? 18.561 -17.761 -35.684 1.00 87.69 689 SER A CA 1
ATOM 5784 C C . SER A 1 689 ? 17.364 -18.043 -36.601 1.00 87.69 689 SER A C 1
ATOM 5786 O O . SER A 1 689 ? 17.136 -17.287 -37.543 1.00 87.69 689 SER A O 1
ATOM 5788 N N . ILE A 1 690 ? 16.537 -19.050 -36.280 1.00 88.75 690 ILE A N 1
ATOM 5789 C CA . ILE A 1 690 ? 15.363 -19.475 -37.072 1.00 88.75 690 ILE A CA 1
ATOM 5790 C C . ILE A 1 690 ? 14.370 -18.322 -37.265 1.00 88.75 690 ILE A C 1
ATOM 5792 O O . ILE A 1 690 ? 13.774 -18.178 -38.330 1.00 88.75 690 ILE A O 1
ATOM 5796 N N . ASN A 1 691 ? 14.202 -17.469 -36.251 1.00 86.88 691 ASN A N 1
ATOM 5797 C CA . ASN A 1 691 ? 13.316 -16.307 -36.325 1.00 86.88 691 ASN A CA 1
ATOM 5798 C C . ASN A 1 691 ? 14.053 -14.999 -36.656 1.00 86.88 691 ASN A C 1
ATOM 5800 O O . ASN A 1 691 ? 13.532 -13.919 -36.388 1.00 86.88 691 ASN A O 1
ATOM 5804 N N . ASN A 1 692 ? 15.259 -15.083 -37.224 1.00 88.19 692 ASN A N 1
ATOM 5805 C CA . ASN A 1 692 ? 16.142 -13.945 -37.480 1.00 88.19 692 ASN A CA 1
ATOM 5806 C C . ASN A 1 692 ? 16.440 -13.106 -36.222 1.00 88.19 692 ASN A C 1
ATOM 5808 O O . ASN A 1 692 ? 16.575 -11.882 -36.316 1.00 88.19 692 ASN A O 1
ATOM 5812 N N . TYR A 1 693 ? 16.523 -13.756 -35.055 1.00 91.06 693 TYR A N 1
ATOM 5813 C CA . TYR A 1 693 ? 16.730 -13.132 -33.746 1.00 91.06 693 TYR A CA 1
ATOM 5814 C C . TYR A 1 693 ? 15.654 -12.103 -33.356 1.00 91.06 693 TYR A C 1
ATOM 5816 O O . TYR A 1 693 ? 15.939 -11.129 -32.653 1.00 91.06 693 TYR A O 1
ATOM 5824 N N . GLN A 1 694 ? 14.399 -12.326 -33.764 1.00 90.44 694 GLN A N 1
ATOM 5825 C CA . GLN A 1 694 ? 13.261 -11.446 -33.460 1.00 90.44 694 GLN A CA 1
ATOM 5826 C C . GLN A 1 694 ? 13.111 -11.156 -31.957 1.00 90.44 694 GLN A C 1
ATOM 5828 O O . GLN A 1 694 ? 12.661 -10.075 -31.592 1.00 90.44 694 GLN A O 1
ATOM 5833 N N . ASN A 1 695 ? 13.539 -12.069 -31.078 1.00 89.06 695 ASN A N 1
ATOM 5834 C CA . ASN A 1 695 ? 13.525 -11.878 -29.624 1.00 89.06 695 ASN A CA 1
ATOM 5835 C C . ASN A 1 695 ? 14.246 -10.590 -29.191 1.00 89.06 695 ASN A C 1
ATOM 5837 O O . ASN A 1 695 ? 13.763 -9.896 -28.303 1.00 89.06 695 ASN A O 1
ATOM 5841 N N . ILE A 1 696 ? 15.369 -10.253 -29.834 1.00 90.62 696 ILE A N 1
ATOM 5842 C CA . ILE A 1 696 ? 16.136 -9.034 -29.535 1.00 90.62 696 ILE A CA 1
ATOM 5843 C C . ILE A 1 696 ? 15.369 -7.800 -30.002 1.00 90.62 696 ILE A C 1
ATOM 5845 O O . ILE A 1 696 ? 15.273 -6.822 -29.271 1.00 90.62 696 ILE A O 1
ATOM 5849 N N . VAL A 1 697 ? 14.771 -7.862 -31.192 1.00 90.12 697 VAL A N 1
ATOM 5850 C CA . VAL A 1 697 ? 13.970 -6.763 -31.749 1.00 90.12 697 VAL A CA 1
ATOM 5851 C C . VAL A 1 697 ? 12.751 -6.482 -30.870 1.00 90.12 697 VAL A C 1
ATOM 5853 O O . VAL A 1 697 ? 12.485 -5.331 -30.530 1.00 90.12 697 VAL A O 1
ATOM 5856 N N . THR A 1 698 ? 12.047 -7.532 -30.443 1.00 90.31 698 THR A N 1
ATOM 5857 C CA . THR A 1 698 ? 10.921 -7.427 -29.509 1.00 90.31 698 THR A CA 1
ATOM 5858 C C . THR A 1 698 ? 11.373 -6.904 -28.140 1.00 90.31 698 THR A C 1
ATOM 5860 O O . THR A 1 698 ? 10.666 -6.089 -27.555 1.00 90.31 698 THR A O 1
ATOM 5863 N N . ALA A 1 699 ? 12.548 -7.303 -27.634 1.00 87.50 699 ALA A N 1
ATOM 5864 C CA . ALA A 1 699 ? 13.085 -6.777 -26.376 1.00 87.50 699 ALA A CA 1
ATOM 5865 C C . ALA A 1 699 ? 13.360 -5.266 -26.453 1.00 87.50 699 ALA A C 1
ATOM 5867 O O . ALA A 1 699 ? 12.889 -4.526 -25.596 1.00 87.50 699 ALA A O 1
ATOM 5868 N N . ILE A 1 700 ? 14.006 -4.793 -27.525 1.00 89.06 700 ILE A N 1
ATOM 5869 C CA . ILE A 1 700 ? 14.251 -3.358 -27.748 1.00 89.06 700 ILE A CA 1
ATOM 5870 C C . ILE A 1 700 ? 12.928 -2.588 -27.874 1.00 89.06 700 ILE A C 1
ATOM 5872 O O . ILE A 1 700 ? 12.783 -1.492 -27.341 1.00 89.06 700 ILE A O 1
ATOM 5876 N N . ALA A 1 701 ? 11.927 -3.156 -28.552 1.00 88.62 701 ALA A N 1
ATOM 5877 C CA . ALA A 1 701 ? 10.606 -2.538 -28.656 1.00 88.62 701 ALA A CA 1
ATOM 5878 C C . ALA A 1 701 ? 9.907 -2.389 -27.292 1.00 88.62 701 ALA A C 1
ATOM 5880 O O . ALA A 1 701 ? 9.264 -1.366 -27.023 1.00 88.62 701 ALA A O 1
ATOM 5881 N N . LYS A 1 702 ? 10.055 -3.390 -26.414 1.00 86.56 702 LYS A N 1
ATOM 5882 C CA . LYS A 1 702 ? 9.589 -3.311 -25.025 1.00 86.56 702 LYS A CA 1
ATOM 5883 C C . LYS A 1 702 ? 10.356 -2.248 -24.246 1.00 86.56 702 LYS A C 1
ATOM 5885 O O . LYS A 1 702 ? 9.715 -1.466 -23.552 1.00 86.56 702 LYS A O 1
ATOM 5890 N N . ASP A 1 703 ? 11.674 -2.164 -24.406 1.00 85.62 703 ASP A N 1
ATOM 5891 C CA . ASP A 1 703 ? 12.498 -1.151 -23.742 1.00 85.62 703 ASP A CA 1
ATOM 5892 C C . ASP A 1 703 ? 12.080 0.271 -24.191 1.00 85.62 703 ASP A C 1
ATOM 5894 O O . ASP A 1 703 ? 11.862 1.131 -23.341 1.00 85.62 703 ASP A O 1
ATOM 5898 N N . ILE A 1 704 ? 11.802 0.502 -25.488 1.00 87.31 704 ILE A N 1
ATOM 5899 C CA . ILE A 1 704 ? 11.240 1.777 -26.001 1.00 87.31 704 ILE A CA 1
ATOM 5900 C C . ILE A 1 704 ? 9.906 2.111 -25.321 1.00 87.31 704 ILE A C 1
ATOM 5902 O O . ILE A 1 704 ? 9.670 3.251 -24.915 1.00 87.31 704 ILE A O 1
ATOM 5906 N N . SER A 1 705 ? 9.013 1.123 -25.215 1.00 85.25 705 SER A N 1
ATOM 5907 C CA . SER A 1 705 ? 7.702 1.307 -24.580 1.00 85.25 705 SER A CA 1
ATOM 5908 C C . SER A 1 705 ? 7.829 1.631 -23.095 1.00 85.25 705 SER A C 1
ATOM 5910 O O . SER A 1 705 ? 7.094 2.474 -22.584 1.00 85.25 705 SER A O 1
ATOM 5912 N N . ARG A 1 706 ? 8.752 0.960 -22.398 1.00 82.19 706 ARG A N 1
ATOM 5913 C CA . ARG A 1 706 ? 9.020 1.172 -20.973 1.00 82.19 706 ARG A CA 1
ATOM 5914 C C . ARG A 1 706 ? 9.622 2.537 -20.719 1.00 82.19 706 ARG A C 1
ATOM 5916 O O . ARG A 1 706 ? 9.179 3.187 -19.788 1.00 82.19 706 ARG A O 1
ATOM 5923 N N . GLU A 1 707 ? 10.533 2.995 -21.567 1.00 84.00 707 GLU A N 1
ATOM 5924 C CA . GLU A 1 707 ? 11.114 4.330 -21.459 1.00 84.00 707 GLU A CA 1
ATOM 5925 C C . GLU A 1 707 ? 10.052 5.430 -21.641 1.00 84.00 707 GLU A C 1
ATOM 5927 O O . GLU A 1 707 ? 9.963 6.368 -20.852 1.00 84.00 707 GLU A O 1
ATOM 5932 N N . ASP A 1 708 ? 9.164 5.299 -22.634 1.00 83.81 708 ASP A N 1
ATOM 5933 C CA . ASP A 1 708 ? 8.026 6.219 -22.800 1.00 83.81 708 ASP A CA 1
ATOM 5934 C C . ASP A 1 708 ? 7.072 6.187 -21.594 1.00 83.81 708 ASP A C 1
ATOM 5936 O O . ASP A 1 708 ? 6.640 7.236 -21.104 1.00 83.81 708 ASP A O 1
ATOM 5940 N N . ASN A 1 709 ? 6.758 4.993 -21.086 1.00 82.56 709 ASN A N 1
ATOM 5941 C CA . ASN A 1 709 ? 5.920 4.832 -19.900 1.00 82.56 709 ASN A CA 1
ATOM 5942 C C . ASN A 1 709 ? 6.598 5.391 -18.642 1.00 82.56 709 ASN A C 1
ATOM 5944 O O . ASN A 1 709 ? 5.917 6.009 -17.826 1.00 82.56 709 ASN A O 1
ATOM 5948 N N . TYR A 1 710 ? 7.914 5.217 -18.497 1.00 83.31 710 TYR A N 1
ATOM 5949 C CA . TYR A 1 710 ? 8.712 5.756 -17.402 1.00 83.31 710 TYR A CA 1
ATOM 5950 C C . TYR A 1 710 ? 8.635 7.277 -17.400 1.00 83.31 710 TYR A C 1
ATOM 5952 O O . TYR A 1 710 ? 8.223 7.843 -16.394 1.00 83.31 710 TYR A O 1
ATOM 5960 N N . ARG A 1 711 ? 8.882 7.941 -18.537 1.00 83.88 711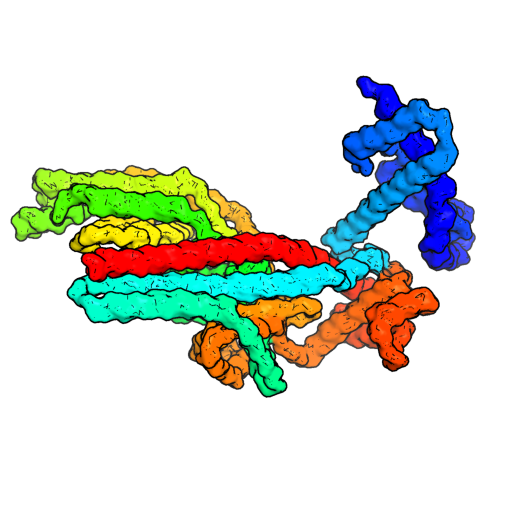 ARG A N 1
ATOM 5961 C CA . ARG A 1 711 ? 8.766 9.407 -18.642 1.00 83.88 711 ARG A CA 1
ATOM 5962 C C . ARG A 1 711 ? 7.367 9.914 -18.302 1.00 83.88 711 ARG A C 1
ATOM 5964 O O . ARG A 1 711 ? 7.214 10.847 -17.520 1.00 83.88 711 ARG A O 1
ATOM 5971 N N . LYS A 1 712 ? 6.322 9.278 -18.840 1.00 84.81 712 LYS A N 1
ATOM 5972 C CA . LYS A 1 712 ? 4.926 9.632 -18.511 1.00 84.81 712 LYS A CA 1
ATOM 5973 C C . LYS A 1 712 ? 4.628 9.443 -17.030 1.00 84.81 712 LYS A C 1
ATOM 5975 O O . LYS A 1 712 ? 3.984 10.289 -16.414 1.00 84.81 712 LYS A O 1
ATOM 5980 N N . SER A 1 713 ? 5.101 8.338 -16.464 1.00 84.00 713 SER A N 1
ATOM 5981 C CA . SER A 1 713 ? 4.972 8.045 -15.044 1.00 84.00 713 SER A CA 1
ATOM 5982 C C . SER A 1 713 ? 5.734 9.067 -14.201 1.00 84.00 713 SER A C 1
ATOM 5984 O O . SER A 1 713 ? 5.179 9.539 -13.218 1.00 84.00 713 SER A O 1
ATOM 5986 N N . CYS A 1 714 ? 6.949 9.458 -14.588 1.00 85.25 714 CYS A N 1
ATOM 5987 C CA . CYS A 1 714 ? 7.752 10.474 -13.911 1.00 85.25 714 CYS A CA 1
ATOM 5988 C C . CYS A 1 714 ? 7.005 11.815 -13.869 1.00 85.25 714 CYS A C 1
ATOM 5990 O O . CYS A 1 714 ? 6.794 12.364 -12.791 1.00 85.25 714 CYS A O 1
ATOM 5992 N N . GLN A 1 715 ? 6.452 12.271 -14.997 1.00 86.06 715 GLN A N 1
ATOM 5993 C CA . GLN A 1 715 ? 5.651 13.502 -15.053 1.00 86.06 715 GLN A CA 1
ATOM 5994 C C . GLN A 1 715 ? 4.396 13.450 -14.168 1.00 86.06 715 GLN A C 1
ATOM 5996 O O . GLN A 1 715 ? 4.105 14.395 -13.432 1.00 86.06 715 GLN A O 1
ATOM 6001 N N . LEU A 1 716 ? 3.652 12.340 -14.196 1.00 87.38 716 LEU A N 1
ATOM 6002 C CA . LEU A 1 716 ? 2.486 12.151 -13.325 1.00 87.38 716 LEU A CA 1
ATOM 6003 C C . LEU A 1 716 ? 2.882 12.096 -11.843 1.00 87.38 716 LEU A C 1
ATOM 6005 O O . LEU A 1 716 ? 2.183 12.645 -10.986 1.00 87.38 716 LEU A O 1
ATOM 6009 N N . GLN A 1 717 ? 4.008 11.457 -11.533 1.00 88.38 717 GLN A N 1
ATOM 6010 C CA . GLN A 1 717 ? 4.537 11.375 -10.178 1.00 88.38 717 GLN A CA 1
ATOM 6011 C C . GLN A 1 717 ? 5.026 12.730 -9.680 1.00 88.38 717 GLN A C 1
ATOM 6013 O O . GLN A 1 717 ? 4.718 13.062 -8.544 1.00 88.38 717 GLN A O 1
ATOM 6018 N N . LEU A 1 718 ? 5.672 13.551 -10.513 1.00 90.12 718 LEU A N 1
ATOM 6019 C CA . LEU A 1 718 ? 6.041 14.929 -10.175 1.00 90.12 718 LEU A CA 1
ATOM 6020 C C . LEU A 1 718 ? 4.807 15.764 -9.802 1.00 90.12 718 LEU A C 1
ATOM 6022 O O . LEU A 1 718 ? 4.775 16.435 -8.773 1.00 90.12 718 LEU A O 1
ATOM 6026 N N . MET A 1 719 ? 3.726 15.672 -10.580 1.00 89.56 719 MET A N 1
ATOM 6027 C CA . MET A 1 719 ? 2.474 16.357 -10.231 1.00 89.56 719 MET A CA 1
ATOM 6028 C C . MET A 1 719 ? 1.872 15.850 -8.912 1.00 89.56 719 MET A C 1
ATOM 6030 O O . MET A 1 719 ? 1.298 16.626 -8.145 1.00 89.56 719 MET A O 1
ATOM 6034 N N . THR A 1 720 ? 1.978 14.548 -8.652 1.00 89.31 720 THR A N 1
ATOM 6035 C CA . THR A 1 720 ? 1.417 13.911 -7.454 1.00 89.31 720 THR A CA 1
ATOM 6036 C C . THR A 1 720 ? 2.246 14.226 -6.209 1.00 89.31 720 THR A C 1
ATOM 6038 O O . THR A 1 720 ? 1.676 14.587 -5.179 1.00 89.31 720 THR A O 1
ATOM 6041 N N . ILE A 1 721 ? 3.577 14.165 -6.305 1.00 91.31 721 ILE A N 1
ATOM 6042 C CA . ILE A 1 721 ? 4.493 14.439 -5.195 1.00 91.31 721 ILE A CA 1
ATOM 6043 C C . ILE A 1 721 ? 4.431 15.909 -4.792 1.00 91.31 721 ILE A C 1
ATOM 6045 O O . ILE A 1 721 ? 4.370 16.186 -3.602 1.00 91.31 721 ILE A O 1
ATOM 6049 N N . HIS A 1 722 ? 4.307 16.848 -5.738 1.00 91.69 722 HIS A N 1
ATOM 6050 C CA . HIS A 1 722 ? 4.105 18.261 -5.406 1.00 91.69 722 HIS A CA 1
ATOM 6051 C C . HIS A 1 722 ? 2.828 18.481 -4.588 1.00 91.69 722 HIS A C 1
ATOM 6053 O O . HIS A 1 722 ? 2.850 19.157 -3.561 1.00 91.69 722 HIS A O 1
ATOM 6059 N N . LYS A 1 723 ? 1.714 17.849 -4.982 1.00 90.50 723 LYS A N 1
ATOM 6060 C CA . LYS A 1 723 ? 0.465 17.906 -4.202 1.00 90.50 723 LYS A CA 1
ATOM 6061 C C . LYS A 1 723 ? 0.626 17.285 -2.813 1.00 90.50 723 LYS A C 1
ATOM 6063 O O . LYS A 1 723 ? 0.052 17.805 -1.856 1.00 90.50 723 LYS A O 1
ATOM 6068 N N . LEU A 1 724 ? 1.370 16.182 -2.705 1.00 90.19 724 LEU A N 1
ATOM 6069 C CA . LEU A 1 724 ? 1.649 15.524 -1.430 1.00 90.19 724 LEU A CA 1
ATOM 6070 C C . LEU A 1 724 ? 2.499 16.416 -0.520 1.00 90.19 724 LEU A C 1
ATOM 6072 O O . LEU A 1 724 ? 2.127 16.614 0.631 1.00 90.19 724 LEU A O 1
ATOM 6076 N N . VAL A 1 725 ? 3.585 16.994 -1.038 1.00 93.00 725 VAL A N 1
ATOM 6077 C CA . VAL A 1 725 ? 4.463 17.919 -0.309 1.00 93.00 725 VAL A CA 1
ATOM 6078 C C . VAL A 1 725 ? 3.661 19.102 0.226 1.00 93.00 725 VAL A C 1
ATOM 6080 O O . VAL A 1 725 ? 3.661 19.317 1.435 1.00 93.00 725 VAL A O 1
ATOM 6083 N N . CYS A 1 726 ? 2.880 19.788 -0.617 1.00 92.25 726 CYS A N 1
ATOM 6084 C CA . CYS A 1 726 ? 2.047 20.906 -0.163 1.00 92.25 726 CYS A CA 1
ATOM 6085 C C . CYS A 1 726 ? 1.060 20.493 0.941 1.00 92.25 726 CYS A C 1
ATOM 6087 O O . CYS A 1 726 ? 0.824 21.238 1.892 1.00 92.25 726 CYS A O 1
ATOM 6089 N N . HIS A 1 727 ? 0.459 19.304 0.835 1.00 88.25 727 HIS A N 1
ATOM 6090 C CA . HIS A 1 727 ? -0.426 18.795 1.881 1.00 88.25 727 HIS A CA 1
ATOM 6091 C C . HIS A 1 727 ? 0.333 18.528 3.188 1.00 88.25 727 HIS A C 1
ATOM 6093 O O . HIS A 1 727 ? -0.107 18.971 4.245 1.00 88.25 727 HIS A O 1
ATOM 6099 N N . LEU A 1 728 ? 1.488 17.866 3.125 1.00 91.12 728 LEU A N 1
ATOM 6100 C CA . LEU A 1 728 ? 2.315 17.565 4.293 1.00 91.12 728 LEU A CA 1
ATOM 6101 C C . LEU A 1 728 ? 2.836 18.832 4.983 1.00 91.12 728 LEU A C 1
ATOM 6103 O O . LEU A 1 728 ? 2.878 18.879 6.214 1.00 91.12 728 LEU A O 1
ATOM 6107 N N . GLU A 1 729 ? 3.193 19.866 4.221 1.00 92.31 729 GLU A N 1
ATOM 6108 C CA . GLU A 1 729 ? 3.561 21.182 4.749 1.00 92.31 729 GLU A CA 1
ATOM 6109 C C . GLU A 1 729 ? 2.393 21.844 5.483 1.00 92.31 729 GLU A C 1
ATOM 6111 O O . GLU A 1 729 ? 2.570 22.333 6.602 1.00 92.31 729 GLU A O 1
ATOM 6116 N N . ASN A 1 730 ? 1.187 21.804 4.905 1.00 88.38 730 ASN A N 1
ATOM 6117 C CA . ASN A 1 730 ? -0.026 22.311 5.549 1.00 88.38 730 ASN A CA 1
ATOM 6118 C C . ASN A 1 730 ? -0.340 21.558 6.848 1.00 88.38 730 ASN A C 1
ATOM 6120 O O . ASN A 1 730 ? -0.642 22.181 7.867 1.00 88.38 730 ASN A O 1
ATOM 6124 N N . THR A 1 731 ? -0.212 20.230 6.851 1.00 87.00 731 THR A N 1
ATOM 6125 C CA . THR A 1 731 ? -0.378 19.408 8.056 1.00 87.00 731 THR A CA 1
ATOM 6126 C C . THR A 1 731 ? 0.640 19.798 9.127 1.00 87.00 731 THR A C 1
ATOM 6128 O O . THR A 1 731 ? 0.269 20.045 10.276 1.00 87.00 731 THR A O 1
ATOM 6131 N N . ARG A 1 732 ? 1.912 19.980 8.751 1.00 87.94 732 ARG A N 1
ATOM 6132 C CA . ARG A 1 732 ? 2.959 20.456 9.669 1.00 87.94 732 ARG A CA 1
ATOM 6133 C C . ARG A 1 732 ? 2.633 21.827 10.246 1.00 87.94 732 ARG A C 1
ATOM 6135 O O . ARG A 1 732 ? 2.834 22.076 11.434 1.00 87.94 732 ARG A O 1
ATOM 6142 N N . PHE A 1 733 ? 2.147 22.731 9.405 1.00 87.25 733 PHE A N 1
ATOM 6143 C CA . PHE A 1 733 ? 1.750 24.074 9.806 1.00 87.25 733 PHE A CA 1
ATOM 6144 C C . PHE A 1 733 ? 0.574 24.052 10.788 1.00 87.25 733 PHE A C 1
ATOM 6146 O O . PHE A 1 733 ? 0.600 24.766 11.791 1.00 87.25 733 PHE A O 1
ATOM 6153 N N . ASN A 1 734 ? -0.414 23.183 10.565 1.00 84.25 734 ASN A N 1
ATOM 6154 C CA . ASN A 1 734 ? -1.513 22.966 11.506 1.00 84.25 734 ASN A CA 1
ATOM 6155 C C . ASN A 1 734 ? -1.002 22.446 12.852 1.00 84.25 734 ASN A C 1
ATOM 6157 O O . ASN A 1 734 ? -1.425 22.947 13.897 1.00 84.25 734 ASN A O 1
ATOM 6161 N N . TYR A 1 735 ? -0.044 21.515 12.844 1.00 83.62 735 TYR A N 1
ATOM 6162 C CA . TYR A 1 735 ? 0.573 21.059 14.081 1.00 83.62 735 TYR A CA 1
ATOM 6163 C C . TYR A 1 735 ? 1.305 22.197 14.813 1.00 83.62 735 TYR A C 1
ATOM 6165 O O . TYR A 1 735 ? 1.103 22.401 16.009 1.00 83.62 735 TYR A O 1
ATOM 6173 N N . ARG A 1 736 ? 2.080 23.024 14.106 1.00 82.31 736 ARG A N 1
ATOM 6174 C CA . ARG A 1 736 ? 2.728 24.201 14.716 1.00 82.31 736 ARG A CA 1
ATOM 6175 C C . ARG A 1 736 ? 1.726 25.157 15.350 1.00 82.31 736 ARG A C 1
ATOM 6177 O O . ARG A 1 736 ? 1.896 25.518 16.508 1.00 82.31 736 ARG A O 1
ATOM 6184 N N . LYS A 1 737 ? 0.638 25.485 14.647 1.00 82.50 737 LYS A N 1
ATOM 6185 C CA . LYS A 1 737 ? -0.444 26.320 15.191 1.00 82.50 737 LYS A CA 1
ATOM 6186 C C . LYS A 1 737 ? -1.049 25.738 16.466 1.00 82.50 737 LYS A C 1
ATOM 6188 O O . LYS A 1 737 ? -1.380 26.483 17.384 1.00 82.50 737 LYS A O 1
ATOM 6193 N N . ARG A 1 738 ? -1.212 24.415 16.542 1.00 81.19 738 ARG A N 1
ATOM 6194 C CA . ARG A 1 738 ? -1.685 23.746 17.763 1.00 81.19 738 ARG A CA 1
ATOM 6195 C C . ARG A 1 738 ? -0.674 23.874 18.903 1.00 81.19 738 ARG A C 1
ATOM 6197 O O . ARG A 1 738 ? -1.073 24.237 20.004 1.00 81.19 738 ARG A O 1
ATOM 6204 N N . LEU A 1 739 ? 0.619 23.666 18.641 1.00 78.25 739 LEU A N 1
ATOM 6205 C CA . LEU A 1 739 ? 1.676 23.898 19.636 1.00 78.25 739 LEU A CA 1
ATOM 6206 C C . LEU A 1 739 ? 1.696 25.352 20.125 1.00 78.25 739 LEU A C 1
ATOM 6208 O O . LEU A 1 739 ? 1.766 25.589 21.326 1.00 78.25 739 LEU A O 1
ATOM 6212 N N . GLU A 1 740 ? 1.551 26.326 19.227 1.00 77.88 740 GLU A N 1
ATOM 6213 C CA . GLU A 1 740 ? 1.452 27.748 19.581 1.00 77.88 740 GLU A CA 1
ATOM 6214 C C . GLU A 1 740 ? 0.225 28.049 20.448 1.00 77.88 740 GLU A C 1
ATOM 6216 O O . GLU A 1 740 ? 0.312 28.843 21.384 1.00 77.88 740 GLU A O 1
ATOM 6221 N N . ARG A 1 741 ? -0.916 27.395 20.190 1.00 77.88 741 ARG A N 1
ATOM 6222 C CA . ARG A 1 741 ? -2.098 27.499 21.058 1.00 77.88 741 ARG A CA 1
ATOM 6223 C C . ARG A 1 741 ? -1.818 26.964 22.457 1.00 77.88 741 ARG A C 1
ATOM 6225 O O . ARG A 1 741 ? -2.212 27.635 23.404 1.00 77.88 741 ARG A O 1
ATOM 6232 N N . TYR A 1 742 ? -1.113 25.838 22.603 1.00 73.38 742 TYR A N 1
ATOM 6233 C CA . TYR A 1 742 ? -0.681 25.370 23.927 1.00 73.38 742 TYR A CA 1
ATOM 6234 C C . TYR A 1 742 ? 0.234 26.390 24.601 1.00 73.38 742 TYR A C 1
ATOM 6236 O O . TYR A 1 742 ? 0.002 26.740 25.751 1.00 73.38 742 TYR A O 1
ATOM 6244 N N . VAL A 1 743 ? 1.217 26.944 23.884 1.00 70.88 743 VAL A N 1
ATOM 6245 C CA . VAL A 1 743 ? 2.099 27.989 24.432 1.00 70.88 743 VAL A CA 1
ATOM 6246 C C . VAL A 1 743 ? 1.293 29.201 24.913 1.00 70.88 743 VAL A C 1
ATOM 6248 O O . VAL A 1 743 ? 1.522 29.690 26.015 1.00 70.88 743 VAL A O 1
ATOM 6251 N N . ASN A 1 744 ? 0.334 29.678 24.119 1.00 70.88 744 ASN A N 1
ATOM 6252 C CA . ASN A 1 744 ? -0.498 30.828 24.476 1.00 70.88 744 ASN A CA 1
ATOM 6253 C C . ASN A 1 744 ? -1.471 30.523 25.620 1.00 70.88 744 ASN A C 1
ATOM 6255 O O . ASN A 1 744 ? -1.701 31.387 26.461 1.00 70.88 744 ASN A O 1
ATOM 6259 N N . TYR A 1 745 ? -2.028 29.313 25.666 1.00 68.62 745 TYR A N 1
ATOM 6260 C CA . TYR A 1 745 ? -2.851 28.850 26.780 1.00 68.62 745 TYR A CA 1
ATOM 6261 C C . TYR A 1 745 ? -2.046 28.851 28.080 1.00 68.62 745 TYR A C 1
ATOM 6263 O O . TYR A 1 745 ? -2.481 29.442 29.059 1.00 68.62 745 TYR A O 1
ATOM 6271 N N . LEU A 1 746 ? -0.832 28.294 28.065 1.00 64.94 746 LEU A N 1
ATOM 6272 C CA . LEU A 1 746 ? 0.041 28.253 29.239 1.00 64.94 746 LEU A CA 1
ATOM 6273 C C . LEU A 1 746 ? 0.476 29.654 29.695 1.00 64.94 746 LEU A C 1
ATOM 6275 O O . LEU A 1 746 ? 0.605 29.880 30.891 1.00 64.94 746 LEU A O 1
ATOM 6279 N N . LYS A 1 747 ? 0.665 30.611 28.775 1.00 67.12 747 LYS A N 1
ATOM 6280 C CA . LYS A 1 747 ? 0.958 32.009 29.142 1.00 67.12 747 LYS A CA 1
ATOM 6281 C C . LYS A 1 747 ? -0.177 32.657 29.939 1.00 67.12 747 LYS A C 1
ATOM 6283 O O . LYS A 1 747 ? 0.103 33.308 30.930 1.00 67.12 747 LYS A O 1
ATOM 6288 N N . LYS A 1 748 ? -1.437 32.417 29.557 1.00 65.50 748 LYS A N 1
ATOM 6289 C CA . LYS A 1 748 ? -2.616 32.961 30.259 1.00 65.50 748 LYS A CA 1
ATOM 6290 C C . LYS A 1 748 ? -2.826 32.419 31.679 1.00 65.50 748 LYS A C 1
ATOM 6292 O O . LYS A 1 748 ? -3.675 32.948 32.375 1.00 65.50 748 LYS A O 1
ATOM 6297 N N . PHE A 1 749 ? -2.141 31.342 32.065 1.00 61.09 749 PHE A N 1
ATOM 6298 C CA . PHE A 1 749 ? -2.171 30.811 33.434 1.00 61.09 749 PHE A CA 1
ATOM 6299 C C . PHE A 1 749 ? -1.064 31.388 34.326 1.00 61.09 749 PHE A C 1
ATOM 6301 O O . PHE A 1 749 ? -1.157 31.249 35.541 1.00 61.09 749 PHE A O 1
ATOM 6308 N N . ASN A 1 750 ? -0.021 31.980 33.731 1.00 52.06 750 ASN A N 1
ATOM 6309 C CA . ASN A 1 750 ? 1.079 32.627 34.453 1.00 52.06 750 ASN A CA 1
ATOM 6310 C C . ASN A 1 750 ? 0.829 34.126 34.708 1.00 52.06 750 ASN A C 1
ATOM 6312 O O . ASN A 1 750 ? 1.497 34.690 35.573 1.00 52.06 750 ASN A O 1
ATOM 6316 N N . ASP A 1 751 ? -0.068 34.750 33.936 1.00 44.81 751 ASP A N 1
ATOM 6317 C CA . ASP A 1 751 ? -0.592 36.108 34.159 1.00 44.81 751 ASP A CA 1
ATOM 6318 C C . ASP A 1 751 ? -1.850 36.041 35.038 1.00 44.81 751 ASP A C 1
ATOM 6320 O O . ASP A 1 751 ? -2.012 36.925 35.913 1.00 44.81 751 ASP A O 1
#

Solvent-accessible surface area (backbone atoms only — not comparable to full-atom values): 42154 Å² total; per-residue (Å²): 137,70,67,69,62,54,51,56,44,51,49,51,53,53,52,46,56,50,44,46,67,75,62,42,48,73,67,50,47,75,71,46,57,72,67,41,60,63,53,42,62,60,53,75,74,54,89,85,68,92,85,67,61,46,54,76,49,81,53,103,66,41,45,37,31,36,29,56,88,79,60,51,71,48,70,54,78,50,93,73,81,81,81,84,88,58,56,74,70,55,51,50,52,54,50,47,59,54,51,55,43,73,74,55,85,81,68,84,71,62,57,57,55,53,49,50,54,49,48,50,51,53,50,52,49,49,53,50,53,54,47,49,54,41,50,48,42,49,72,72,42,90,72,41,52,43,58,44,42,47,71,47,45,70,65,63,56,84,49,78,63,54,60,51,54,52,49,51,43,52,53,50,50,51,50,39,52,25,41,51,56,21,41,52,53,52,50,56,51,46,52,56,47,50,56,48,58,77,67,58,79,83,55,77,76,62,51,59,56,48,53,51,49,52,52,51,52,55,55,49,38,50,45,51,57,68,58,72,74,65,76,86,73,48,77,69,52,49,59,54,51,54,50,50,18,30,51,54,34,46,52,55,72,42,34,65,36,52,28,44,50,51,56,72,28,46,88,38,63,64,61,35,46,50,43,40,67,50,27,52,35,48,74,34,55,68,40,75,43,74,67,33,34,18,40,51,42,50,23,50,34,53,32,50,50,60,55,56,70,72,55,90,49,72,62,57,55,40,73,40,52,61,33,56,55,44,31,51,50,45,70,72,65,41,86,58,60,64,61,53,48,54,49,52,51,48,52,50,53,54,66,69,48,86,64,77,88,84,61,84,42,98,45,54,46,62,47,30,23,74,74,69,76,47,82,55,94,45,60,68,64,18,58,66,38,70,69,43,43,51,44,37,51,52,35,50,51,50,47,48,52,53,34,48,57,50,43,48,64,71,28,68,49,94,74,85,71,42,60,61,60,40,31,36,49,36,46,47,48,55,50,48,44,67,75,42,69,88,58,55,70,68,59,54,49,29,20,49,46,35,24,50,43,47,20,70,42,42,61,68,62,50,46,80,78,85,84,60,95,68,83,82,76,95,84,64,66,60,59,54,48,35,45,51,34,49,50,49,46,48,38,10,43,62,58,66,66,56,52,81,95,43,52,94,50,37,82,50,36,62,52,24,54,53,44,19,55,41,41,46,62,48,43,46,66,56,53,71,48,87,58,64,91,65,73,83,48,73,69,52,54,48,36,43,61,70,43,95,65,53,52,74,46,61,44,36,42,55,38,52,33,55,38,50,51,57,46,60,76,48,32,71,78,36,36,61,72,90,38,72,65,40,53,54,55,69,74,49,79,79,67,82,69,78,63,87,37,59,45,81,33,69,25,31,67,77,84,68,58,80,75,46,50,54,56,53,47,49,55,52,44,46,52,53,52,50,50,46,31,71,31,60,62,61,46,77,40,56,58,52,39,57,72,49,83,82,51,74,71,32,43,55,44,46,52,64,74,65,67,76,65,97,88,64,81,52,66,63,56,49,40,54,50,42,55,57,49,50,56,56,35,36,76,70,68,76,44,45,73,92,65,41,38,46,66,54,48,35,48,53,37,49,51,39,52,48,45,53,48,47,54,55,48,49,56,54,43,45,59,49,49,53,55,48,39,56,50,45,51,50,52,42,49,53,51,49,54,52,53,52,48,51,54,54,54,57,50,68,74,77,109

Mean predicted aligned error: 14.74 Å

Secondary structure (DSSP, 8-state):
--HHHHHHHHHHHHHHHHHIIIIIHHHHHHHHHHHHHHHHHHHTT-TT-TT-SEEEEEETTEEEEEETTT--EEEPPPS---SSSS-HHHHHHHHHHHHHHHH----TTHHHHHHHHHHHHHHHHHHHHHHHHHHHHHHH-SS--HHHHHHHGGGGSPPHHHHHHHHHHHHHHHHHHHHHHHHHHHHHHHHHHHHHHHH--S-HHHHHHHHHHHHHHHHHHHHHHH--------HHHHHHHHHHHHHHHHHHH-HHHHHHHHHHTTT-HHHHHHHIIIIIHHHTGGG-SHHHHHHHHHHHHHHHHHHHHT-SSGGGGGGSTHHHHHHHHHHHH---HHHHHHHHHHHHHHHHS---TT---S-HHHHHHHHHSS--SSHHHHTTSHHHHHHHHHHHHHHHHHHHHHHHHHHSS-----HHHHHHHHHHHHHHHHH-TTS-HHHHHHHHHHHHHIIIIIHHHT---TT--------SHHHHHHHHHHHHHHHHHTT----GGGGGGGGGHHHHHHHHHHHHHHHHHHHHSPPP-----HHHHHHHHHSSSPPEEEEEHHHHHHHHHHHHHTHHHHS-TTSHHHHHHHTSPPPP--SS-EEEEE-------HHHHHHHHHHHHHHHHHHHHHTT---SSHHHHHHSPPPHHHHHHHHHHTT--TTPPPHHHHHHHHHHHHHHHHHTTSS-TTTTTHHHHHHHHHHHHHHHHHHHHHHHHHHHHHHHHHHHHHHHHHHHHHHHHHHHHHHHHH-

InterPro domains:
  IPR000593 IQGAP, helical domain [PF03836] (668-748)
  IPR001936 Ras GTPase-activating domain [PF00616] (300-454)
  IPR001936 Ras GTPase-activating domain [PS50018] (244-486)
  IPR008936 Rho GTPase activation protein [G3DSA:1.10.506.10] (232-597)
  IPR008936 Rho GTPase activation protein [SSF48350] (239-564)

pLDDT: mean 76.23, std 19.1, range [32.56, 97.88]

Radius of gyration: 36.15 Å; Cα contacts (8 Å, |Δi|>4): 696; chains: 1; bounding box: 84×66×113 Å

Sequence (751 aa):
MDGRKDEAAKLLLTSWEEIIRNILIPEYVVRLTEEIVERKKKWESNRNNKNDEYLREEFEDGVLYINVDNEQVIYDKPNKIIEWMLRREEIENISQMINDKNKMRQKNDNDKEIMERAATKIQQWWKKRLFWKNFEELKRSDKPSLRVVRRLIPLLLHRWNDGREDKELEENRLYAIKLINANRYLEEKMIDLNDKIAKLSINEIQFQDLQNSLKNIITEAERKVTADKLLSVDKKDRMKLNRYEIIFFYLQTEVEYLARLMGKYSNDMNALSDLFRGSVLPVYSYGMSNREMSLLALLLAKYLQEEIKQLNNPFDFRNSSSCVILQILIESYTRMELQRLQIAELNQKLDYAEYRKKYFNLNPIYLFESITGIK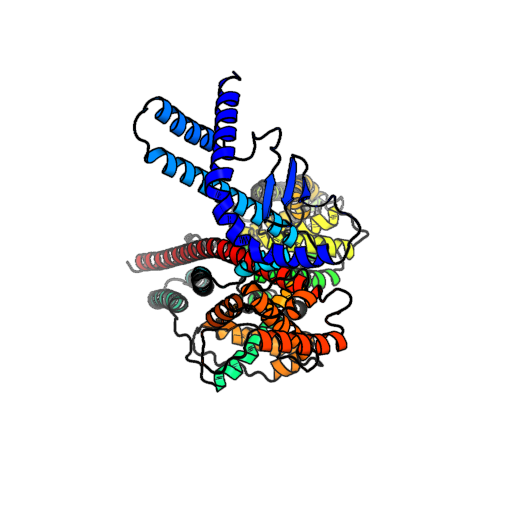PKNIDEAMSNSTVIKIFNDSKQFLMHWANVYADILFGKVIEYPDIVRYIAVSARNDLKKRFPTESDAIIIQAISAWLYKGCWMNVISAENLDVITEKSKEYPALAFRKTISKFIEYSILNFGYGAEKYWLNSLNEAITKINAISEWHFMKFIVQNPPVYSYNIEDKEWDKYGPYKPVLHITMHQLRVTLQRLQNDINEVIPQNSRLNRFITDTLLPDDNMEQYVTFHLHPFIPDEIDNNDKLLRRTIRYVEQCLLCGCPGNNLIQLLARHTLQKEEEVFRKLLHHKNDQPTLDDTKCHIIRQLSTLEKAKRVTSINNYQNIVTAIAKDISREDNYRKSCQLQLMTIHKLVCHLENTRFNYRKRLERYVNYLKKFND